Protein AF-A0A966VAN6-F1 (afdb_monomer)

Solvent-accessible surface area (backbone atoms only — not comparable to full-atom values): 49851 Å² total; per-residue (Å²): 111,71,68,58,54,52,52,50,49,54,51,48,58,70,74,51,78,87,69,83,81,83,82,79,56,77,62,69,89,85,64,54,68,70,62,51,54,52,36,51,75,70,66,42,52,43,70,74,88,90,82,81,93,76,68,97,87,66,88,38,33,59,50,92,82,80,76,93,77,89,78,85,84,77,87,74,56,73,63,63,55,52,54,53,55,52,50,39,42,53,45,16,62,62,60,78,49,61,43,77,80,52,66,89,62,49,72,67,57,51,50,58,49,40,68,70,52,49,93,63,60,74,67,59,58,48,50,55,51,48,59,57,55,63,74,76,69,89,90,87,84,82,90,69,69,74,67,56,61,67,71,73,62,86,71,92,81,82,90,82,89,84,84,79,81,86,74,81,77,78,58,62,64,62,53,52,52,48,53,61,41,39,80,76,72,49,69,50,46,81,75,55,56,75,68,54,47,54,52,50,55,51,40,38,55,53,49,29,67,71,20,68,91,35,70,68,55,23,51,24,23,48,48,22,58,74,45,41,69,48,33,50,70,39,45,79,67,96,43,72,65,47,51,50,17,31,44,50,37,50,51,50,41,47,68,68,31,52,72,45,64,77,62,54,70,90,80,65,94,82,70,85,89,77,92,76,91,72,91,70,77,88,76,53,47,68,58,54,52,50,51,44,55,74,71,32,57,56,68,56,37,42,53,43,39,63,30,60,68,57,39,35,58,58,39,68,70,52,86,62,99,59,84,78,68,45,57,80,42,67,64,33,69,74,40,38,74,32,82,84,27,65,78,44,51,67,63,52,52,55,39,48,51,46,17,50,55,44,64,77,54,66,84,78,76,51,71,66,57,52,50,52,30,52,77,67,71,44,73,86,58,79,87,65,85,74,60,70,71,57,54,50,56,53,53,51,52,57,54,59,65,70,75,76,78,91,86,84,61,74,65,58,53,58,52,48,51,49,51,51,50,52,50,49,50,31,50,54,48,16,70,76,69,76,50,79,74,66,83,68,51,73,68,55,38,53,76,70,50,45,56,57,55,56,50,51,52,51,52,53,51,38,39,75,44,43,18,57,65,72,69,85,86,59,88,38,69,39,19,75,67,6,34,32,63,29,16,64,80,71,68,40,65,32,62,54,54,37,87,44,79,60,62,88,85,57,56,62,67,50,52,52,50,52,49,50,52,51,50,51,67,48,71,76,67,67,77,71,68,61,64,59,53,43,64,72,64,71,52,53,67,86,64,42,53,60,52,53,52,50,33,60,77,66,70,51,52,73,69,53,41,54,52,49,52,52,53,52,51,51,50,51,57,64,50,68,74,59,81,68,52,68,65,60,54,48,58,60,70,50,72,94,54,103,65,84,50,71,69,42,50,52,50,52,57,67,71,64,58,86,79,58,94,84,65,67,72,88,74,46,75,73,57,58,73,72,69,80,56,90,66,76,74,77,76,71,75,76,74,81,71,53,50,28,38,37,34,80,55,93,58,39,35,36,25,34,35,29,50,95,86,40,81,50,25,38,32,32,28,35,50,76,51,94,49,33,28,25,40,75,48,73,51,50,47,94,87,47,48,68,60,34,51,50,39,44,18,12,54,31,27,74,69,71,17,19,28,29,61,36,43,73,66,72,52,72,72,55,49,52,50,39,44,43,48,65,76,72,35,84,78,43,48,76,42,78,51,58,80,92,71,33,48,75,38,65,91,72,52,42,75,62,67,54,77,58,81,88,66,38,69,63,87,84,42,75,67,36,46,66,35,25,31,32,30,31,76,61,61,64,71,72,34,93,52,45,40,57,55,76,40,72,65,38,58,52,51,52,49,53,51,51,50,50,51,52,51,51,40,55,74,68,62,74,63,76,87,75,90,64,98,58,77,78,77,81,116

Foldseek 3Di:
DVVVVVVVVVVCCVVDPPDDDDDWDWDDPPDDPVVVVVCVVVVQWADDDDDDDDDDPDITTGPVPPDPDDDDDDDDDPVVVVVVLVLLCVLCVLQVHDSVVCPPPDPVNSVVSSVVRPPDDPVVVVVVVVVVVVVPDDDDDDDDPVVVVVPPPPDDDDDDDPDDDDPPQQPPVLVLVVLVCVLVLDALAPSDDPVRLVLLLVLLVVQLVVCPVPPVSNVLSVLLNVCSVVRNVRNRDPDVSSSVSVSVSSCVSCVVCVVQSVVPHPDPPPDDDDDDDDPDPPDQLVNLLVLCVVLHPLVLLCVLLVHFPVLQVLQVVQDDPDDTDGSVQLNDSVNSPDPVCVSVRVVSVVSSVSSVVCSVCPPDDDVVRVVVCVVLVVNPPPPDDDDPVLVVVVVVVVVVLVPDDPDDDLVVSVVVVVVVLQQSVQVVCCVVPVDGDDPDDLVRCQVVVVLLVVLSVVLVVLVVQPQDCDDPPQPFSWSQQASASSVVSLVEDRRDTDPGDDPVVPTNVVSVVSVCVSSVVSNPDHDDPLVCVCVVLPDDPVVSVVLVVVCVVLVHDPVRSSVVSVVVSVVVVVCVPPPPDVVNVVVQPDDPDLDRDPVNVVVVVVNVPDDDPSDDCVPVPPVVVNPPDPDPDPPPPPPPFAFWEWEQDQFKTKIFGADLNDTQWMWMWGDPDQAETETDDIDHDPPCRLVRVQQSQQSSVVSNHFYAYHQADDDPVNLVSLLCCLQPPPQKDKAFADPVSHRPPPVLQDCQPPDDPVSHDPCSDPSRSRRITIHHHNPCCPDPSYDHCPPPCVVVVVVVSVVVVVVVCVVVVVDDPPDDDPPVPVD

Structure (mmCIF, N/CA/C/O backbone):
data_AF-A0A966VAN6-F1
#
_entry.id   AF-A0A966VAN6-F1
#
loop_
_atom_site.group_PDB
_atom_site.id
_atom_site.type_symbol
_atom_site.label_atom_id
_atom_site.label_alt_id
_atom_site.label_comp_id
_atom_site.label_asym_id
_atom_site.label_entity_id
_atom_site.label_seq_id
_atom_site.pdbx_PDB_ins_code
_atom_site.Cartn_x
_atom_site.Cartn_y
_atom_site.Cartn_z
_atom_site.occupancy
_atom_site.B_iso_or_equiv
_atom_site.auth_seq_id
_atom_site.auth_comp_id
_atom_site.auth_asym_id
_atom_site.auth_atom_id
_atom_site.pdbx_PDB_model_num
ATOM 1 N N . PRO A 1 1 ? 47.263 51.534 37.391 1.00 57.12 1 PRO A N 1
ATOM 2 C CA . PRO A 1 1 ? 47.370 50.049 37.384 1.00 57.12 1 PRO A CA 1
ATOM 3 C C . PRO A 1 1 ? 46.118 49.348 37.929 1.00 57.12 1 PRO A C 1
ATOM 5 O O . PRO A 1 1 ? 45.428 48.711 37.149 1.00 57.12 1 PRO A O 1
ATOM 8 N N . ALA A 1 2 ? 45.755 49.547 39.203 1.00 52.97 2 ALA A N 1
ATOM 9 C CA . ALA A 1 2 ? 44.605 48.875 39.827 1.00 52.97 2 ALA A CA 1
ATOM 10 C C . ALA A 1 2 ? 43.246 49.188 39.163 1.00 52.97 2 ALA A C 1
ATOM 12 O O . ALA A 1 2 ? 42.431 48.292 38.980 1.00 52.97 2 ALA A O 1
ATOM 13 N N . ILE A 1 3 ? 43.033 50.433 38.717 1.00 58.81 3 ILE A N 1
ATOM 14 C CA . ILE A 1 3 ? 41.807 50.850 38.007 1.00 58.81 3 ILE A CA 1
ATOM 15 C C . ILE A 1 3 ? 41.702 50.189 36.621 1.00 58.81 3 ILE A C 1
ATOM 17 O O . ILE A 1 3 ? 40.618 49.802 36.199 1.00 58.81 3 ILE A O 1
ATOM 21 N N . LEU A 1 4 ? 42.832 50.003 35.928 1.00 49.09 4 LEU A N 1
ATOM 22 C CA . LEU A 1 4 ? 42.879 49.288 34.647 1.00 49.09 4 LEU A CA 1
ATOM 23 C C . LEU A 1 4 ? 42.611 47.791 34.844 1.00 49.09 4 LEU A C 1
ATOM 25 O O . LEU A 1 4 ? 41.874 47.202 34.060 1.00 49.09 4 LEU A O 1
ATOM 29 N N . THR A 1 5 ? 43.141 47.195 35.913 1.00 62.72 5 THR A N 1
ATOM 30 C CA . THR A 1 5 ? 42.858 45.802 36.285 1.00 62.72 5 THR A CA 1
ATOM 31 C C . THR A 1 5 ? 41.375 45.594 36.608 1.00 62.72 5 THR A C 1
ATOM 33 O O . THR A 1 5 ? 40.785 44.625 36.138 1.00 62.72 5 THR A O 1
ATOM 36 N N . ASP A 1 6 ? 40.748 46.518 37.342 1.00 72.19 6 ASP A N 1
ATOM 37 C CA . ASP A 1 6 ? 39.318 46.453 37.677 1.00 72.19 6 ASP A CA 1
ATOM 38 C C . ASP A 1 6 ? 38.413 46.688 36.451 1.00 72.19 6 ASP A C 1
ATOM 40 O O . ASP A 1 6 ? 37.433 45.969 36.250 1.00 72.19 6 ASP A O 1
ATOM 44 N N . TYR A 1 7 ? 38.780 47.625 35.569 1.00 66.06 7 TYR A N 1
ATOM 45 C CA . TYR A 1 7 ? 38.079 47.860 34.303 1.00 66.06 7 TYR A CA 1
ATOM 46 C C . TYR A 1 7 ? 38.113 46.620 33.398 1.00 66.06 7 TYR A C 1
ATOM 48 O O . TYR A 1 7 ? 37.068 46.175 32.924 1.00 66.06 7 TYR A O 1
ATOM 56 N N . TRP A 1 8 ? 39.286 46.005 33.212 1.00 63.88 8 TRP A N 1
ATOM 57 C CA . TRP A 1 8 ? 39.419 44.804 32.382 1.00 63.88 8 TRP A CA 1
ATOM 58 C C . TRP A 1 8 ? 38.737 43.580 32.989 1.00 63.88 8 TRP A C 1
ATOM 60 O O . TRP A 1 8 ? 38.138 42.804 32.248 1.00 63.88 8 TRP A O 1
ATOM 70 N N . LYS A 1 9 ? 38.742 43.442 34.320 1.00 65.62 9 LYS A N 1
ATOM 71 C CA . LYS A 1 9 ? 37.999 42.389 35.023 1.00 65.62 9 LYS A CA 1
ATOM 72 C C . LYS A 1 9 ? 36.490 42.514 34.789 1.00 65.62 9 LYS A C 1
ATOM 74 O O . LYS A 1 9 ? 35.857 41.536 34.404 1.00 65.62 9 LYS A O 1
ATOM 79 N N . LYS A 1 10 ? 35.930 43.724 34.899 1.00 65.50 10 LYS A N 1
ATOM 80 C CA . LYS A 1 10 ? 34.500 43.992 34.642 1.00 65.50 10 LYS A CA 1
ATOM 81 C C . LYS A 1 10 ? 34.110 43.810 33.174 1.00 65.50 10 LYS A C 1
ATOM 83 O O . LYS A 1 10 ? 33.002 43.361 32.886 1.00 65.50 10 LYS A O 1
ATOM 88 N N . VAL A 1 11 ? 35.010 44.136 32.244 1.00 61.50 11 VAL A N 1
ATOM 89 C CA . VAL A 1 11 ? 34.827 43.872 30.807 1.00 61.50 11 VAL A CA 1
ATOM 90 C C . VAL A 1 11 ? 34.832 42.363 30.533 1.00 61.50 11 VAL A C 1
ATOM 92 O O . VAL A 1 11 ? 33.944 41.879 29.836 1.00 61.50 11 VAL A O 1
ATOM 95 N N . TYR A 1 12 ? 35.748 41.601 31.136 1.00 53.88 12 TYR A N 1
ATOM 96 C CA . TYR A 1 12 ? 35.794 40.140 31.003 1.00 53.88 12 TYR A CA 1
ATOM 97 C C . TYR A 1 12 ? 34.574 39.445 31.625 1.00 53.88 12 TYR A C 1
ATOM 99 O O . TYR A 1 12 ? 33.984 38.574 30.989 1.00 53.88 12 TYR A O 1
ATOM 107 N N . GLU A 1 13 ? 34.136 39.866 32.813 1.00 59.06 13 GLU A N 1
ATOM 108 C CA . GLU A 1 13 ? 32.941 39.325 33.479 1.00 59.06 13 GLU A CA 1
ATOM 109 C C . GLU A 1 13 ? 31.650 39.627 32.692 1.00 59.06 13 GLU A C 1
ATOM 111 O O . GLU A 1 13 ? 30.743 38.797 32.651 1.00 59.06 13 GLU A O 1
ATOM 116 N N . ARG A 1 14 ? 31.569 40.766 31.986 1.00 48.72 14 ARG A N 1
ATOM 117 C CA . ARG A 1 14 ? 30.432 41.077 31.096 1.00 48.72 14 ARG A CA 1
ATOM 118 C C . ARG A 1 14 ? 30.448 40.315 29.772 1.00 48.72 14 ARG A C 1
ATOM 120 O O . ARG A 1 14 ? 29.374 40.048 29.244 1.00 48.72 14 ARG A O 1
ATOM 127 N N . ILE A 1 15 ? 31.622 39.995 29.226 1.00 49.28 15 ILE A N 1
ATOM 128 C CA . ILE A 1 15 ? 31.745 39.319 27.922 1.00 49.28 15 ILE A CA 1
ATOM 129 C C . ILE A 1 15 ? 31.622 37.791 28.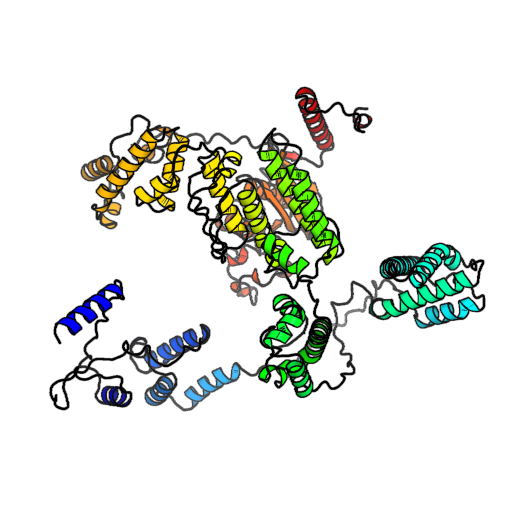060 1.00 49.28 15 ILE A C 1
ATOM 131 O O . ILE A 1 15 ? 31.141 37.139 27.136 1.00 49.28 15 ILE A O 1
ATOM 135 N N . PHE A 1 16 ? 32.007 37.213 29.204 1.00 43.91 16 PHE A N 1
ATOM 136 C CA . PHE A 1 16 ? 32.177 35.761 29.358 1.00 43.91 16 PHE A CA 1
ATOM 137 C C . PHE A 1 16 ? 31.339 35.114 30.472 1.00 43.91 16 PHE A C 1
ATOM 139 O O . PHE A 1 16 ? 31.708 34.069 31.009 1.00 43.91 16 PHE A O 1
ATOM 146 N N . THR A 1 17 ? 30.171 35.668 30.799 1.00 37.19 17 THR A N 1
ATOM 147 C CA . THR A 1 17 ? 29.199 34.961 31.650 1.00 37.19 17 THR A CA 1
ATOM 148 C C . THR A 1 17 ? 28.634 33.744 30.905 1.00 37.19 17 THR A C 1
ATOM 150 O O . THR A 1 17 ? 27.758 33.868 30.054 1.00 37.19 17 THR A O 1
ATOM 153 N N . GLY A 1 18 ? 29.166 32.554 31.217 1.00 39.81 18 GLY A N 1
ATOM 154 C CA . GLY A 1 18 ? 28.662 31.262 30.727 1.00 39.81 18 GLY A CA 1
ATOM 155 C C . GLY A 1 18 ? 29.697 30.264 30.190 1.00 39.81 18 GLY A C 1
ATOM 156 O O . GLY A 1 18 ? 29.282 29.242 29.649 1.00 39.81 18 GLY A O 1
ATOM 157 N N . ILE A 1 19 ? 31.009 30.514 30.307 1.00 37.97 19 ILE A N 1
ATOM 158 C CA . ILE A 1 19 ? 32.050 29.574 29.845 1.00 37.97 19 ILE A CA 1
ATOM 159 C C . ILE A 1 19 ? 32.857 29.052 31.046 1.00 37.97 19 ILE A C 1
ATOM 161 O O . ILE A 1 19 ? 33.483 29.835 31.755 1.00 37.97 19 ILE A O 1
ATOM 165 N N . GLU A 1 20 ? 32.830 27.735 31.280 1.00 36.38 20 GLU A N 1
ATOM 166 C CA . GLU A 1 20 ? 33.670 27.053 32.278 1.00 36.38 20 GLU A CA 1
ATOM 167 C C . GLU A 1 20 ? 35.163 27.174 31.921 1.00 36.38 20 GLU A C 1
ATOM 169 O O . GLU A 1 20 ? 35.557 27.003 30.767 1.00 36.38 20 GLU A O 1
ATOM 174 N N . VAL A 1 21 ? 36.003 27.454 32.923 1.00 36.97 21 VAL A N 1
ATOM 175 C CA . VAL A 1 21 ? 37.468 27.428 32.789 1.00 36.97 21 VAL A CA 1
ATOM 176 C C . VAL A 1 21 ? 37.920 25.964 32.650 1.00 36.97 21 VAL A C 1
ATOM 178 O O . VAL A 1 21 ? 37.528 25.150 33.490 1.00 36.97 21 VAL A O 1
ATOM 181 N N . PRO A 1 22 ? 38.744 25.593 31.650 1.00 41.19 22 PRO A N 1
ATOM 182 C CA . PRO A 1 22 ? 39.162 24.208 31.483 1.00 41.19 22 PRO A CA 1
ATOM 183 C C . PRO A 1 22 ? 40.124 23.766 32.592 1.00 41.19 22 PRO A C 1
ATOM 185 O O . PRO A 1 22 ? 41.070 24.470 32.947 1.00 41.19 22 PRO A O 1
ATOM 188 N N . THR A 1 23 ? 39.883 22.578 33.148 1.00 41.38 23 THR A N 1
ATOM 189 C CA . THR A 1 23 ? 40.733 21.949 34.167 1.00 41.38 23 THR A CA 1
ATOM 190 C C . THR A 1 23 ? 41.862 21.172 33.488 1.00 41.38 23 THR A C 1
ATOM 192 O O . THR A 1 23 ? 41.646 20.103 32.921 1.00 41.38 23 THR A O 1
ATOM 195 N N . ALA A 1 24 ? 43.093 21.690 33.541 1.00 50.47 24 ALA A N 1
ATOM 196 C CA . ALA A 1 24 ? 44.265 20.965 33.051 1.00 50.47 24 ALA A CA 1
ATOM 197 C C . ALA A 1 24 ? 44.552 19.731 33.930 1.00 50.47 24 ALA A C 1
ATOM 199 O O . ALA A 1 24 ? 44.563 19.823 35.158 1.00 50.47 24 ALA A O 1
ATOM 200 N N . LYS A 1 25 ? 44.804 18.570 33.308 1.00 47.97 25 LYS A N 1
ATOM 201 C CA . LYS A 1 25 ? 45.141 17.323 34.017 1.00 47.97 25 LYS A CA 1
ATOM 202 C C . LYS A 1 25 ? 46.662 17.160 34.174 1.00 47.97 25 LYS A C 1
ATOM 204 O O . LYS A 1 25 ? 47.387 17.429 33.212 1.00 47.97 25 LYS A O 1
ATOM 209 N N . PRO A 1 26 ? 47.155 16.693 35.337 1.00 57.97 26 PRO A N 1
ATOM 210 C CA . PRO A 1 26 ? 48.567 16.362 35.517 1.00 57.97 26 PRO A CA 1
ATOM 211 C C . PRO A 1 26 ? 48.964 15.141 34.673 1.00 57.97 26 PRO A C 1
ATOM 213 O O . PRO A 1 26 ? 48.160 14.229 34.461 1.00 57.97 26 PRO A O 1
ATOM 216 N N . VAL A 1 27 ? 50.209 15.123 34.188 1.00 55.22 27 VAL A N 1
ATOM 217 C CA . VAL A 1 27 ? 50.774 13.999 33.422 1.00 55.22 27 VAL A CA 1
ATOM 218 C C . VAL A 1 27 ? 50.907 12.758 34.314 1.00 55.22 27 VAL A C 1
ATOM 220 O O . VAL A 1 27 ? 51.353 12.846 35.457 1.00 55.22 27 VAL A O 1
ATOM 223 N N . ASN A 1 28 ? 50.513 11.592 33.791 1.00 61.59 28 ASN A N 1
ATOM 224 C CA . ASN A 1 28 ? 50.617 10.313 34.496 1.00 61.59 28 ASN A CA 1
ATOM 225 C C . ASN A 1 28 ? 52.104 9.944 34.709 1.00 61.59 28 ASN A C 1
ATOM 227 O O . ASN A 1 28 ? 52.836 9.866 33.721 1.00 61.59 28 ASN A O 1
ATOM 231 N N . PRO A 1 29 ? 52.554 9.674 35.951 1.00 58.12 29 PRO A N 1
ATOM 232 C CA . PRO A 1 29 ? 53.959 9.373 36.245 1.00 58.12 29 PRO A CA 1
ATOM 233 C C . PRO A 1 29 ? 54.477 8.071 35.609 1.00 58.12 29 PRO A C 1
ATOM 235 O O . PRO A 1 29 ? 55.685 7.863 35.577 1.00 58.12 29 PRO A O 1
ATOM 238 N N . ASN A 1 30 ? 53.595 7.213 35.087 1.00 61.19 30 ASN A N 1
ATOM 239 C CA . ASN A 1 30 ? 53.959 5.922 34.494 1.00 61.19 30 ASN A CA 1
ATOM 240 C C . ASN A 1 30 ? 54.194 5.969 32.971 1.00 61.19 30 ASN A C 1
ATOM 242 O O . ASN A 1 30 ? 54.336 4.917 32.350 1.00 61.19 30 ASN A O 1
ATOM 246 N N . ILE A 1 31 ? 54.190 7.151 32.345 1.00 62.91 31 ILE A N 1
ATOM 247 C CA . ILE A 1 31 ? 54.534 7.289 30.921 1.00 62.91 31 ILE A CA 1
ATOM 248 C C . ILE A 1 31 ? 56.047 7.118 30.765 1.00 62.91 31 ILE A C 1
ATOM 250 O O . ILE A 1 31 ? 56.827 7.761 31.470 1.00 62.91 31 ILE A O 1
ATOM 254 N N . ASP A 1 32 ? 56.466 6.244 29.850 1.00 76.00 32 ASP A N 1
ATOM 255 C CA . ASP A 1 32 ? 57.882 5.989 29.616 1.00 76.00 32 ASP A CA 1
ATOM 256 C C . ASP A 1 32 ? 58.592 7.218 29.024 1.00 76.00 32 ASP A C 1
ATOM 258 O O . ASP A 1 32 ? 57.994 8.086 28.378 1.00 76.00 32 ASP A O 1
ATOM 262 N N . ARG A 1 33 ? 59.908 7.282 29.238 1.00 64.62 33 ARG A N 1
ATOM 263 C CA . ARG A 1 33 ? 60.722 8.446 28.884 1.00 64.62 33 ARG A CA 1
ATOM 264 C C . ARG A 1 33 ? 60.692 8.766 27.386 1.00 64.62 33 ARG A C 1
ATOM 266 O O . ARG A 1 33 ? 60.644 9.939 27.035 1.00 64.62 33 ARG A O 1
ATOM 273 N N . GLY A 1 34 ? 60.659 7.752 26.520 1.00 70.31 34 GLY A N 1
ATOM 274 C CA . GLY A 1 34 ? 60.652 7.954 25.071 1.00 70.31 34 GLY A CA 1
ATOM 275 C C . GLY A 1 34 ? 59.366 8.623 24.589 1.00 70.31 34 GLY A C 1
ATOM 276 O O . GLY A 1 34 ? 59.408 9.493 23.721 1.00 70.31 34 GLY A O 1
ATOM 277 N N . THR A 1 35 ? 58.231 8.281 25.198 1.00 61.72 35 THR A N 1
ATOM 278 C CA . THR A 1 35 ? 56.943 8.924 24.907 1.00 61.72 35 THR A CA 1
ATOM 279 C C . THR A 1 35 ? 56.908 10.378 25.391 1.00 61.72 35 THR A C 1
ATOM 281 O O . THR A 1 35 ? 56.366 11.240 24.699 1.00 61.72 35 THR A O 1
ATOM 284 N N . LEU A 1 36 ? 57.519 10.685 26.541 1.00 59.94 36 LEU A N 1
ATOM 285 C CA . LEU A 1 36 ? 57.631 12.066 27.032 1.00 59.94 36 LEU A CA 1
ATOM 286 C C . LEU A 1 36 ? 58.504 12.940 26.122 1.00 59.94 36 LEU A C 1
ATOM 288 O O . LEU A 1 36 ? 58.114 14.068 25.830 1.00 59.94 36 LEU A O 1
ATOM 292 N N . ASP A 1 37 ? 59.625 12.412 25.626 1.00 65.25 37 ASP A N 1
ATOM 293 C CA . ASP A 1 37 ? 60.535 13.155 24.746 1.00 65.25 37 ASP A CA 1
ATOM 294 C C . ASP A 1 37 ? 59.871 13.498 23.392 1.00 65.25 37 ASP A C 1
ATOM 296 O O . ASP A 1 37 ? 60.084 14.585 22.848 1.00 65.25 37 ASP A O 1
ATOM 300 N N . ILE A 1 38 ? 59.011 12.611 22.868 1.00 61.78 38 ILE A N 1
ATOM 301 C CA . ILE A 1 38 ? 58.214 12.865 21.652 1.00 61.78 38 ILE A CA 1
ATOM 302 C C . ILE A 1 38 ? 57.191 13.980 21.902 1.00 61.78 38 ILE A C 1
ATOM 304 O O . ILE A 1 38 ? 57.103 14.925 21.120 1.00 61.78 38 ILE A O 1
ATOM 308 N N . LEU A 1 39 ? 56.452 13.912 23.013 1.00 61.72 39 LEU A N 1
ATOM 309 C CA . LEU A 1 39 ? 55.454 14.928 23.367 1.00 61.72 39 LEU A CA 1
ATOM 310 C C . LEU A 1 39 ? 56.089 16.304 23.643 1.00 61.72 39 LEU A C 1
ATOM 312 O O . LEU A 1 39 ? 55.464 17.334 23.377 1.00 61.72 39 LEU A O 1
ATOM 316 N N . GLU A 1 40 ? 57.322 16.330 24.156 1.00 67.81 40 GLU A N 1
ATOM 317 C CA . GLU A 1 40 ? 58.106 17.552 24.359 1.00 67.81 40 GLU A CA 1
ATOM 318 C C . GLU A 1 40 ? 58.604 18.130 23.020 1.00 67.81 40 GLU A C 1
ATOM 320 O O . GLU A 1 40 ? 58.442 19.328 22.784 1.00 67.81 40 GLU A O 1
ATOM 325 N N . GLN A 1 41 ? 59.107 17.297 22.095 1.00 63.50 41 GLN A N 1
ATOM 326 C CA . GLN A 1 41 ? 59.467 17.730 20.731 1.00 63.50 41 GLN A CA 1
ATOM 327 C C . GLN A 1 41 ? 58.273 18.274 19.937 1.00 63.50 41 GLN A C 1
ATOM 329 O O . GLN A 1 41 ? 58.427 19.212 19.155 1.00 63.50 41 GLN A O 1
ATOM 334 N N . GLU A 1 42 ? 57.083 17.717 20.149 1.00 61.22 42 GLU A N 1
ATOM 335 C CA . GLU A 1 42 ? 55.844 18.152 19.497 1.00 61.22 42 GLU A CA 1
ATOM 336 C C . GLU A 1 42 ? 55.198 19.378 20.174 1.00 61.22 42 GLU A C 1
ATOM 338 O O . GLU A 1 42 ? 54.135 19.830 19.745 1.00 61.22 42 GLU A O 1
ATOM 343 N N . GLY A 1 43 ? 55.811 19.929 21.231 1.00 55.69 43 GLY A N 1
ATOM 344 C CA . GLY A 1 43 ? 55.311 21.108 21.948 1.00 55.69 43 GLY A CA 1
ATOM 345 C C . GLY A 1 43 ? 53.999 20.873 22.707 1.00 55.69 43 GLY A C 1
ATOM 346 O O . GLY A 1 43 ? 53.284 21.826 23.008 1.00 55.69 43 GLY A O 1
ATOM 347 N N . SER A 1 44 ? 53.668 19.612 22.998 1.00 62.31 44 SER A N 1
ATOM 348 C CA . SER A 1 44 ? 52.400 19.198 23.620 1.00 62.31 44 SER A CA 1
ATOM 349 C C . SER A 1 44 ? 52.455 19.139 25.156 1.00 62.31 44 SER A C 1
ATOM 351 O O . SER A 1 44 ? 51.424 18.956 25.814 1.00 62.31 44 SER A O 1
ATOM 353 N N . LEU A 1 45 ? 53.647 19.322 25.732 1.00 57.97 45 LEU A N 1
ATOM 354 C CA . LEU A 1 45 ? 53.913 19.455 27.166 1.00 57.97 45 LEU A CA 1
ATOM 355 C C . LEU A 1 45 ? 54.140 20.927 27.531 1.00 57.97 45 LEU A C 1
ATOM 357 O O . LEU A 1 45 ? 54.976 21.603 26.935 1.00 57.97 45 LEU A O 1
ATOM 361 N N . VAL A 1 46 ? 53.422 21.422 28.541 1.00 53.34 46 VAL A N 1
ATOM 362 C CA . VAL A 1 46 ? 53.607 22.771 29.096 1.00 53.34 46 VAL A CA 1
ATOM 363 C C . VAL A 1 46 ? 54.170 22.657 30.506 1.00 53.34 46 VAL A C 1
ATOM 365 O O . VAL A 1 46 ? 53.555 22.052 31.387 1.00 53.34 46 VAL A O 1
ATOM 368 N N . TYR A 1 47 ? 55.324 23.279 30.734 1.00 60.28 47 TYR A N 1
ATOM 369 C CA . TYR A 1 47 ? 55.924 23.420 32.057 1.00 60.28 47 TYR A CA 1
ATOM 370 C C . TYR A 1 47 ? 55.650 24.831 32.579 1.00 60.28 47 TYR A C 1
ATOM 372 O O . TYR A 1 47 ? 56.034 25.790 31.924 1.00 60.28 47 TYR A O 1
ATOM 380 N N . GLY A 1 48 ? 54.980 24.935 33.734 1.00 50.84 48 GLY A N 1
ATOM 381 C CA . GLY A 1 48 ? 54.864 26.129 34.589 1.00 50.84 48 GLY A CA 1
ATOM 382 C C . GLY A 1 48 ? 54.580 27.488 33.921 1.00 50.84 48 GLY A C 1
ATOM 383 O O . GLY A 1 48 ? 55.439 28.092 33.289 1.00 50.84 48 GLY A O 1
ATOM 384 N N . THR A 1 49 ? 53.398 28.052 34.182 1.00 49.25 49 THR A N 1
ATOM 385 C CA . THR A 1 49 ? 53.046 29.445 33.857 1.00 49.25 49 THR A CA 1
ATOM 386 C C . THR A 1 49 ? 54.031 30.418 34.518 1.00 49.25 49 THR A C 1
ATOM 388 O O . THR A 1 49 ? 54.162 30.416 35.740 1.00 49.25 49 THR A O 1
ATOM 391 N N . GLY A 1 50 ? 54.742 31.212 33.713 1.00 37.41 50 GLY A N 1
ATOM 392 C CA . GLY A 1 50 ? 55.946 31.947 34.109 1.00 37.41 50 GLY A CA 1
ATOM 393 C C . GLY A 1 50 ? 55.868 32.732 35.425 1.00 37.41 50 GLY A C 1
ATOM 394 O O . GLY A 1 50 ? 55.022 33.605 35.580 1.00 37.41 50 GLY A O 1
ATOM 395 N N . ILE A 1 51 ? 56.787 32.411 36.340 1.00 29.06 51 ILE A N 1
ATOM 396 C CA . ILE A 1 51 ? 57.826 33.263 36.959 1.00 29.06 51 ILE A CA 1
ATOM 397 C C . ILE A 1 51 ? 58.686 32.303 37.815 1.00 29.06 51 ILE A C 1
ATOM 399 O O . ILE A 1 51 ? 58.190 31.718 38.773 1.00 29.06 51 ILE A O 1
ATOM 403 N N . GLY A 1 52 ? 59.964 32.124 37.452 1.00 34.34 52 GLY A N 1
ATOM 404 C CA . GLY A 1 52 ? 60.943 31.278 38.163 1.00 34.34 52 GLY A CA 1
ATOM 405 C C . GLY A 1 52 ? 61.392 30.033 37.381 1.00 34.34 52 GLY A C 1
ATOM 406 O O . GLY A 1 52 ? 60.574 29.275 36.869 1.00 34.34 52 GLY A O 1
ATOM 407 N N . SER A 1 53 ? 62.706 29.827 37.263 1.00 40.66 53 SER A N 1
ATOM 408 C CA . SER A 1 53 ? 63.334 28.710 36.544 1.00 40.66 53 SER A CA 1
ATOM 409 C C . SER A 1 53 ? 63.146 27.382 37.284 1.00 40.66 53 SER A C 1
ATOM 411 O O . SER A 1 53 ? 63.785 27.147 38.309 1.00 40.66 53 SER A O 1
ATOM 413 N N . ILE A 1 54 ? 62.289 26.508 36.756 1.00 42.47 54 ILE A N 1
ATOM 414 C CA . ILE A 1 54 ? 62.098 25.146 37.267 1.00 42.47 54 ILE A CA 1
ATOM 415 C C . ILE A 1 54 ? 63.150 24.221 36.618 1.00 42.47 54 ILE A C 1
ATOM 417 O O . ILE A 1 54 ? 63.315 24.265 35.397 1.00 42.47 54 ILE A O 1
ATOM 421 N N . PRO A 1 55 ? 63.883 23.393 37.387 1.00 46.59 55 PRO A N 1
ATOM 422 C CA . PRO A 1 55 ? 64.898 22.500 36.837 1.00 46.59 55 PRO A CA 1
ATOM 423 C C . PRO A 1 55 ? 64.294 21.350 36.016 1.00 46.59 55 PRO A C 1
ATOM 425 O O . PRO A 1 55 ? 63.167 20.903 36.238 1.00 46.59 55 PRO A O 1
ATOM 428 N N . ARG A 1 56 ? 65.093 20.852 35.065 1.00 37.66 56 ARG A N 1
ATOM 429 C CA . ARG A 1 56 ? 64.782 19.718 34.181 1.00 37.66 56 ARG A CA 1
ATOM 430 C C . ARG A 1 56 ? 64.339 18.505 35.023 1.00 37.66 56 ARG A C 1
ATOM 432 O O . ARG A 1 56 ? 65.149 17.966 35.769 1.00 37.66 56 ARG A O 1
ATOM 439 N N . GLY A 1 57 ? 63.070 18.088 34.907 1.00 50.72 57 GLY A N 1
ATOM 440 C CA . GLY A 1 57 ? 62.502 16.935 35.635 1.00 50.72 57 GLY A CA 1
ATOM 441 C C . GLY A 1 57 ? 61.228 17.185 36.464 1.00 50.72 57 GLY A C 1
ATOM 442 O O . GLY A 1 57 ? 60.730 16.247 37.077 1.00 50.72 57 GLY A O 1
ATOM 443 N N . ALA A 1 58 ? 60.681 18.403 36.491 1.00 49.91 58 ALA A N 1
ATOM 444 C CA . ALA A 1 58 ? 59.443 18.726 37.216 1.00 49.91 58 ALA A CA 1
ATOM 445 C C . ALA A 1 58 ? 58.147 18.416 36.415 1.00 49.91 58 ALA A C 1
ATOM 447 O O . ALA A 1 58 ? 58.200 18.357 35.184 1.00 49.91 58 ALA A O 1
ATOM 448 N N . PRO A 1 59 ? 56.978 18.224 37.074 1.00 46.44 59 PRO A N 1
ATOM 449 C CA . PRO A 1 59 ? 55.743 17.778 36.416 1.00 46.44 59 PRO A CA 1
ATOM 450 C C . PRO A 1 59 ? 55.193 18.806 35.410 1.00 46.44 59 PRO A C 1
ATOM 452 O O . PRO A 1 59 ? 54.974 19.968 35.752 1.00 46.44 59 PRO A O 1
ATOM 455 N N . GLY A 1 60 ? 54.956 18.363 34.170 1.00 54.44 60 GLY A N 1
ATOM 456 C CA . GLY A 1 60 ? 54.306 19.138 33.104 1.00 54.44 60 GLY A CA 1
ATOM 457 C C . GLY A 1 60 ? 52.803 18.847 32.986 1.00 54.44 60 GLY A C 1
ATOM 458 O O . GLY A 1 60 ? 52.307 17.858 33.528 1.00 54.44 60 GLY A O 1
ATOM 459 N N . TYR A 1 61 ? 52.077 19.706 32.268 1.00 57.25 61 TYR A N 1
ATOM 460 C CA . TYR A 1 61 ? 50.650 19.558 31.939 1.00 57.25 61 TYR A CA 1
ATOM 461 C C . TYR A 1 61 ? 50.469 19.342 30.426 1.00 57.25 61 TYR A C 1
ATOM 463 O O . TYR A 1 61 ? 51.248 19.870 29.632 1.00 57.25 61 TYR A O 1
ATOM 471 N N . ILE A 1 62 ? 49.443 18.588 30.010 1.00 49.56 62 ILE A N 1
ATOM 472 C CA . ILE A 1 62 ? 49.143 18.334 28.585 1.00 49.56 62 ILE A CA 1
ATOM 473 C C . ILE A 1 62 ? 48.270 19.470 28.036 1.00 49.56 62 ILE A C 1
ATOM 475 O O . ILE A 1 62 ? 47.201 19.752 28.577 1.00 49.56 62 ILE A O 1
ATOM 479 N N . SER A 1 63 ? 48.707 20.125 26.956 1.00 44.47 63 SER A N 1
ATOM 480 C CA . SER A 1 63 ? 48.124 21.392 26.478 1.00 44.47 63 SER A CA 1
ATOM 481 C C . SER A 1 63 ? 46.928 21.258 25.525 1.00 44.47 63 SER A C 1
ATOM 483 O O . SER A 1 63 ? 46.613 22.217 24.812 1.00 44.47 63 SER A O 1
ATOM 485 N N . SER A 1 64 ? 46.257 20.103 25.465 1.00 44.22 64 SER A N 1
ATOM 486 C CA . SER A 1 64 ? 45.305 19.759 24.391 1.00 44.22 64 SER A CA 1
ATOM 487 C C . SER A 1 64 ? 44.061 20.660 24.276 1.00 44.22 64 SER A C 1
ATOM 489 O O . SER A 1 64 ? 43.221 20.420 23.413 1.00 44.22 64 SER A O 1
ATOM 491 N N . GLU A 1 65 ? 43.939 21.710 25.091 1.00 42.06 65 GLU A N 1
ATOM 492 C CA . GLU A 1 65 ? 42.808 22.643 25.084 1.00 42.06 65 GLU A CA 1
ATOM 493 C C . GLU A 1 65 ? 43.175 24.124 24.832 1.00 42.06 65 GLU A C 1
ATOM 495 O O . GLU A 1 65 ? 42.276 24.960 24.795 1.00 42.06 65 GLU A O 1
ATOM 500 N N . ILE A 1 66 ? 44.445 24.487 24.566 1.00 38.56 66 ILE A N 1
ATOM 501 C CA . ILE A 1 66 ? 44.865 25.907 24.394 1.00 38.56 66 ILE A CA 1
ATOM 502 C C . ILE A 1 66 ? 45.234 26.280 22.941 1.00 38.56 66 ILE A C 1
ATOM 504 O O . ILE A 1 66 ? 46.135 27.074 22.694 1.00 38.56 66 ILE A O 1
ATOM 508 N N . LEU A 1 67 ? 44.517 25.769 21.935 1.00 30.03 67 LEU A N 1
ATOM 509 C CA . LEU A 1 67 ? 44.656 26.277 20.557 1.00 30.03 67 LEU A CA 1
ATOM 510 C C . LEU A 1 67 ? 43.310 26.410 19.826 1.00 30.03 67 LEU A C 1
ATOM 512 O O . LEU A 1 67 ? 42.919 25.518 19.072 1.00 30.03 67 LEU A O 1
ATOM 516 N N . PRO A 1 68 ? 42.633 27.570 19.933 1.00 36.16 68 PRO A N 1
ATOM 517 C CA . PRO A 1 68 ? 41.682 27.994 18.921 1.00 36.16 68 PRO A CA 1
ATOM 518 C C . PRO A 1 68 ? 42.126 29.305 18.258 1.00 36.16 68 PRO A C 1
ATOM 520 O O . PRO A 1 68 ? 41.311 30.196 18.080 1.00 36.16 68 PRO A O 1
ATOM 523 N N . PHE A 1 69 ? 43.389 29.446 17.844 1.00 35.94 69 PHE A N 1
ATOM 524 C CA . PHE A 1 69 ? 43.761 30.487 16.879 1.00 35.94 69 PHE A CA 1
ATOM 525 C C . PHE A 1 69 ? 44.765 29.942 15.862 1.00 35.94 69 PHE A C 1
ATOM 527 O O . PHE A 1 69 ? 45.886 29.590 16.203 1.00 35.94 69 PHE A O 1
ATOM 534 N N . ARG A 1 70 ? 44.323 29.934 14.595 1.00 34.38 70 ARG A N 1
ATOM 535 C CA . ARG A 1 70 ? 44.990 29.442 13.373 1.00 34.38 70 ARG A CA 1
ATOM 536 C C . ARG A 1 70 ? 44.963 27.921 13.180 1.00 34.38 70 ARG A C 1
ATOM 538 O O . ARG A 1 70 ? 45.930 27.239 13.451 1.00 34.38 70 ARG A O 1
ATOM 545 N N . TYR A 1 71 ? 43.848 27.411 12.658 1.00 28.44 71 TYR A N 1
ATOM 546 C CA . TYR A 1 71 ? 43.769 26.661 11.389 1.00 28.44 71 TYR A CA 1
ATOM 547 C C . TYR A 1 71 ? 42.307 26.245 11.163 1.00 28.44 71 TYR A C 1
ATOM 549 O O . TYR A 1 71 ? 41.656 25.649 12.020 1.00 28.44 71 TYR A O 1
ATOM 557 N N . ALA A 1 72 ? 41.753 26.615 10.009 1.00 29.97 72 ALA A N 1
ATOM 558 C CA . ALA A 1 72 ? 40.377 26.312 9.642 1.00 29.97 72 ALA A CA 1
ATOM 559 C C . ALA A 1 72 ? 40.178 24.793 9.476 1.00 29.97 72 ALA A C 1
ATOM 561 O O . ALA A 1 72 ? 40.854 24.155 8.670 1.00 29.97 72 ALA A O 1
ATOM 562 N N . LYS A 1 73 ? 39.215 24.217 10.212 1.00 31.03 73 LYS A N 1
ATOM 563 C CA . LYS A 1 73 ? 38.778 22.816 10.083 1.00 31.03 73 LYS A CA 1
ATOM 564 C C . LYS A 1 73 ? 38.362 22.500 8.639 1.00 31.03 73 LYS A C 1
ATOM 566 O O . LYS A 1 73 ? 37.268 22.866 8.207 1.00 31.03 73 LYS A O 1
ATOM 571 N N . GLN A 1 74 ? 39.177 21.727 7.924 1.00 36.78 74 GLN A N 1
ATOM 572 C CA . GLN A 1 74 ? 38.701 20.918 6.803 1.00 36.78 74 GLN A CA 1
ATOM 573 C C . GLN A 1 74 ? 37.797 19.800 7.346 1.00 36.78 74 GLN A C 1
ATOM 575 O O . GLN A 1 74 ? 38.203 18.996 8.184 1.00 36.78 74 GLN A O 1
ATOM 580 N N . LYS A 1 75 ? 36.551 19.739 6.863 1.00 33.31 75 LYS A N 1
ATOM 581 C CA . LYS A 1 75 ? 35.630 18.620 7.110 1.00 33.31 75 LYS A CA 1
ATOM 582 C C . LYS A 1 75 ? 36.210 17.336 6.505 1.00 33.31 75 LYS A C 1
ATOM 584 O O . LYS A 1 75 ? 36.098 17.127 5.300 1.00 33.31 75 LYS A O 1
ATOM 589 N N . GLN A 1 76 ? 36.767 16.457 7.332 1.00 39.62 76 GLN A N 1
ATOM 590 C CA . GLN A 1 76 ? 36.952 15.058 6.952 1.00 39.62 76 GLN A CA 1
ATOM 591 C C . GLN A 1 76 ? 35.614 14.315 7.081 1.00 39.62 76 GLN A C 1
ATOM 593 O O . GLN A 1 76 ? 34.806 14.589 7.971 1.00 39.62 76 GLN A O 1
ATOM 598 N N . SER A 1 77 ? 35.338 13.428 6.127 1.00 39.22 77 SER A N 1
ATOM 599 C CA . SER A 1 77 ? 34.088 12.675 6.027 1.00 39.22 77 SER A CA 1
ATOM 600 C C . SER A 1 77 ? 33.945 11.670 7.180 1.00 39.22 77 SER A C 1
ATOM 602 O O . SER A 1 77 ? 34.933 11.107 7.643 1.00 39.22 77 SER A O 1
ATOM 604 N N . LYS A 1 78 ? 32.704 11.411 7.627 1.00 39.88 78 LYS A N 1
ATOM 605 C CA . LYS A 1 78 ? 32.379 10.439 8.696 1.00 39.88 78 LYS A CA 1
ATOM 606 C C . LYS A 1 78 ? 33.035 9.065 8.487 1.00 39.88 78 LYS A C 1
ATOM 608 O O . LYS A 1 78 ? 33.379 8.418 9.464 1.00 39.88 78 LYS A O 1
ATOM 613 N N . GLN A 1 79 ? 33.237 8.661 7.233 1.00 40.81 79 GLN A N 1
ATOM 614 C CA . GLN A 1 79 ? 33.813 7.368 6.868 1.00 40.81 79 GLN A CA 1
ATOM 615 C C . GLN A 1 79 ? 35.297 7.254 7.247 1.00 40.81 79 GLN A C 1
ATOM 617 O O . GLN A 1 79 ? 35.671 6.307 7.926 1.00 40.81 79 GLN A O 1
ATOM 622 N N . ARG A 1 80 ? 36.107 8.293 6.980 1.00 46.47 80 ARG A N 1
ATOM 623 C CA . ARG A 1 80 ? 37.519 8.331 7.413 1.00 46.47 80 ARG A CA 1
ATOM 624 C C . ARG A 1 80 ? 37.678 8.271 8.935 1.00 46.47 80 ARG A C 1
ATOM 626 O O . ARG A 1 80 ? 38.671 7.754 9.431 1.00 46.47 80 ARG A O 1
ATOM 633 N N . PHE A 1 81 ? 36.696 8.785 9.678 1.00 50.25 81 PHE A N 1
ATOM 634 C CA . PHE A 1 81 ? 36.704 8.745 11.141 1.00 50.25 81 PHE A CA 1
ATOM 635 C C . PHE A 1 81 ? 36.419 7.336 11.686 1.00 50.25 81 PHE A C 1
ATOM 637 O O . PHE A 1 81 ? 36.988 6.936 12.701 1.00 50.25 81 PHE A O 1
ATOM 644 N N . THR A 1 82 ? 35.560 6.572 11.003 1.00 55.94 82 THR A N 1
ATOM 645 C CA . THR A 1 82 ? 35.273 5.169 11.333 1.00 55.94 82 THR A CA 1
ATOM 646 C C . THR A 1 82 ? 36.466 4.270 11.014 1.00 55.94 82 THR A C 1
ATOM 648 O O . THR A 1 82 ? 36.849 3.456 11.855 1.00 55.94 82 THR A O 1
ATOM 651 N N . ASP A 1 83 ? 37.108 4.479 9.864 1.00 67.62 83 ASP A N 1
ATOM 652 C CA . ASP A 1 83 ? 38.266 3.688 9.430 1.00 67.62 83 ASP A CA 1
ATOM 653 C C . ASP A 1 83 ? 39.478 3.908 10.347 1.00 67.62 83 ASP A C 1
ATOM 655 O O . ASP A 1 83 ? 40.120 2.949 10.774 1.00 67.62 83 ASP A O 1
ATOM 659 N N . LEU A 1 84 ? 39.732 5.156 10.759 1.00 70.94 84 LEU A N 1
ATOM 660 C CA . LEU A 1 84 ? 40.812 5.481 11.695 1.00 70.94 84 LEU A CA 1
ATOM 661 C C . LEU A 1 84 ? 40.573 4.884 13.091 1.00 70.94 84 LEU A C 1
ATOM 663 O O . LEU A 1 84 ? 41.504 4.397 13.730 1.00 70.94 84 LEU A O 1
ATOM 667 N N . ARG A 1 85 ? 39.321 4.883 13.565 1.00 75.69 85 ARG A N 1
ATOM 668 C CA . ARG A 1 85 ? 38.958 4.290 14.861 1.00 75.69 85 ARG A CA 1
ATOM 669 C C . ARG A 1 85 ? 39.113 2.766 14.847 1.00 75.69 85 ARG A C 1
ATOM 671 O O . ARG A 1 85 ? 39.539 2.196 15.847 1.00 75.69 85 ARG A O 1
ATOM 678 N N . ASN A 1 86 ? 38.805 2.113 13.728 1.00 75.25 86 ASN A N 1
ATOM 679 C CA . ASN A 1 86 ? 39.026 0.676 13.563 1.00 75.25 86 ASN A CA 1
ATOM 680 C C . ASN A 1 86 ? 40.520 0.344 13.466 1.00 75.25 86 ASN A C 1
ATOM 682 O O . ASN A 1 86 ? 40.972 -0.588 14.127 1.00 75.25 86 ASN A O 1
ATOM 686 N N . PHE A 1 87 ? 41.300 1.148 12.739 1.00 81.69 87 PHE A N 1
ATOM 687 C CA . PHE A 1 87 ? 42.751 0.979 12.660 1.00 81.69 87 PHE A CA 1
ATOM 688 C C . PHE A 1 87 ? 43.420 1.113 14.037 1.00 81.69 87 PHE A C 1
ATOM 690 O O . PHE A 1 87 ? 44.211 0.256 14.417 1.00 81.69 87 PHE A O 1
ATOM 697 N N . ARG A 1 88 ? 43.017 2.101 14.850 1.00 84.81 88 ARG A N 1
ATOM 698 C CA . ARG A 1 88 ? 43.488 2.243 16.243 1.00 84.81 88 ARG A CA 1
ATOM 699 C C . ARG A 1 88 ? 43.221 1.008 17.091 1.00 84.81 88 ARG A C 1
ATOM 701 O O . ARG A 1 88 ? 44.100 0.595 17.834 1.00 84.81 88 ARG A O 1
ATOM 708 N N . LYS A 1 89 ? 42.040 0.396 16.967 1.00 79.38 89 LYS A N 1
ATOM 709 C CA . LYS A 1 89 ? 41.710 -0.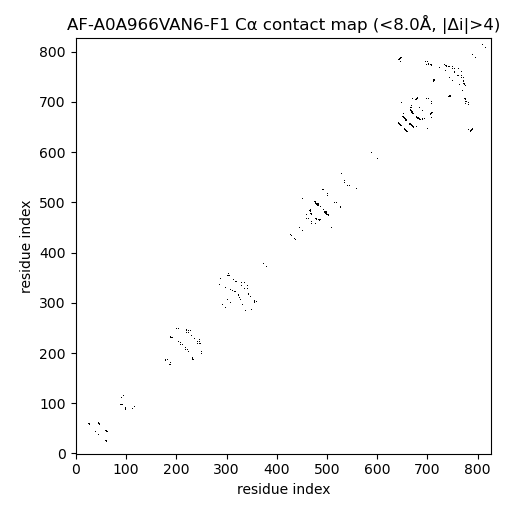835 17.703 1.00 79.38 89 LYS A CA 1
ATOM 710 C C . LYS A 1 89 ? 42.608 -2.003 17.305 1.00 79.38 89 LYS A C 1
ATOM 712 O O . LYS A 1 89 ? 43.041 -2.746 18.178 1.00 79.38 89 LYS A O 1
ATOM 717 N N . ILE A 1 90 ? 42.904 -2.144 16.014 1.00 74.38 90 ILE A N 1
ATOM 718 C CA . ILE A 1 90 ? 43.782 -3.203 15.499 1.00 74.38 90 ILE A CA 1
ATOM 719 C C . ILE A 1 90 ? 45.207 -3.012 16.028 1.00 74.38 90 ILE A C 1
ATOM 721 O O . ILE A 1 90 ? 45.784 -3.943 16.581 1.00 74.38 90 ILE A O 1
ATOM 725 N N . VAL A 1 91 ? 45.741 -1.792 15.928 1.00 80.38 91 VAL A N 1
ATOM 726 C CA . VAL A 1 91 ? 47.093 -1.461 16.404 1.00 80.38 91 VAL A CA 1
ATOM 727 C C . VAL A 1 91 ? 47.206 -1.606 17.926 1.00 80.38 91 VAL A C 1
ATOM 729 O O . VAL A 1 91 ? 48.185 -2.160 18.414 1.00 80.38 91 VAL A O 1
ATOM 732 N N . ALA A 1 92 ? 46.186 -1.185 18.676 1.00 81.62 92 ALA A N 1
ATOM 733 C CA . ALA A 1 92 ? 46.136 -1.333 20.128 1.00 81.62 92 ALA A CA 1
ATOM 734 C C . ALA A 1 92 ? 46.122 -2.808 20.562 1.00 81.62 92 ALA A C 1
ATOM 736 O O . ALA A 1 92 ? 46.899 -3.210 21.424 1.00 81.62 92 ALA A O 1
ATOM 737 N N . THR A 1 93 ? 45.316 -3.630 19.882 1.00 78.06 93 THR A N 1
ATOM 738 C CA . THR A 1 93 ? 45.249 -5.081 20.121 1.00 78.06 93 THR A CA 1
ATOM 739 C C . THR A 1 93 ? 46.593 -5.753 19.832 1.00 78.06 93 THR A C 1
ATOM 741 O O . THR A 1 93 ? 47.035 -6.598 20.603 1.00 78.06 93 THR A O 1
ATOM 744 N N . ALA A 1 94 ? 47.269 -5.353 18.752 1.00 68.88 94 ALA A N 1
ATOM 745 C CA . ALA A 1 94 ? 48.580 -5.883 18.384 1.00 68.88 94 ALA A CA 1
ATOM 746 C C . ALA A 1 94 ? 49.706 -5.458 19.344 1.00 68.88 94 ALA A C 1
ATOM 748 O O . ALA A 1 94 ? 50.626 -6.232 19.589 1.00 68.88 94 ALA A O 1
ATOM 749 N N . GLY A 1 95 ? 49.632 -4.240 19.887 1.00 76.12 95 GLY A N 1
ATOM 750 C CA . GLY A 1 95 ? 50.602 -3.700 20.843 1.00 76.12 95 GLY A CA 1
ATOM 751 C C . GLY A 1 95 ? 50.322 -4.045 22.309 1.00 76.12 95 GLY A C 1
ATOM 752 O O . GLY A 1 95 ? 51.113 -3.665 23.168 1.00 76.12 95 GLY A O 1
ATOM 753 N N . GLY A 1 96 ? 49.213 -4.733 22.612 1.00 82.50 96 GLY A N 1
ATOM 754 C CA . GLY A 1 96 ? 48.812 -5.066 23.984 1.00 82.50 96 GLY A CA 1
ATOM 755 C C . GLY A 1 96 ? 48.405 -3.854 24.834 1.00 82.50 96 GLY A C 1
ATOM 756 O O . GLY A 1 96 ? 48.593 -3.875 26.048 1.00 82.50 96 GLY A O 1
ATOM 757 N N . ILE A 1 97 ? 47.876 -2.798 24.211 1.00 82.69 97 ILE A N 1
ATOM 758 C CA . ILE A 1 97 ? 47.450 -1.554 24.873 1.00 82.69 97 ILE A CA 1
ATOM 759 C C . ILE A 1 97 ? 45.972 -1.256 24.593 1.00 82.69 97 ILE A C 1
ATOM 761 O O . ILE A 1 97 ? 45.373 -1.812 23.674 1.00 82.69 97 ILE A O 1
ATOM 765 N N . GLU A 1 98 ? 45.365 -0.362 25.371 1.00 76.56 98 GLU A N 1
ATOM 766 C CA . GLU A 1 98 ? 43.965 0.031 25.179 1.00 76.56 98 GLU A CA 1
ATOM 767 C C . GLU A 1 98 ? 43.823 1.039 24.031 1.00 76.56 98 GLU A C 1
ATOM 769 O O . GLU A 1 98 ? 44.580 2.004 23.920 1.00 76.56 98 GLU A O 1
ATOM 774 N N . ALA A 1 99 ? 42.804 0.877 23.181 1.00 73.44 99 ALA A N 1
ATOM 775 C CA . ALA A 1 99 ? 42.645 1.704 21.978 1.00 73.44 99 ALA A CA 1
ATOM 776 C C . ALA A 1 99 ? 42.455 3.203 22.271 1.00 73.44 99 ALA A C 1
ATOM 778 O O . ALA A 1 99 ? 42.826 4.042 21.449 1.00 73.44 99 ALA A O 1
ATOM 779 N N . SER A 1 100 ? 41.915 3.552 23.442 1.00 81.19 100 SER A N 1
ATOM 780 C CA . SER A 1 100 ? 41.782 4.943 23.896 1.00 81.19 100 SER A CA 1
ATOM 781 C C . SER A 1 100 ? 43.122 5.600 24.227 1.00 81.19 100 SER A C 1
ATOM 783 O O . SER A 1 100 ? 43.213 6.823 24.218 1.00 81.19 100 SER A O 1
ATOM 785 N N . GLN A 1 101 ? 44.174 4.819 24.492 1.00 80.75 101 GLN A N 1
ATOM 786 C CA . GLN A 1 101 ? 45.528 5.344 24.702 1.00 80.75 101 GLN A CA 1
ATOM 787 C C . GLN A 1 101 ? 46.172 5.819 23.391 1.00 80.75 101 GLN A C 1
ATOM 789 O O . GLN A 1 101 ? 47.183 6.510 23.417 1.00 80.75 101 GLN A O 1
ATOM 794 N N . LEU A 1 102 ? 45.563 5.484 22.248 1.00 80.44 102 LEU A N 1
ATOM 795 C CA . LEU A 1 102 ? 45.982 5.902 20.912 1.00 80.44 102 LEU A CA 1
ATOM 796 C C . LEU A 1 102 ? 45.112 7.038 20.338 1.00 80.44 102 LEU A C 1
ATOM 798 O O . LEU A 1 102 ? 45.235 7.392 19.159 1.00 80.44 102 LEU A O 1
ATOM 802 N N . ASP A 1 103 ? 44.214 7.622 21.138 1.00 79.00 103 ASP A N 1
ATOM 803 C CA . ASP A 1 103 ? 43.398 8.752 20.701 1.00 79.00 103 ASP A CA 1
ATOM 804 C C . ASP A 1 103 ? 44.224 10.041 20.612 1.00 79.00 103 ASP A C 1
ATOM 806 O O . ASP A 1 103 ? 44.902 10.446 21.547 1.00 79.00 103 ASP A O 1
ATOM 810 N N . GLY A 1 104 ? 44.167 10.688 19.445 1.00 75.69 104 GLY A N 1
ATOM 811 C CA . GLY A 1 104 ? 44.990 11.861 19.121 1.00 75.69 104 GLY A CA 1
ATOM 812 C C . GLY A 1 104 ? 46.273 11.526 18.356 1.00 75.69 104 GLY A C 1
ATOM 813 O O . GLY A 1 104 ? 46.814 12.404 17.692 1.00 75.69 104 GLY A O 1
ATOM 814 N N . VAL A 1 105 ? 46.688 10.253 18.330 1.00 75.19 105 VAL A N 1
ATOM 815 C CA . VAL A 1 105 ? 47.854 9.800 17.557 1.00 75.19 105 VAL A CA 1
ATOM 816 C C . VAL A 1 105 ? 47.544 9.864 16.056 1.00 75.19 105 VAL A C 1
ATOM 818 O O . VAL A 1 105 ? 46.466 9.437 15.604 1.00 75.19 105 VAL A O 1
ATOM 821 N N . SER A 1 106 ? 48.476 10.439 15.289 1.00 77.31 106 SER A N 1
ATOM 822 C CA . SER A 1 106 ? 48.367 10.587 13.836 1.00 77.31 106 SER A CA 1
ATOM 823 C C . SER A 1 106 ? 48.402 9.222 13.139 1.00 77.31 106 SER A C 1
ATOM 825 O O . SER A 1 106 ? 48.968 8.256 13.649 1.00 77.31 106 SER A O 1
ATOM 827 N N . LEU A 1 107 ? 47.788 9.119 11.956 1.00 67.81 107 LEU A N 1
ATOM 828 C CA . LEU A 1 107 ? 47.764 7.862 11.198 1.00 67.81 107 LEU A CA 1
ATOM 829 C C . LEU A 1 107 ? 49.181 7.362 10.872 1.00 67.81 107 LEU A C 1
ATOM 831 O O . LEU A 1 107 ? 49.438 6.167 10.955 1.00 67.81 107 LEU A O 1
ATOM 835 N N . GLU A 1 108 ? 50.099 8.276 10.561 1.00 74.50 108 GLU A N 1
ATOM 836 C CA . GLU A 1 108 ? 51.488 7.943 10.240 1.00 74.50 108 GLU A CA 1
ATOM 837 C C . GLU A 1 108 ? 52.248 7.401 11.463 1.00 74.50 108 GLU A C 1
ATOM 839 O O . GLU A 1 108 ? 53.012 6.442 11.352 1.00 74.50 108 GLU A O 1
ATOM 844 N N . ALA A 1 109 ? 51.989 7.949 12.655 1.00 73.69 109 ALA A N 1
ATOM 845 C CA . ALA A 1 109 ? 52.551 7.431 13.900 1.00 73.69 109 ALA A CA 1
ATOM 846 C C . ALA A 1 109 ? 51.959 6.061 14.275 1.00 73.69 109 ALA A C 1
ATOM 848 O O . ALA A 1 109 ? 52.693 5.186 14.729 1.00 73.69 109 ALA A O 1
ATOM 849 N N . LEU A 1 110 ? 50.665 5.830 14.016 1.00 76.69 110 LEU A N 1
ATOM 850 C CA . LEU A 1 110 ? 50.038 4.513 14.198 1.00 76.69 110 LEU A CA 1
ATOM 851 C C . LEU A 1 110 ? 50.615 3.459 13.249 1.00 76.69 110 LEU A C 1
ATOM 853 O O . LEU A 1 110 ? 50.801 2.318 13.660 1.00 76.69 110 LEU A O 1
ATOM 857 N N . GLN A 1 111 ? 50.926 3.836 12.007 1.00 74.38 111 GLN A N 1
ATOM 858 C CA . GLN A 1 111 ? 51.586 2.957 11.037 1.00 74.38 111 GLN A CA 1
ATOM 859 C C . GLN A 1 111 ? 53.007 2.605 11.488 1.00 74.38 111 GLN A C 1
ATOM 861 O O . GLN A 1 111 ? 53.323 1.425 11.606 1.00 74.38 111 GLN A O 1
ATOM 866 N N . LYS A 1 112 ? 53.817 3.601 11.871 1.00 75.31 112 LYS A N 1
ATOM 867 C CA . LYS A 1 112 ? 55.176 3.375 12.400 1.00 75.31 112 LYS A CA 1
ATOM 868 C C . LYS A 1 112 ? 55.186 2.569 13.703 1.00 75.31 112 LYS A C 1
ATOM 870 O O . LYS A 1 112 ? 56.100 1.782 13.935 1.00 75.31 112 LYS A O 1
ATOM 875 N N . TYR A 1 113 ? 54.184 2.752 14.565 1.00 73.06 113 TYR A N 1
ATOM 876 C CA . TYR A 1 113 ? 54.031 1.955 15.782 1.00 73.06 113 TYR A CA 1
ATOM 877 C C . TYR A 1 113 ? 53.670 0.503 15.450 1.00 73.06 113 TYR A C 1
ATOM 879 O O . TYR A 1 113 ? 54.302 -0.407 15.985 1.00 73.06 113 TYR A O 1
ATOM 887 N N . ALA A 1 114 ? 52.725 0.281 14.530 1.00 68.62 114 ALA A N 1
ATOM 888 C CA . ALA A 1 114 ? 52.346 -1.049 14.054 1.00 68.62 114 ALA A CA 1
ATOM 889 C C . ALA A 1 114 ? 53.532 -1.788 13.411 1.00 68.62 114 ALA A C 1
ATOM 891 O O . ALA A 1 114 ? 53.759 -2.951 13.725 1.00 68.62 114 ALA A O 1
ATOM 892 N N . GLU A 1 115 ? 54.341 -1.098 12.603 1.00 70.19 115 GLU A N 1
ATOM 893 C CA . GLU A 1 115 ? 55.573 -1.630 11.995 1.00 70.19 115 GLU A CA 1
ATOM 894 C C . GLU A 1 115 ? 56.619 -2.074 13.032 1.00 70.19 115 GLU A C 1
ATOM 896 O O . GLU A 1 115 ? 57.405 -2.980 12.767 1.00 70.19 115 GLU A O 1
ATOM 901 N N . ARG A 1 116 ? 56.637 -1.458 14.223 1.00 69.56 116 ARG A N 1
ATOM 902 C CA . ARG A 1 116 ? 57.576 -1.796 15.307 1.00 69.56 116 ARG A CA 1
ATOM 903 C C . ARG A 1 116 ? 57.052 -2.862 16.272 1.00 69.56 116 ARG A C 1
ATOM 905 O O . ARG A 1 116 ? 57.854 -3.609 16.827 1.00 69.56 116 ARG A O 1
ATOM 912 N N . THR A 1 117 ? 55.740 -2.906 16.516 1.00 58.53 117 THR A N 1
ATOM 913 C CA . THR A 1 117 ? 55.117 -3.810 17.508 1.00 58.53 117 THR A CA 1
ATOM 914 C C . THR A 1 117 ? 54.673 -5.142 16.916 1.00 58.53 117 THR A C 1
ATOM 916 O O . THR A 1 117 ? 54.774 -6.168 17.589 1.00 58.53 117 THR A O 1
ATOM 919 N N . LEU A 1 118 ? 54.253 -5.171 15.650 1.00 54.38 118 LEU A N 1
ATOM 920 C CA . LEU A 1 118 ? 53.953 -6.415 14.951 1.00 54.38 118 LEU A CA 1
ATOM 921 C C . LEU A 1 118 ? 55.263 -7.067 14.496 1.00 54.38 118 LEU A C 1
ATOM 923 O O . LEU A 1 118 ? 55.756 -6.811 13.401 1.00 54.38 118 LEU A O 1
ATOM 927 N N . ARG A 1 119 ? 55.824 -7.965 15.315 1.00 53.31 119 ARG A N 1
ATOM 928 C CA . ARG A 1 119 ? 56.830 -8.945 14.859 1.00 53.31 119 ARG A CA 1
ATOM 929 C C . ARG A 1 119 ? 56.179 -9.989 13.936 1.00 53.31 119 ARG A C 1
ATOM 931 O O . ARG A 1 119 ? 56.173 -11.176 14.247 1.00 53.31 119 ARG A O 1
ATOM 938 N N . SER A 1 120 ? 55.582 -9.559 12.830 1.00 45.16 120 SER A N 1
ATOM 939 C CA . SER A 1 120 ? 54.943 -10.435 11.843 1.00 45.16 120 SER A CA 1
ATOM 940 C C . SER A 1 120 ? 55.687 -10.367 10.518 1.00 45.16 120 SER A C 1
ATOM 942 O O . SER A 1 120 ? 56.131 -9.296 10.106 1.00 45.16 120 SER A O 1
ATOM 944 N N . THR A 1 121 ? 55.832 -11.520 9.870 1.00 53.47 121 THR A N 1
ATOM 945 C CA . THR A 1 121 ? 56.624 -11.699 8.653 1.00 53.47 121 THR A CA 1
ATOM 946 C C . THR A 1 121 ? 56.139 -10.806 7.498 1.00 53.47 121 THR A C 1
ATOM 948 O O . THR A 1 121 ? 54.967 -10.402 7.479 1.00 53.47 121 THR A O 1
ATOM 951 N N . PRO A 1 122 ? 57.009 -10.502 6.511 1.00 50.62 122 PRO A N 1
ATOM 952 C CA . PRO A 1 122 ? 56.669 -9.694 5.336 1.00 50.62 122 PRO A CA 1
ATOM 953 C C . PRO A 1 122 ? 55.372 -10.115 4.620 1.00 50.62 122 PRO A C 1
ATOM 955 O O . PRO A 1 122 ? 54.682 -9.260 4.062 1.00 50.62 122 PRO A O 1
ATOM 958 N N . GLU A 1 123 ? 54.969 -11.393 4.701 1.00 49.34 123 GLU A N 1
ATOM 959 C CA . GLU A 1 123 ? 53.709 -11.876 4.121 1.00 49.34 123 GLU A CA 1
ATOM 960 C C . GLU A 1 123 ? 52.452 -11.262 4.764 1.00 49.34 123 GLU A C 1
ATOM 962 O O . GLU A 1 123 ? 51.451 -11.057 4.079 1.00 49.34 123 GLU A O 1
ATOM 967 N N . SER A 1 124 ? 52.487 -10.915 6.055 1.00 48.12 124 SER A N 1
ATOM 968 C CA . SER A 1 124 ? 51.323 -10.363 6.775 1.00 48.12 124 SER A CA 1
ATOM 969 C C . SER A 1 124 ? 51.062 -8.902 6.393 1.00 48.12 124 SER A C 1
ATOM 971 O O . SER A 1 124 ? 49.917 -8.481 6.219 1.00 48.12 124 SER A O 1
ATOM 973 N N . LEU A 1 125 ? 52.141 -8.143 6.178 1.00 48.47 125 LEU A N 1
ATOM 974 C CA . LEU A 1 125 ? 52.098 -6.778 5.653 1.00 48.47 125 LEU A CA 1
ATOM 975 C C . LEU A 1 125 ? 51.699 -6.760 4.169 1.00 48.47 125 LEU A C 1
ATOM 977 O O . LEU A 1 125 ? 50.862 -5.940 3.785 1.00 48.47 125 LEU A O 1
ATOM 981 N N . MET A 1 126 ? 52.195 -7.709 3.360 1.00 51.66 126 MET A N 1
ATOM 982 C CA . MET A 1 126 ? 51.742 -7.884 1.973 1.00 51.66 126 MET A CA 1
ATOM 983 C C . MET A 1 126 ? 50.265 -8.280 1.886 1.00 51.66 126 MET A C 1
ATOM 985 O O . MET A 1 126 ? 49.580 -7.797 0.991 1.00 51.66 126 MET A O 1
ATOM 989 N N . ALA A 1 127 ? 49.734 -9.090 2.808 1.00 52.91 127 ALA A N 1
ATOM 990 C CA . ALA A 1 127 ? 48.318 -9.465 2.816 1.00 52.91 127 ALA A CA 1
ATOM 991 C C . ALA A 1 127 ? 47.399 -8.266 3.111 1.00 52.91 127 ALA A C 1
ATOM 993 O O . ALA A 1 127 ? 46.381 -8.093 2.442 1.00 52.91 127 ALA A O 1
ATOM 994 N N . ILE A 1 128 ? 47.787 -7.391 4.046 1.00 47.56 128 ILE A N 1
ATOM 995 C CA . ILE A 1 128 ? 47.041 -6.163 4.370 1.00 47.56 128 ILE A CA 1
ATOM 996 C C . ILE A 1 128 ? 47.135 -5.147 3.218 1.00 47.56 128 ILE A C 1
ATOM 998 O O . ILE A 1 128 ? 46.127 -4.539 2.849 1.00 47.56 128 ILE A O 1
ATOM 1002 N N . GLN A 1 129 ? 48.306 -5.011 2.584 1.00 47.62 129 GLN A N 1
ATOM 1003 C CA . GLN A 1 129 ? 48.486 -4.173 1.391 1.00 47.62 129 GLN A CA 1
ATOM 1004 C C . GLN A 1 129 ? 47.722 -4.718 0.171 1.00 47.62 129 GLN A C 1
ATOM 1006 O O . GLN A 1 129 ? 47.090 -3.942 -0.544 1.00 47.62 129 GLN A O 1
ATOM 1011 N N . GLN A 1 130 ? 47.687 -6.040 -0.037 1.00 50.16 130 GLN A N 1
ATOM 1012 C CA . GLN A 1 130 ? 46.893 -6.688 -1.090 1.00 50.16 130 GLN A CA 1
ATOM 1013 C C . GLN A 1 130 ? 45.387 -6.576 -0.839 1.00 50.16 130 GLN A C 1
ATOM 1015 O O . GLN A 1 130 ? 44.619 -6.439 -1.789 1.00 50.16 130 GLN A O 1
ATOM 1020 N N . GLN A 1 131 ? 44.942 -6.603 0.417 1.00 44.12 131 GLN A N 1
ATOM 1021 C CA . GLN A 1 131 ? 43.533 -6.415 0.764 1.00 44.12 131 GLN A CA 1
ATOM 1022 C C . GLN A 1 131 ? 43.081 -4.961 0.537 1.00 44.12 131 GLN A C 1
ATOM 1024 O O . GLN A 1 131 ? 41.935 -4.732 0.154 1.00 44.12 131 GLN A O 1
ATOM 1029 N N . TYR A 1 132 ? 43.996 -3.994 0.676 1.00 39.28 132 TYR A N 1
ATOM 1030 C CA . TYR A 1 132 ? 43.773 -2.597 0.291 1.00 39.28 132 TYR A CA 1
ATOM 1031 C C . TYR A 1 132 ? 43.788 -2.406 -1.238 1.00 39.28 132 TYR A C 1
ATOM 1033 O O . TYR A 1 132 ? 42.891 -1.756 -1.777 1.00 39.28 132 TYR A O 1
ATOM 1041 N N . ALA A 1 133 ? 44.731 -3.034 -1.953 1.00 41.28 133 ALA A N 1
ATOM 1042 C CA . ALA A 1 133 ? 44.840 -2.968 -3.417 1.00 41.28 133 ALA A CA 1
ATOM 1043 C C . ALA A 1 133 ? 43.669 -3.657 -4.151 1.00 41.28 133 ALA A C 1
ATOM 1045 O O . ALA A 1 133 ? 43.212 -3.176 -5.185 1.00 41.28 133 ALA A O 1
ATOM 1046 N N . LYS A 1 134 ? 43.098 -4.728 -3.579 1.00 40.50 134 LYS A N 1
ATOM 1047 C CA . LYS A 1 134 ? 41.914 -5.427 -4.122 1.00 40.50 134 LYS A CA 1
ATOM 1048 C C . LYS A 1 134 ? 40.612 -4.619 -4.056 1.00 40.50 134 LYS A C 1
ATOM 1050 O O . LYS A 1 134 ? 39.617 -5.044 -4.632 1.00 40.50 134 LYS A O 1
ATOM 1055 N N . SER A 1 135 ? 40.595 -3.466 -3.383 1.00 37.97 135 SER A N 1
ATOM 1056 C CA . SER A 1 135 ? 39.414 -2.593 -3.317 1.00 37.97 135 SER A CA 1
ATOM 1057 C C . SER A 1 135 ? 39.355 -1.524 -4.421 1.00 37.97 135 SER A C 1
ATOM 1059 O O . SER A 1 135 ? 38.349 -0.822 -4.517 1.00 37.97 135 SER A O 1
ATOM 1061 N N . SER A 1 136 ? 40.385 -1.411 -5.276 1.00 33.50 136 SER A N 1
ATOM 1062 C CA . SER A 1 136 ? 40.484 -0.359 -6.305 1.00 33.50 136 SER A CA 1
ATOM 1063 C C . SER A 1 136 ? 40.621 -0.827 -7.762 1.00 33.50 136 SER A C 1
ATOM 1065 O O . SER A 1 136 ? 40.676 0.026 -8.639 1.00 33.50 136 SER A O 1
ATOM 1067 N N . GLU A 1 137 ? 40.612 -2.127 -8.065 1.00 32.78 137 GLU A N 1
ATOM 1068 C CA . GLU A 1 137 ? 40.666 -2.628 -9.451 1.00 32.78 137 GLU A CA 1
ATOM 1069 C C . GLU A 1 137 ? 39.777 -3.863 -9.633 1.00 32.78 137 GLU A C 1
ATOM 1071 O O . GLU A 1 137 ? 40.129 -4.968 -9.230 1.00 32.78 137 GLU A O 1
ATOM 1076 N N . PHE A 1 138 ? 38.605 -3.678 -10.250 1.00 28.22 138 PHE A N 1
ATOM 1077 C CA . PHE A 1 138 ? 37.795 -4.788 -10.761 1.00 28.22 138 PHE A CA 1
ATOM 1078 C C . PHE A 1 138 ? 36.938 -4.350 -11.960 1.00 28.22 138 PHE A C 1
ATOM 1080 O O . PHE A 1 138 ? 35.728 -4.215 -11.840 1.00 28.22 138 PHE A O 1
ATOM 1087 N N . LEU A 1 139 ? 37.566 -4.105 -13.118 1.00 29.91 139 LEU A N 1
ATOM 1088 C CA . LEU A 1 139 ? 36.938 -4.219 -14.446 1.00 29.91 139 LEU A CA 1
ATOM 1089 C C . LEU A 1 139 ? 38.018 -4.474 -15.512 1.00 29.91 139 LEU A C 1
ATOM 1091 O O . LEU A 1 139 ? 38.771 -3.559 -15.844 1.00 29.91 139 LEU A O 1
ATOM 1095 N N . LYS A 1 140 ? 38.041 -5.721 -16.004 1.00 31.64 140 LYS A N 1
ATOM 1096 C CA . LYS A 1 140 ? 38.651 -6.341 -17.209 1.00 31.64 140 LYS A CA 1
ATOM 1097 C C . LYS A 1 140 ? 38.908 -7.795 -16.766 1.00 31.64 140 LYS A C 1
ATOM 1099 O O . LYS A 1 140 ? 39.658 -7.992 -15.825 1.00 31.64 140 LYS A O 1
ATOM 1104 N N . GLU A 1 141 ? 38.226 -8.839 -17.228 1.00 29.88 141 GLU A N 1
ATOM 1105 C CA . GLU A 1 141 ? 37.880 -9.225 -18.597 1.00 29.88 141 GLU A CA 1
ATOM 1106 C C . GLU A 1 141 ? 36.660 -10.183 -18.618 1.00 29.88 141 GLU A C 1
ATOM 1108 O O . GLU A 1 141 ? 36.427 -10.933 -17.673 1.00 29.88 141 GLU A O 1
ATOM 1113 N N . GLU A 1 142 ? 35.927 -10.201 -19.733 1.00 31.42 142 GLU A N 1
ATOM 1114 C CA . GLU A 1 142 ? 35.253 -11.388 -20.300 1.00 31.42 142 GLU A CA 1
ATOM 1115 C C . GLU A 1 142 ? 35.956 -11.685 -21.649 1.00 31.42 142 GLU A C 1
ATOM 1117 O O . GLU A 1 142 ? 36.471 -10.717 -22.220 1.00 31.42 142 GLU A O 1
ATOM 1122 N N . PRO A 1 143 ? 35.992 -12.924 -22.213 1.00 42.81 143 PRO A N 1
ATOM 1123 C CA . PRO A 1 143 ? 34.906 -13.918 -22.213 1.00 42.81 143 PRO A CA 1
ATOM 1124 C C . PRO A 1 143 ? 35.365 -15.400 -22.114 1.00 42.81 143 PRO A C 1
ATOM 1126 O O . PRO A 1 143 ? 35.991 -15.937 -23.029 1.00 42.81 143 PRO A O 1
ATOM 1129 N N . LEU A 1 144 ? 34.962 -16.127 -21.064 1.00 31.45 144 LEU A N 1
ATOM 1130 C CA . LEU A 1 144 ? 35.133 -17.598 -21.011 1.00 31.45 144 LEU A CA 1
ATOM 1131 C C . LEU A 1 144 ? 33.858 -18.374 -20.629 1.00 31.45 144 LEU A C 1
ATOM 1133 O O . LEU A 1 144 ? 33.815 -19.594 -20.767 1.00 31.45 144 LEU A O 1
ATOM 1137 N N . ALA A 1 145 ? 32.786 -17.693 -20.213 1.00 32.09 145 ALA A N 1
ATOM 1138 C CA . ALA A 1 145 ? 31.572 -18.348 -19.719 1.00 32.09 145 ALA A CA 1
ATOM 1139 C C . ALA A 1 145 ? 30.619 -18.834 -20.834 1.00 32.09 145 ALA A C 1
ATOM 1141 O O . ALA A 1 145 ? 29.889 -19.802 -20.641 1.00 32.09 145 ALA A O 1
ATOM 1142 N N . ALA A 1 146 ? 30.657 -18.225 -22.025 1.00 33.12 146 ALA A N 1
ATOM 1143 C CA . ALA A 1 146 ? 29.746 -18.572 -23.123 1.00 33.12 146 ALA A CA 1
ATOM 1144 C C . ALA A 1 146 ? 30.135 -19.859 -23.881 1.00 33.12 146 ALA A C 1
ATOM 1146 O O . ALA A 1 146 ? 29.272 -20.514 -24.458 1.00 33.12 146 ALA A O 1
ATOM 1147 N N . LYS A 1 147 ? 31.414 -20.261 -23.851 1.00 36.97 147 LYS A N 1
ATOM 1148 C CA . LYS A 1 147 ? 31.893 -21.486 -24.524 1.00 36.97 147 LYS A CA 1
ATOM 1149 C C . LYS A 1 147 ? 31.678 -22.757 -23.696 1.00 36.97 147 LYS A C 1
ATOM 1151 O O . LYS A 1 147 ? 31.489 -23.822 -24.268 1.00 36.97 147 LYS A O 1
ATOM 1156 N N . LEU A 1 148 ? 31.656 -22.639 -22.367 1.00 35.44 148 LEU A N 1
ATOM 1157 C CA . LEU A 1 148 ? 31.458 -23.773 -21.456 1.00 35.44 148 LEU A CA 1
ATOM 1158 C C . LEU A 1 148 ? 29.985 -24.203 -21.355 1.00 35.44 148 LEU A C 1
ATOM 1160 O O . LEU A 1 148 ? 29.705 -25.388 -21.223 1.00 35.44 148 LEU A O 1
ATOM 1164 N N . LEU A 1 149 ? 29.037 -23.274 -21.519 1.00 36.94 149 LEU A N 1
ATOM 1165 C CA . LEU A 1 149 ? 27.602 -23.589 -21.478 1.00 36.94 149 LEU A CA 1
ATOM 1166 C C . LEU A 1 149 ? 27.069 -24.270 -22.750 1.00 36.94 149 LEU A C 1
ATOM 1168 O O . LEU A 1 149 ? 26.085 -25.001 -22.676 1.00 36.94 149 LEU A O 1
ATOM 1172 N N . GLN A 1 150 ? 27.723 -24.081 -23.899 1.00 39.66 150 GLN A N 1
ATOM 1173 C CA . GLN A 1 150 ? 27.370 -24.774 -25.147 1.00 39.66 150 GLN A CA 1
ATOM 1174 C C . GLN A 1 150 ? 27.892 -26.217 -25.204 1.00 39.66 150 GLN A C 1
ATOM 1176 O O . GLN A 1 150 ? 27.340 -27.032 -25.937 1.00 39.66 150 GLN A O 1
ATOM 1181 N N . GLN A 1 151 ? 28.939 -26.536 -24.438 1.00 40.09 151 GLN A N 1
ATOM 1182 C CA . GLN A 1 151 ? 29.613 -27.834 -24.497 1.00 40.09 151 GLN A CA 1
ATOM 1183 C C . GLN A 1 151 ? 29.067 -28.850 -23.476 1.00 40.09 151 GLN A C 1
ATOM 1185 O O . GLN A 1 151 ? 29.206 -30.048 -23.704 1.00 40.09 151 GLN A O 1
ATOM 1190 N N . GLU A 1 152 ? 28.417 -28.404 -22.391 1.00 39.59 152 GLU A N 1
ATOM 1191 C CA . GLU A 1 152 ? 27.920 -29.303 -21.332 1.00 39.59 152 GLU A CA 1
ATOM 1192 C C . GLU A 1 152 ? 26.444 -29.717 -21.431 1.00 39.59 152 GLU A C 1
ATOM 1194 O O . GLU A 1 152 ? 26.086 -30.744 -20.859 1.00 39.59 152 GLU A O 1
ATOM 1199 N N . LEU A 1 153 ? 25.572 -28.972 -22.122 1.00 45.22 153 LEU A N 1
ATOM 1200 C CA . LEU A 1 153 ? 24.122 -29.200 -21.991 1.00 45.22 153 LEU A CA 1
ATOM 1201 C C . LEU A 1 153 ? 23.412 -29.848 -23.179 1.00 45.22 153 LEU A C 1
ATOM 1203 O O . LEU A 1 153 ? 22.253 -30.189 -23.007 1.00 45.22 153 LEU A O 1
ATOM 1207 N N . GLY A 1 154 ? 24.063 -30.073 -24.326 1.00 39.09 154 GLY A N 1
ATOM 1208 C CA . GLY A 1 154 ? 23.605 -31.015 -25.369 1.00 39.09 154 GLY A CA 1
ATOM 1209 C C . GLY A 1 154 ? 22.105 -31.029 -25.725 1.00 39.09 154 GLY A C 1
ATOM 1210 O O . GLY A 1 154 ? 21.573 -32.096 -26.017 1.00 39.09 154 GLY A O 1
ATOM 1211 N N . ILE A 1 155 ? 21.413 -29.888 -25.676 1.00 36.69 155 ILE A N 1
ATOM 1212 C CA . ILE A 1 155 ? 19.969 -29.785 -25.916 1.00 36.69 155 ILE A CA 1
ATOM 1213 C C . ILE A 1 155 ? 19.737 -28.810 -27.072 1.00 36.69 155 ILE A C 1
ATOM 1215 O O . ILE A 1 155 ? 19.949 -27.606 -26.931 1.00 36.69 155 ILE A O 1
ATOM 1219 N N . ASP A 1 156 ? 19.270 -29.342 -28.201 1.00 41.31 156 ASP A N 1
ATOM 1220 C CA . ASP A 1 156 ? 18.633 -28.563 -29.264 1.00 41.31 156 ASP A CA 1
ATOM 1221 C C . ASP A 1 156 ? 17.212 -28.196 -28.821 1.00 41.31 156 ASP A C 1
ATOM 1223 O O . ASP A 1 156 ? 16.422 -29.072 -28.457 1.00 41.31 156 ASP A O 1
ATOM 1227 N N . LEU A 1 157 ? 16.862 -26.908 -28.868 1.00 30.39 157 LEU A N 1
ATOM 1228 C CA . LEU A 1 157 ? 15.480 -26.456 -28.688 1.00 30.39 157 LEU A CA 1
ATOM 1229 C C . LEU A 1 157 ? 15.050 -25.482 -29.792 1.00 30.39 157 LEU A C 1
ATOM 1231 O O . LEU A 1 157 ? 15.873 -24.729 -30.315 1.00 30.39 157 LEU A O 1
ATOM 1235 N N . PRO A 1 158 ? 13.755 -25.501 -30.160 1.00 34.94 158 PRO A N 1
ATOM 1236 C CA . PRO A 1 158 ? 13.254 -25.040 -31.445 1.00 34.94 158 PRO A CA 1
ATOM 1237 C C . PRO A 1 158 ? 12.964 -23.540 -31.445 1.00 34.94 158 PRO A C 1
ATOM 1239 O O . PRO A 1 158 ? 12.453 -22.974 -30.478 1.00 34.94 158 PRO A O 1
ATOM 1242 N N . THR A 1 159 ? 13.222 -22.911 -32.587 1.00 33.41 159 THR A N 1
ATOM 1243 C CA . THR A 1 159 ? 12.804 -21.544 -32.906 1.00 33.41 159 THR A CA 1
ATOM 1244 C C . THR A 1 159 ? 11.303 -21.496 -33.210 1.00 33.41 159 THR A C 1
ATOM 1246 O O . THR A 1 159 ? 10.898 -21.800 -34.332 1.00 33.41 159 THR A O 1
ATOM 1249 N N . ASP A 1 160 ? 10.475 -21.088 -32.242 1.00 30.30 160 ASP A N 1
ATOM 1250 C CA . ASP A 1 160 ? 9.077 -20.707 -32.496 1.00 30.30 160 ASP A CA 1
ATOM 1251 C C . ASP A 1 160 ? 8.977 -19.183 -32.690 1.00 30.30 160 ASP A C 1
ATOM 1253 O O . ASP A 1 160 ? 9.328 -18.380 -31.822 1.00 30.30 160 ASP A O 1
ATOM 1257 N N . SER A 1 161 ? 8.542 -18.806 -33.890 1.00 36.97 161 SER A N 1
ATOM 1258 C CA . SER A 1 161 ? 8.509 -17.465 -34.475 1.00 36.97 161 SER A CA 1
ATOM 1259 C C . SER A 1 161 ? 7.065 -16.983 -34.611 1.00 36.97 161 SER A C 1
ATOM 1261 O O . SER A 1 161 ? 6.584 -16.662 -35.694 1.00 36.97 161 SER A O 1
ATOM 1263 N N . SER A 1 162 ? 6.335 -16.927 -33.498 1.00 36.00 162 SER A N 1
ATOM 1264 C CA . SER A 1 162 ? 4.914 -16.571 -33.517 1.00 36.00 162 SER A CA 1
ATOM 1265 C C . SER A 1 162 ? 4.544 -15.534 -32.454 1.00 36.00 162 SER A C 1
ATOM 1267 O O . SER A 1 162 ? 3.792 -15.820 -31.526 1.00 36.00 162 SER A O 1
ATOM 1269 N N . ARG A 1 163 ? 5.062 -14.296 -32.598 1.00 34.00 163 ARG A N 1
ATOM 1270 C CA . ARG A 1 163 ? 4.446 -13.037 -32.092 1.00 34.00 163 ARG A CA 1
ATOM 1271 C C . ARG A 1 163 ? 5.235 -11.761 -32.451 1.00 34.00 163 ARG A C 1
ATOM 1273 O O . ARG A 1 163 ? 5.428 -10.893 -31.605 1.00 34.00 163 ARG A O 1
ATOM 1280 N N . GLU A 1 164 ? 5.623 -11.575 -33.710 1.00 31.75 164 GLU A N 1
ATOM 1281 C CA . GLU A 1 164 ? 5.890 -10.222 -34.225 1.00 31.75 164 GLU A CA 1
ATOM 1282 C C . GLU A 1 164 ? 4.634 -9.716 -34.938 1.00 31.75 164 GLU A C 1
ATOM 1284 O O . GLU A 1 164 ? 4.184 -10.282 -35.928 1.00 31.75 164 GLU A O 1
ATOM 1289 N N . ARG A 1 165 ? 4.007 -8.668 -34.392 1.00 34.97 165 ARG A N 1
ATOM 1290 C CA . ARG A 1 165 ? 3.031 -7.882 -35.152 1.00 34.97 165 ARG A CA 1
ATOM 1291 C C . ARG A 1 165 ? 3.826 -7.022 -36.129 1.00 34.97 165 ARG A C 1
ATOM 1293 O O . ARG A 1 165 ? 4.563 -6.146 -35.679 1.00 34.97 165 ARG A O 1
ATOM 1300 N N . ASP A 1 166 ? 3.660 -7.283 -37.422 1.00 35.03 166 ASP A N 1
ATOM 1301 C CA . ASP A 1 166 ? 4.227 -6.514 -38.530 1.00 35.03 166 ASP A CA 1
ATOM 1302 C C . ASP A 1 166 ? 3.885 -5.020 -38.409 1.00 35.03 166 ASP A C 1
ATOM 1304 O O . ASP A 1 166 ? 2.824 -4.560 -38.834 1.00 35.03 166 ASP A O 1
ATOM 1308 N N . TYR A 1 167 ? 4.801 -4.226 -37.858 1.00 37.97 167 TYR A N 1
ATOM 1309 C CA . TYR A 1 167 ? 4.799 -2.782 -38.068 1.00 37.97 167 TYR A CA 1
ATOM 1310 C C . TYR A 1 167 ? 5.580 -2.506 -39.351 1.00 37.97 167 TYR A C 1
ATOM 1312 O O . TYR A 1 167 ? 6.813 -2.490 -39.347 1.00 37.9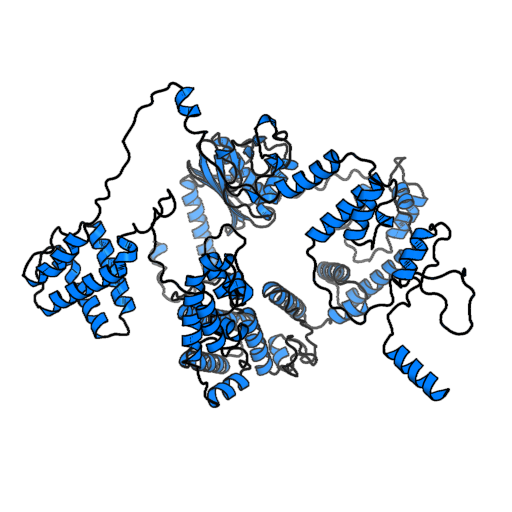7 167 TYR A O 1
ATOM 1320 N N . LYS A 1 168 ? 4.867 -2.286 -40.463 1.00 46.38 168 LYS A N 1
ATOM 1321 C CA . LYS A 1 168 ? 5.478 -1.787 -41.702 1.00 46.38 168 LYS A CA 1
ATOM 1322 C C . LYS A 1 168 ? 6.202 -0.474 -41.395 1.00 46.38 168 LYS A C 1
ATOM 1324 O O . LYS A 1 168 ? 5.572 0.537 -41.090 1.00 46.38 168 LYS A O 1
ATOM 1329 N N . LYS A 1 169 ? 7.536 -0.489 -41.459 1.00 54.78 169 LYS A N 1
ATOM 1330 C CA . LYS A 1 169 ? 8.346 0.730 -41.379 1.00 54.78 169 LYS A CA 1
ATOM 1331 C C . LYS A 1 169 ? 7.951 1.646 -42.536 1.00 54.78 169 LYS A C 1
ATOM 1333 O O . LYS A 1 169 ? 7.962 1.226 -43.690 1.00 54.78 169 LYS A O 1
ATOM 1338 N N . ILE A 1 170 ? 7.608 2.889 -42.214 1.00 58.81 170 ILE A N 1
ATOM 1339 C CA . ILE A 1 170 ? 7.366 3.936 -43.208 1.00 58.81 170 ILE A CA 1
ATOM 1340 C C . ILE A 1 170 ? 8.688 4.205 -43.915 1.00 58.81 170 ILE A C 1
ATOM 1342 O O . ILE A 1 170 ? 9.656 4.620 -43.274 1.00 58.81 170 ILE A O 1
ATOM 1346 N N . ASP A 1 171 ? 8.725 4.008 -45.229 1.00 77.06 171 ASP A N 1
ATOM 1347 C CA . ASP A 1 171 ? 9.820 4.531 -46.030 1.00 77.06 171 ASP A CA 1
ATOM 1348 C C . ASP A 1 171 ? 9.665 6.054 -46.145 1.00 77.06 171 ASP A C 1
ATOM 1350 O O . ASP A 1 171 ? 8.887 6.589 -46.942 1.00 77.06 171 ASP A O 1
ATOM 1354 N N . VAL A 1 172 ? 10.402 6.759 -45.288 1.00 70.25 172 VAL A N 1
ATOM 1355 C CA . VAL A 1 172 ? 10.427 8.224 -45.219 1.00 70.25 172 VAL A CA 1
ATOM 1356 C C . VAL A 1 172 ? 10.804 8.828 -46.570 1.00 70.25 172 VAL A C 1
ATOM 1358 O O . VAL A 1 172 ? 10.293 9.893 -46.922 1.00 70.25 172 VAL A O 1
ATOM 1361 N N . GLN A 1 173 ? 11.648 8.147 -47.349 1.00 74.50 173 GLN A N 1
ATOM 1362 C CA . GLN A 1 173 ? 12.069 8.629 -48.655 1.00 74.50 173 GLN A CA 1
ATOM 1363 C C . GLN A 1 173 ? 10.907 8.568 -49.653 1.00 74.50 173 GLN A C 1
ATOM 1365 O O . GLN A 1 173 ? 10.616 9.572 -50.302 1.00 74.50 173 GLN A O 1
ATOM 1370 N N . THR A 1 174 ? 10.149 7.466 -49.666 1.00 77.81 174 THR A N 1
ATOM 1371 C CA . THR A 1 174 ? 8.907 7.347 -50.450 1.00 77.81 174 THR A CA 1
ATOM 1372 C C . THR A 1 174 ? 7.898 8.445 -50.101 1.00 77.81 174 THR A C 1
ATOM 1374 O O . THR A 1 174 ? 7.323 9.062 -51.000 1.00 77.81 174 THR A O 1
ATOM 1377 N N . VAL A 1 175 ? 7.701 8.756 -48.814 1.00 77.62 175 VAL A N 1
ATOM 1378 C CA . VAL A 1 175 ? 6.784 9.837 -48.403 1.00 77.62 175 VAL A CA 1
ATOM 1379 C C . VAL A 1 175 ? 7.293 11.202 -48.875 1.00 77.62 175 VAL A C 1
ATOM 1381 O O . VAL A 1 175 ? 6.519 11.977 -49.434 1.00 77.62 175 VAL A O 1
ATOM 1384 N N . LEU A 1 176 ? 8.586 11.503 -48.711 1.00 78.25 176 LEU A N 1
ATOM 1385 C CA . LEU A 1 176 ? 9.176 12.772 -49.154 1.00 78.25 176 LEU A CA 1
ATOM 1386 C C . LEU A 1 176 ? 9.131 12.941 -50.676 1.00 78.25 176 LEU A C 1
ATOM 1388 O O . LEU A 1 176 ? 8.853 14.039 -51.162 1.00 78.25 176 LEU A O 1
ATOM 1392 N N . ASP A 1 177 ? 9.361 11.874 -51.433 1.00 82.12 177 ASP A N 1
ATOM 1393 C CA . ASP A 1 177 ? 9.318 11.922 -52.892 1.00 82.12 177 ASP A CA 1
ATOM 1394 C C . ASP A 1 177 ? 7.883 12.053 -53.406 1.00 82.12 177 ASP A C 1
ATOM 1396 O O . ASP A 1 177 ? 7.639 12.821 -54.339 1.00 82.12 177 ASP A O 1
ATOM 1400 N N . ARG A 1 178 ? 6.901 11.459 -52.715 1.00 81.19 178 ARG A N 1
ATOM 1401 C CA . ARG A 1 178 ? 5.476 11.734 -52.957 1.00 81.19 178 ARG A CA 1
ATOM 1402 C C . ARG A 1 178 ? 5.108 13.178 -52.612 1.00 81.19 178 ARG A C 1
ATOM 1404 O O . ARG A 1 178 ? 4.433 13.818 -53.416 1.00 81.19 178 ARG A O 1
ATOM 1411 N N . VAL A 1 179 ? 5.600 13.739 -51.497 1.00 83.81 179 VAL A N 1
ATOM 1412 C CA . VAL A 1 179 ? 5.410 15.168 -51.151 1.00 83.81 179 VAL A CA 1
ATOM 1413 C C . VAL A 1 179 ? 5.943 16.066 -52.268 1.00 83.81 179 VAL A C 1
ATOM 1415 O O . VAL A 1 179 ? 5.258 17.013 -52.653 1.00 83.81 179 VAL A O 1
ATOM 1418 N N . LYS A 1 180 ? 7.122 15.770 -52.829 1.00 82.56 180 LYS A N 1
ATOM 1419 C CA . LYS A 1 180 ? 7.687 16.528 -53.960 1.00 82.56 180 LYS A CA 1
ATOM 1420 C C . LYS A 1 180 ? 6.851 16.363 -55.234 1.00 82.56 180 LYS A C 1
ATOM 1422 O O . LYS A 1 180 ? 6.528 17.363 -55.875 1.00 82.56 180 LYS A O 1
ATOM 1427 N N . ALA A 1 181 ? 6.455 15.131 -55.563 1.00 81.12 181 ALA A N 1
ATOM 1428 C CA . ALA A 1 181 ? 5.675 14.802 -56.758 1.00 81.12 181 ALA A CA 1
ATOM 1429 C C . ALA A 1 181 ? 4.233 15.344 -56.725 1.00 81.12 181 ALA A C 1
ATOM 1431 O O . ALA A 1 181 ? 3.630 15.540 -57.780 1.00 81.12 181 ALA A O 1
ATOM 1432 N N . PHE A 1 182 ? 3.686 15.653 -55.543 1.00 81.62 182 PHE A N 1
ATOM 1433 C CA . PHE A 1 182 ? 2.336 16.211 -55.382 1.00 81.62 182 PHE A CA 1
ATOM 1434 C C . PHE A 1 182 ? 2.129 17.526 -56.152 1.00 81.62 182 PHE A C 1
ATOM 1436 O O . PHE A 1 182 ? 1.055 17.763 -56.700 1.00 81.62 182 PHE A O 1
ATOM 1443 N N . LYS A 1 183 ? 3.179 18.351 -56.296 1.00 78.69 183 LYS A N 1
ATOM 1444 C CA . LYS A 1 183 ? 3.123 19.577 -57.116 1.00 78.69 183 LYS A CA 1
ATOM 1445 C C . LYS A 1 183 ? 2.917 19.282 -58.609 1.00 78.69 183 LYS A C 1
ATOM 1447 O O . LYS A 1 183 ? 2.361 20.111 -59.317 1.00 78.69 183 LYS A O 1
ATOM 1452 N N . GLY A 1 184 ? 3.333 18.103 -59.073 1.00 80.75 184 GLY A N 1
ATOM 1453 C CA . GLY A 1 184 ? 3.178 17.640 -60.454 1.00 80.75 184 GLY A CA 1
ATOM 1454 C C . GLY A 1 184 ? 1.836 16.965 -60.756 1.00 80.75 184 GLY A C 1
ATOM 1455 O O . GLY A 1 184 ? 1.714 16.338 -61.801 1.00 80.75 184 GLY A O 1
ATOM 1456 N N . GLY A 1 185 ? 0.847 17.040 -59.854 1.00 78.06 185 GLY A N 1
ATOM 1457 C CA . GLY A 1 185 ? -0.485 16.452 -60.060 1.00 78.06 185 GLY A CA 1
ATOM 1458 C C . GLY A 1 185 ? -0.619 14.984 -59.643 1.00 78.06 185 GLY A C 1
ATOM 1459 O O . GLY A 1 185 ? -1.642 14.365 -59.917 1.00 78.06 185 GLY A O 1
ATOM 1460 N N . SER A 1 186 ? 0.385 14.417 -58.966 1.00 81.50 186 SER A N 1
ATOM 1461 C CA . SER A 1 186 ? 0.290 13.060 -58.411 1.00 81.50 186 SER A CA 1
ATOM 1462 C C . SER A 1 186 ? -0.685 13.004 -57.232 1.00 81.50 186 SER A C 1
ATOM 1464 O O . SER A 1 186 ? -0.677 13.895 -56.388 1.00 81.50 186 SER A O 1
ATOM 1466 N N . SER A 1 187 ? -1.484 11.938 -57.138 1.00 84.75 187 SER A N 1
ATOM 1467 C CA . SER A 1 187 ? -2.361 11.692 -55.985 1.00 84.75 187 SER A CA 1
ATOM 1468 C C . SER A 1 187 ? -1.563 11.288 -54.736 1.00 84.75 187 SER A C 1
ATOM 1470 O O . SER A 1 187 ? -0.537 10.611 -54.841 1.00 84.75 187 SER A O 1
ATOM 1472 N N . PHE A 1 188 ? -2.053 11.692 -53.558 1.00 86.38 188 PHE A N 1
ATOM 1473 C CA . PHE A 1 188 ? -1.551 11.251 -52.248 1.00 86.38 188 PHE A CA 1
ATOM 1474 C C . PHE A 1 188 ? -2.331 10.060 -51.667 1.00 86.38 188 PHE A C 1
ATOM 1476 O O . PHE A 1 188 ? -1.997 9.579 -50.583 1.00 86.38 188 PHE A O 1
ATOM 1483 N N . ALA A 1 189 ? -3.349 9.571 -52.384 1.00 90.75 189 ALA A N 1
ATOM 1484 C CA . ALA A 1 189 ? -4.160 8.445 -51.944 1.00 90.75 189 ALA A CA 1
ATOM 1485 C C . ALA A 1 189 ? -3.318 7.177 -51.765 1.00 90.75 189 ALA A C 1
ATOM 1487 O O . ALA A 1 189 ? -2.503 6.828 -52.621 1.00 90.75 189 ALA A O 1
ATOM 1488 N N . GLY A 1 190 ? -3.518 6.494 -50.637 1.00 87.38 190 GLY A N 1
ATOM 1489 C CA . GLY A 1 190 ? -2.833 5.240 -50.314 1.00 87.38 190 GLY A CA 1
ATOM 1490 C C . GLY A 1 190 ? -1.345 5.378 -49.975 1.00 87.38 190 GLY A C 1
ATOM 1491 O O . GLY A 1 190 ? -0.682 4.364 -49.777 1.00 87.38 190 GLY A O 1
ATOM 1492 N N . VAL A 1 191 ? -0.805 6.603 -49.891 1.00 87.56 191 VAL A N 1
ATOM 1493 C CA . VAL A 1 191 ? 0.588 6.831 -49.459 1.00 87.56 191 VAL A CA 1
ATOM 1494 C C . VAL A 1 191 ? 0.751 6.568 -47.960 1.00 87.56 191 VAL A C 1
ATOM 1496 O O . VAL A 1 191 ? 1.812 6.118 -47.537 1.00 87.56 191 VAL A O 1
ATOM 1499 N N . LEU A 1 192 ? -0.291 6.844 -47.170 1.00 88.56 192 LEU A N 1
ATOM 1500 C CA . LEU A 1 192 ? -0.322 6.655 -45.722 1.00 88.56 192 LEU A CA 1
ATOM 1501 C C . LEU A 1 192 ? -1.505 5.759 -45.338 1.00 88.56 192 LEU A C 1
ATOM 1503 O O . LEU A 1 192 ? -2.622 5.988 -45.808 1.00 88.56 192 LEU A O 1
ATOM 1507 N N . ASP A 1 193 ? -1.276 4.781 -44.462 1.00 89.69 193 ASP A N 1
ATOM 1508 C CA . ASP A 1 193 ? -2.366 4.026 -43.824 1.00 89.69 193 ASP A CA 1
ATOM 1509 C C . ASP A 1 193 ? -3.116 4.876 -42.774 1.00 89.69 193 ASP A C 1
ATOM 1511 O O . ASP A 1 193 ? -2.692 5.983 -42.434 1.00 89.69 193 ASP A O 1
ATOM 1515 N N . ASP A 1 194 ? -4.240 4.380 -42.254 1.00 85.81 194 ASP A N 1
ATOM 1516 C CA . ASP A 1 194 ? -5.109 5.136 -41.337 1.00 85.81 194 ASP A CA 1
ATOM 1517 C C . ASP A 1 194 ? -4.408 5.558 -40.025 1.00 85.81 194 ASP A C 1
ATOM 1519 O O . ASP A 1 194 ? -4.670 6.645 -39.487 1.00 85.81 194 ASP A O 1
ATOM 1523 N N . ASP A 1 195 ? -3.476 4.742 -39.513 1.00 80.06 195 ASP A N 1
ATOM 1524 C CA . ASP A 1 195 ? -2.683 5.081 -38.320 1.00 80.06 195 ASP A CA 1
ATOM 1525 C C . ASP A 1 195 ? -1.692 6.206 -38.644 1.00 80.06 195 ASP A C 1
ATOM 1527 O O . ASP A 1 195 ? -1.570 7.197 -37.913 1.00 80.06 195 ASP A O 1
ATOM 1531 N N . GLN A 1 196 ? -1.029 6.110 -39.793 1.00 85.06 196 GLN A N 1
ATOM 1532 C CA . GLN A 1 196 ? -0.100 7.123 -40.280 1.00 85.06 196 GLN A CA 1
ATOM 1533 C C . GLN A 1 196 ? -0.807 8.452 -40.560 1.00 85.06 196 GLN A C 1
ATOM 1535 O O . GLN A 1 196 ? -0.310 9.510 -40.161 1.00 85.06 196 GLN A O 1
ATOM 1540 N N . GLN A 1 197 ? -1.992 8.414 -41.170 1.00 90.38 197 GLN A N 1
ATOM 1541 C CA . GLN A 1 197 ? -2.830 9.593 -41.388 1.00 90.38 197 GLN A CA 1
ATOM 1542 C C . GLN A 1 197 ? -3.188 10.272 -40.060 1.00 90.38 197 GLN A C 1
ATOM 1544 O O . GLN A 1 197 ? -3.038 11.491 -39.917 1.00 90.38 197 GLN A O 1
ATOM 1549 N N . SER A 1 198 ? -3.564 9.483 -39.051 1.00 84.94 198 SER A N 1
ATOM 1550 C CA . SER A 1 198 ? -3.877 9.980 -37.707 1.00 84.94 198 SER A CA 1
ATOM 1551 C C . SER A 1 198 ? -2.680 10.681 -37.052 1.00 84.94 198 SER A C 1
ATOM 1553 O O . SER A 1 198 ? -2.819 11.781 -36.502 1.00 84.94 198 SER A O 1
ATOM 1555 N N . ARG A 1 199 ? -1.475 10.110 -37.171 1.00 82.62 199 ARG A N 1
ATOM 1556 C CA . ARG A 1 199 ? -0.231 10.702 -36.641 1.00 82.62 199 ARG A CA 1
ATOM 1557 C C . ARG A 1 199 ? 0.146 12.001 -37.344 1.00 82.62 199 ARG A C 1
ATOM 1559 O O . ARG A 1 199 ? 0.514 12.972 -36.677 1.00 82.62 199 ARG A O 1
ATOM 1566 N N . VAL A 1 200 ? 0.018 12.057 -38.669 1.00 86.31 200 VAL A N 1
ATOM 1567 C CA . VAL A 1 200 ? 0.282 13.285 -39.430 1.00 86.31 200 VAL A CA 1
ATOM 1568 C C . VAL A 1 200 ? -0.713 14.382 -39.042 1.00 86.31 200 VAL A C 1
ATOM 1570 O O . VAL A 1 200 ? -0.303 15.518 -38.797 1.00 86.31 200 VAL A O 1
ATOM 1573 N N . LYS A 1 201 ? -1.998 14.051 -38.857 1.00 92.19 201 LYS A N 1
ATOM 1574 C CA . LYS A 1 201 ? -3.031 15.001 -38.405 1.00 92.19 201 LYS A CA 1
ATOM 1575 C C . LYS A 1 201 ? -2.726 15.574 -37.013 1.00 92.19 201 LYS A C 1
ATOM 1577 O O . LYS A 1 201 ? -2.916 16.770 -36.785 1.00 92.19 201 LYS A O 1
ATOM 1582 N N . ILE A 1 202 ? -2.193 14.760 -36.095 1.00 88.25 202 ILE A N 1
ATOM 1583 C CA . ILE A 1 202 ? -1.695 15.220 -34.783 1.00 88.25 202 ILE A CA 1
ATOM 1584 C C . ILE A 1 202 ? -0.494 16.164 -34.954 1.00 88.25 202 ILE A C 1
ATOM 1586 O O . ILE A 1 202 ? -0.460 17.239 -34.346 1.00 88.25 202 ILE A O 1
ATOM 1590 N N . GLY A 1 203 ? 0.463 15.809 -35.816 1.00 87.56 203 GLY A N 1
ATOM 1591 C CA . GLY A 1 203 ? 1.626 16.643 -36.128 1.00 87.56 203 GLY A CA 1
ATOM 1592 C C . GLY A 1 203 ? 1.251 18.015 -36.700 1.00 87.56 203 GLY A C 1
ATOM 1593 O O . GLY A 1 203 ? 1.829 19.026 -36.299 1.00 87.56 203 GLY A O 1
ATOM 1594 N N . LEU A 1 204 ? 0.244 18.072 -37.575 1.00 92.19 204 LEU A N 1
ATOM 1595 C CA . LEU A 1 204 ? -0.279 19.318 -38.146 1.00 92.19 204 LEU A CA 1
ATOM 1596 C C . LEU A 1 204 ? -0.975 20.197 -37.093 1.00 92.19 204 LEU A C 1
ATOM 1598 O O . LEU A 1 204 ? -0.762 21.409 -37.075 1.00 92.19 204 LEU A O 1
ATOM 1602 N N . LYS A 1 205 ? -1.741 19.606 -36.162 1.00 92.81 205 LYS A N 1
ATOM 1603 C CA . LYS A 1 205 ? -2.346 20.341 -35.032 1.00 92.81 205 LYS A CA 1
ATOM 1604 C C . LYS A 1 205 ? -1.285 20.960 -34.114 1.00 92.81 205 LYS A C 1
ATOM 1606 O O . LYS A 1 205 ? -1.420 22.115 -33.711 1.00 92.81 205 LYS A O 1
ATOM 1611 N N . LYS A 1 206 ? -0.204 20.224 -33.829 1.00 90.19 206 LYS A N 1
ATOM 1612 C CA . LYS A 1 206 ? 0.940 20.723 -33.045 1.00 90.19 206 LYS A CA 1
ATOM 1613 C C . LYS A 1 206 ? 1.666 21.855 -33.775 1.00 90.19 206 LYS A C 1
ATOM 1615 O O . LYS A 1 206 ? 1.985 22.872 -33.159 1.00 90.19 206 LYS A O 1
ATOM 1620 N N . LEU A 1 207 ? 1.878 21.713 -35.086 1.00 91.75 207 LEU A N 1
ATOM 1621 C CA . LEU A 1 207 ? 2.481 22.763 -35.907 1.00 91.75 207 LEU A CA 1
ATOM 1622 C C . LEU A 1 207 ? 1.645 24.047 -35.856 1.00 91.75 207 LEU A C 1
ATOM 1624 O O . LEU A 1 207 ? 2.206 25.106 -35.591 1.00 91.75 207 LEU A O 1
ATOM 1628 N N . LEU A 1 208 ? 0.318 23.937 -35.994 1.00 94.81 208 LEU A N 1
ATOM 1629 C CA . LEU A 1 208 ? -0.609 25.067 -35.903 1.00 94.81 208 LEU A CA 1
ATOM 1630 C C . LEU A 1 208 ? -0.504 25.801 -34.556 1.00 94.81 208 LEU A C 1
ATOM 1632 O O . LEU A 1 208 ? -0.402 27.027 -34.542 1.00 94.81 208 LEU A O 1
ATOM 1636 N N . SER A 1 209 ? -0.462 25.071 -33.432 1.00 90.19 209 SER A N 1
ATOM 1637 C CA . SER A 1 209 ? -0.288 25.691 -32.106 1.00 90.19 209 SER A CA 1
ATOM 1638 C C . SER A 1 209 ? 1.060 26.397 -31.947 1.00 90.19 209 SER A C 1
ATOM 1640 O O . SER A 1 209 ? 1.145 27.428 -31.292 1.00 90.19 209 SER A O 1
ATOM 1642 N N . GLN A 1 210 ? 2.114 25.876 -32.577 1.00 88.25 210 GLN A N 1
ATOM 1643 C CA . GLN A 1 210 ? 3.463 26.440 -32.484 1.00 88.25 210 GLN A CA 1
ATOM 1644 C C . GLN A 1 210 ? 3.665 27.652 -33.398 1.00 88.25 210 GLN A C 1
ATOM 1646 O O . GLN A 1 210 ? 4.547 28.467 -33.148 1.00 88.25 210 GLN A O 1
ATOM 1651 N N . SER A 1 211 ? 2.874 27.769 -34.464 1.00 92.81 211 SER A N 1
ATOM 1652 C CA . SER A 1 211 ? 2.963 28.863 -35.429 1.00 92.81 211 SER A CA 1
ATOM 1653 C C . SER A 1 211 ? 2.077 30.066 -35.098 1.00 92.81 211 SER A C 1
ATOM 1655 O O . SER A 1 211 ? 1.962 30.952 -35.931 1.00 92.81 211 SER A O 1
ATOM 1657 N N . GLN A 1 212 ? 1.448 30.137 -33.917 1.00 88.00 212 GLN A N 1
ATOM 1658 C CA . GLN A 1 212 ? 0.496 31.215 -33.587 1.00 88.00 212 GLN A CA 1
ATOM 1659 C C . GLN A 1 212 ? 1.090 32.631 -33.680 1.00 88.00 212 GLN A C 1
ATOM 1661 O O . GLN A 1 212 ? 0.365 33.564 -34.010 1.00 88.00 212 GLN A O 1
ATOM 1666 N N . ASN A 1 213 ? 2.402 32.774 -33.478 1.00 85.81 213 ASN A N 1
ATOM 1667 C CA . ASN A 1 213 ? 3.105 34.059 -33.556 1.00 85.81 213 ASN A CA 1
ATOM 1668 C C . ASN A 1 213 ? 3.623 34.401 -34.968 1.00 85.81 213 ASN A C 1
ATOM 1670 O O . ASN A 1 213 ? 4.203 35.465 -35.161 1.00 85.81 213 ASN A O 1
ATOM 1674 N N . ASP A 1 214 ? 3.435 33.515 -35.952 1.00 94.94 214 ASP A N 1
ATOM 1675 C CA . ASP A 1 214 ? 3.773 33.740 -37.360 1.00 94.94 214 ASP A CA 1
ATOM 1676 C C . ASP A 1 214 ? 2.525 33.504 -38.217 1.00 94.94 214 ASP A C 1
ATOM 1678 O O . ASP A 1 214 ? 2.152 32.369 -38.533 1.00 94.94 214 ASP A O 1
ATOM 1682 N N . THR A 1 215 ? 1.882 34.603 -38.613 1.00 93.00 215 THR A N 1
ATOM 1683 C CA . THR A 1 215 ? 0.646 34.603 -39.403 1.00 93.00 215 THR A CA 1
ATOM 1684 C C . THR A 1 215 ? 0.768 33.763 -40.674 1.00 93.00 215 THR A C 1
ATOM 1686 O O . THR A 1 215 ? -0.171 33.051 -41.032 1.00 93.00 215 THR A O 1
ATOM 1689 N N . GLN A 1 216 ? 1.925 33.780 -41.345 1.00 94.44 216 GLN A N 1
ATOM 1690 C CA . GLN A 1 216 ? 2.115 33.032 -42.585 1.00 94.44 216 GLN A CA 1
ATOM 1691 C C . GLN A 1 216 ? 2.193 31.522 -42.323 1.00 94.44 216 GLN A C 1
ATOM 1693 O O . GLN A 1 216 ? 1.565 30.735 -43.036 1.00 94.44 216 GLN A O 1
ATOM 1698 N N . SER A 1 217 ? 2.933 31.114 -41.293 1.00 93.69 217 SER A N 1
ATOM 1699 C CA . SER A 1 217 ? 3.049 29.710 -40.885 1.00 93.69 217 SER A CA 1
ATOM 1700 C C . SER A 1 217 ? 1.738 29.156 -40.318 1.00 93.69 217 SER A C 1
ATOM 1702 O O . SER A 1 217 ? 1.346 28.038 -40.658 1.00 93.69 217 SER A O 1
ATOM 1704 N N . SER A 1 218 ? 1.020 29.957 -39.525 1.00 94.50 218 SER A N 1
ATOM 1705 C CA . SER A 1 218 ? -0.293 29.610 -38.968 1.00 94.50 218 SER A CA 1
ATOM 1706 C C . SER A 1 218 ? -1.321 29.365 -40.068 1.00 94.50 218 SER A C 1
ATOM 1708 O O . SER A 1 218 ? -1.990 28.329 -40.081 1.00 94.50 218 SER A O 1
ATOM 1710 N N . ASN A 1 219 ? -1.376 30.258 -41.061 1.00 95.44 219 ASN A N 1
ATOM 1711 C CA . ASN A 1 219 ? -2.279 30.109 -42.198 1.00 95.44 219 ASN A CA 1
ATOM 1712 C C . ASN A 1 219 ? -1.953 28.853 -43.015 1.00 95.44 219 ASN A C 1
ATOM 1714 O O . ASN A 1 219 ? -2.857 28.080 -43.323 1.00 95.44 219 ASN A O 1
ATOM 1718 N N . LYS A 1 220 ? -0.671 28.572 -43.288 1.00 96.25 220 LYS A N 1
ATOM 1719 C CA . LYS A 1 220 ? -0.273 27.354 -44.016 1.00 96.25 220 LYS A CA 1
ATOM 1720 C C . LYS A 1 220 ? -0.610 26.070 -43.248 1.00 96.25 220 LYS A C 1
ATOM 1722 O O . LYS A 1 220 ? -1.119 25.129 -43.852 1.00 96.25 220 LYS A O 1
ATOM 1727 N N . ALA A 1 221 ? -0.381 26.026 -41.933 1.00 94.81 221 ALA A N 1
ATOM 1728 C CA . ALA A 1 221 ? -0.732 24.872 -41.101 1.00 94.81 221 ALA A CA 1
ATOM 1729 C C . ALA A 1 221 ? -2.253 24.648 -41.039 1.00 94.81 221 ALA A C 1
ATOM 1731 O O . ALA A 1 221 ? -2.721 23.512 -41.150 1.00 94.81 221 ALA A O 1
ATOM 1732 N N . LYS A 1 222 ? -3.033 25.731 -40.922 1.00 97.06 222 LYS A N 1
ATOM 1733 C CA . LYS A 1 222 ? -4.500 25.689 -40.922 1.00 97.06 222 LYS A CA 1
ATOM 1734 C C . LYS A 1 222 ? -5.048 25.188 -42.260 1.00 97.06 222 LYS A C 1
ATOM 1736 O O . LYS A 1 222 ? -5.854 24.261 -42.266 1.00 97.06 222 LYS A O 1
ATOM 1741 N N . THR A 1 223 ? -4.568 25.735 -43.378 1.00 96.12 223 THR A N 1
ATOM 1742 C CA . THR A 1 223 ? -4.966 25.311 -44.729 1.00 96.12 223 THR A CA 1
ATOM 1743 C C . THR A 1 223 ? -4.594 23.852 -45.000 1.00 96.12 223 THR A C 1
ATOM 1745 O O . THR A 1 223 ? -5.403 23.114 -45.562 1.00 96.12 223 THR A O 1
ATOM 1748 N N . ALA A 1 224 ? -3.415 23.400 -44.561 1.00 96.00 224 ALA A N 1
ATOM 1749 C CA . ALA A 1 224 ? -3.007 22.002 -44.690 1.00 96.00 224 ALA A CA 1
ATOM 1750 C C . ALA A 1 224 ? -3.921 21.050 -43.900 1.00 96.00 224 ALA A C 1
ATOM 1752 O O . ALA A 1 224 ? -4.288 19.997 -44.412 1.00 96.00 224 ALA A O 1
ATOM 1753 N N . LEU A 1 225 ? -4.321 21.427 -42.679 1.00 96.25 225 LEU A N 1
ATOM 1754 C CA . LEU A 1 225 ? -5.218 20.622 -41.846 1.00 96.25 225 LEU A CA 1
ATOM 1755 C C . LEU A 1 225 ? -6.646 20.565 -42.412 1.00 96.25 225 LEU A C 1
ATOM 1757 O O . LEU A 1 225 ? -7.267 19.508 -42.369 1.00 96.25 225 LEU A O 1
ATOM 1761 N N . GLN A 1 226 ? -7.151 21.676 -42.959 1.00 96.81 226 GLN A N 1
ATOM 1762 C CA . GLN A 1 226 ? -8.488 21.759 -43.566 1.00 96.81 226 GLN A CA 1
ATOM 1763 C C . GLN A 1 226 ? -8.629 20.887 -44.819 1.00 96.81 226 GLN A C 1
ATOM 1765 O O . GLN A 1 226 ? -9.695 20.332 -45.051 1.00 96.81 226 GLN A O 1
ATOM 1770 N N . ASN A 1 227 ? -7.559 20.749 -45.605 1.00 96.12 227 ASN A N 1
ATOM 1771 C CA . ASN A 1 227 ? -7.571 19.964 -46.842 1.00 96.12 227 ASN A CA 1
ATOM 1772 C C . ASN A 1 227 ? -7.042 18.529 -46.654 1.00 96.12 227 ASN A C 1
ATOM 1774 O O . ASN A 1 227 ? -6.975 17.782 -47.626 1.00 96.12 227 ASN A O 1
ATOM 1778 N N . PHE A 1 228 ? -6.649 18.135 -45.436 1.00 96.06 228 PHE A N 1
ATOM 1779 C CA . PHE A 1 228 ? -5.934 16.880 -45.184 1.00 96.06 228 PHE A CA 1
ATOM 1780 C C . PHE A 1 228 ? -6.713 15.643 -45.651 1.00 96.06 228 PHE A C 1
ATOM 1782 O O . PHE A 1 228 ? -6.181 14.846 -46.419 1.00 96.06 228 PHE A O 1
ATOM 1789 N N . ASP A 1 229 ? -7.973 15.509 -45.229 1.00 95.06 229 ASP A N 1
ATOM 1790 C CA . ASP A 1 229 ? -8.784 14.320 -45.520 1.00 95.06 229 ASP A CA 1
ATOM 1791 C C . ASP A 1 229 ? -9.084 14.213 -47.030 1.00 95.06 229 ASP A C 1
ATOM 1793 O O . ASP A 1 229 ? -8.970 13.136 -47.612 1.00 95.06 229 ASP A O 1
ATOM 1797 N N . SER A 1 230 ? -9.344 15.343 -47.699 1.00 93.75 230 SER A N 1
ATOM 1798 C CA . SER A 1 230 ? -9.522 15.399 -49.157 1.00 93.75 230 SER A CA 1
ATOM 1799 C C . SER A 1 230 ? -8.254 14.976 -49.908 1.00 93.75 230 SER A C 1
ATOM 1801 O O . SER A 1 230 ? -8.327 14.196 -50.855 1.00 93.75 230 SER A O 1
ATOM 1803 N N . ILE A 1 231 ? -7.078 15.429 -49.461 1.00 94.31 231 ILE A N 1
ATOM 1804 C CA . ILE A 1 231 ? -5.790 15.068 -50.074 1.00 94.31 231 ILE A CA 1
ATOM 1805 C C . ILE A 1 231 ? -5.483 13.574 -49.881 1.00 94.31 231 ILE A C 1
ATOM 1807 O O . ILE A 1 231 ? -5.014 12.927 -50.820 1.00 94.31 231 ILE A O 1
ATOM 1811 N N . MET A 1 232 ? -5.785 13.008 -48.705 1.00 94.19 232 MET A N 1
ATOM 1812 C CA . MET A 1 232 ? -5.639 11.566 -48.442 1.00 94.19 232 MET A CA 1
ATOM 1813 C C . MET A 1 232 ? -6.633 10.718 -49.246 1.00 94.19 232 MET A C 1
ATOM 1815 O O . MET A 1 232 ? -6.302 9.601 -49.635 1.00 94.19 232 MET A O 1
ATOM 1819 N N . ALA A 1 233 ? -7.802 11.266 -49.585 1.00 92.69 233 ALA A N 1
ATOM 1820 C CA . ALA A 1 233 ? -8.755 10.656 -50.514 1.00 92.69 233 ALA A CA 1
ATOM 1821 C C . ALA A 1 233 ? -8.353 10.803 -51.999 1.00 92.69 233 ALA A C 1
ATOM 1823 O O . ALA A 1 233 ? -9.067 10.336 -52.884 1.00 92.69 233 ALA A O 1
ATOM 1824 N N . GLY A 1 234 ? -7.219 11.450 -52.296 1.00 92.19 234 GLY A N 1
ATOM 1825 C CA . GLY A 1 234 ? -6.735 11.672 -53.661 1.00 92.19 234 GLY A CA 1
ATOM 1826 C C . GLY A 1 234 ? -7.393 12.842 -54.388 1.00 92.19 234 GLY A C 1
ATOM 1827 O O . GLY A 1 234 ? -7.178 13.013 -55.588 1.00 92.19 234 GLY A O 1
ATOM 1828 N N . ILE A 1 235 ? -8.166 13.666 -53.679 1.00 92.81 235 ILE A N 1
ATOM 1829 C CA . ILE A 1 235 ? -8.781 14.872 -54.228 1.00 92.81 235 ILE A CA 1
ATOM 1830 C C . ILE A 1 235 ? -7.718 15.968 -54.276 1.00 92.81 235 ILE A C 1
ATOM 1832 O O . ILE A 1 235 ? -7.141 16.363 -53.257 1.00 92.81 235 ILE A O 1
ATOM 1836 N N . ARG A 1 236 ? -7.449 16.473 -55.482 1.00 86.81 236 ARG A N 1
ATOM 1837 C CA . ARG A 1 236 ? -6.515 17.582 -55.676 1.00 86.81 236 ARG A CA 1
ATOM 1838 C C . ARG A 1 236 ? -7.135 18.875 -55.122 1.00 86.81 236 ARG A C 1
ATOM 1840 O O . ARG A 1 236 ? -8.271 19.181 -55.474 1.00 86.81 236 ARG A O 1
ATOM 1847 N N . PRO A 1 237 ? -6.410 19.658 -54.303 1.00 89.75 237 PRO A N 1
ATOM 1848 C CA . PRO A 1 237 ? -6.893 20.959 -53.855 1.00 89.75 237 PRO A CA 1
ATOM 1849 C C . PRO A 1 237 ? -7.153 21.911 -55.029 1.00 89.75 237 PRO A C 1
ATOM 1851 O O . PRO A 1 237 ? -6.388 21.926 -55.991 1.00 89.75 237 PRO A O 1
ATOM 1854 N N . GLU A 1 238 ? -8.192 22.739 -54.913 1.00 86.12 238 GLU A N 1
ATOM 1855 C CA . GLU A 1 238 ? -8.657 23.651 -55.974 1.00 86.12 238 GLU A CA 1
ATOM 1856 C C . GLU A 1 238 ? -7.634 24.727 -56.367 1.00 86.12 238 GLU A C 1
ATOM 1858 O O . GLU A 1 238 ? -7.694 25.269 -57.468 1.00 86.12 238 GLU A O 1
ATOM 1863 N N . THR A 1 239 ? -6.687 25.048 -55.479 1.00 92.00 239 THR A N 1
ATOM 1864 C CA . THR A 1 239 ? -5.708 26.116 -55.698 1.00 92.00 239 THR A CA 1
ATOM 1865 C C . THR A 1 239 ? -4.277 25.660 -55.404 1.00 92.00 239 THR A C 1
ATOM 1867 O O . THR A 1 239 ? -4.012 24.893 -54.472 1.00 92.00 239 THR A O 1
ATOM 1870 N N . ASP A 1 240 ? -3.314 26.204 -56.153 1.00 88.81 240 ASP A N 1
ATOM 1871 C CA . ASP A 1 240 ? -1.880 25.941 -55.947 1.00 88.81 240 ASP A CA 1
ATOM 1872 C C . ASP A 1 240 ? -1.381 26.416 -54.570 1.00 88.81 240 ASP A C 1
ATOM 1874 O O . ASP A 1 240 ? -0.389 25.901 -54.035 1.00 88.81 240 ASP A O 1
ATOM 1878 N N . SER A 1 241 ? -2.085 27.367 -53.949 1.00 88.31 241 SER A N 1
ATOM 1879 C CA . SER A 1 241 ? -1.782 27.835 -52.596 1.00 88.31 241 SER A CA 1
ATOM 1880 C C . SER A 1 241 ? -2.075 26.757 -51.545 1.00 88.31 241 SER A C 1
ATOM 1882 O O . SER A 1 241 ? -1.279 26.589 -50.618 1.00 88.31 241 SER A O 1
ATOM 1884 N N . HIS A 1 242 ? -3.134 25.956 -51.718 1.00 93.44 242 HIS A N 1
ATOM 1885 C CA . HIS A 1 242 ? -3.456 24.832 -50.833 1.00 93.44 242 HIS A CA 1
ATOM 1886 C C . HIS A 1 242 ? -2.423 23.705 -50.959 1.00 93.44 242 HIS A C 1
ATOM 1888 O O . HIS A 1 242 ? -1.987 23.150 -49.949 1.00 93.44 242 HIS A O 1
ATOM 1894 N N . ILE A 1 243 ? -1.963 23.425 -52.183 1.00 91.00 243 ILE A N 1
ATOM 1895 C CA . ILE A 1 243 ? -0.885 22.459 -52.454 1.00 91.00 243 ILE A CA 1
ATOM 1896 C C . ILE A 1 243 ? 0.410 22.912 -51.769 1.00 91.00 243 ILE A C 1
ATOM 1898 O O . ILE A 1 243 ? 1.047 22.142 -51.048 1.00 91.00 243 ILE A O 1
ATOM 1902 N N . THR A 1 244 ? 0.765 24.188 -51.924 1.00 93.00 244 THR A N 1
ATOM 1903 C CA . THR A 1 244 ? 1.974 24.767 -51.321 1.00 93.00 244 THR A CA 1
ATOM 1904 C C . THR A 1 244 ? 1.899 24.780 -49.791 1.00 93.00 244 THR A C 1
ATOM 1906 O O . THR A 1 244 ? 2.894 24.501 -49.118 1.00 93.00 244 THR A O 1
ATOM 1909 N N . ALA A 1 245 ? 0.724 25.067 -49.221 1.00 93.75 245 ALA A N 1
ATOM 1910 C CA . ALA A 1 245 ? 0.487 25.021 -47.781 1.00 93.75 245 ALA A CA 1
ATOM 1911 C C . ALA A 1 245 ? 0.637 23.597 -47.224 1.00 93.75 245 ALA A C 1
ATOM 1913 O O . ALA A 1 245 ? 1.331 23.406 -46.224 1.00 93.75 245 ALA A O 1
ATOM 1914 N N . PHE A 1 246 ? 0.066 22.599 -47.906 1.00 94.44 246 PHE A N 1
ATOM 1915 C CA . PHE A 1 246 ? 0.187 21.191 -47.531 1.00 94.44 246 PHE A CA 1
ATOM 1916 C C . PHE A 1 246 ? 1.637 20.696 -47.603 1.00 94.44 246 PHE A C 1
ATOM 1918 O O . PHE A 1 246 ? 2.140 20.127 -46.637 1.00 94.44 246 PHE A O 1
ATOM 1925 N N . GLN A 1 247 ? 2.357 20.987 -48.692 1.00 92.94 247 GLN A N 1
ATOM 1926 C CA . GLN A 1 247 ? 3.773 20.626 -48.830 1.00 92.94 247 GLN A CA 1
ATOM 1927 C C . GLN A 1 247 ? 4.647 21.285 -47.764 1.00 92.94 247 GLN A C 1
ATOM 1929 O O . GLN A 1 247 ? 5.520 20.638 -47.186 1.00 92.94 247 GLN A O 1
ATOM 1934 N N . TRP A 1 248 ? 4.425 22.573 -47.491 1.00 94.81 248 TRP A N 1
ATOM 1935 C CA . TRP A 1 248 ? 5.139 23.272 -46.430 1.00 94.81 248 TRP A CA 1
ATOM 1936 C C . TRP A 1 248 ? 4.869 22.616 -45.075 1.00 94.81 248 TRP A C 1
ATOM 1938 O O . TRP A 1 248 ? 5.821 22.308 -44.361 1.00 94.81 248 TRP A O 1
ATOM 1948 N N . ALA A 1 249 ? 3.604 22.342 -44.748 1.00 93.31 249 ALA A N 1
ATOM 1949 C CA . ALA A 1 249 ? 3.226 21.788 -43.456 1.00 93.31 249 ALA A CA 1
ATOM 1950 C C . ALA A 1 249 ? 3.755 20.359 -43.272 1.00 93.31 249 ALA A C 1
ATOM 1952 O O . ALA A 1 249 ? 4.345 20.073 -42.236 1.00 93.31 249 ALA A O 1
ATOM 1953 N N . MET A 1 250 ? 3.671 19.508 -44.301 1.00 90.06 250 MET A N 1
ATOM 1954 C CA . MET A 1 250 ? 4.281 18.174 -44.304 1.00 90.06 250 MET A CA 1
ATOM 1955 C C . MET A 1 250 ? 5.794 18.261 -44.113 1.00 90.06 250 MET A C 1
ATOM 1957 O O . MET A 1 250 ? 6.341 17.615 -43.225 1.00 90.06 250 MET A O 1
ATOM 1961 N N . ASN A 1 251 ? 6.479 19.133 -44.857 1.00 88.31 251 ASN A N 1
ATOM 1962 C CA . ASN A 1 251 ? 7.915 19.338 -44.681 1.00 88.31 251 ASN A CA 1
ATOM 1963 C C . ASN A 1 251 ? 8.268 19.826 -43.272 1.00 88.31 251 ASN A C 1
ATOM 1965 O O . ASN A 1 251 ? 9.284 19.403 -42.737 1.00 88.31 251 ASN A O 1
ATOM 1969 N N . GLN A 1 252 ? 7.460 20.683 -42.642 1.00 88.44 252 GLN A N 1
ATOM 1970 C CA . GLN A 1 252 ? 7.695 21.111 -41.259 1.00 88.44 252 GLN A CA 1
ATOM 1971 C C . GLN A 1 252 ? 7.414 19.992 -40.252 1.00 88.44 252 GLN A C 1
ATOM 1973 O O . GLN A 1 252 ? 8.215 19.775 -39.343 1.00 88.44 252 GLN A O 1
ATOM 1978 N N . SER A 1 253 ? 6.320 19.251 -40.427 1.00 82.06 253 SER A N 1
ATOM 1979 C CA . SER A 1 253 ? 5.946 18.126 -39.571 1.00 82.06 253 SER A CA 1
ATOM 1980 C C . SER A 1 253 ? 6.951 16.977 -39.668 1.00 82.06 253 SER A C 1
ATOM 1982 O O . SER A 1 253 ? 7.276 16.393 -38.641 1.00 82.06 253 SER A O 1
ATOM 1984 N N . PHE A 1 254 ? 7.529 16.710 -40.844 1.00 79.62 254 PHE A N 1
ATOM 1985 C CA . PHE A 1 254 ? 8.578 15.700 -41.021 1.00 79.62 254 PHE A CA 1
ATOM 1986 C C . PHE A 1 254 ? 9.977 16.208 -40.671 1.00 79.62 254 PHE A C 1
ATOM 1988 O O . PHE A 1 254 ? 10.736 15.460 -40.068 1.00 79.62 254 PHE A O 1
ATOM 1995 N N . LYS A 1 255 ? 10.328 17.477 -40.934 1.00 70.50 255 LYS A N 1
ATOM 1996 C CA . LYS A 1 255 ? 11.603 18.054 -40.454 1.00 70.50 255 LYS A CA 1
ATOM 1997 C C . LYS A 1 255 ? 11.677 18.070 -38.930 1.00 70.50 255 LYS A C 1
ATOM 1999 O O . LYS A 1 255 ? 12.730 17.789 -38.372 1.00 70.50 255 LYS A O 1
ATOM 2004 N N . ARG A 1 256 ? 10.562 18.371 -38.257 1.00 56.44 256 ARG A N 1
ATOM 2005 C CA . ARG A 1 256 ? 10.465 18.317 -36.789 1.00 56.44 256 ARG A CA 1
ATOM 2006 C C . ARG A 1 256 ? 10.248 16.889 -36.278 1.00 56.44 256 ARG A C 1
ATOM 2008 O O . ARG A 1 256 ? 10.721 16.556 -35.199 1.00 56.44 256 ARG A O 1
ATOM 2015 N N . GLY A 1 257 ? 9.574 16.048 -37.062 1.00 52.69 257 GLY A N 1
ATOM 2016 C CA . GLY A 1 257 ? 9.275 14.652 -36.747 1.00 52.69 257 GLY A CA 1
ATOM 2017 C C . GLY A 1 257 ? 10.409 13.666 -37.026 1.00 52.69 257 GLY A C 1
ATOM 2018 O O . GLY A 1 257 ? 10.374 12.580 -36.474 1.00 52.69 257 GLY A O 1
ATOM 2019 N N . LEU A 1 258 ? 11.443 14.003 -37.802 1.00 41.72 258 LEU A N 1
ATOM 2020 C CA . LEU A 1 258 ? 12.562 13.100 -38.126 1.00 41.72 258 LEU A CA 1
ATOM 2021 C C . LEU A 1 258 ? 13.348 12.622 -36.891 1.00 41.72 258 LEU A C 1
ATOM 2023 O O . LEU A 1 258 ? 13.946 11.554 -36.930 1.00 41.72 258 LEU A O 1
ATOM 2027 N N . VAL A 1 259 ? 13.273 13.337 -35.765 1.00 41.88 259 VAL A N 1
ATOM 2028 C CA . VAL A 1 259 ? 13.846 12.887 -34.482 1.00 41.88 259 VAL A CA 1
ATOM 2029 C C . VAL A 1 259 ? 12.924 11.901 -33.741 1.00 41.88 259 VAL A C 1
ATOM 2031 O O . VAL A 1 259 ? 13.410 11.059 -32.986 1.00 41.88 259 VAL A O 1
ATOM 2034 N N . GLU A 1 260 ? 11.610 11.955 -33.976 1.00 45.47 260 GLU A N 1
ATOM 2035 C CA . GLU A 1 260 ? 10.590 11.142 -33.288 1.00 45.47 260 GLU A CA 1
ATOM 2036 C C . GLU A 1 260 ? 10.083 9.952 -34.134 1.00 45.47 260 GLU A C 1
ATOM 2038 O O . GLU A 1 260 ? 9.712 8.919 -33.578 1.00 45.47 260 GLU A O 1
ATOM 2043 N N . LEU A 1 261 ? 10.123 10.053 -35.468 1.00 38.91 261 LEU A N 1
ATOM 2044 C CA . LEU A 1 261 ? 9.671 9.032 -36.421 1.00 38.91 261 LEU A CA 1
ATOM 2045 C C . LEU A 1 261 ? 10.790 8.036 -36.773 1.00 38.91 261 LEU A C 1
ATOM 2047 O O . LEU A 1 261 ? 10.534 6.838 -36.824 1.00 38.91 261 LEU A O 1
ATOM 2051 N N . ALA A 1 262 ? 12.038 8.502 -36.940 1.00 40.03 262 ALA A N 1
ATOM 2052 C CA . ALA A 1 262 ? 13.190 7.624 -37.198 1.00 40.03 262 ALA A CA 1
ATOM 2053 C C . ALA A 1 262 ? 13.617 6.810 -35.960 1.00 40.03 262 ALA A C 1
ATOM 2055 O O . ALA A 1 262 ? 14.321 5.814 -36.084 1.00 40.03 262 ALA A O 1
ATOM 2056 N N . ASN A 1 263 ? 13.161 7.211 -34.768 1.00 40.03 263 ASN A N 1
ATOM 2057 C CA . ASN A 1 263 ? 13.510 6.584 -33.492 1.00 40.03 263 ASN A CA 1
ATOM 2058 C C . ASN A 1 263 ? 12.381 5.755 -32.863 1.00 40.03 263 ASN A C 1
ATOM 2060 O O . ASN A 1 263 ? 12.490 5.439 -31.680 1.00 40.03 263 ASN A O 1
ATOM 2064 N N . GLY A 1 264 ? 11.308 5.432 -33.596 1.00 36.50 264 GLY A N 1
ATOM 2065 C CA . GLY A 1 264 ? 10.217 4.606 -33.066 1.00 36.50 264 GLY A CA 1
ATOM 2066 C C . GLY A 1 264 ? 9.639 5.173 -31.763 1.00 36.50 264 GLY A C 1
ATOM 2067 O O . GLY A 1 264 ? 9.937 4.697 -30.666 1.00 36.50 264 GLY A O 1
ATOM 2068 N N . GLY A 1 265 ? 8.835 6.230 -31.871 1.00 36.06 265 GLY A N 1
ATOM 2069 C CA . GLY A 1 265 ? 8.211 6.883 -30.722 1.00 36.06 265 GLY A CA 1
ATOM 2070 C C . GLY A 1 265 ? 7.483 5.918 -29.775 1.00 36.06 265 GLY A C 1
ATOM 2071 O O . GLY A 1 265 ? 6.577 5.198 -30.184 1.00 36.06 265 GLY A O 1
ATOM 2072 N N . LEU A 1 266 ? 7.891 5.992 -28.499 1.00 31.61 266 LEU A N 1
ATOM 2073 C CA . LEU A 1 266 ? 7.255 5.462 -27.287 1.00 31.61 266 LEU A CA 1
ATOM 2074 C C . LEU A 1 266 ? 6.870 3.977 -27.323 1.00 31.61 266 LEU A C 1
ATOM 2076 O O . LEU A 1 266 ? 5.693 3.653 -27.346 1.00 31.61 266 LEU A O 1
ATOM 2080 N N . ILE A 1 267 ? 7.873 3.093 -27.249 1.00 33.34 267 ILE A N 1
ATOM 2081 C CA . ILE A 1 267 ? 7.872 1.863 -26.413 1.00 33.34 267 ILE A CA 1
ATOM 2082 C C . ILE A 1 267 ? 9.242 1.139 -26.468 1.00 33.34 267 ILE A C 1
ATOM 2084 O O . ILE A 1 267 ? 9.556 0.367 -25.570 1.00 33.34 267 ILE A O 1
ATOM 2088 N N . GLN A 1 268 ? 10.136 1.452 -27.419 1.00 30.94 268 GLN A N 1
ATOM 2089 C CA . GLN A 1 268 ? 11.393 0.698 -27.624 1.00 30.94 268 GLN A CA 1
ATOM 2090 C C . GLN A 1 268 ? 12.694 1.270 -27.016 1.00 30.94 268 GLN A C 1
ATOM 2092 O O . GLN A 1 268 ? 13.756 0.699 -27.234 1.00 30.94 268 GLN A O 1
ATOM 2097 N N . LYS A 1 269 ? 12.678 2.328 -26.192 1.00 34.94 269 LYS A N 1
ATOM 2098 C CA . LYS A 1 269 ? 13.912 2.834 -25.532 1.00 34.94 269 LYS A CA 1
ATOM 2099 C C . LYS A 1 269 ? 14.232 2.190 -24.175 1.00 34.94 269 LYS A C 1
ATOM 2101 O O . LYS A 1 269 ? 14.725 2.873 -23.281 1.00 34.94 269 LYS A O 1
ATOM 2106 N N . PHE A 1 270 ? 13.993 0.885 -24.022 1.00 35.00 270 PHE A N 1
ATOM 2107 C CA . PHE A 1 270 ? 14.428 0.154 -22.822 1.00 35.00 270 PHE A CA 1
ATOM 2108 C C . PHE A 1 270 ? 15.027 -1.243 -23.025 1.00 35.00 270 PHE A C 1
ATOM 2110 O O . PHE A 1 270 ? 15.357 -1.867 -22.023 1.00 35.00 270 PHE A O 1
ATOM 2117 N N . MET A 1 271 ? 15.263 -1.739 -24.244 1.00 33.66 271 MET A N 1
ATOM 2118 C CA . MET A 1 271 ? 15.916 -3.048 -24.407 1.00 33.66 271 MET A CA 1
ATOM 2119 C C . MET A 1 271 ? 16.913 -3.067 -25.574 1.00 33.66 271 MET A C 1
ATOM 2121 O O . MET A 1 271 ? 16.598 -2.610 -26.665 1.00 33.66 271 MET A O 1
ATOM 2125 N N . ALA A 1 272 ? 18.071 -3.669 -25.286 1.00 31.38 272 ALA A N 1
ATOM 2126 C CA . ALA A 1 272 ? 19.203 -4.039 -26.142 1.00 31.38 272 ALA A CA 1
ATOM 2127 C C . ALA A 1 272 ? 20.155 -2.921 -26.617 1.00 31.38 272 ALA A C 1
ATOM 2129 O O . ALA A 1 272 ? 19.790 -1.966 -27.297 1.00 31.38 272 ALA A O 1
ATOM 2130 N N . GLY A 1 273 ? 21.420 -3.085 -26.216 1.00 42.88 273 GLY A N 1
ATOM 2131 C CA . GLY A 1 273 ? 22.547 -2.242 -26.581 1.00 42.88 273 GLY A CA 1
ATOM 2132 C C . GLY A 1 273 ? 23.017 -2.453 -28.018 1.00 42.88 273 GLY A C 1
ATOM 2133 O O . GLY A 1 273 ? 22.984 -3.554 -28.556 1.00 42.88 273 GLY A O 1
ATOM 2134 N N . GLY A 1 274 ? 23.503 -1.364 -28.599 1.00 28.78 274 GLY A N 1
ATOM 2135 C CA . GLY A 1 274 ? 24.254 -1.315 -29.844 1.00 28.78 274 GLY A CA 1
ATOM 2136 C C . GLY A 1 274 ? 24.804 0.098 -29.982 1.00 28.78 274 GLY A C 1
ATOM 2137 O O . GLY A 1 274 ? 24.035 1.058 -29.994 1.00 28.78 274 GLY A O 1
ATOM 2138 N N . ALA A 1 275 ? 26.128 0.234 -29.960 1.00 38.31 275 ALA A N 1
ATOM 2139 C CA . ALA A 1 275 ? 26.818 1.514 -30.021 1.00 38.31 275 ALA A CA 1
ATOM 2140 C C . ALA A 1 275 ? 26.563 2.211 -31.367 1.00 38.31 275 ALA A C 1
ATOM 2142 O O . ALA A 1 275 ? 26.705 1.596 -32.420 1.00 38.31 275 ALA A O 1
ATOM 2143 N N . ALA A 1 276 ? 26.228 3.501 -31.321 1.00 29.31 276 ALA A N 1
ATOM 2144 C CA . ALA A 1 276 ? 26.281 4.390 -32.474 1.00 29.31 276 ALA A CA 1
ATOM 2145 C C . ALA A 1 276 ? 27.243 5.535 -32.140 1.00 29.31 276 ALA A C 1
ATOM 2147 O O . ALA A 1 276 ? 27.018 6.290 -31.191 1.00 29.31 276 ALA A O 1
ATOM 2148 N N . GLU A 1 277 ? 28.333 5.622 -32.898 1.00 34.75 277 GLU A N 1
ATOM 2149 C CA . GLU A 1 277 ? 29.307 6.709 -32.844 1.00 34.75 277 GLU A CA 1
ATOM 2150 C C . GLU A 1 277 ? 28.630 8.032 -33.217 1.00 34.75 277 GLU A C 1
ATOM 2152 O O . GLU A 1 277 ? 28.160 8.232 -34.337 1.00 34.75 277 GLU A O 1
ATOM 2157 N N . SER A 1 278 ? 28.565 8.957 -32.260 1.00 35.00 278 SER A N 1
ATOM 2158 C CA . SER A 1 278 ? 28.218 10.347 -32.531 1.00 35.00 278 SER A CA 1
ATOM 2159 C C . SER A 1 278 ? 29.464 11.091 -32.995 1.00 35.00 278 SER A C 1
ATOM 2161 O O . SER A 1 278 ? 30.478 11.069 -32.297 1.00 35.00 278 SER A O 1
ATOM 2163 N N . VAL A 1 279 ? 29.362 11.813 -34.111 1.00 36.19 279 VAL A N 1
ATOM 2164 C CA . VAL A 1 279 ? 30.338 12.822 -34.539 1.00 36.19 279 VAL A CA 1
ATOM 2165 C C . VAL A 1 279 ? 30.465 13.876 -33.429 1.00 36.19 279 VAL A C 1
ATOM 2167 O O . VAL A 1 279 ? 29.651 14.792 -33.323 1.00 36.19 279 VAL A O 1
ATOM 2170 N N . GLN A 1 280 ? 31.454 13.711 -32.548 1.00 42.25 280 GLN A N 1
ATOM 2171 C CA . GLN A 1 280 ? 31.827 14.702 -31.545 1.00 42.25 280 GLN A CA 1
ATOM 2172 C C . GLN A 1 280 ? 32.615 15.805 -32.248 1.00 42.25 280 GLN A C 1
ATOM 2174 O O . GLN A 1 280 ? 33.739 15.594 -32.697 1.00 42.25 280 GLN A O 1
ATOM 2179 N N . ALA A 1 281 ? 32.048 17.009 -32.322 1.00 46.19 281 ALA A N 1
ATOM 2180 C CA . ALA A 1 281 ? 32.888 18.189 -32.457 1.00 46.19 281 ALA A CA 1
ATOM 2181 C C . ALA A 1 281 ? 33.843 18.200 -31.248 1.00 46.19 281 ALA A C 1
ATOM 2183 O O . ALA A 1 281 ? 33.385 18.123 -30.108 1.00 46.19 281 ALA A O 1
ATOM 2184 N N . ASN A 1 282 ? 35.156 18.238 -31.489 1.00 74.69 282 ASN A N 1
ATOM 2185 C CA . ASN A 1 282 ? 36.179 18.266 -30.441 1.00 74.69 282 ASN A CA 1
ATOM 2186 C C . ASN A 1 282 ? 36.076 19.572 -29.634 1.00 74.69 282 ASN A C 1
ATOM 2188 O O . ASN A 1 282 ? 36.738 20.564 -29.935 1.00 74.69 282 ASN A O 1
ATOM 2192 N N . ILE A 1 283 ? 35.223 19.590 -28.611 1.00 85.12 283 ILE A N 1
ATOM 2193 C CA . ILE A 1 283 ? 35.115 20.702 -27.667 1.00 85.12 283 ILE A CA 1
ATOM 2194 C C . ILE A 1 283 ? 36.241 20.544 -26.639 1.00 85.12 283 ILE A C 1
ATOM 2196 O O . ILE A 1 283 ? 36.183 19.670 -25.776 1.00 85.12 283 ILE A O 1
ATOM 2200 N N . SER A 1 284 ? 37.272 21.387 -26.731 1.00 93.50 284 SER A N 1
ATOM 2201 C CA . SER A 1 284 ? 38.369 21.409 -25.753 1.00 93.50 284 SER A CA 1
ATOM 2202 C C . SER A 1 284 ? 37.873 21.934 -24.391 1.00 93.50 284 SER A C 1
ATOM 2204 O O . SER A 1 284 ? 37.231 22.994 -24.339 1.00 93.50 284 SER A O 1
ATOM 2206 N N . PRO A 1 285 ? 38.181 21.249 -23.272 1.00 94.25 285 PRO A N 1
ATOM 2207 C CA . PRO A 1 285 ? 37.847 21.731 -21.932 1.00 94.25 285 PRO A CA 1
ATOM 2208 C C . PRO A 1 285 ? 38.432 23.108 -21.588 1.00 94.25 285 PRO A C 1
ATOM 2210 O O . PRO A 1 285 ? 37.811 23.888 -20.861 1.00 94.25 285 PRO A O 1
ATOM 2213 N N . GLU A 1 286 ? 39.602 23.436 -22.137 1.00 93.69 286 GLU A N 1
ATOM 2214 C CA . GLU A 1 286 ? 40.250 24.741 -22.002 1.00 93.69 286 GLU A CA 1
ATOM 2215 C C . GLU A 1 286 ? 39.416 25.844 -22.665 1.00 93.69 286 GLU A C 1
ATOM 2217 O O . GLU A 1 286 ? 39.229 26.912 -22.077 1.00 93.69 286 GLU A O 1
ATOM 2222 N N . SER A 1 287 ? 38.850 25.565 -23.846 1.00 94.75 287 SER A N 1
ATOM 2223 C CA . SER A 1 287 ? 37.942 26.484 -24.546 1.00 94.75 287 SER A CA 1
ATOM 2224 C C . SER A 1 287 ? 36.664 26.745 -23.741 1.00 94.75 287 SER A C 1
ATOM 2226 O O . SER A 1 287 ? 36.261 27.899 -23.574 1.00 94.75 287 SER A O 1
ATOM 2228 N N . LEU A 1 288 ? 36.056 25.704 -23.161 1.00 94.69 288 LEU A N 1
ATOM 2229 C CA . LEU A 1 288 ? 34.873 25.861 -22.303 1.00 94.69 288 LEU A CA 1
ATOM 2230 C C . LEU A 1 288 ? 35.167 26.697 -21.057 1.00 94.69 288 LEU A C 1
ATOM 2232 O O . LEU A 1 288 ? 34.369 27.556 -20.678 1.00 94.69 288 LEU A O 1
ATOM 2236 N N . TYR A 1 289 ? 36.321 26.481 -20.424 1.00 96.12 289 TYR A N 1
ATOM 2237 C CA . TYR A 1 289 ? 36.702 27.271 -19.259 1.00 96.12 289 TYR A CA 1
ATOM 2238 C C . TYR A 1 289 ? 36.965 28.740 -19.619 1.00 96.12 289 TYR A C 1
ATOM 2240 O O . TYR A 1 289 ? 36.547 29.634 -18.882 1.00 96.12 289 TYR A O 1
ATOM 2248 N N . ALA A 1 290 ? 37.579 29.011 -20.774 1.00 95.00 290 ALA A N 1
ATOM 2249 C CA . ALA A 1 290 ? 37.740 30.373 -21.280 1.00 95.00 290 ALA A CA 1
ATOM 2250 C C . ALA A 1 290 ? 36.382 31.054 -21.546 1.00 95.00 290 ALA A C 1
ATOM 2252 O O . ALA A 1 290 ? 36.198 32.212 -21.171 1.00 95.00 290 ALA A O 1
ATOM 2253 N N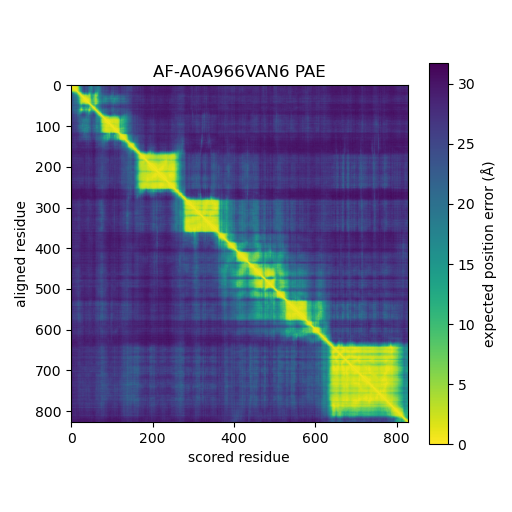 . GLN A 1 291 ? 35.405 30.330 -22.108 1.00 95.81 291 GLN A N 1
ATOM 2254 C CA . GLN A 1 291 ? 34.038 30.832 -22.305 1.00 95.81 291 GLN A CA 1
ATOM 2255 C C . GLN A 1 291 ? 33.332 31.147 -20.975 1.00 95.81 291 GLN A C 1
ATOM 2257 O O . GLN A 1 291 ? 32.667 32.178 -20.869 1.00 95.81 291 GLN A O 1
ATOM 2262 N N . ILE A 1 292 ? 33.515 30.315 -19.940 1.00 95.62 292 ILE A N 1
ATOM 2263 C CA . ILE A 1 292 ? 33.009 30.596 -18.584 1.00 95.62 292 ILE A CA 1
ATOM 2264 C C . ILE A 1 292 ? 33.581 31.919 -18.073 1.00 95.62 292 ILE A C 1
ATOM 2266 O O . ILE A 1 292 ? 32.817 32.789 -17.661 1.00 95.62 292 ILE A O 1
ATOM 2270 N N . LEU A 1 293 ? 34.901 32.106 -18.155 1.00 95.12 293 LEU A N 1
ATOM 2271 C CA . LEU A 1 293 ? 35.555 33.330 -17.681 1.00 95.12 293 LEU A CA 1
ATOM 2272 C C . LEU A 1 293 ? 35.135 34.578 -18.474 1.00 95.12 293 LEU A C 1
ATOM 2274 O O . LEU A 1 293 ? 34.989 35.649 -17.887 1.00 95.12 293 LEU A O 1
ATOM 2278 N N . ALA A 1 294 ? 34.883 34.449 -19.781 1.00 94.94 294 ALA A N 1
ATOM 2279 C CA . ALA A 1 294 ? 34.366 35.542 -20.608 1.00 94.94 294 ALA A CA 1
ATOM 2280 C C . ALA A 1 294 ? 32.923 35.945 -20.228 1.00 94.94 294 ALA A C 1
ATOM 2282 O O . ALA A 1 294 ? 32.521 37.110 -20.354 1.00 94.94 294 ALA A O 1
ATOM 2283 N N . LEU A 1 295 ? 32.122 34.995 -19.735 1.00 92.06 295 LEU A N 1
ATOM 2284 C CA . LEU A 1 295 ? 30.766 35.254 -19.254 1.00 92.06 295 LEU A CA 1
ATOM 2285 C C . LEU A 1 295 ? 30.738 35.837 -17.835 1.00 92.06 295 LEU A C 1
ATOM 2287 O O . LEU A 1 295 ? 29.861 36.655 -17.557 1.00 92.06 295 LEU A O 1
ATOM 2291 N N . GLY A 1 296 ? 31.712 35.534 -16.982 1.00 93.06 296 GLY A N 1
ATOM 2292 C CA . GLY A 1 296 ? 31.849 36.133 -15.654 1.00 93.06 296 GLY A CA 1
ATOM 2293 C C . GLY A 1 296 ? 32.565 35.205 -14.680 1.00 93.06 296 GLY A C 1
ATOM 2294 O O . GLY A 1 296 ? 33.189 34.220 -15.078 1.00 93.06 296 GLY A O 1
ATOM 2295 N N . ASN A 1 297 ? 32.467 35.488 -13.379 1.00 94.62 297 ASN A N 1
ATOM 2296 C CA . ASN A 1 297 ? 32.954 34.517 -12.405 1.00 94.62 297 ASN A CA 1
ATOM 2297 C C . ASN A 1 297 ? 32.062 33.244 -12.454 1.00 94.62 297 ASN A C 1
ATOM 2299 O O . ASN A 1 297 ? 30.872 33.335 -12.769 1.00 94.62 297 ASN A O 1
ATOM 2303 N N . PRO A 1 298 ? 32.582 32.045 -12.129 1.00 91.88 298 PRO A N 1
ATOM 2304 C CA . PRO A 1 298 ? 31.815 30.797 -12.219 1.00 91.88 298 PRO A CA 1
ATOM 2305 C C . PRO A 1 298 ? 30.491 30.756 -11.434 1.00 91.88 298 PRO A C 1
ATOM 2307 O O . PRO A 1 298 ? 29.597 29.993 -11.796 1.00 91.88 298 PRO A O 1
ATOM 2310 N N . GLN A 1 299 ? 30.342 31.538 -10.355 1.00 86.19 299 GLN A N 1
ATOM 2311 C CA . GLN A 1 299 ? 29.073 31.621 -9.620 1.00 86.19 299 GLN A CA 1
ATOM 2312 C C . GLN A 1 299 ? 28.044 32.476 -10.364 1.00 86.19 299 GLN A C 1
ATOM 2314 O O . GLN A 1 299 ? 26.876 32.093 -10.408 1.00 86.19 299 GLN A O 1
ATOM 2319 N N . ASP A 1 300 ? 28.471 33.566 -11.001 1.00 88.12 300 ASP A N 1
ATOM 2320 C CA . ASP A 1 300 ? 27.596 34.420 -11.809 1.00 88.12 300 ASP A CA 1
ATOM 2321 C C . ASP A 1 300 ? 27.081 33.653 -13.027 1.00 88.12 300 ASP A C 1
ATOM 2323 O O . ASP A 1 300 ? 25.881 33.639 -13.293 1.00 88.12 300 ASP A O 1
ATOM 2327 N N . VAL A 1 301 ? 27.970 32.930 -13.720 1.00 90.94 301 VAL A N 1
ATOM 2328 C CA . VAL A 1 301 ? 27.606 32.089 -14.874 1.00 90.94 301 VAL A CA 1
ATOM 2329 C C . VAL A 1 301 ? 26.611 31.005 -14.466 1.00 90.94 301 VAL A C 1
ATOM 2331 O O . VAL A 1 301 ? 25.640 30.751 -15.172 1.00 90.94 301 VAL A O 1
ATOM 2334 N N . ARG A 1 302 ? 26.791 30.411 -13.282 1.00 90.19 302 ARG A N 1
ATOM 2335 C CA . ARG A 1 302 ? 25.849 29.442 -12.710 1.00 90.19 302 ARG A CA 1
ATOM 2336 C C . ARG A 1 302 ? 24.482 30.063 -12.395 1.00 90.19 302 ARG A C 1
ATOM 2338 O O . ARG A 1 302 ? 23.465 29.392 -12.558 1.00 90.19 302 ARG A O 1
ATOM 2345 N N . GLY A 1 303 ? 24.446 31.320 -11.951 1.00 85.88 303 GLY A N 1
ATOM 2346 C CA . GLY A 1 303 ? 23.206 32.085 -11.788 1.00 85.88 303 GLY A CA 1
ATOM 2347 C C . GLY A 1 303 ? 22.519 32.345 -13.129 1.00 85.88 303 GLY A C 1
ATOM 2348 O O . GLY A 1 303 ? 21.337 32.045 -13.287 1.00 85.88 303 GLY A O 1
ATOM 2349 N N . LEU A 1 304 ? 23.288 32.803 -14.119 1.00 89.06 304 LEU A N 1
ATOM 2350 C CA . LEU A 1 304 ? 22.821 33.052 -15.484 1.00 89.06 304 LEU A CA 1
ATOM 2351 C C . LEU A 1 304 ? 22.349 31.773 -16.196 1.00 89.06 304 LEU A C 1
ATOM 2353 O O . LEU A 1 304 ? 21.475 31.856 -17.048 1.00 89.06 304 LEU A O 1
ATOM 2357 N N . ALA A 1 305 ? 22.859 30.594 -15.837 1.00 89.62 305 ALA A N 1
ATOM 2358 C CA . ALA A 1 305 ? 22.462 29.305 -16.414 1.00 89.62 305 ALA A CA 1
ATOM 2359 C C . ALA A 1 305 ? 21.183 28.684 -15.796 1.00 89.62 305 ALA A C 1
ATOM 2361 O O . ALA A 1 305 ? 20.881 27.524 -16.067 1.00 89.62 305 ALA A O 1
ATOM 2362 N N . GLY A 1 306 ? 20.434 29.416 -14.959 1.00 83.25 306 GLY A N 1
ATOM 2363 C CA . GLY A 1 306 ? 19.161 28.951 -14.377 1.00 83.25 306 GLY A CA 1
ATOM 2364 C C . GLY A 1 306 ? 19.250 28.414 -12.941 1.00 83.25 306 GLY A C 1
ATOM 2365 O O . GLY A 1 306 ? 18.264 27.905 -12.408 1.00 83.25 306 GLY A O 1
ATOM 2366 N N . GLY A 1 307 ? 20.408 28.547 -12.283 1.00 82.94 307 GLY A N 1
ATOM 2367 C CA . GLY A 1 307 ? 20.585 28.211 -10.868 1.00 82.94 307 GLY A CA 1
ATOM 2368 C C . GLY A 1 307 ? 20.779 26.716 -10.564 1.00 82.94 307 GLY A C 1
ATOM 2369 O O . GLY A 1 307 ? 20.705 25.844 -11.423 1.00 82.94 307 GLY A O 1
ATOM 2370 N N . SER A 1 308 ? 21.072 26.412 -9.292 1.00 80.94 308 SER A N 1
ATOM 2371 C CA . SER A 1 308 ? 21.576 25.095 -8.852 1.00 80.94 308 SER A CA 1
ATOM 2372 C C . SER A 1 308 ? 20.675 23.913 -9.223 1.00 80.94 308 SER A C 1
ATOM 2374 O O . SER A 1 308 ? 21.168 22.930 -9.759 1.00 80.94 308 SER A O 1
ATOM 2376 N N . ALA A 1 309 ? 19.370 24.016 -8.948 1.00 78.19 309 ALA A N 1
ATOM 2377 C CA . ALA A 1 309 ? 18.433 22.901 -9.088 1.00 78.19 309 ALA A CA 1
ATOM 2378 C C . ALA A 1 309 ? 18.205 22.503 -10.555 1.00 78.19 309 ALA A C 1
ATOM 2380 O O . ALA A 1 309 ? 18.232 21.318 -10.879 1.00 78.19 309 ALA A O 1
ATOM 2381 N N . PHE A 1 310 ? 18.052 23.491 -11.443 1.00 84.94 310 PHE A N 1
ATOM 2382 C CA . PHE A 1 310 ? 17.919 23.267 -12.884 1.00 84.94 310 PHE A CA 1
ATOM 2383 C C . PHE A 1 310 ? 19.168 22.589 -13.461 1.00 84.94 310 PHE A C 1
ATOM 2385 O O . PHE A 1 310 ? 19.073 21.614 -14.208 1.00 84.94 310 PHE A O 1
ATOM 2392 N N . ILE A 1 311 ? 20.347 23.066 -13.058 1.00 90.31 311 ILE A N 1
ATOM 2393 C CA . ILE A 1 311 ? 21.629 22.513 -13.499 1.00 90.31 311 ILE A CA 1
ATOM 2394 C C . ILE A 1 311 ? 21.815 21.088 -12.961 1.00 90.31 311 ILE A C 1
ATOM 2396 O O . ILE A 1 311 ? 22.174 20.197 -13.723 1.00 90.31 311 ILE A O 1
ATOM 2400 N N . ASP A 1 312 ? 21.527 20.838 -11.680 1.00 89.50 312 ASP A N 1
ATOM 2401 C CA . ASP A 1 312 ? 21.645 19.502 -11.077 1.00 89.50 312 ASP A CA 1
ATOM 2402 C C . ASP A 1 312 ? 20.721 18.483 -11.770 1.00 89.50 312 ASP A C 1
ATOM 2404 O O . ASP A 1 312 ? 21.137 17.355 -12.030 1.00 89.50 312 ASP A O 1
ATOM 2408 N N . GLN A 1 313 ? 19.501 18.883 -12.145 1.00 84.69 313 GLN A N 1
ATOM 2409 C CA . GLN A 1 313 ? 18.576 18.033 -12.901 1.00 84.69 313 GLN A CA 1
ATOM 2410 C C . GLN A 1 313 ? 19.113 17.693 -14.298 1.00 84.69 313 GLN A C 1
ATOM 2412 O O . GLN A 1 313 ? 19.024 16.544 -14.728 1.00 84.69 313 GLN A O 1
ATOM 2417 N N . ARG A 1 314 ? 19.701 18.668 -15.002 1.00 85.69 314 ARG A N 1
ATOM 2418 C CA . ARG A 1 314 ? 20.334 18.438 -16.311 1.00 85.69 314 ARG A CA 1
ATOM 2419 C C . ARG A 1 314 ? 21.517 17.477 -16.195 1.00 85.69 314 ARG A C 1
ATOM 2421 O O . ARG A 1 314 ? 21.628 16.555 -16.998 1.00 85.69 314 ARG A O 1
ATOM 2428 N N . LEU A 1 315 ? 22.345 17.623 -15.162 1.00 91.12 315 LEU A N 1
ATOM 2429 C CA . LEU A 1 315 ? 23.514 16.766 -14.944 1.00 91.12 315 LEU A CA 1
ATOM 2430 C C . LEU A 1 315 ? 23.161 15.314 -14.608 1.00 91.12 315 LEU A C 1
ATOM 2432 O O . LEU A 1 315 ? 23.893 14.415 -15.008 1.00 91.12 315 LEU A O 1
ATOM 2436 N N . GLN A 1 316 ? 22.025 15.060 -13.951 1.00 88.81 316 GLN A N 1
ATOM 2437 C CA . GLN A 1 316 ? 21.547 13.696 -13.676 1.00 88.81 316 GLN A CA 1
ATOM 2438 C C . GLN A 1 316 ? 21.196 12.897 -14.940 1.00 88.81 316 GLN A C 1
ATOM 2440 O O . GLN A 1 316 ? 21.089 11.674 -14.876 1.00 88.81 316 GLN A O 1
ATOM 2445 N N . THR A 1 317 ? 21.020 13.561 -16.087 1.00 87.69 317 THR A N 1
ATOM 2446 C CA . THR A 1 317 ? 20.724 12.888 -17.363 1.00 87.69 317 THR A CA 1
ATOM 2447 C C . THR A 1 317 ? 21.969 12.341 -18.065 1.00 87.69 317 THR A C 1
ATOM 2449 O O . THR A 1 317 ? 21.851 11.497 -18.955 1.00 87.69 317 THR A O 1
ATOM 2452 N N . VAL A 1 318 ? 23.164 12.774 -17.649 1.00 91.69 318 VAL A N 1
ATOM 2453 C CA . VAL A 1 318 ? 24.438 12.306 -18.201 1.00 91.69 318 VAL A CA 1
ATOM 2454 C C . VAL A 1 318 ? 24.794 10.963 -17.565 1.00 91.69 318 VAL A C 1
ATOM 2456 O O . VAL A 1 318 ? 25.015 10.869 -16.359 1.00 91.69 318 VAL A O 1
ATOM 2459 N N . LYS A 1 319 ? 24.853 9.899 -18.373 1.00 87.06 319 LYS A N 1
ATOM 2460 C CA . LYS A 1 319 ? 25.237 8.563 -17.898 1.00 87.06 319 LYS A CA 1
ATOM 2461 C C . LYS A 1 319 ? 26.745 8.513 -17.646 1.00 87.06 319 LYS A C 1
ATOM 2463 O O . LYS A 1 319 ? 27.523 8.562 -18.594 1.00 87.06 319 LYS A O 1
ATOM 2468 N N . THR A 1 320 ? 27.151 8.370 -16.386 1.00 87.31 320 THR A N 1
ATOM 2469 C CA . THR A 1 320 ? 28.552 8.143 -15.996 1.00 87.31 320 THR A CA 1
ATOM 2470 C C . THR A 1 320 ? 28.680 6.903 -15.121 1.00 87.31 320 THR A C 1
ATOM 2472 O O . THR A 1 320 ? 27.769 6.600 -14.355 1.00 87.31 320 THR A O 1
ATOM 2475 N N . SER A 1 321 ? 29.808 6.192 -15.216 1.00 75.12 321 SER A N 1
ATOM 2476 C CA . SER A 1 321 ? 30.161 5.101 -14.290 1.00 75.12 321 SER A CA 1
ATOM 2477 C C . SER A 1 321 ? 30.485 5.617 -12.883 1.00 75.12 321 SER A C 1
ATOM 2479 O O . SER A 1 321 ? 30.303 4.902 -11.902 1.00 75.12 321 SER A O 1
ATOM 2481 N N . ASP A 1 322 ? 30.923 6.874 -12.787 1.00 85.25 322 ASP A N 1
ATOM 2482 C CA . ASP A 1 322 ? 31.258 7.541 -11.533 1.00 85.25 322 ASP A CA 1
ATOM 2483 C C . ASP A 1 322 ? 30.062 8.268 -10.912 1.00 85.25 322 ASP A C 1
ATOM 2485 O O . ASP A 1 322 ? 29.023 8.489 -11.541 1.00 85.25 322 ASP A O 1
ATOM 2489 N N . LYS A 1 323 ? 30.252 8.734 -9.671 1.00 87.94 323 LYS A N 1
ATOM 2490 C CA . LYS A 1 323 ? 29.315 9.629 -8.984 1.00 87.94 323 LYS A CA 1
ATOM 2491 C C . LYS A 1 323 ? 28.923 10.812 -9.897 1.00 87.94 323 LYS A C 1
ATOM 2493 O O . LYS A 1 323 ? 29.824 11.436 -10.468 1.00 87.94 323 LYS A O 1
ATOM 2498 N N . PRO A 1 324 ? 27.636 11.203 -9.961 1.00 89.81 324 PRO A N 1
ATOM 2499 C CA . PRO A 1 324 ? 27.196 12.352 -10.751 1.00 89.81 324 PRO A CA 1
ATOM 2500 C C . PRO A 1 324 ? 27.906 13.646 -10.342 1.00 89.81 324 PRO A C 1
ATOM 2502 O O . PRO A 1 324 ? 28.155 13.878 -9.152 1.00 89.81 324 PRO A O 1
ATOM 2505 N N . ALA A 1 325 ? 28.244 14.486 -11.319 1.00 94.06 325 ALA A N 1
ATOM 2506 C CA . ALA A 1 325 ? 28.750 15.829 -11.060 1.00 94.06 325 ALA A CA 1
ATOM 2507 C C . ALA A 1 325 ? 27.624 16.752 -10.564 1.00 94.06 325 ALA A C 1
ATOM 2509 O O . ALA A 1 325 ? 26.475 16.644 -10.988 1.00 94.06 325 ALA A O 1
ATOM 2510 N N . THR A 1 326 ? 27.953 17.674 -9.663 1.00 94.50 326 THR A N 1
ATOM 2511 C CA . THR A 1 326 ? 27.024 18.699 -9.164 1.00 94.50 326 THR A CA 1
ATOM 2512 C C . THR A 1 326 ? 27.202 20.024 -9.900 1.00 94.50 326 THR A C 1
ATOM 2514 O O . THR A 1 326 ? 28.281 20.349 -10.400 1.00 94.50 326 THR A O 1
ATOM 2517 N N . SER A 1 327 ? 26.180 20.874 -9.859 1.00 92.06 327 SER A N 1
ATOM 2518 C CA . SER A 1 327 ? 26.184 22.241 -10.389 1.00 92.06 327 SER A CA 1
ATOM 2519 C C . SER A 1 327 ? 27.297 23.124 -9.814 1.00 92.06 327 SER A C 1
ATOM 2521 O O . SER A 1 327 ? 27.650 24.132 -10.415 1.00 92.06 327 SER A O 1
ATOM 2523 N N . LYS A 1 328 ? 27.868 22.775 -8.651 1.00 90.81 328 LYS A N 1
ATOM 2524 C CA . LYS A 1 328 ? 29.039 23.459 -8.072 1.00 90.81 328 LYS A CA 1
ATOM 2525 C C . LYS A 1 328 ? 30.369 22.946 -8.618 1.00 90.81 328 LYS A C 1
ATOM 2527 O O . LYS A 1 328 ? 31.365 23.655 -8.510 1.00 90.81 328 LYS A O 1
ATOM 2532 N N . GLU A 1 329 ? 30.414 21.710 -9.101 1.00 94.62 329 GLU A N 1
ATOM 2533 C CA . GLU A 1 329 ? 31.629 21.065 -9.602 1.00 94.62 329 GLU A CA 1
ATOM 2534 C C . GLU A 1 329 ? 31.875 21.408 -11.070 1.00 94.62 329 GLU A C 1
ATOM 2536 O O . GLU A 1 329 ? 33.003 21.755 -11.404 1.00 94.62 329 GLU A O 1
ATOM 2541 N N . ILE A 1 330 ? 30.836 21.407 -11.913 1.00 95.50 330 ILE A N 1
ATOM 2542 C CA . ILE A 1 330 ? 30.994 21.504 -13.376 1.00 95.50 330 ILE A CA 1
ATOM 2543 C C . ILE A 1 330 ? 31.594 22.822 -13.891 1.00 95.50 330 ILE A C 1
ATOM 2545 O O . ILE A 1 330 ? 32.197 22.835 -14.956 1.00 95.50 330 ILE A O 1
ATOM 2549 N N . PHE A 1 331 ? 31.487 23.917 -13.131 1.00 94.12 331 PHE A N 1
ATOM 2550 C CA . PHE A 1 331 ? 32.078 25.214 -13.495 1.00 94.12 331 PHE A CA 1
ATOM 2551 C C . PHE A 1 331 ? 33.480 25.431 -12.897 1.00 94.12 331 PHE A C 1
ATOM 2553 O O . PHE A 1 331 ? 34.059 26.508 -13.039 1.00 94.12 331 PHE A O 1
ATOM 2560 N N . LYS A 1 332 ? 34.041 24.442 -12.185 1.00 94.62 332 LYS A N 1
ATOM 2561 C CA . LYS A 1 332 ? 35.400 24.534 -11.632 1.00 94.62 332 LYS A CA 1
ATOM 2562 C C . LYS A 1 332 ? 36.431 24.122 -12.677 1.00 94.62 332 LYS A C 1
ATOM 2564 O O . LYS A 1 332 ? 36.302 23.062 -13.285 1.00 94.62 332 LYS A O 1
ATOM 2569 N N . LYS A 1 333 ? 37.527 24.884 -12.763 1.00 95.75 333 LYS A N 1
ATOM 2570 C CA . LYS A 1 333 ? 38.684 24.583 -13.625 1.00 95.75 333 LYS A CA 1
ATOM 2571 C C . LYS A 1 333 ? 39.155 23.131 -13.492 1.00 95.75 333 LYS A C 1
ATOM 2573 O O . LYS A 1 333 ? 39.249 22.423 -14.483 1.00 95.75 333 LYS A O 1
ATOM 2578 N N . ASN A 1 334 ? 39.377 22.671 -12.258 1.00 95.12 334 ASN A N 1
ATOM 2579 C CA . ASN A 1 334 ? 39.903 21.326 -12.001 1.00 95.12 334 ASN A CA 1
ATOM 2580 C C . ASN A 1 334 ? 38.947 20.212 -12.439 1.00 95.12 334 ASN A C 1
ATOM 2582 O O . ASN A 1 334 ? 39.406 19.122 -12.748 1.00 95.12 334 ASN A O 1
ATOM 2586 N N . PHE A 1 335 ? 37.633 20.463 -12.447 1.00 96.06 335 PHE A N 1
ATOM 2587 C CA . PHE A 1 335 ? 36.680 19.486 -12.963 1.00 96.06 335 PHE A CA 1
ATOM 2588 C C . PHE A 1 335 ? 36.743 19.450 -14.487 1.00 96.06 335 PHE A C 1
ATOM 2590 O O . PHE A 1 335 ? 36.927 18.375 -15.040 1.00 96.06 335 PHE A O 1
ATOM 2597 N N . LEU A 1 336 ? 36.656 20.608 -15.151 1.00 94.25 336 LEU A N 1
ATOM 2598 C CA . LEU A 1 336 ? 36.683 20.701 -16.615 1.00 94.25 336 LEU A CA 1
ATOM 2599 C C . LEU A 1 336 ? 37.939 20.057 -17.205 1.00 94.25 336 LEU A C 1
ATOM 2601 O O . LEU A 1 336 ? 37.827 19.286 -18.147 1.00 94.25 336 LEU A O 1
ATOM 2605 N N . LEU A 1 337 ? 39.100 20.281 -16.590 1.00 93.62 337 LEU A N 1
ATOM 2606 C CA . LEU A 1 337 ? 40.373 19.698 -17.028 1.00 93.62 337 LEU A CA 1
ATOM 2607 C C . LEU A 1 337 ? 40.571 18.222 -16.627 1.00 93.62 337 LEU A C 1
ATOM 2609 O O . LEU A 1 337 ? 41.605 17.647 -16.943 1.00 93.62 337 LEU A O 1
ATOM 2613 N N . SER A 1 338 ? 39.629 17.607 -15.905 1.00 94.50 338 SER A N 1
ATOM 2614 C CA . SER A 1 338 ? 39.715 16.190 -15.522 1.00 94.50 338 SER A CA 1
ATOM 2615 C C . SER A 1 338 ? 39.032 15.285 -16.544 1.00 94.50 338 SER A C 1
ATOM 2617 O O . SER A 1 338 ? 38.036 15.679 -17.146 1.00 94.50 338 SER A O 1
ATOM 2619 N N . ASP A 1 339 ? 39.466 14.027 -16.662 1.00 93.12 339 ASP A N 1
ATOM 2620 C CA . ASP A 1 339 ? 38.804 13.046 -17.540 1.00 93.12 339 ASP A CA 1
ATOM 2621 C C . ASP A 1 339 ? 37.329 12.807 -17.176 1.00 93.12 339 ASP A C 1
ATOM 2623 O O . ASP A 1 339 ? 36.510 12.484 -18.039 1.00 93.12 339 ASP A O 1
ATOM 2627 N N . ARG A 1 340 ? 36.958 13.069 -15.915 1.00 94.25 340 ARG A N 1
ATOM 2628 C CA . ARG A 1 340 ? 35.578 12.988 -15.422 1.00 94.25 340 ARG A CA 1
ATOM 2629 C C . ARG A 1 340 ? 34.641 14.001 -16.093 1.00 94.25 340 ARG A C 1
ATOM 2631 O O . ARG A 1 340 ? 33.430 13.800 -16.045 1.00 94.25 340 ARG A O 1
ATOM 2638 N N . SER A 1 341 ? 35.146 15.072 -16.716 1.00 94.81 341 SER A N 1
ATOM 2639 C CA . SER A 1 341 ? 34.304 16.061 -17.408 1.00 94.81 341 SER A CA 1
ATOM 2640 C C . SER A 1 341 ? 33.845 15.617 -18.792 1.00 94.81 341 SER A C 1
ATOM 2642 O O . SER A 1 341 ? 32.832 16.135 -19.258 1.00 94.81 341 SER A O 1
ATOM 2644 N N . ARG A 1 342 ? 34.535 14.664 -19.439 1.00 94.12 342 ARG A N 1
ATOM 2645 C CA . ARG A 1 342 ? 34.279 14.283 -20.842 1.00 94.12 342 ARG A CA 1
ATOM 2646 C C . ARG A 1 342 ? 32.811 13.948 -21.130 1.00 94.12 342 ARG A C 1
ATOM 2648 O O . ARG A 1 342 ? 32.288 14.470 -22.113 1.00 94.12 342 ARG A O 1
ATOM 2655 N N . PRO A 1 343 ? 32.096 13.185 -20.277 1.00 95.06 343 PRO A N 1
ATOM 2656 C CA . PRO A 1 343 ? 30.677 12.902 -20.499 1.00 95.06 343 PRO A CA 1
ATOM 2657 C C . PRO A 1 343 ? 29.772 14.143 -20.413 1.00 95.06 343 PRO A C 1
ATOM 2659 O O . PRO A 1 343 ? 28.654 14.119 -20.914 1.00 95.06 343 PRO A O 1
ATOM 2662 N N . TYR A 1 344 ? 30.236 15.220 -19.774 1.00 95.50 344 TYR A N 1
ATOM 2663 C CA . TYR A 1 344 ? 29.454 16.417 -19.460 1.00 95.50 344 TYR A CA 1
ATOM 2664 C C . TYR A 1 344 ? 29.704 17.592 -20.417 1.00 95.50 344 TYR A C 1
ATOM 2666 O O . TYR A 1 344 ? 28.998 18.594 -20.319 1.00 95.50 344 TYR A O 1
ATOM 2674 N N . LEU A 1 345 ? 30.685 17.515 -21.327 1.00 94.62 345 LEU A N 1
ATOM 2675 C CA . LEU A 1 345 ? 31.116 18.667 -22.139 1.00 94.62 345 LEU A CA 1
ATOM 2676 C C . LEU A 1 345 ? 29.987 19.249 -23.007 1.00 94.62 345 LEU A C 1
ATOM 2678 O O . LEU A 1 345 ? 29.856 20.470 -23.091 1.00 94.62 345 LEU A O 1
ATOM 2682 N N . SER A 1 346 ? 29.128 18.402 -23.584 1.00 92.31 346 SER A N 1
ATOM 2683 C CA . SER A 1 346 ? 27.966 18.845 -24.370 1.00 92.31 346 SER A CA 1
ATOM 2684 C C . SER A 1 346 ? 26.935 19.579 -23.508 1.00 92.31 346 SER A C 1
ATOM 2686 O O . SER A 1 346 ? 26.515 20.683 -23.844 1.00 92.31 346 SER A O 1
ATOM 2688 N N . THR A 1 347 ? 26.590 19.019 -22.347 1.00 94.50 347 THR A N 1
ATOM 2689 C CA . THR A 1 347 ? 25.669 19.647 -21.389 1.00 94.50 347 THR A CA 1
ATOM 2690 C C . THR A 1 347 ? 26.221 20.969 -20.855 1.00 94.50 347 THR A C 1
ATOM 2692 O O . THR A 1 347 ? 25.471 21.922 -20.661 1.00 94.50 347 THR A O 1
ATOM 2695 N N . ILE A 1 348 ? 27.534 21.061 -20.632 1.00 95.56 348 ILE A N 1
ATOM 2696 C CA . ILE A 1 348 ? 28.182 22.300 -20.187 1.00 95.56 348 ILE A CA 1
ATOM 2697 C C . ILE A 1 348 ? 28.096 23.370 -21.282 1.00 95.56 348 ILE A C 1
ATOM 2699 O O . ILE A 1 348 ? 27.751 24.507 -20.970 1.00 95.56 348 ILE A O 1
ATOM 2703 N N . GLN A 1 349 ? 28.322 23.019 -22.552 1.00 96.38 349 GLN A N 1
ATOM 2704 C CA . GLN A 1 349 ? 28.175 23.952 -23.675 1.00 96.38 349 GLN A CA 1
ATOM 2705 C C . GLN A 1 349 ? 26.743 24.511 -23.780 1.00 96.38 349 GLN A C 1
ATOM 2707 O O . GLN A 1 349 ? 26.579 25.722 -23.938 1.00 96.38 349 GLN A O 1
ATOM 2712 N N . GLU A 1 350 ? 25.714 23.670 -23.615 1.00 93.88 350 GLU A N 1
ATOM 2713 C CA . GLU A 1 350 ? 24.307 24.112 -23.591 1.00 93.88 350 GLU A CA 1
ATOM 2714 C C . GLU A 1 350 ? 24.038 25.124 -22.463 1.00 93.88 350 GLU A C 1
ATOM 2716 O O . GLU A 1 350 ? 23.401 26.159 -22.671 1.00 93.88 350 GLU A O 1
ATOM 2721 N N . LEU A 1 351 ? 24.552 24.861 -21.256 1.00 94.81 351 LEU A N 1
ATOM 2722 C CA . LEU A 1 351 ? 24.388 25.763 -20.111 1.00 94.81 351 LEU A CA 1
ATOM 2723 C C . LEU A 1 351 ? 25.082 27.117 -20.330 1.00 94.81 351 LEU A C 1
ATOM 2725 O O . LEU A 1 351 ? 24.575 28.145 -19.872 1.00 94.81 351 LEU A O 1
ATOM 2729 N N . LEU A 1 352 ? 26.213 27.142 -21.044 1.00 95.88 352 LEU A N 1
ATOM 2730 C CA . LEU A 1 352 ? 26.906 28.386 -21.397 1.00 95.88 352 LEU A CA 1
ATOM 2731 C C . LEU A 1 352 ? 26.148 29.203 -22.438 1.00 95.88 352 LEU A C 1
ATOM 2733 O O . LEU A 1 352 ? 26.138 30.430 -22.348 1.00 95.88 352 LEU A O 1
ATOM 2737 N N . GLU A 1 353 ? 25.473 28.555 -23.385 1.00 94.44 353 GLU A N 1
ATOM 2738 C CA . GLU A 1 353 ? 24.618 29.251 -24.346 1.00 94.44 353 GLU A CA 1
ATOM 2739 C C . GLU A 1 353 ? 23.442 29.946 -23.642 1.00 94.44 353 GLU A C 1
ATOM 2741 O O . GLU A 1 353 ? 23.181 31.128 -23.885 1.00 94.44 353 GLU A O 1
ATOM 2746 N N . ILE A 1 354 ? 22.803 29.259 -22.689 1.00 88.81 354 ILE A N 1
ATOM 2747 C CA . ILE A 1 354 ? 21.752 29.837 -21.836 1.00 88.81 354 ILE A CA 1
ATOM 2748 C C . ILE A 1 354 ? 22.296 31.045 -21.061 1.00 88.81 354 ILE A C 1
ATOM 2750 O O . ILE A 1 354 ? 21.699 32.124 -21.093 1.00 88.81 354 ILE A O 1
ATOM 2754 N N . ALA A 1 355 ? 23.453 30.895 -20.409 1.00 93.12 355 ALA A N 1
ATOM 2755 C CA . ALA A 1 355 ? 24.065 31.978 -19.646 1.00 93.12 355 ALA A CA 1
ATOM 2756 C C . ALA A 1 355 ? 24.429 33.191 -20.523 1.00 93.12 355 ALA A C 1
ATOM 2758 O O . ALA A 1 355 ? 24.204 34.335 -20.126 1.00 93.12 355 ALA A O 1
ATOM 2759 N N . ASN A 1 356 ? 24.944 32.959 -21.733 1.00 92.50 356 ASN A N 1
ATOM 2760 C CA . ASN A 1 356 ? 25.280 34.007 -22.698 1.00 92.50 356 ASN A CA 1
ATOM 2761 C C . ASN A 1 356 ? 24.040 34.767 -23.183 1.00 92.50 356 ASN A C 1
ATOM 2763 O O . ASN A 1 356 ? 24.053 35.996 -23.254 1.00 92.50 356 ASN A O 1
ATOM 2767 N N . ASN A 1 357 ? 22.953 34.051 -23.477 1.00 86.25 357 ASN A N 1
ATOM 2768 C CA . ASN A 1 357 ? 21.691 34.658 -23.895 1.00 86.25 357 ASN A CA 1
ATOM 2769 C C . ASN A 1 357 ? 21.103 35.544 -22.790 1.00 86.25 357 ASN A C 1
ATOM 2771 O O . ASN A 1 357 ? 20.677 36.667 -23.067 1.00 86.25 357 ASN A O 1
ATOM 2775 N N . ASN A 1 358 ? 21.183 35.091 -21.538 1.00 83.69 358 ASN A N 1
ATOM 2776 C CA . ASN A 1 358 ? 20.754 35.872 -20.380 1.00 83.69 358 ASN A CA 1
ATOM 2777 C C . ASN A 1 358 ? 21.662 37.088 -20.125 1.00 83.69 358 ASN A C 1
ATOM 2779 O O . ASN A 1 358 ? 21.168 38.154 -19.765 1.00 83.69 358 ASN A O 1
ATOM 2783 N N . LYS A 1 359 ? 22.974 36.977 -20.381 1.00 87.81 359 LYS A N 1
ATOM 2784 C CA . LYS A 1 359 ? 23.923 38.100 -20.268 1.00 87.81 359 LYS A CA 1
ATOM 2785 C C . LYS A 1 359 ? 23.726 39.168 -21.350 1.00 87.81 359 LYS A C 1
ATOM 2787 O O . LYS A 1 359 ? 23.862 40.350 -21.058 1.00 87.81 359 LYS A O 1
ATOM 2792 N N . LYS A 1 360 ? 23.424 38.772 -22.594 1.00 82.12 360 LYS A N 1
ATOM 2793 C CA . LYS A 1 360 ? 23.227 39.687 -23.740 1.00 82.12 360 LYS A CA 1
ATOM 2794 C C . LYS A 1 360 ? 21.895 40.433 -23.707 1.00 82.12 360 LYS A C 1
ATOM 2796 O O . LYS A 1 360 ? 21.756 41.451 -24.378 1.00 82.12 360 LYS A O 1
ATOM 2801 N N . ARG A 1 361 ? 20.919 39.929 -22.953 1.00 70.00 361 ARG A N 1
ATOM 2802 C CA . ARG A 1 361 ? 19.602 40.549 -22.771 1.00 70.00 361 ARG A CA 1
ATOM 2803 C C . ARG A 1 361 ? 19.341 40.797 -21.283 1.00 70.00 361 ARG A C 1
ATOM 2805 O O . ARG A 1 361 ? 18.425 40.185 -20.733 1.00 70.00 361 ARG A O 1
ATOM 2812 N N . PRO A 1 362 ? 20.128 41.660 -20.609 1.00 53.03 362 PRO A N 1
ATOM 2813 C CA . PRO A 1 362 ? 19.803 42.024 -19.241 1.00 53.03 362 PRO A CA 1
ATOM 2814 C C . PRO A 1 362 ? 18.444 42.730 -19.283 1.00 53.03 362 PRO A C 1
ATOM 2816 O O . PRO A 1 362 ? 18.306 43.768 -19.925 1.00 53.03 362 PRO A O 1
ATOM 2819 N N . ARG A 1 363 ? 17.408 42.153 -18.668 1.00 49.50 363 ARG A N 1
ATOM 2820 C CA . ARG A 1 363 ? 16.108 42.825 -18.547 1.00 49.50 363 ARG A CA 1
ATOM 2821 C C . ARG A 1 363 ? 16.321 44.064 -17.675 1.00 49.50 363 ARG A C 1
ATOM 2823 O O . ARG A 1 363 ? 16.571 43.937 -16.478 1.00 49.50 363 ARG A O 1
ATOM 2830 N N . ILE A 1 364 ? 16.291 45.249 -18.282 1.00 45.38 364 ILE A N 1
ATOM 2831 C CA . ILE A 1 364 ? 16.420 46.519 -17.566 1.00 45.38 364 ILE A CA 1
ATOM 2832 C C . ILE A 1 364 ? 15.022 46.901 -17.082 1.00 45.38 364 ILE A C 1
ATOM 2834 O O . ILE A 1 364 ? 14.175 47.268 -17.887 1.00 45.38 364 ILE A O 1
ATOM 2838 N N . PHE A 1 365 ? 14.783 46.786 -15.777 1.00 50.72 365 PHE A N 1
ATOM 2839 C CA . PHE A 1 365 ? 13.570 47.311 -15.149 1.00 50.72 365 PHE A CA 1
ATOM 2840 C C . PHE A 1 365 ? 13.657 48.840 -15.073 1.00 50.72 365 PHE A C 1
ATOM 2842 O O . PHE A 1 365 ? 14.683 49.381 -14.638 1.00 50.72 365 PHE A O 1
ATOM 2849 N N . THR A 1 366 ? 12.591 49.525 -15.472 1.00 58.62 366 THR A N 1
ATOM 2850 C CA . THR A 1 366 ? 12.426 50.973 -15.321 1.00 58.62 366 THR A CA 1
ATOM 2851 C C . THR A 1 366 ? 12.395 51.362 -13.840 1.00 58.62 366 THR A C 1
ATOM 2853 O O . THR A 1 366 ? 12.091 50.554 -12.956 1.00 58.62 366 THR A O 1
ATOM 2856 N N . ASP A 1 367 ? 12.707 52.618 -13.528 1.00 49.69 367 ASP A N 1
ATOM 2857 C CA . ASP A 1 367 ? 12.716 53.078 -12.134 1.00 49.69 367 ASP A CA 1
ATOM 2858 C C . ASP A 1 367 ? 11.304 53.143 -11.530 1.00 49.69 367 ASP A C 1
ATOM 2860 O O . ASP A 1 367 ? 11.143 52.972 -10.321 1.00 49.69 367 ASP A O 1
ATOM 2864 N N . ALA A 1 368 ? 10.271 53.262 -12.372 1.00 47.22 368 ALA A N 1
ATOM 2865 C CA . ALA A 1 368 ? 8.875 53.118 -11.970 1.00 47.22 368 ALA A CA 1
ATOM 2866 C C . ALA A 1 368 ? 8.551 51.679 -11.524 1.00 47.22 368 ALA A C 1
ATOM 2868 O O . ALA A 1 368 ? 7.935 51.484 -10.476 1.00 47.22 368 ALA A O 1
ATOM 2869 N N . GLU A 1 369 ? 9.033 50.662 -12.247 1.00 46.09 369 GLU A N 1
ATOM 2870 C CA . GLU A 1 369 ? 8.863 49.250 -11.876 1.00 46.09 369 GLU A CA 1
ATOM 2871 C C . GLU A 1 369 ? 9.623 48.901 -10.590 1.00 46.09 369 GLU A C 1
ATOM 2873 O O . GLU A 1 369 ? 9.095 48.197 -9.726 1.00 46.09 369 GLU A O 1
ATOM 2878 N N . LYS A 1 370 ? 10.832 49.444 -10.398 1.00 48.12 370 LYS A N 1
ATOM 2879 C CA . LYS A 1 370 ? 11.585 49.278 -9.142 1.00 48.12 370 LYS A CA 1
ATOM 2880 C C . LYS A 1 370 ? 10.896 49.972 -7.968 1.00 48.12 370 LYS A C 1
ATOM 2882 O O . LYS A 1 370 ? 10.837 49.403 -6.877 1.00 48.12 370 LYS A O 1
ATOM 2887 N N . ALA A 1 371 ? 10.351 51.171 -8.173 1.00 49.91 371 ALA A N 1
ATOM 2888 C CA . ALA A 1 371 ? 9.614 51.903 -7.146 1.00 49.91 371 ALA A CA 1
ATOM 2889 C C . ALA A 1 371 ? 8.303 51.193 -6.770 1.00 49.91 371 ALA A C 1
ATOM 2891 O O . ALA A 1 371 ? 7.982 51.086 -5.585 1.00 49.91 371 ALA A O 1
ATOM 2892 N N . ASN A 1 372 ? 7.586 50.636 -7.748 1.00 45.69 372 ASN A N 1
ATOM 2893 C CA . ASN A 1 372 ? 6.369 49.862 -7.512 1.00 45.69 372 ASN A CA 1
ATOM 2894 C C . ASN A 1 372 ? 6.674 48.533 -6.811 1.00 45.69 372 ASN A C 1
ATOM 2896 O O . ASN A 1 372 ? 6.045 48.234 -5.799 1.00 45.69 372 ASN A O 1
ATOM 2900 N N . ALA A 1 373 ? 7.704 47.797 -7.241 1.00 45.09 373 ALA A N 1
ATOM 2901 C CA . ALA A 1 373 ? 8.167 46.586 -6.560 1.00 45.09 373 ALA A CA 1
ATOM 2902 C C . ALA A 1 373 ? 8.647 46.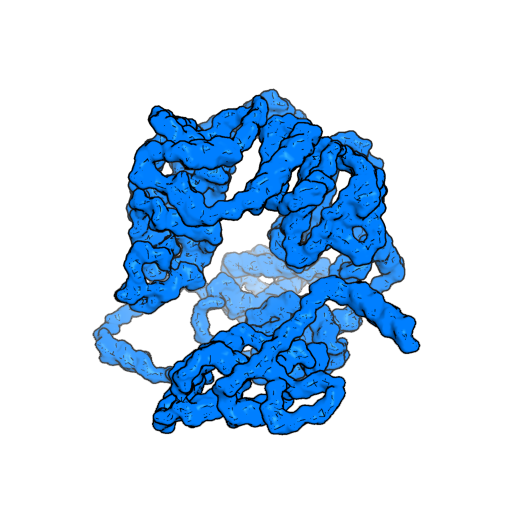862 -5.124 1.00 45.09 373 ALA A C 1
ATOM 2904 O O . ALA A 1 373 ? 8.441 46.035 -4.241 1.00 45.09 373 ALA A O 1
ATOM 2905 N N . THR A 1 374 ? 9.229 48.035 -4.864 1.00 44.00 374 THR A N 1
ATOM 2906 C CA . THR A 1 374 ? 9.607 48.474 -3.509 1.00 44.00 374 THR A CA 1
ATOM 2907 C C . THR A 1 374 ? 8.379 48.804 -2.658 1.00 44.00 374 THR A C 1
ATOM 2909 O O . THR A 1 374 ? 8.307 48.375 -1.508 1.00 44.00 374 THR A O 1
ATOM 2912 N N . LYS A 1 375 ? 7.368 49.481 -3.224 1.00 42.34 375 LYS A N 1
ATOM 2913 C CA . LYS A 1 375 ? 6.088 49.775 -2.546 1.00 42.34 375 LYS A CA 1
ATOM 2914 C C . LYS A 1 375 ? 5.303 48.522 -2.159 1.00 42.34 375 LYS A C 1
ATOM 2916 O O . LYS A 1 375 ? 4.580 48.554 -1.169 1.00 42.34 375 LYS A O 1
ATOM 2921 N N . VAL A 1 376 ? 5.457 47.434 -2.911 1.00 40.91 376 VAL A N 1
ATOM 2922 C CA . VAL A 1 376 ? 4.856 46.128 -2.605 1.00 40.91 376 VAL A CA 1
ATOM 2923 C C . VAL A 1 376 ? 5.890 45.091 -2.164 1.00 40.91 376 VAL A C 1
ATOM 2925 O O . VAL A 1 376 ? 5.667 43.909 -2.364 1.00 40.91 376 VAL A O 1
ATOM 2928 N N . GLY A 1 377 ? 7.038 45.489 -1.600 1.00 39.88 377 GLY A N 1
ATOM 2929 C CA . GLY A 1 377 ? 7.997 44.572 -0.955 1.00 39.88 377 GLY A CA 1
ATOM 2930 C C . GLY A 1 377 ? 8.564 43.423 -1.814 1.00 39.88 377 GLY A C 1
ATOM 2931 O O . GLY A 1 377 ? 9.160 42.495 -1.274 1.00 39.88 377 GLY A O 1
ATOM 2932 N N . LEU A 1 378 ? 8.427 43.476 -3.143 1.00 42.47 378 LEU A N 1
ATOM 2933 C CA . LEU A 1 378 ? 8.812 42.431 -4.104 1.00 42.47 378 LEU A CA 1
ATOM 2934 C C . LEU A 1 378 ? 10.266 42.545 -4.597 1.00 42.47 378 LEU A C 1
ATOM 2936 O O . LEU A 1 378 ? 10.657 41.871 -5.550 1.00 42.47 378 LEU A O 1
ATOM 2940 N N . VAL A 1 379 ? 11.096 43.355 -3.933 1.00 42.28 379 VAL A N 1
ATOM 2941 C CA . VAL A 1 379 ? 12.484 43.669 -4.335 1.00 42.28 379 VAL A CA 1
ATOM 2942 C C . VAL A 1 379 ? 13.381 42.414 -4.438 1.00 42.28 379 VAL A C 1
ATOM 2944 O O . VAL A 1 379 ? 14.419 42.435 -5.088 1.00 42.28 379 VAL A O 1
ATOM 2947 N N . GLY A 1 380 ? 12.975 41.277 -3.858 1.00 43.34 380 GLY A N 1
ATOM 2948 C CA . GLY A 1 380 ? 13.678 39.990 -3.964 1.00 43.34 380 GLY A CA 1
ATOM 2949 C C . GLY A 1 380 ? 13.296 39.092 -5.156 1.00 43.34 380 GLY A C 1
ATOM 2950 O O . GLY A 1 380 ? 13.901 38.033 -5.312 1.00 43.34 380 GLY A O 1
ATOM 2951 N N . MET A 1 381 ? 12.306 39.461 -5.982 1.00 42.69 381 MET A N 1
ATOM 2952 C CA . MET A 1 381 ? 11.741 38.596 -7.040 1.00 42.69 381 MET A CA 1
ATOM 2953 C C . MET A 1 381 ? 12.201 38.926 -8.473 1.00 42.69 381 MET A C 1
ATOM 2955 O O . MET A 1 381 ? 11.697 38.344 -9.435 1.00 42.69 381 MET A O 1
ATOM 2959 N N . PHE A 1 382 ? 13.200 39.795 -8.637 1.00 46.12 382 PHE A N 1
ATOM 2960 C CA . PHE A 1 382 ? 13.602 40.322 -9.947 1.00 46.12 382 PHE A CA 1
ATOM 2961 C C . PHE A 1 382 ? 14.108 39.335 -11.030 1.00 46.12 382 PHE A C 1
ATOM 2963 O O . PHE A 1 382 ? 14.095 39.749 -12.189 1.00 46.12 382 PHE A O 1
ATOM 2970 N N . PRO A 1 383 ? 14.502 38.060 -10.795 1.00 39.41 383 PRO A N 1
ATOM 2971 C CA . PRO A 1 383 ? 14.947 37.219 -11.912 1.00 39.41 383 PRO A CA 1
ATOM 2972 C C . PRO A 1 383 ? 13.836 36.429 -12.638 1.00 39.41 383 PRO A C 1
ATOM 2974 O O . PRO A 1 383 ? 14.152 35.725 -13.592 1.00 39.41 383 PRO A O 1
ATOM 2977 N N . PHE A 1 384 ? 12.550 36.515 -12.260 1.00 45.06 384 PHE A N 1
ATOM 2978 C CA . PHE A 1 384 ? 11.532 35.541 -12.717 1.00 45.06 384 PHE A CA 1
ATOM 2979 C C . PHE A 1 384 ? 10.563 35.983 -13.825 1.00 45.06 384 PHE A C 1
ATOM 2981 O O . PHE A 1 384 ? 9.458 35.458 -13.897 1.00 45.06 384 PHE A O 1
ATOM 2988 N N . GLY A 1 385 ? 10.963 36.884 -14.728 1.00 43.06 385 GLY A N 1
ATOM 2989 C CA . GLY A 1 385 ? 10.357 36.927 -16.072 1.00 43.06 385 GLY A CA 1
ATOM 2990 C C . GLY A 1 385 ? 8.827 37.085 -16.154 1.00 43.06 385 GLY A C 1
ATOM 2991 O O . GLY A 1 385 ? 8.240 36.596 -17.110 1.00 43.06 385 GLY A O 1
ATOM 2992 N N . VAL A 1 386 ? 8.172 37.720 -15.177 1.00 46.28 386 VAL A N 1
ATOM 2993 C CA . VAL A 1 386 ? 6.705 37.870 -15.178 1.00 46.28 386 VAL A CA 1
ATOM 2994 C C . VAL A 1 386 ? 6.291 39.033 -16.096 1.00 46.28 386 VAL A C 1
ATOM 2996 O O . VAL A 1 386 ? 7.013 40.035 -16.179 1.00 46.28 386 VAL A O 1
ATOM 2999 N N . ASP A 1 387 ? 5.174 38.855 -16.806 1.00 44.84 387 ASP A N 1
ATOM 3000 C CA . ASP A 1 387 ? 4.528 39.821 -17.709 1.00 44.84 387 ASP A CA 1
ATOM 3001 C C . ASP A 1 387 ? 3.965 41.030 -16.928 1.00 44.84 387 ASP A C 1
ATOM 3003 O O . ASP A 1 387 ? 3.401 40.870 -15.843 1.00 44.84 387 ASP A O 1
ATOM 3007 N N . GLU A 1 388 ? 4.137 42.230 -17.482 1.00 38.53 388 GLU A N 1
ATOM 3008 C CA . GLU A 1 388 ? 3.699 43.528 -16.949 1.00 38.53 388 GLU A CA 1
ATOM 3009 C C . GLU A 1 388 ? 2.173 43.587 -16.754 1.00 38.53 388 GLU A C 1
ATOM 3011 O O . GLU A 1 388 ? 1.692 44.025 -15.706 1.00 38.53 388 GLU A O 1
ATOM 3016 N N . LEU A 1 389 ? 1.412 42.996 -17.684 1.00 44.00 389 LEU A N 1
ATOM 3017 C CA . LEU A 1 389 ? -0.052 42.949 -17.642 1.00 44.00 389 LEU A CA 1
ATOM 3018 C C . LEU A 1 389 ? -0.571 42.139 -16.441 1.00 44.00 389 LEU A C 1
ATOM 3020 O O . LEU A 1 389 ? -1.637 42.416 -15.892 1.00 44.00 389 LEU A O 1
ATOM 3024 N N . LEU A 1 390 ? 0.186 41.128 -16.003 1.00 48.22 390 LEU A N 1
ATOM 3025 C CA . LEU A 1 390 ? -0.201 40.274 -14.880 1.00 48.22 390 LEU A CA 1
ATOM 3026 C C . LEU A 1 390 ? 0.003 40.978 -13.530 1.00 48.22 390 LEU A C 1
ATOM 3028 O O . LEU A 1 390 ? -0.756 40.723 -12.591 1.00 48.22 390 LEU A O 1
ATOM 3032 N N . TYR A 1 391 ? 0.994 41.870 -13.428 1.00 49.09 391 TYR A N 1
ATOM 3033 C CA . TYR A 1 391 ? 1.239 42.662 -12.221 1.00 49.09 391 TYR A CA 1
ATOM 3034 C C . TYR A 1 391 ? 0.142 43.704 -11.984 1.00 49.09 391 TYR A C 1
ATOM 3036 O O . TYR A 1 391 ? -0.353 43.807 -10.859 1.00 49.09 391 TYR A O 1
ATOM 3044 N N . GLU A 1 392 ? -0.288 44.412 -13.031 1.00 45.28 392 GLU A N 1
ATOM 3045 C CA . GLU A 1 392 ? -1.405 45.365 -12.948 1.00 45.28 392 GLU A CA 1
ATOM 3046 C C . GLU A 1 392 ? -2.725 44.658 -12.630 1.00 45.28 392 GLU A C 1
ATOM 3048 O O . GLU A 1 392 ? -3.416 45.029 -11.683 1.00 45.28 392 GLU A O 1
ATOM 3053 N N . GLN A 1 393 ? -3.022 43.541 -13.305 1.00 49.44 393 GLN A N 1
ATOM 3054 C CA . GLN A 1 393 ? -4.235 42.759 -13.036 1.00 49.44 393 GLN A CA 1
ATOM 3055 C C . GLN A 1 393 ? -4.304 42.213 -11.601 1.00 49.44 393 GLN A C 1
ATOM 3057 O O . GLN A 1 393 ? -5.397 42.048 -11.052 1.00 49.44 393 GLN A O 1
ATOM 3062 N N . LEU A 1 394 ? -3.161 41.903 -10.982 1.00 49.12 394 LEU A N 1
ATOM 3063 C CA . LEU A 1 394 ? -3.105 41.487 -9.579 1.00 49.12 394 LEU A CA 1
ATOM 3064 C C . LEU A 1 394 ? -3.328 42.667 -8.629 1.00 49.12 394 LEU A C 1
ATOM 3066 O O . LEU A 1 394 ? -4.083 42.523 -7.666 1.00 49.12 394 LEU A O 1
ATOM 3070 N N . GLY A 1 395 ? -2.727 43.825 -8.912 1.00 46.06 395 GLY A N 1
ATOM 3071 C CA . GLY A 1 395 ? -2.951 45.057 -8.153 1.00 46.06 395 GLY A CA 1
ATOM 3072 C C . GLY A 1 395 ? -4.417 45.496 -8.179 1.00 46.06 395 GLY A C 1
ATOM 3073 O O . GLY A 1 395 ? -5.019 45.706 -7.124 1.00 46.06 395 GLY A O 1
ATOM 3074 N N . ASP A 1 396 ? -5.019 45.523 -9.366 1.00 46.56 396 ASP A N 1
ATOM 3075 C CA . ASP A 1 396 ? -6.388 45.997 -9.578 1.00 46.56 396 ASP A CA 1
ATOM 3076 C C . ASP A 1 396 ? -7.434 45.067 -8.968 1.00 46.56 396 ASP A C 1
ATOM 3078 O O . ASP A 1 396 ? -8.412 45.529 -8.376 1.00 46.56 396 ASP A O 1
ATOM 3082 N N . ARG A 1 397 ? -7.223 43.744 -9.023 1.00 47.38 397 ARG A N 1
ATOM 3083 C CA . ARG A 1 397 ? -8.135 42.787 -8.371 1.00 47.38 397 ARG A CA 1
ATOM 3084 C C . ARG A 1 397 ? -8.086 42.891 -6.851 1.00 47.38 397 ARG A C 1
ATOM 3086 O O . ARG A 1 397 ? -9.129 42.777 -6.215 1.00 47.38 397 ARG A O 1
ATOM 3093 N N . ILE A 1 398 ? -6.916 43.159 -6.269 1.00 48.94 398 ILE A N 1
ATOM 3094 C CA . ILE A 1 398 ? -6.767 43.364 -4.819 1.00 48.94 398 ILE A CA 1
ATOM 3095 C C . ILE A 1 398 ? -7.483 44.648 -4.373 1.00 48.94 398 ILE A C 1
ATOM 3097 O O . ILE A 1 398 ? -8.144 44.649 -3.336 1.00 48.94 398 ILE A O 1
ATOM 3101 N N . VAL A 1 399 ? -7.400 45.721 -5.164 1.00 44.50 399 VAL A N 1
ATOM 3102 C CA . VAL A 1 399 ? -8.091 46.992 -4.884 1.00 44.50 399 VAL A CA 1
ATOM 3103 C C . VAL A 1 399 ? -9.607 46.867 -5.093 1.00 44.50 399 VAL A C 1
ATOM 3105 O O . VAL A 1 399 ? -10.381 47.374 -4.282 1.00 44.50 399 VAL A O 1
ATOM 3108 N N . ALA A 1 400 ? -10.055 46.130 -6.113 1.00 46.31 400 ALA A N 1
ATOM 3109 C CA . ALA A 1 400 ? -11.477 45.893 -6.380 1.00 46.31 400 ALA A CA 1
ATOM 3110 C C . ALA A 1 400 ? -12.170 45.070 -5.275 1.00 46.31 400 ALA A C 1
ATOM 3112 O O . ALA A 1 400 ? -13.321 45.345 -4.934 1.00 46.31 400 ALA A O 1
ATOM 3113 N N . ILE A 1 401 ? -11.461 44.112 -4.663 1.00 46.38 401 ILE A N 1
ATOM 3114 C CA . ILE A 1 401 ? -11.930 43.351 -3.488 1.00 46.38 401 ILE A CA 1
ATOM 3115 C C . ILE A 1 401 ? -12.124 44.271 -2.263 1.00 46.38 401 ILE A C 1
ATOM 3117 O O . ILE A 1 401 ? -12.953 43.995 -1.399 1.00 46.38 401 ILE A O 1
ATOM 3121 N N . GLN A 1 402 ? -11.418 45.404 -2.208 1.00 46.75 402 GLN A N 1
ATOM 3122 C CA . GLN A 1 402 ? -11.388 46.317 -1.064 1.00 46.75 402 GLN A CA 1
ATOM 3123 C C . GLN A 1 402 ? -12.606 47.259 -0.972 1.00 46.75 402 GLN A C 1
ATOM 3125 O O . GLN A 1 402 ? -12.836 47.845 0.082 1.00 46.75 402 GLN A O 1
ATOM 3130 N N . MET A 1 403 ? -13.401 47.404 -2.039 1.00 39.94 403 MET A N 1
ATOM 3131 C CA . MET A 1 403 ? -14.393 48.489 -2.141 1.00 39.94 403 MET A CA 1
ATOM 3132 C C . MET A 1 403 ? -15.862 48.070 -1.979 1.00 39.94 403 MET A C 1
ATOM 3134 O O . MET A 1 403 ? -16.720 48.951 -1.982 1.00 39.94 403 MET A O 1
ATOM 3138 N N . LYS A 1 404 ? -16.204 46.774 -1.847 1.00 42.75 404 LYS A N 1
ATOM 3139 C CA . LYS A 1 404 ? -17.629 46.370 -1.911 1.00 42.75 404 LYS A CA 1
ATOM 3140 C C . LYS A 1 404 ? -18.221 45.424 -0.862 1.00 42.75 404 LYS A C 1
ATOM 3142 O O . LYS A 1 404 ? -19.430 45.232 -0.927 1.00 42.75 404 LYS A O 1
ATOM 3147 N N . SER A 1 405 ? -17.502 44.901 0.135 1.00 40.50 405 SER A N 1
ATOM 3148 C CA . SER A 1 405 ? -18.189 44.123 1.192 1.00 40.50 405 SER A CA 1
ATOM 3149 C C . SER A 1 405 ? -17.359 43.865 2.452 1.00 40.50 405 SER A C 1
ATOM 3151 O O . SER A 1 405 ? -16.545 42.946 2.501 1.00 40.50 405 SER A O 1
ATOM 3153 N N . LEU A 1 406 ? -17.649 44.610 3.514 1.00 46.28 406 LEU A N 1
ATOM 3154 C CA . LEU A 1 406 ? -17.412 44.219 4.907 1.00 46.28 406 LEU A CA 1
ATOM 3155 C C . LEU A 1 406 ? -18.754 44.513 5.602 1.00 46.28 406 LEU A C 1
ATOM 3157 O O . LEU A 1 406 ? -19.022 45.669 5.897 1.00 46.28 406 LEU A O 1
ATOM 3161 N N . THR A 1 407 ? -19.717 43.587 5.710 1.00 49.91 407 THR A N 1
ATOM 3162 C CA . THR A 1 407 ? -19.681 42.269 6.378 1.00 49.91 407 THR A CA 1
ATOM 3163 C C . THR A 1 407 ? -20.773 41.287 5.877 1.00 49.91 407 THR A C 1
ATOM 3165 O O . THR A 1 407 ? -21.917 41.685 5.704 1.00 49.91 407 THR A O 1
ATOM 3168 N N . GLN A 1 408 ? -20.452 39.986 5.747 1.00 46.12 408 GLN A N 1
ATOM 3169 C CA . GLN A 1 408 ? -21.213 38.818 6.260 1.00 46.12 408 GLN A CA 1
ATOM 3170 C C . GLN A 1 408 ? -20.318 37.560 6.124 1.00 46.12 408 GLN A C 1
ATOM 3172 O O . GLN A 1 408 ? -19.861 37.222 5.040 1.00 46.12 408 GLN A O 1
ATOM 3177 N N . ASP A 1 409 ? -20.013 36.952 7.275 1.00 47.66 409 ASP A N 1
ATOM 3178 C CA . ASP A 1 409 ? -19.025 35.898 7.583 1.00 47.66 409 ASP A CA 1
ATOM 3179 C C . ASP A 1 409 ? -17.548 36.129 7.173 1.00 47.66 409 ASP A C 1
ATOM 3181 O O . ASP A 1 409 ? -17.145 36.051 6.012 1.00 47.66 409 ASP A O 1
ATOM 3185 N N . LYS A 1 410 ? -16.702 36.331 8.192 1.00 55.94 410 LYS A N 1
ATOM 3186 C CA . LYS A 1 410 ? -15.254 36.576 8.092 1.00 55.94 410 LYS A CA 1
ATOM 3187 C C . LYS A 1 410 ? -14.475 35.350 7.588 1.00 55.94 410 LYS A C 1
ATOM 3189 O O . LYS A 1 410 ? -13.403 35.515 7.006 1.00 55.94 410 LYS A O 1
ATOM 3194 N N . ALA A 1 411 ? -15.013 34.138 7.748 1.00 47.16 411 ALA A N 1
ATOM 3195 C CA . ALA A 1 411 ? -14.405 32.918 7.211 1.00 47.16 411 ALA A CA 1
ATOM 3196 C C . ALA A 1 411 ? -14.510 32.845 5.678 1.00 47.16 411 ALA A C 1
ATOM 3198 O O . ALA A 1 411 ? -13.577 32.392 5.013 1.00 47.16 411 ALA A O 1
ATOM 3199 N N . SER A 1 412 ? -15.609 33.353 5.112 1.00 52.34 412 SER A N 1
ATOM 3200 C CA . SER A 1 412 ? -15.837 33.360 3.664 1.00 52.34 412 SER A CA 1
ATOM 3201 C C . SER A 1 412 ? -14.849 34.268 2.925 1.00 52.34 412 SER A C 1
ATOM 3203 O O . SER A 1 412 ? -14.388 33.911 1.846 1.00 52.34 412 SER A O 1
ATOM 3205 N N . VAL A 1 413 ? -14.441 35.385 3.540 1.00 54.94 413 VAL A N 1
ATOM 3206 C CA . VAL A 1 413 ? -13.459 36.325 2.976 1.00 54.94 413 VAL A CA 1
ATOM 3207 C C . VAL A 1 413 ? -12.062 35.713 2.946 1.00 54.94 413 VAL A C 1
ATOM 3209 O O . VAL A 1 413 ? -11.399 35.765 1.916 1.00 54.94 413 VAL A O 1
ATOM 3212 N N . VAL A 1 414 ? -11.621 35.083 4.040 1.00 52.84 414 VAL A N 1
ATOM 3213 C CA . VAL A 1 414 ? -10.320 34.389 4.087 1.00 52.84 414 VAL A CA 1
ATOM 3214 C C . VAL A 1 414 ? -10.287 33.231 3.085 1.00 52.84 414 VAL A C 1
ATOM 3216 O O . VAL A 1 414 ? -9.291 33.034 2.389 1.00 52.84 414 VAL A O 1
ATOM 3219 N N . GLU A 1 415 ? -11.388 32.491 2.963 1.00 54.47 415 GLU A N 1
ATOM 3220 C CA . GLU A 1 415 ? -11.521 31.397 2.002 1.00 54.47 415 GLU A CA 1
ATOM 3221 C C . GLU A 1 415 ? -11.575 31.904 0.550 1.00 54.47 415 GLU A C 1
ATOM 3223 O O . GLU A 1 415 ? -10.979 31.294 -0.337 1.00 54.47 415 GLU A O 1
ATOM 3228 N N . GLN A 1 416 ? -12.217 33.047 0.298 1.00 62.78 416 GLN A N 1
ATOM 3229 C CA . GLN A 1 416 ? -12.237 33.691 -1.014 1.00 62.78 416 GLN A CA 1
ATOM 3230 C C . GLN A 1 416 ? -10.853 34.236 -1.390 1.00 62.78 416 GLN A C 1
ATOM 3232 O O . GLN A 1 416 ? -10.374 33.968 -2.488 1.00 62.78 416 GLN A O 1
ATOM 3237 N N . MET A 1 417 ? -10.151 34.883 -0.456 1.00 59.09 417 MET A N 1
ATOM 3238 C CA . MET A 1 417 ? -8.761 35.309 -0.643 1.00 59.09 417 MET A CA 1
ATOM 3239 C C . MET A 1 417 ? -7.847 34.121 -0.950 1.00 59.09 417 MET A C 1
ATOM 3241 O O . MET A 1 417 ? -7.009 34.208 -1.846 1.00 59.09 417 MET A O 1
ATOM 3245 N N . ARG A 1 418 ? -8.032 32.985 -0.265 1.00 58.88 418 ARG A N 1
ATOM 3246 C CA . ARG A 1 418 ? -7.299 31.749 -0.566 1.00 58.88 418 ARG A CA 1
ATOM 3247 C C . ARG A 1 418 ? -7.565 31.273 -1.993 1.00 58.88 418 ARG A C 1
ATOM 3249 O O . ARG A 1 418 ? -6.615 30.995 -2.718 1.00 58.88 418 ARG A O 1
ATOM 3256 N N . LYS A 1 419 ? -8.835 31.220 -2.407 1.00 61.59 419 LYS A N 1
ATOM 3257 C CA . LYS A 1 419 ? -9.228 30.837 -3.774 1.00 61.59 419 LYS A CA 1
ATOM 3258 C C . LYS A 1 419 ? -8.633 31.770 -4.824 1.00 61.59 419 LYS A C 1
ATOM 3260 O O . LYS A 1 419 ? -8.183 31.297 -5.863 1.00 61.59 419 LYS A O 1
ATOM 3265 N N . ASP A 1 420 ? -8.589 33.069 -4.551 1.00 61.06 420 ASP A N 1
ATOM 3266 C CA . ASP A 1 420 ? -8.037 34.056 -5.478 1.00 61.06 420 ASP A CA 1
ATOM 3267 C C . ASP A 1 420 ? -6.508 33.956 -5.584 1.00 61.06 420 ASP A C 1
ATOM 3269 O O . ASP A 1 420 ? -5.968 34.066 -6.690 1.00 61.06 420 ASP A O 1
ATOM 3273 N N . ILE A 1 421 ? -5.821 33.656 -4.473 1.00 62.59 421 ILE A N 1
ATOM 3274 C CA . ILE A 1 421 ? -4.385 33.331 -4.441 1.00 62.59 421 ILE A CA 1
ATOM 3275 C C . ILE A 1 421 ? -4.109 32.052 -5.235 1.00 62.59 421 ILE A C 1
ATOM 3277 O O . ILE A 1 421 ? -3.266 32.062 -6.131 1.00 62.59 421 ILE A O 1
ATOM 3281 N N . ASP A 1 422 ? -4.841 30.970 -4.969 1.00 61.78 422 ASP A N 1
ATOM 3282 C CA . ASP A 1 422 ? -4.676 29.701 -5.683 1.00 61.78 422 ASP A CA 1
ATOM 3283 C C . ASP A 1 422 ? -4.973 29.862 -7.187 1.00 61.78 422 ASP A C 1
ATOM 3285 O O . ASP A 1 422 ? -4.239 29.340 -8.026 1.00 61.78 422 ASP A O 1
ATOM 3289 N N . ALA A 1 423 ? -5.981 30.659 -7.558 1.00 65.44 423 ALA A N 1
ATOM 3290 C CA . ALA A 1 423 ? -6.297 30.960 -8.952 1.00 65.44 423 ALA A CA 1
ATOM 3291 C C . ALA A 1 423 ? -5.220 31.824 -9.630 1.00 65.44 423 ALA A C 1
ATOM 3293 O O . ALA A 1 423 ? -4.899 31.604 -10.800 1.00 65.44 423 ALA A O 1
ATOM 3294 N N . ALA A 1 424 ? -4.654 32.808 -8.925 1.00 58.91 424 ALA A N 1
ATOM 3295 C CA . ALA A 1 424 ? -3.530 33.600 -9.418 1.00 58.91 424 ALA A CA 1
ATOM 3296 C C . ALA A 1 424 ? -2.288 32.729 -9.637 1.00 58.91 424 ALA A C 1
ATOM 3298 O O . ALA A 1 424 ? -1.695 32.764 -10.713 1.00 58.91 424 ALA A O 1
ATOM 3299 N N . LEU A 1 425 ? -1.955 31.880 -8.665 1.00 60.66 425 LEU A N 1
ATOM 3300 C CA . LEU A 1 425 ? -0.845 30.934 -8.750 1.00 60.66 425 LEU A CA 1
ATOM 3301 C C . LEU A 1 425 ? -1.054 29.899 -9.860 1.00 60.66 425 LEU A C 1
ATOM 3303 O O . LEU A 1 425 ? -0.113 29.588 -10.593 1.00 60.66 425 LEU A O 1
ATOM 3307 N N . GLY A 1 426 ? -2.282 29.409 -10.039 1.00 63.72 426 GLY A N 1
ATOM 3308 C CA . GLY A 1 426 ? -2.657 28.520 -11.135 1.00 63.72 426 GLY A CA 1
ATOM 3309 C C . GLY A 1 426 ? -2.464 29.173 -12.505 1.00 63.72 426 GLY A C 1
ATOM 3310 O O . GLY A 1 426 ? -1.923 28.538 -13.408 1.00 63.72 426 GLY A O 1
ATOM 3311 N N . ARG A 1 427 ? -2.818 30.459 -12.655 1.00 61.25 427 ARG A N 1
ATOM 3312 C CA . ARG A 1 427 ? -2.573 31.231 -13.889 1.00 61.25 427 ARG A CA 1
ATOM 3313 C C . ARG A 1 427 ? -1.084 31.455 -14.151 1.00 61.25 427 ARG A C 1
ATOM 3315 O O . ARG A 1 427 ? -0.639 31.231 -15.272 1.00 61.25 427 ARG A O 1
ATOM 3322 N N . THR A 1 428 ? -0.304 31.824 -13.135 1.00 55.12 428 THR A N 1
ATOM 3323 C CA . THR A 1 428 ? 1.154 31.999 -13.264 1.00 55.12 428 THR A CA 1
ATOM 3324 C C . THR A 1 428 ? 1.841 30.685 -13.635 1.00 55.12 428 THR A C 1
ATOM 3326 O O . THR A 1 428 ? 2.691 30.651 -14.518 1.00 55.12 428 THR A O 1
ATOM 3329 N N . THR A 1 429 ? 1.424 29.574 -13.028 1.00 55.72 429 THR A N 1
ATOM 3330 C CA . THR A 1 429 ? 1.933 28.232 -13.349 1.00 55.72 429 THR A CA 1
ATOM 3331 C C . THR A 1 429 ? 1.548 27.817 -14.769 1.00 55.72 429 THR A C 1
ATOM 3333 O O . THR A 1 429 ? 2.380 27.288 -15.500 1.00 55.72 429 THR A O 1
ATOM 3336 N N . ALA A 1 430 ? 0.318 28.105 -15.197 1.00 59.75 430 ALA A N 1
ATOM 3337 C CA . ALA A 1 430 ? -0.130 27.851 -16.563 1.00 59.75 430 ALA A CA 1
ATOM 3338 C C . ALA A 1 430 ? 0.651 28.670 -17.599 1.00 59.75 430 ALA A C 1
ATOM 3340 O O . ALA A 1 430 ? 0.968 28.152 -18.664 1.00 59.75 430 ALA A O 1
ATOM 3341 N N . SER A 1 431 ? 0.995 29.917 -17.269 1.00 55.41 431 SER A N 1
ATOM 3342 C CA . SER A 1 431 ? 1.840 30.777 -18.103 1.00 55.41 431 SER A CA 1
ATOM 3343 C C . SER A 1 431 ? 3.272 30.236 -18.211 1.00 55.41 431 SER A C 1
ATOM 3345 O O . SER A 1 431 ? 3.830 30.165 -19.302 1.00 55.41 431 SER A O 1
ATOM 3347 N N . LEU A 1 432 ? 3.844 29.760 -17.100 1.00 50.94 432 LEU A N 1
ATOM 3348 C CA . LEU A 1 432 ? 5.216 29.244 -17.063 1.00 50.94 432 LEU A CA 1
ATOM 3349 C C . LEU A 1 432 ? 5.371 27.833 -17.655 1.00 50.94 432 LEU A C 1
ATOM 3351 O O . LEU A 1 432 ? 6.429 27.514 -18.193 1.00 50.94 432 LEU A O 1
ATOM 3355 N N . TYR A 1 433 ? 4.344 26.984 -17.555 1.00 59.41 433 TYR A N 1
ATOM 3356 C CA . TYR A 1 433 ? 4.436 25.555 -17.893 1.00 59.41 433 TYR A CA 1
ATOM 3357 C C . TYR A 1 433 ? 3.426 25.086 -18.954 1.00 59.41 433 TYR A C 1
ATOM 3359 O O . TYR A 1 433 ? 3.409 23.909 -19.305 1.00 59.41 433 TYR A O 1
ATOM 3367 N N . GLY A 1 434 ? 2.598 25.982 -19.496 1.00 54.06 434 GLY A N 1
ATOM 3368 C CA . GLY A 1 434 ? 1.717 25.714 -20.639 1.00 54.06 434 GLY A CA 1
ATOM 3369 C C . GLY A 1 434 ? 0.460 24.886 -20.347 1.00 54.06 434 GLY A C 1
ATOM 3370 O O . GLY A 1 434 ? -0.269 24.551 -21.277 1.00 54.06 434 GLY A O 1
ATOM 3371 N N . THR A 1 435 ? 0.167 24.554 -19.086 1.00 50.66 435 THR A N 1
ATOM 3372 C CA . THR A 1 435 ? -1.032 23.787 -18.699 1.00 50.66 435 THR A CA 1
ATOM 3373 C C . THR A 1 435 ? -1.849 24.521 -17.641 1.00 50.66 435 THR A C 1
ATOM 3375 O O . THR A 1 435 ? -1.370 24.743 -16.529 1.00 50.66 435 THR A O 1
ATOM 3378 N N . GLN A 1 436 ? -3.098 24.874 -17.962 1.00 45.84 436 GLN A N 1
ATOM 3379 C CA . GLN A 1 436 ? -4.049 25.418 -16.987 1.00 45.84 436 GLN A CA 1
ATOM 3380 C C . GLN A 1 436 ? -4.533 24.341 -16.006 1.00 45.84 436 GLN A C 1
ATOM 3382 O O . GLN A 1 436 ? -4.929 23.253 -16.414 1.00 45.84 436 GLN A O 1
ATOM 3387 N N . GLY A 1 437 ? -4.569 24.686 -14.714 1.00 51.91 437 GLY A N 1
ATOM 3388 C CA . GLY A 1 437 ? -5.480 24.055 -13.753 1.00 51.91 437 GLY A CA 1
ATOM 3389 C C . GLY A 1 437 ? -4.975 22.848 -12.960 1.00 51.91 437 GLY A C 1
ATOM 3390 O O . GLY A 1 437 ? -5.797 22.189 -12.331 1.00 51.91 437 GLY A O 1
ATOM 3391 N N . GLN A 1 438 ? -3.674 22.542 -12.928 1.00 52.41 438 GLN A N 1
ATOM 3392 C CA . GLN A 1 438 ? -3.187 21.534 -11.979 1.00 52.41 438 GLN A CA 1
ATOM 3393 C C . GLN A 1 438 ? -2.933 22.145 -10.601 1.00 52.41 438 GLN A C 1
ATOM 3395 O O . GLN A 1 438 ? -2.111 23.049 -10.447 1.00 52.41 438 GLN A O 1
ATOM 3400 N N . ASP A 1 439 ? -3.613 21.599 -9.593 1.00 58.25 439 ASP A N 1
ATOM 3401 C CA . ASP A 1 439 ? -3.260 21.791 -8.193 1.00 58.25 439 ASP A CA 1
ATOM 3402 C C . ASP A 1 439 ? -1.825 21.295 -7.985 1.00 58.25 439 ASP A C 1
ATOM 3404 O O . ASP A 1 439 ? -1.541 20.094 -8.010 1.00 58.25 439 ASP A O 1
ATOM 3408 N N . LEU A 1 440 ? -0.888 22.231 -7.835 1.00 59.72 440 LEU A N 1
ATOM 3409 C CA . LEU A 1 440 ? 0.509 21.887 -7.610 1.00 59.72 440 LEU A CA 1
ATOM 3410 C C . LEU A 1 440 ? 0.634 21.073 -6.318 1.00 59.72 440 LEU A C 1
ATOM 3412 O O . LEU A 1 440 ? 0.129 21.471 -5.264 1.00 59.72 440 LEU A O 1
ATOM 3416 N N . SER A 1 441 ? 1.359 19.955 -6.385 1.00 67.19 441 SER A N 1
ATOM 3417 C CA . SER A 1 441 ? 1.680 19.177 -5.187 1.00 67.19 441 SER A CA 1
ATOM 3418 C C . SER A 1 441 ? 2.403 20.058 -4.157 1.00 67.19 441 SER A C 1
ATOM 3420 O O . SER A 1 441 ? 3.125 20.990 -4.524 1.00 67.19 441 SER A O 1
ATOM 3422 N N . ALA A 1 442 ? 2.246 19.766 -2.863 1.00 57.78 442 ALA A N 1
ATOM 3423 C CA . ALA A 1 442 ? 2.879 20.551 -1.799 1.00 57.78 442 ALA A CA 1
ATOM 3424 C C . ALA A 1 442 ? 4.407 20.668 -1.976 1.00 57.78 442 ALA A C 1
ATOM 3426 O O . ALA A 1 442 ? 4.959 21.746 -1.773 1.00 57.78 442 ALA A O 1
ATOM 3427 N N . SER A 1 443 ? 5.070 19.602 -2.445 1.00 59.59 443 SER A N 1
ATOM 3428 C CA . SER A 1 443 ? 6.509 19.612 -2.735 1.00 59.59 443 SER A CA 1
ATOM 3429 C C . SER A 1 443 ? 6.867 20.483 -3.938 1.00 59.59 443 SER A C 1
ATOM 3431 O O . SER A 1 443 ? 7.920 21.113 -3.948 1.00 59.59 443 SER A O 1
ATOM 3433 N N . THR A 1 444 ? 5.999 20.558 -4.952 1.00 58.53 444 THR A N 1
ATOM 3434 C CA . THR A 1 444 ? 6.203 21.449 -6.104 1.00 58.53 444 THR A CA 1
ATOM 3435 C C . THR A 1 444 ? 6.008 22.911 -5.703 1.00 58.53 444 THR A C 1
ATOM 3437 O O . THR A 1 444 ? 6.827 23.751 -6.066 1.00 58.53 444 THR A O 1
ATOM 3440 N N . LYS A 1 445 ? 4.982 23.217 -4.892 1.00 62.28 445 LYS A N 1
ATOM 3441 C CA . LYS A 1 445 ? 4.776 24.566 -4.332 1.00 62.28 445 LYS A CA 1
ATOM 3442 C C . LYS A 1 445 ? 5.980 25.008 -3.481 1.00 62.28 445 LYS A C 1
ATOM 3444 O O . LYS A 1 445 ? 6.398 26.162 -3.557 1.00 62.28 445 LYS A O 1
ATOM 3449 N N . GLU A 1 446 ? 6.569 24.086 -2.720 1.00 58.41 446 GLU A N 1
ATOM 3450 C CA . GLU A 1 446 ? 7.773 24.322 -1.913 1.00 58.41 446 GLU A CA 1
ATOM 3451 C C . GLU A 1 446 ? 9.035 24.526 -2.766 1.00 58.41 446 GLU A C 1
ATOM 3453 O O . GLU A 1 446 ? 9.757 25.499 -2.556 1.00 58.41 446 GLU A O 1
ATOM 3458 N N . GLY A 1 447 ? 9.266 23.678 -3.774 1.00 57.97 447 GLY A N 1
ATOM 3459 C CA . GLY A 1 447 ? 10.405 23.806 -4.691 1.00 57.97 447 GLY A CA 1
ATOM 3460 C C . GLY A 1 447 ? 10.403 25.103 -5.509 1.00 57.97 447 GLY A C 1
ATOM 3461 O O . GLY A 1 447 ? 11.466 25.596 -5.878 1.00 57.97 447 GLY A O 1
ATOM 3462 N N . LEU A 1 448 ? 9.222 25.685 -5.738 1.00 59.38 448 LEU A N 1
ATOM 3463 C CA . LEU A 1 448 ? 9.036 26.975 -6.409 1.00 59.38 448 LEU A CA 1
ATOM 3464 C C . LEU A 1 448 ? 9.090 28.183 -5.454 1.00 59.38 448 LEU A C 1
ATOM 3466 O O . LEU A 1 448 ? 8.938 29.318 -5.896 1.00 59.38 448 LEU A O 1
ATOM 3470 N N . GLY A 1 449 ? 9.283 27.970 -4.147 1.00 56.47 449 GLY A N 1
ATOM 3471 C CA . GLY A 1 449 ? 9.353 29.052 -3.160 1.00 56.47 449 GLY A CA 1
ATOM 3472 C C . GLY A 1 449 ? 8.018 29.760 -2.886 1.00 56.47 449 GLY A C 1
ATOM 3473 O O . GLY A 1 449 ? 8.017 30.836 -2.286 1.00 56.47 449 GLY A O 1
ATOM 3474 N N . LEU A 1 450 ? 6.879 29.168 -3.271 1.00 62.25 450 LEU A N 1
ATOM 3475 C CA . LEU A 1 450 ? 5.554 29.806 -3.183 1.00 62.25 450 LEU A CA 1
ATOM 3476 C C . LEU A 1 450 ? 5.110 30.098 -1.742 1.00 62.25 450 LEU A C 1
ATOM 3478 O O . LEU A 1 450 ? 4.340 31.025 -1.511 1.00 62.25 450 LEU A O 1
ATOM 3482 N N . GLY A 1 451 ? 5.657 29.381 -0.757 1.00 62.16 451 GLY A N 1
ATOM 3483 C CA . GLY A 1 451 ? 5.411 29.656 0.662 1.00 62.16 451 GLY A CA 1
ATOM 3484 C C . GLY A 1 451 ? 5.881 31.039 1.133 1.00 62.16 451 GLY A C 1
ATOM 3485 O O . GLY A 1 451 ? 5.315 31.598 2.074 1.00 62.16 451 GLY A O 1
ATOM 3486 N N . ASN A 1 452 ? 6.886 31.617 0.469 1.00 61.72 452 ASN A N 1
ATOM 3487 C CA . ASN A 1 452 ? 7.328 32.983 0.754 1.00 61.72 452 ASN A CA 1
ATOM 3488 C C . ASN A 1 452 ? 6.324 34.007 0.218 1.00 61.72 452 ASN A C 1
ATOM 3490 O O . ASN A 1 452 ? 6.050 34.995 0.890 1.00 61.72 452 ASN A O 1
ATOM 3494 N N . LEU A 1 453 ? 5.741 33.729 -0.951 1.00 58.47 453 LEU A N 1
ATOM 3495 C CA . LEU A 1 453 ? 4.758 34.591 -1.601 1.00 58.47 453 LEU A CA 1
ATOM 3496 C C . LEU A 1 453 ? 3.434 34.603 -0.826 1.00 58.47 453 LEU A C 1
ATOM 3498 O O . LEU A 1 453 ? 2.907 35.671 -0.542 1.00 58.47 453 LEU A O 1
ATOM 3502 N N . GLU A 1 454 ? 2.957 33.436 -0.378 1.00 62.25 454 GLU A N 1
ATOM 3503 C CA . GLU A 1 454 ? 1.776 33.332 0.495 1.00 62.25 454 GLU A CA 1
ATOM 3504 C C . GLU A 1 454 ? 1.963 34.106 1.813 1.00 62.25 454 GLU A C 1
ATOM 3506 O O . GLU A 1 454 ? 1.077 34.847 2.232 1.00 62.25 454 GLU A O 1
ATOM 3511 N N . GLY A 1 455 ? 3.127 33.972 2.460 1.00 67.19 455 GLY A N 1
ATOM 3512 C CA . GLY A 1 455 ? 3.416 34.706 3.695 1.00 67.19 455 GLY A CA 1
ATOM 3513 C C . GLY A 1 455 ? 3.492 36.215 3.497 1.00 67.19 455 GLY A C 1
ATOM 3514 O O . GLY A 1 455 ? 2.917 36.957 4.285 1.00 67.19 455 GLY A O 1
ATOM 3515 N N . TYR A 1 456 ? 4.137 36.650 2.414 1.00 63.47 456 TYR A N 1
ATOM 3516 C CA . TYR A 1 456 ? 4.213 38.059 2.043 1.00 63.47 456 TYR A CA 1
ATOM 3517 C C . TYR A 1 456 ? 2.817 38.663 1.823 1.00 63.47 456 TYR A C 1
ATOM 3519 O O . TYR A 1 456 ? 2.513 39.752 2.306 1.00 63.47 456 TYR A O 1
ATOM 3527 N N . MET A 1 457 ? 1.930 37.931 1.143 1.00 62.50 457 MET A N 1
ATOM 3528 C CA . MET A 1 457 ? 0.556 38.380 0.918 1.00 62.50 457 MET A CA 1
ATOM 3529 C C . MET A 1 457 ? -0.233 38.512 2.224 1.00 62.50 457 MET A C 1
ATOM 3531 O O . MET A 1 457 ? -0.959 39.489 2.391 1.00 62.50 457 MET A O 1
ATOM 3535 N N . ILE A 1 458 ? -0.070 37.577 3.166 1.00 69.19 458 ILE A N 1
ATOM 3536 C CA . ILE A 1 458 ? -0.708 37.657 4.489 1.00 69.19 458 ILE A CA 1
ATOM 3537 C C . ILE A 1 458 ? -0.206 38.883 5.264 1.00 69.19 458 ILE A C 1
ATOM 3539 O O . ILE A 1 458 ? -1.018 39.632 5.804 1.00 69.19 458 ILE A O 1
ATOM 3543 N N . GLU A 1 459 ? 1.106 39.127 5.281 1.00 70.12 459 GLU A N 1
ATOM 3544 C CA . GLU A 1 459 ? 1.707 40.299 5.934 1.00 70.12 459 GLU A CA 1
ATOM 3545 C C . GLU A 1 459 ? 1.189 41.612 5.324 1.00 70.12 459 GLU A C 1
ATOM 3547 O O . GLU A 1 459 ? 0.820 42.529 6.058 1.00 70.12 459 GLU A O 1
ATOM 3552 N N . ALA A 1 460 ? 1.078 41.685 3.993 1.00 65.06 460 ALA A N 1
ATOM 3553 C CA . ALA A 1 460 ? 0.541 42.848 3.290 1.00 65.06 460 ALA A CA 1
ATOM 3554 C C . ALA A 1 460 ? -0.947 43.091 3.596 1.00 65.06 460 ALA A C 1
ATOM 3556 O O . ALA A 1 460 ? -1.366 44.239 3.755 1.00 65.06 460 ALA A O 1
ATOM 3557 N N . ILE A 1 461 ? -1.747 42.025 3.708 1.00 67.50 461 ILE A N 1
ATOM 3558 C CA . ILE A 1 461 ? -3.165 42.109 4.090 1.00 67.50 461 ILE A CA 1
ATOM 3559 C C . ILE A 1 461 ? -3.298 42.627 5.525 1.00 67.50 461 ILE A C 1
ATOM 3561 O O . ILE A 1 461 ? -4.065 43.558 5.770 1.00 67.50 461 ILE A O 1
ATOM 3565 N N . LEU A 1 462 ? -2.531 42.068 6.463 1.00 73.88 462 LEU A N 1
ATOM 3566 C CA . LEU A 1 462 ? -2.545 42.484 7.867 1.00 73.88 462 LEU A CA 1
ATOM 3567 C C . LEU A 1 462 ? -2.060 43.928 8.030 1.00 73.88 462 LEU A C 1
ATOM 3569 O O . LEU A 1 462 ? -2.696 44.707 8.737 1.00 73.88 462 LEU A O 1
ATOM 3573 N N . ALA A 1 463 ? -0.998 44.319 7.322 1.00 71.81 463 ALA A N 1
ATOM 3574 C CA . ALA A 1 463 ? -0.496 45.689 7.331 1.00 71.81 463 ALA A CA 1
ATOM 3575 C C . ALA A 1 463 ? -1.533 46.687 6.794 1.00 71.81 463 ALA A C 1
ATOM 3577 O O . ALA A 1 463 ? -1.780 47.723 7.409 1.00 71.81 463 ALA A O 1
ATOM 3578 N N . LYS A 1 464 ? -2.217 46.354 5.690 1.00 66.50 464 LYS A N 1
ATOM 3579 C CA . LYS A 1 464 ? -3.310 47.179 5.144 1.00 66.50 464 LYS A CA 1
ATOM 3580 C C . LYS A 1 464 ? -4.541 47.239 6.046 1.00 66.50 464 LYS A C 1
ATOM 3582 O O . LYS A 1 464 ? -5.254 48.236 6.020 1.00 66.50 464 LYS A O 1
ATOM 3587 N N . ALA A 1 465 ? -4.780 46.207 6.850 1.00 69.88 465 ALA A N 1
ATOM 3588 C CA . ALA A 1 465 ? -5.809 46.214 7.887 1.00 69.88 465 ALA A CA 1
ATOM 3589 C C . ALA A 1 465 ? -5.385 46.994 9.153 1.00 69.88 465 ALA A C 1
ATOM 3591 O O . ALA A 1 465 ? -6.164 47.104 10.100 1.00 69.88 465 ALA A O 1
ATOM 3592 N N . GLY A 1 466 ? -4.173 47.559 9.156 1.00 78.00 466 GLY A N 1
ATOM 3593 C CA . GLY A 1 466 ? -3.614 48.421 10.196 1.00 78.00 466 GLY A CA 1
ATOM 3594 C C . GLY A 1 466 ? -2.866 47.685 11.306 1.00 78.00 466 GLY A C 1
ATOM 3595 O O . GLY A 1 466 ? -2.732 48.213 12.410 1.00 78.00 466 GLY A O 1
ATOM 3596 N N . ALA A 1 467 ? -2.349 46.489 11.014 1.00 81.81 467 ALA A N 1
ATOM 3597 C CA . ALA A 1 467 ? -1.255 45.918 11.790 1.00 81.81 467 ALA A CA 1
ATOM 3598 C C . ALA A 1 467 ? 0.041 46.674 11.482 1.00 81.81 467 ALA A C 1
ATOM 3600 O O . ALA A 1 467 ? 0.318 47.004 10.331 1.00 81.81 467 ALA A O 1
ATOM 3601 N N . ASN A 1 468 ? 0.857 46.938 12.498 1.00 81.19 468 ASN A N 1
ATOM 3602 C CA . ASN A 1 468 ? 2.167 47.549 12.305 1.00 81.19 468 ASN A CA 1
ATOM 3603 C C . ASN A 1 468 ? 3.242 46.450 12.354 1.00 81.19 468 ASN A C 1
ATOM 3605 O O . ASN A 1 468 ? 3.603 46.038 13.456 1.00 81.19 468 ASN A O 1
ATOM 3609 N N . PRO A 1 469 ? 3.746 45.950 11.209 1.00 66.12 469 PRO A N 1
ATOM 3610 C CA . PRO A 1 469 ? 4.719 44.854 11.184 1.00 66.12 469 PRO A CA 1
ATOM 3611 C C . PRO A 1 469 ? 6.102 45.235 11.738 1.00 66.12 469 PRO A C 1
ATOM 3613 O O . PRO A 1 469 ? 6.995 44.397 11.756 1.00 66.12 469 PRO A O 1
ATOM 3616 N N . GLY A 1 470 ? 6.314 46.483 12.174 1.00 68.62 470 GLY A N 1
ATOM 3617 C CA . GLY A 1 470 ? 7.634 46.957 12.572 1.00 68.62 470 GLY A CA 1
ATOM 3618 C C . GLY A 1 470 ? 8.581 47.094 11.374 1.00 68.62 470 GLY A C 1
ATOM 3619 O O . GLY A 1 470 ? 8.157 47.335 10.242 1.00 68.62 470 GLY A O 1
ATOM 3620 N N . ARG A 1 471 ? 9.891 47.002 11.628 1.00 57.28 471 ARG A N 1
ATOM 3621 C CA . ARG A 1 471 ? 10.940 47.097 10.601 1.00 57.28 471 ARG A CA 1
ATOM 3622 C C . ARG A 1 471 ? 11.025 45.785 9.804 1.00 57.28 471 ARG A C 1
ATOM 3624 O O . ARG A 1 471 ? 11.149 44.715 10.385 1.00 57.28 471 ARG A O 1
ATOM 3631 N N . LEU A 1 472 ? 10.967 45.893 8.472 1.00 50.72 472 LEU A N 1
ATOM 3632 C CA . LEU A 1 472 ? 10.872 44.791 7.491 1.00 50.72 472 LEU A CA 1
ATOM 3633 C C . LEU A 1 472 ? 12.108 43.861 7.425 1.00 50.72 472 LEU A C 1
ATOM 3635 O O . LEU A 1 472 ? 12.134 42.910 6.643 1.00 50.72 472 LEU A O 1
ATOM 3639 N N . ASP A 1 473 ? 13.150 44.151 8.198 1.00 51.16 473 ASP A N 1
ATOM 3640 C CA . ASP A 1 473 ? 14.446 43.473 8.206 1.00 51.16 473 ASP A CA 1
ATOM 3641 C C . ASP A 1 473 ? 14.356 42.064 8.840 1.00 51.16 473 ASP A C 1
ATOM 3643 O O . ASP A 1 473 ? 15.117 41.166 8.462 1.00 51.16 473 ASP A O 1
ATOM 3647 N N . ASP A 1 474 ? 13.394 41.848 9.747 1.00 45.72 474 ASP A N 1
ATOM 3648 C CA . ASP A 1 474 ? 13.208 40.600 10.494 1.00 45.72 474 ASP A CA 1
ATOM 3649 C C . ASP A 1 474 ? 12.030 39.785 9.934 1.00 45.72 474 ASP A C 1
ATOM 3651 O O . ASP A 1 474 ? 10.858 40.067 10.154 1.00 45.72 474 ASP A O 1
ATOM 3655 N N . ARG A 1 475 ? 12.353 38.727 9.179 1.00 54.81 475 ARG A N 1
ATOM 3656 C CA . ARG A 1 475 ? 11.425 37.888 8.386 1.00 54.81 475 ARG A CA 1
ATOM 3657 C C . ARG A 1 475 ? 10.536 36.924 9.200 1.00 54.81 475 ARG A C 1
ATOM 3659 O O . ARG A 1 475 ? 10.297 35.784 8.781 1.00 54.81 475 ARG A O 1
ATOM 3666 N N . SER A 1 476 ? 10.036 37.357 10.350 1.00 54.28 476 SER A N 1
ATOM 3667 C CA . SER A 1 476 ? 8.991 36.671 11.122 1.00 54.28 476 SER A CA 1
ATOM 3668 C C . SER A 1 476 ? 7.701 37.480 11.070 1.00 54.28 476 SER A C 1
ATOM 3670 O O . SER A 1 476 ? 7.740 38.703 11.064 1.00 54.28 476 SER A O 1
ATOM 3672 N N . VAL A 1 477 ? 6.553 36.795 11.055 1.00 62.50 477 VAL A N 1
ATOM 3673 C CA . VAL A 1 477 ? 5.255 37.450 11.264 1.00 62.50 477 VAL A CA 1
ATOM 3674 C C . VAL A 1 477 ? 5.162 37.766 12.750 1.00 62.50 477 VAL A C 1
ATOM 3676 O O . VAL A 1 477 ? 4.582 37.008 13.524 1.00 62.50 477 VAL A O 1
ATOM 3679 N N . ASP A 1 478 ? 5.869 38.818 13.149 1.00 67.00 478 ASP A N 1
ATOM 3680 C CA . ASP A 1 478 ? 6.001 39.251 14.529 1.00 67.00 478 ASP A CA 1
ATOM 3681 C C . ASP A 1 478 ? 5.501 40.685 14.664 1.00 67.00 478 ASP A C 1
ATOM 3683 O O . ASP A 1 478 ? 6.188 41.652 14.345 1.00 67.00 478 ASP A O 1
ATOM 3687 N N . TYR A 1 479 ? 4.259 40.813 15.116 1.00 79.06 479 TYR A N 1
ATOM 3688 C CA . TYR A 1 479 ? 3.672 42.085 15.488 1.00 79.06 479 TYR A CA 1
ATOM 3689 C C . TYR A 1 479 ? 3.868 42.249 16.995 1.00 79.06 479 TYR A C 1
ATOM 3691 O O . TYR A 1 479 ? 2.965 41.978 17.786 1.00 79.06 479 TYR A O 1
ATOM 3699 N N . ALA A 1 480 ? 5.073 42.660 17.399 1.00 71.31 480 ALA A N 1
ATOM 3700 C CA . ALA A 1 480 ? 5.461 42.785 18.809 1.00 71.31 480 ALA A CA 1
ATOM 3701 C C . ALA A 1 480 ? 4.572 43.764 19.604 1.00 71.31 480 ALA A C 1
ATOM 3703 O O . ALA A 1 480 ? 4.408 43.611 20.811 1.00 71.31 480 ALA A O 1
ATOM 3704 N N . SER A 1 481 ? 3.964 44.738 18.920 1.00 78.50 481 SER A N 1
ATOM 3705 C CA . SER A 1 481 ? 2.994 45.687 19.492 1.00 78.50 481 SER A CA 1
ATOM 3706 C C . SER A 1 481 ? 1.531 45.269 19.283 1.00 78.50 481 SER A C 1
ATOM 3708 O O . SER A 1 481 ? 0.623 46.045 19.565 1.00 78.50 481 SER A O 1
ATOM 3710 N N . GLY A 1 482 ? 1.304 44.067 18.755 1.00 80.56 482 GLY A N 1
ATOM 3711 C CA . GLY A 1 482 ? 0.003 43.539 18.372 1.00 80.56 482 GLY A CA 1
ATOM 3712 C C . GLY A 1 482 ? -0.483 43.950 16.985 1.00 80.56 482 GLY A C 1
ATOM 3713 O O . GLY A 1 482 ? 0.151 44.719 16.261 1.00 80.56 482 GLY A O 1
ATOM 3714 N N . LEU A 1 483 ? -1.614 43.368 16.577 1.00 82.38 483 LEU A N 1
ATOM 3715 C CA . LEU A 1 483 ? -2.174 43.527 15.229 1.00 82.38 483 LEU A CA 1
ATOM 3716 C C . LEU A 1 483 ? -2.840 44.892 14.987 1.00 82.38 483 LEU A C 1
ATOM 3718 O O . LEU A 1 483 ? -3.390 45.102 13.907 1.00 82.38 483 LEU A O 1
ATOM 3722 N N . GLY A 1 484 ? -2.831 45.817 15.950 1.00 88.56 484 GLY A N 1
ATOM 3723 C CA . GLY A 1 484 ? -3.463 47.127 15.798 1.00 88.56 484 GLY A CA 1
ATOM 3724 C C . GLY A 1 484 ? -4.928 46.998 15.371 1.00 88.56 484 GLY A C 1
ATOM 3725 O O . GLY A 1 484 ? -5.647 46.110 15.831 1.00 88.56 484 GLY A O 1
ATOM 3726 N N . SER A 1 485 ? -5.387 47.833 14.435 1.00 79.62 485 SER A N 1
ATOM 3727 C CA . SER A 1 485 ? -6.774 47.751 13.950 1.00 79.62 485 SER A CA 1
ATOM 3728 C C . SER A 1 485 ? -7.084 46.447 13.204 1.00 79.62 485 SER A C 1
ATOM 3730 O O . SER A 1 485 ? -8.253 46.054 13.141 1.00 79.62 485 SER A O 1
ATOM 3732 N N . ALA A 1 486 ? -6.070 45.719 12.717 1.00 79.19 486 ALA A N 1
ATOM 3733 C CA . ALA A 1 486 ? -6.264 44.431 12.050 1.00 79.19 486 ALA A CA 1
ATOM 3734 C C . ALA A 1 486 ? -6.735 43.344 13.025 1.00 79.19 486 ALA A C 1
ATOM 3736 O O . ALA A 1 486 ? -7.335 42.357 12.601 1.00 79.19 486 ALA A O 1
ATOM 3737 N N . ALA A 1 487 ? -6.550 43.537 14.334 1.00 76.44 487 ALA A N 1
ATOM 3738 C CA . ALA A 1 487 ? -7.073 42.641 15.362 1.00 76.44 487 ALA A CA 1
ATOM 3739 C C . ALA A 1 487 ? -8.605 42.505 15.318 1.00 76.44 487 ALA A C 1
ATOM 3741 O O . ALA A 1 487 ? -9.150 41.444 15.631 1.00 76.44 487 ALA A O 1
ATOM 3742 N N . SER A 1 488 ? -9.310 43.534 14.831 1.00 73.69 488 SER A N 1
ATOM 3743 C CA . SER A 1 488 ? -10.767 43.505 14.633 1.00 73.69 488 SER A CA 1
ATOM 3744 C C . SER A 1 488 ? -11.221 42.462 13.598 1.00 73.69 488 SER A C 1
ATOM 3746 O O . SER A 1 488 ? -12.332 41.921 13.703 1.00 73.69 488 SER A O 1
ATOM 3748 N N . LEU A 1 489 ? -10.352 42.092 12.644 1.00 67.25 489 LEU A N 1
ATOM 3749 C CA . LEU A 1 489 ? -10.601 40.992 11.706 1.00 67.25 489 LEU A CA 1
ATOM 3750 C C . LEU A 1 489 ? -10.740 39.656 12.440 1.00 67.25 489 LEU A C 1
ATOM 3752 O O . LEU A 1 489 ? -11.511 38.804 12.011 1.00 67.25 489 LEU A O 1
ATOM 3756 N N . PHE A 1 490 ? -10.067 39.505 13.580 1.00 68.44 490 PHE A N 1
ATOM 3757 C CA . PHE A 1 490 ? -10.040 38.268 14.361 1.00 68.44 490 PHE A CA 1
ATOM 3758 C C . PHE A 1 490 ? -10.846 38.353 15.663 1.00 68.44 490 PHE A C 1
ATOM 3760 O O . PHE A 1 490 ? -11.047 37.333 16.312 1.00 68.44 490 PHE A O 1
ATOM 3767 N N . GLY A 1 491 ? -11.341 39.540 16.032 1.00 67.75 491 GLY A N 1
ATOM 3768 C CA . GLY A 1 491 ? -12.068 39.748 17.288 1.00 67.75 491 GLY A CA 1
ATOM 3769 C C . GLY A 1 491 ? -11.169 39.646 18.522 1.00 67.75 491 GLY A C 1
ATOM 3770 O O . GLY A 1 491 ? -11.617 39.170 19.561 1.00 67.75 491 GLY A O 1
ATOM 3771 N N . ILE A 1 492 ? -9.905 40.052 18.395 1.00 67.69 492 ILE A N 1
ATOM 3772 C CA . ILE A 1 492 ? -8.909 39.993 19.471 1.00 67.69 492 ILE A CA 1
ATOM 3773 C C . ILE A 1 492 ? -8.473 41.405 19.874 1.00 67.69 492 ILE A C 1
ATOM 3775 O O . ILE A 1 492 ? -8.715 42.362 19.136 1.00 67.69 492 ILE A O 1
ATOM 3779 N N . ASP A 1 493 ? -7.858 41.544 21.049 1.00 74.88 493 ASP A N 1
ATOM 3780 C CA . ASP A 1 493 ? -7.349 42.838 21.511 1.00 74.88 493 ASP A CA 1
ATOM 3781 C C . ASP A 1 493 ? -6.224 43.338 20.570 1.00 74.88 493 ASP A C 1
ATOM 3783 O O . ASP A 1 493 ? -5.314 42.564 20.242 1.00 74.88 493 ASP A O 1
ATOM 3787 N N . PRO A 1 494 ? -6.285 44.607 20.110 1.00 78.94 494 PRO A N 1
ATOM 3788 C CA . PRO A 1 494 ? -5.324 45.204 19.179 1.00 78.94 494 PRO A CA 1
ATOM 3789 C C . PRO A 1 494 ? -3.865 45.157 19.635 1.00 78.94 494 PRO A C 1
ATOM 3791 O O . PRO A 1 494 ? -2.974 45.194 18.786 1.00 78.94 494 PRO A O 1
ATOM 3794 N N . ASN A 1 495 ? -3.614 45.038 20.937 1.00 81.94 495 ASN A N 1
ATOM 3795 C CA . ASN A 1 495 ? -2.278 45.127 21.517 1.00 81.94 495 ASN A CA 1
ATOM 3796 C C . ASN A 1 495 ? -1.661 43.764 21.859 1.00 81.94 495 ASN A C 1
ATOM 3798 O O . ASN A 1 495 ? -0.570 43.737 22.422 1.00 81.94 495 ASN A O 1
ATOM 3802 N N . ILE A 1 496 ? -2.322 42.636 21.557 1.00 72.69 496 ILE A N 1
ATOM 3803 C CA . ILE A 1 496 ? -1.774 41.298 21.847 1.00 72.69 496 ILE A CA 1
ATOM 3804 C C . ILE A 1 496 ? -0.566 41.035 20.941 1.00 72.69 496 ILE A C 1
ATOM 3806 O O . ILE A 1 496 ? -0.766 40.877 19.733 1.00 72.69 496 ILE A O 1
ATOM 3810 N N . PRO A 1 497 ? 0.662 40.921 21.485 1.00 74.06 497 PRO A N 1
ATOM 3811 C CA . PRO A 1 497 ? 1.844 40.632 20.684 1.00 74.06 497 PRO A CA 1
ATOM 3812 C C . PRO A 1 497 ? 1.716 39.282 19.977 1.00 74.06 497 PRO A C 1
ATOM 3814 O O . PRO A 1 497 ? 1.259 38.297 20.568 1.00 74.06 497 PRO A O 1
ATOM 3817 N N . THR A 1 498 ? 2.138 39.202 18.718 1.00 69.69 498 THR A N 1
ATOM 3818 C CA . THR A 1 498 ? 2.028 37.965 17.934 1.00 69.69 498 THR A CA 1
ATOM 3819 C C . THR A 1 498 ? 3.405 37.336 17.706 1.00 69.69 498 THR A C 1
ATOM 3821 O O . THR A 1 498 ? 4.038 37.587 16.692 1.00 69.69 498 THR A O 1
ATOM 3824 N N . GLU A 1 499 ? 3.897 36.476 18.598 1.00 58.88 499 GLU A N 1
ATOM 3825 C CA . GLU A 1 499 ? 5.213 35.850 18.377 1.00 58.88 499 GLU A CA 1
ATOM 3826 C C . GLU A 1 499 ? 5.095 34.605 17.464 1.00 58.88 499 GLU A C 1
ATOM 3828 O O . GLU A 1 499 ? 5.085 33.465 17.935 1.00 58.88 499 GLU A O 1
ATOM 3833 N N . VAL A 1 500 ? 5.011 34.787 16.136 1.00 54.69 500 VAL A N 1
ATOM 3834 C CA . VAL A 1 500 ? 5.162 33.679 15.169 1.00 54.69 500 VAL A CA 1
ATOM 3835 C C . VAL A 1 500 ? 6.592 33.675 14.634 1.00 54.69 500 VAL A C 1
ATOM 3837 O O . VAL A 1 500 ? 6.888 34.122 13.523 1.00 54.69 500 VAL A O 1
ATOM 3840 N N . LYS A 1 501 ? 7.515 33.109 15.421 1.00 50.59 501 LYS A N 1
ATOM 3841 C CA . LYS A 1 501 ? 8.873 32.829 14.939 1.00 50.59 501 LYS A CA 1
ATOM 3842 C C . LYS A 1 501 ? 8.816 31.840 13.774 1.00 50.59 501 LYS A C 1
ATOM 3844 O O . LYS A 1 501 ? 8.535 30.649 13.939 1.00 50.59 501 LYS A O 1
ATOM 3849 N N . ARG A 1 502 ? 9.119 32.332 12.572 1.00 46.59 502 ARG A N 1
ATOM 3850 C CA . ARG A 1 502 ? 9.453 31.494 11.420 1.00 46.59 502 ARG A CA 1
ATOM 3851 C C . ARG A 1 502 ? 10.823 30.870 11.661 1.00 46.59 502 ARG A C 1
ATOM 3853 O O . ARG A 1 502 ? 11.842 31.545 11.584 1.00 46.59 502 ARG A O 1
ATOM 3860 N N . ASP A 1 503 ? 10.867 29.561 11.885 1.00 43.47 503 ASP A N 1
ATOM 3861 C CA . ASP A 1 503 ? 12.093 28.811 11.625 1.00 43.47 503 ASP A CA 1
ATOM 3862 C C . ASP A 1 503 ? 12.179 28.583 10.113 1.00 43.47 503 ASP A C 1
ATOM 3864 O O . ASP A 1 503 ? 11.542 27.681 9.565 1.00 43.47 503 ASP A O 1
ATOM 3868 N N . VAL A 1 504 ? 12.943 29.432 9.422 1.00 39.81 504 VAL A N 1
ATOM 3869 C CA . VAL A 1 504 ? 13.136 29.392 7.958 1.00 39.81 504 VAL A CA 1
ATOM 3870 C C . VAL A 1 504 ? 13.735 28.048 7.494 1.00 39.81 504 VAL A C 1
ATOM 3872 O O . VAL A 1 504 ? 13.743 27.742 6.306 1.00 39.81 504 VAL A O 1
ATOM 3875 N N . LYS A 1 505 ? 14.192 27.192 8.421 1.00 43.09 505 LYS A N 1
ATOM 3876 C CA . LYS A 1 505 ? 14.682 25.836 8.133 1.00 43.09 505 LYS A CA 1
ATOM 3877 C C . LYS A 1 505 ? 13.576 24.776 8.027 1.00 43.09 505 LYS A C 1
ATOM 3879 O O . LYS A 1 505 ? 13.867 23.666 7.594 1.00 43.09 505 LYS A O 1
ATOM 3884 N N . GLY A 1 506 ? 12.341 25.077 8.443 1.00 46.47 506 GLY A N 1
ATOM 3885 C CA . GLY A 1 506 ? 11.287 24.077 8.668 1.00 46.47 506 GLY A CA 1
ATOM 3886 C C . GLY A 1 506 ? 10.287 23.825 7.532 1.00 46.47 506 GLY A C 1
ATOM 3887 O O . GLY A 1 506 ? 9.432 22.957 7.696 1.00 46.47 506 GLY A O 1
ATOM 3888 N N . GLY A 1 507 ? 10.357 24.560 6.418 1.00 47.88 507 GLY A N 1
ATOM 3889 C CA . GLY A 1 507 ? 9.445 24.391 5.276 1.00 47.88 507 GLY A CA 1
ATOM 3890 C C . GLY A 1 507 ? 8.001 24.884 5.505 1.00 47.88 507 GLY A C 1
ATOM 3891 O O . GLY A 1 507 ? 7.581 25.220 6.618 1.00 47.88 507 GLY A O 1
ATOM 3892 N N . LEU A 1 508 ? 7.223 24.936 4.417 1.00 48.50 508 LEU A N 1
ATOM 3893 C CA . LEU A 1 508 ? 5.854 25.489 4.340 1.00 48.50 508 LEU A CA 1
ATOM 3894 C C . LEU A 1 508 ? 4.866 24.822 5.315 1.00 48.50 508 LEU A C 1
ATOM 3896 O O . LEU A 1 508 ? 4.014 25.491 5.901 1.00 48.50 508 LEU A O 1
ATOM 3900 N N . SER A 1 509 ? 4.988 23.509 5.515 1.00 50.00 509 SER A N 1
ATOM 3901 C CA . SER A 1 509 ? 4.094 22.736 6.386 1.00 50.00 509 SER A CA 1
ATOM 3902 C C . SER A 1 509 ? 4.195 23.161 7.850 1.00 50.00 509 SER A C 1
ATOM 3904 O O . SER A 1 509 ? 3.167 23.336 8.500 1.00 50.00 509 SER A O 1
ATOM 3906 N N . LYS A 1 510 ? 5.412 23.418 8.346 1.00 54.41 510 LYS A N 1
ATOM 3907 C CA . LYS A 1 510 ? 5.649 23.844 9.734 1.00 54.41 510 LYS A CA 1
ATOM 3908 C C . LYS A 1 510 ? 5.162 25.272 9.975 1.00 54.41 510 LYS A C 1
ATOM 3910 O O . LYS A 1 510 ? 4.589 25.561 11.019 1.00 54.41 510 LYS A O 1
ATOM 3915 N N . ALA A 1 511 ? 5.319 26.156 8.987 1.00 52.00 511 ALA A N 1
ATOM 3916 C CA . ALA A 1 511 ? 4.764 27.507 9.047 1.00 52.00 511 ALA A CA 1
ATOM 3917 C C . ALA A 1 511 ? 3.227 27.483 9.085 1.00 52.00 511 ALA A C 1
ATOM 3919 O O . ALA A 1 511 ? 2.628 28.146 9.928 1.00 52.00 511 ALA A O 1
ATOM 3920 N N . ARG A 1 512 ? 2.585 26.671 8.233 1.00 51.09 512 ARG A N 1
ATOM 3921 C CA . ARG A 1 512 ? 1.123 26.488 8.229 1.00 51.09 512 ARG A CA 1
ATOM 3922 C C . ARG A 1 512 ? 0.610 25.889 9.533 1.00 51.09 512 ARG A C 1
ATOM 3924 O O . ARG A 1 512 ? -0.435 26.310 10.012 1.00 51.09 512 ARG A O 1
ATOM 3931 N N . GLU A 1 513 ? 1.325 24.928 10.105 1.00 54.88 513 GLU A N 1
ATOM 3932 C CA . GLU A 1 513 ? 0.985 24.336 11.399 1.00 54.88 513 GLU A CA 1
ATOM 3933 C C . GLU A 1 513 ? 1.120 25.355 12.535 1.00 54.88 513 GLU A C 1
ATOM 3935 O O . GLU A 1 513 ? 0.192 25.505 13.321 1.00 54.88 513 GLU A O 1
ATOM 3940 N N . ASN A 1 514 ? 2.199 26.142 12.566 1.00 55.97 514 ASN A N 1
ATOM 3941 C CA . ASN A 1 514 ? 2.377 27.211 13.552 1.00 55.97 514 ASN A CA 1
ATOM 3942 C C . ASN A 1 514 ? 1.291 28.287 13.437 1.00 55.97 514 ASN A C 1
ATOM 3944 O O . ASN A 1 514 ? 0.737 28.696 14.452 1.00 55.97 514 ASN A O 1
ATOM 3948 N N . PHE A 1 515 ? 0.936 28.692 12.216 1.00 54.19 515 PHE A N 1
ATOM 3949 C CA . PHE A 1 515 ? -0.150 29.642 11.972 1.00 54.19 515 PHE A CA 1
ATOM 3950 C C . PHE A 1 515 ? -1.516 29.088 12.364 1.00 54.19 515 PHE A C 1
ATOM 3952 O O . PHE A 1 515 ? -2.289 29.777 13.021 1.00 54.19 515 PHE A O 1
ATOM 3959 N N . LYS A 1 516 ? -1.810 27.833 12.010 1.00 53.06 516 LYS A N 1
ATOM 3960 C CA . LYS A 1 516 ? -3.039 27.159 12.444 1.00 53.06 516 LYS A CA 1
ATOM 3961 C C . LYS A 1 516 ? -3.098 27.045 13.957 1.00 53.06 516 LYS A C 1
ATOM 3963 O O . LYS A 1 516 ? -4.141 27.326 14.523 1.00 53.06 516 LYS A O 1
ATOM 3968 N N . ASN A 1 517 ? -1.996 26.688 14.608 1.00 56.03 517 ASN A N 1
ATOM 3969 C CA . ASN A 1 517 ? -1.923 26.588 16.061 1.00 56.03 517 ASN A CA 1
ATOM 3970 C C . ASN A 1 517 ? -2.093 27.958 16.722 1.00 56.03 517 ASN A C 1
ATOM 3972 O O . ASN A 1 517 ? -2.781 28.058 17.730 1.00 56.03 517 ASN A O 1
ATOM 3976 N N . TYR A 1 518 ? -1.517 29.012 16.146 1.00 62.12 518 TYR A N 1
ATOM 3977 C CA . TYR A 1 518 ? -1.664 30.383 16.625 1.00 62.12 518 TYR A CA 1
ATOM 3978 C C . TYR A 1 518 ? -3.111 30.885 16.486 1.00 62.12 518 TYR A C 1
ATOM 3980 O O . TYR A 1 518 ? -3.717 31.305 17.467 1.00 62.12 518 TYR A O 1
ATOM 3988 N N . PHE A 1 519 ? -3.717 30.750 15.303 1.00 54.25 519 PHE A N 1
ATOM 3989 C CA . PHE A 1 519 ? -5.099 31.180 15.070 1.00 54.25 519 PHE A CA 1
ATOM 3990 C C . PHE A 1 519 ? -6.139 30.288 15.746 1.00 54.25 519 PHE A C 1
ATOM 3992 O O . PHE A 1 519 ? -7.160 30.800 16.188 1.00 54.25 519 PHE A O 1
ATOM 3999 N N . ALA A 1 520 ? -5.882 28.987 15.900 1.00 51.56 520 ALA A N 1
ATOM 4000 C CA . ALA A 1 520 ? -6.704 28.119 16.736 1.00 51.56 520 ALA A CA 1
ATOM 4001 C C . ALA A 1 520 ? -6.681 28.625 18.183 1.00 51.56 520 ALA A C 1
ATOM 4003 O O . ALA A 1 520 ? -7.735 28.882 18.747 1.00 51.56 520 ALA A O 1
ATOM 4004 N N . LYS A 1 521 ? -5.498 28.890 18.755 1.00 57.19 521 LYS A N 1
ATOM 4005 C CA . LYS A 1 521 ? -5.369 29.463 20.108 1.00 57.19 521 LYS A CA 1
ATOM 4006 C C . LYS A 1 521 ? -6.091 30.814 20.270 1.00 57.19 521 LYS A C 1
ATOM 4008 O O . LYS A 1 521 ? -6.555 31.102 21.367 1.00 57.19 521 LYS A O 1
ATOM 4013 N N . LEU A 1 522 ? -6.229 31.606 19.201 1.00 52.81 522 LEU A N 1
ATOM 4014 C CA . LEU A 1 522 ? -6.956 32.886 19.195 1.00 52.81 522 LEU A CA 1
ATOM 4015 C C . LEU A 1 522 ? -8.478 32.752 18.989 1.00 52.81 522 LEU A C 1
ATOM 4017 O O . LEU A 1 522 ? -9.244 33.473 19.624 1.00 52.81 522 LEU A O 1
ATOM 4021 N N . ALA A 1 523 ? -8.931 31.833 18.130 1.00 46.06 523 ALA A N 1
ATOM 4022 C CA . ALA A 1 523 ? -10.343 31.659 17.771 1.00 46.06 523 ALA A CA 1
ATOM 4023 C C . ALA A 1 523 ? -11.202 31.047 18.898 1.00 46.06 523 ALA A C 1
ATOM 4025 O O . ALA A 1 523 ? -12.426 31.122 18.841 1.00 46.06 523 ALA A O 1
ATOM 4026 N N . PHE A 1 524 ? -10.582 30.476 19.937 1.00 48.44 524 PHE A N 1
ATOM 4027 C CA . PHE A 1 524 ? -11.268 29.802 21.048 1.00 48.44 524 PHE A CA 1
ATOM 4028 C C . PHE A 1 524 ? -11.482 30.678 22.300 1.00 48.44 524 PHE A C 1
ATOM 4030 O O . PHE A 1 524 ? -11.548 30.157 23.409 1.00 48.44 524 PHE A O 1
ATOM 4037 N N . GLY A 1 525 ? -11.656 31.999 22.134 1.00 47.50 525 GLY A N 1
ATOM 4038 C CA . GLY A 1 525 ? -12.314 32.824 23.162 1.00 47.50 525 GLY A CA 1
ATOM 4039 C C . GLY A 1 525 ? -11.494 33.926 23.837 1.00 47.50 525 GLY A C 1
ATOM 4040 O O . GLY A 1 525 ? -11.797 34.264 24.977 1.00 47.50 525 GLY A O 1
ATOM 4041 N N . GLY A 1 526 ? -10.498 34.510 23.162 1.00 48.31 526 GLY A N 1
ATOM 4042 C CA . GLY A 1 526 ? -10.119 35.934 23.286 1.00 48.31 526 GLY A CA 1
ATOM 4043 C C . GLY A 1 526 ? -9.784 36.557 24.657 1.00 48.31 526 GLY A C 1
ATOM 4044 O O . GLY A 1 526 ? -9.551 37.760 24.699 1.00 48.31 526 GLY A O 1
ATOM 4045 N N . LYS A 1 527 ? -9.747 35.821 25.775 1.00 42.97 527 LYS A N 1
ATOM 4046 C CA . LYS A 1 527 ? -9.538 36.398 27.122 1.00 42.97 527 LYS A CA 1
ATOM 4047 C C . LYS A 1 527 ? -8.399 35.787 27.929 1.00 42.97 527 LYS A C 1
ATOM 4049 O O . LYS A 1 527 ? -8.140 36.238 29.041 1.00 42.97 527 LYS A O 1
ATOM 4054 N N . VAL A 1 528 ? -7.708 34.782 27.400 1.00 51.97 528 VAL A N 1
ATOM 4055 C CA . VAL A 1 528 ? -6.643 34.103 28.138 1.00 51.97 528 VAL A CA 1
ATOM 4056 C C . VAL A 1 528 ? -5.348 34.169 27.357 1.00 51.97 528 VAL A C 1
ATOM 4058 O O . VAL A 1 528 ? -5.209 33.566 26.296 1.00 51.97 528 VAL A O 1
ATOM 4061 N N . ASP A 1 529 ? -4.378 34.868 27.932 1.00 65.06 529 ASP A N 1
ATOM 4062 C CA . ASP A 1 529 ? -2.988 34.818 27.509 1.00 65.06 529 ASP A CA 1
ATOM 4063 C C . ASP A 1 529 ? -2.381 33.463 27.926 1.00 65.06 529 ASP A C 1
ATOM 4065 O O . ASP A 1 529 ? -1.678 33.314 28.927 1.00 65.06 529 ASP A O 1
ATOM 4069 N N . TYR A 1 530 ? -2.730 32.420 27.167 1.00 68.69 530 TYR A N 1
ATOM 4070 C CA . TYR A 1 530 ? -2.220 31.058 27.351 1.00 68.69 530 TYR A CA 1
ATOM 4071 C C . TYR A 1 530 ? -0.691 31.013 27.310 1.00 68.69 530 TYR A C 1
ATOM 4073 O O . TYR A 1 530 ? -0.083 30.156 27.948 1.00 68.69 530 TYR A O 1
ATOM 4081 N N . TYR A 1 531 ? -0.078 31.941 26.578 1.00 64.75 531 TYR A N 1
ATOM 4082 C CA . TYR A 1 531 ? 1.364 32.024 26.434 1.00 64.75 531 TYR A CA 1
ATOM 4083 C C . TYR A 1 531 ? 2.030 32.559 27.705 1.00 64.75 531 TYR A C 1
ATOM 4085 O O . TYR A 1 531 ? 3.023 31.982 28.159 1.00 64.75 531 TYR A O 1
ATOM 4093 N N . SER A 1 532 ? 1.470 33.591 28.348 1.00 74.25 532 SER A N 1
ATOM 4094 C CA . SER A 1 532 ? 1.988 34.029 29.650 1.00 74.25 532 SER A CA 1
ATOM 4095 C C . SER A 1 532 ? 1.764 32.999 30.748 1.00 74.25 532 SER A C 1
ATOM 4097 O O . SER A 1 532 ? 2.637 32.855 31.604 1.00 74.25 532 SER A O 1
ATOM 4099 N N . LEU A 1 533 ? 0.680 32.217 30.713 1.00 84.00 533 LEU A N 1
ATOM 4100 C CA . LEU A 1 533 ? 0.485 31.103 31.651 1.00 84.00 533 LEU A CA 1
ATOM 4101 C C . LEU A 1 533 ? 1.492 29.970 31.439 1.00 84.00 533 LEU A C 1
ATOM 4103 O O . LEU A 1 533 ? 2.068 29.485 32.410 1.00 84.00 533 LEU A O 1
ATOM 4107 N N . GLU A 1 534 ? 1.767 29.588 30.192 1.00 88.75 534 GLU A N 1
ATOM 4108 C CA . GLU A 1 534 ? 2.798 28.594 29.876 1.00 88.75 534 GLU A CA 1
ATOM 4109 C C . GLU A 1 534 ? 4.168 29.062 30.378 1.00 88.75 534 GLU A C 1
ATOM 4111 O O . GLU A 1 534 ? 4.833 28.361 31.145 1.00 88.75 534 GLU A O 1
ATOM 4116 N N . LYS A 1 535 ? 4.555 30.296 30.041 1.00 82.12 535 LYS A N 1
ATOM 4117 C CA . LYS A 1 535 ? 5.858 30.857 30.414 1.00 82.12 535 LYS A CA 1
ATOM 4118 C C . LYS A 1 535 ? 6.001 31.071 31.924 1.00 82.12 535 LYS A C 1
ATOM 4120 O O . LYS A 1 535 ? 7.050 30.754 32.480 1.00 82.12 535 LYS A O 1
ATOM 4125 N N . SER A 1 536 ? 4.962 31.569 32.597 1.00 84.44 536 SER A N 1
ATOM 4126 C CA . SER A 1 536 ? 4.974 31.794 34.053 1.00 84.44 536 SER A CA 1
ATOM 4127 C C . SER A 1 536 ? 4.896 30.500 34.865 1.00 84.44 536 SER A C 1
ATOM 4129 O O . SER A 1 536 ? 5.386 30.462 35.993 1.00 84.44 536 SER A O 1
ATOM 4131 N N . SER A 1 537 ? 4.355 29.418 34.292 1.00 91.56 537 SER A N 1
ATOM 4132 C CA . SER A 1 537 ? 4.314 28.105 34.947 1.00 91.56 537 SER A CA 1
ATOM 4133 C C . SER A 1 537 ? 5.693 27.453 35.100 1.00 91.56 537 SER A C 1
ATOM 4135 O O . SER A 1 537 ? 5.883 26.602 35.971 1.00 91.56 537 SER A O 1
ATOM 4137 N N . GLY A 1 538 ? 6.653 27.814 34.238 1.00 91.56 538 GLY A N 1
ATOM 4138 C CA . GLY A 1 538 ? 7.954 27.147 34.140 1.00 91.56 538 GLY A CA 1
ATOM 4139 C C . GLY A 1 538 ? 7.886 25.701 33.623 1.00 91.56 538 GLY A C 1
ATOM 4140 O O . GLY A 1 538 ? 8.888 24.985 33.680 1.00 91.56 538 GLY A O 1
ATOM 4141 N N . LEU A 1 539 ? 6.724 25.247 33.139 1.00 90.94 539 LEU A N 1
ATOM 4142 C CA . LEU A 1 539 ? 6.554 23.933 32.521 1.00 90.94 539 LEU A CA 1
ATOM 4143 C C . LEU A 1 539 ? 7.053 23.952 31.073 1.00 90.94 539 LEU A C 1
ATOM 4145 O O . LEU A 1 539 ? 6.952 24.957 30.372 1.00 90.94 539 LEU A O 1
ATOM 4149 N N . LYS A 1 540 ? 7.562 22.813 30.593 1.00 90.12 540 LYS A N 1
ATOM 4150 C CA . LYS A 1 540 ? 7.824 22.650 29.155 1.00 90.12 540 LYS A CA 1
ATOM 4151 C C . LYS A 1 540 ? 6.490 22.578 28.408 1.00 90.12 540 LYS A C 1
ATOM 4153 O O . LYS A 1 540 ? 5.530 22.015 28.929 1.00 90.12 540 LYS A O 1
ATOM 4158 N N . THR A 1 541 ? 6.452 23.007 27.148 1.00 80.75 541 THR A N 1
ATOM 4159 C CA . THR A 1 541 ? 5.251 22.927 26.290 1.00 80.75 541 THR A CA 1
ATOM 4160 C C . THR A 1 541 ? 4.614 21.537 26.261 1.00 80.75 541 THR A C 1
ATOM 4162 O O . THR A 1 541 ? 3.395 21.397 26.314 1.00 80.75 541 THR A O 1
ATOM 4165 N N . SER A 1 542 ? 5.435 20.481 26.243 1.00 81.69 542 SER A N 1
ATOM 4166 C CA . SER A 1 542 ? 4.968 19.089 26.278 1.00 81.69 542 SER A CA 1
ATOM 4167 C C . SER A 1 542 ? 4.250 18.703 27.576 1.00 81.69 542 SER A C 1
ATOM 4169 O O . SER A 1 542 ? 3.474 17.756 27.576 1.00 81.69 542 SER A O 1
ATOM 4171 N N . GLU A 1 543 ? 4.524 19.404 28.676 1.00 87.81 543 GLU A N 1
ATOM 4172 C CA . GLU A 1 543 ? 3.906 19.198 29.991 1.00 87.81 543 GLU A CA 1
ATOM 4173 C C . GLU A 1 543 ? 2.709 20.133 30.204 1.00 87.81 543 GLU A C 1
ATOM 4175 O O . GLU A 1 543 ? 1.751 19.751 30.865 1.00 87.81 543 GLU A O 1
ATOM 4180 N N . PHE A 1 544 ? 2.745 21.336 29.622 1.00 91.75 544 PHE A N 1
ATOM 4181 C CA . PHE A 1 544 ? 1.675 22.327 29.725 1.00 91.75 544 PHE A CA 1
ATOM 4182 C C . PHE A 1 544 ? 0.455 21.969 28.861 1.00 91.75 544 PHE A C 1
ATOM 4184 O O . PHE A 1 544 ? -0.680 22.041 29.333 1.00 91.75 544 PHE A O 1
ATOM 4191 N N . ASN A 1 545 ? 0.668 21.516 27.619 1.00 85.19 545 ASN A N 1
ATOM 4192 C CA . ASN A 1 545 ? -0.420 21.215 26.678 1.00 85.19 545 ASN A CA 1
ATOM 4193 C C . ASN A 1 545 ? -1.435 20.173 27.199 1.00 85.19 545 ASN A C 1
ATOM 4195 O O . ASN A 1 545 ? -2.635 20.408 27.050 1.00 85.19 545 ASN A O 1
ATOM 4199 N N . PRO A 1 546 ? -1.027 19.056 27.839 1.00 87.25 546 PRO A N 1
ATOM 4200 C CA . PRO A 1 546 ? -1.979 18.122 28.441 1.00 87.25 546 PRO A CA 1
ATOM 4201 C C . PRO A 1 546 ? -2.841 18.740 29.552 1.00 87.25 546 PRO A C 1
ATOM 4203 O O . PRO A 1 546 ? -3.995 18.351 29.699 1.00 87.25 546 PRO A O 1
ATOM 4206 N N . LEU A 1 547 ? -2.315 19.707 30.316 1.00 89.25 547 LEU A N 1
ATOM 4207 C CA . LEU A 1 547 ? -3.067 20.387 31.380 1.00 89.25 547 LEU A CA 1
ATOM 4208 C C . LEU A 1 547 ? -4.128 21.322 30.798 1.00 89.25 547 LEU A C 1
ATOM 4210 O O . LEU A 1 547 ? -5.237 21.386 31.320 1.00 89.25 547 LEU A O 1
ATOM 4214 N N . VAL A 1 548 ? -3.807 22.000 29.692 1.00 83.44 548 VAL A N 1
ATOM 4215 C CA . VAL A 1 548 ? -4.778 22.805 28.934 1.00 83.44 548 VAL A CA 1
ATOM 4216 C C . VAL A 1 548 ? -5.897 21.918 28.392 1.00 83.44 548 VAL A C 1
ATOM 4218 O O . VAL A 1 548 ? -7.070 22.258 28.513 1.00 83.44 548 VAL A O 1
ATOM 4221 N N . GLU A 1 549 ? -5.551 20.754 27.841 1.00 78.50 549 GLU A N 1
ATOM 4222 C CA . GLU A 1 549 ? -6.533 19.799 27.322 1.00 78.50 549 GLU A CA 1
ATOM 4223 C C . GLU A 1 549 ? -7.415 19.209 28.434 1.00 78.50 549 GLU A C 1
ATOM 4225 O O . GLU A 1 549 ? -8.624 19.042 28.251 1.00 78.50 549 GLU A O 1
ATOM 4230 N N . TYR A 1 550 ? -6.837 18.942 29.609 1.00 84.12 550 TYR A N 1
ATOM 4231 C CA . TYR A 1 550 ? -7.582 18.518 30.793 1.00 84.12 550 TYR A CA 1
ATOM 4232 C C . TYR A 1 550 ? -8.565 19.599 31.254 1.00 84.12 550 TYR A C 1
ATOM 4234 O O . TYR A 1 550 ? -9.746 19.311 31.431 1.00 84.12 550 TYR A O 1
ATOM 4242 N N . ALA A 1 551 ? -8.108 20.846 31.385 1.00 82.06 551 ALA A N 1
ATOM 4243 C CA . ALA A 1 551 ? -8.955 21.979 31.748 1.00 82.06 551 ALA A CA 1
ATOM 4244 C C . ALA A 1 551 ? -10.093 22.199 30.742 1.00 82.06 551 ALA A C 1
ATOM 4246 O O . ALA A 1 551 ? -11.229 22.430 31.145 1.00 82.06 551 ALA A O 1
ATOM 4247 N N . ARG A 1 552 ? -9.810 22.035 29.442 1.00 75.00 552 ARG A N 1
ATOM 4248 C CA . ARG A 1 552 ? -10.809 22.084 28.364 1.00 75.00 552 ARG A CA 1
ATOM 4249 C C . ARG A 1 552 ? -11.853 20.981 28.491 1.00 75.00 552 ARG A C 1
ATOM 4251 O O . ARG A 1 552 ? -13.032 21.234 28.312 1.00 75.00 552 ARG A O 1
ATOM 4258 N N . THR A 1 553 ? -11.420 19.757 28.780 1.00 76.12 553 THR A N 1
ATOM 4259 C CA . THR A 1 553 ? -12.317 18.594 28.879 1.00 76.12 553 THR A CA 1
ATOM 4260 C C . THR A 1 553 ? -13.244 18.674 30.096 1.00 76.12 553 THR A C 1
ATOM 4262 O O . THR A 1 553 ? -14.274 18.008 30.114 1.00 76.12 553 THR A O 1
ATOM 4265 N N . ASN A 1 554 ? -12.880 19.471 31.105 1.00 83.38 554 ASN A N 1
ATOM 4266 C CA . ASN A 1 554 ? -13.639 19.639 32.345 1.00 83.38 554 ASN A CA 1
ATOM 4267 C C . ASN A 1 554 ? -14.251 21.046 32.489 1.00 83.38 554 ASN A C 1
ATOM 4269 O O . ASN A 1 554 ? -14.646 21.417 33.592 1.00 83.38 554 ASN A O 1
ATOM 4273 N N . ASP A 1 555 ? -14.304 21.824 31.402 1.00 82.31 555 ASP A N 1
ATOM 4274 C CA . ASP A 1 555 ? -14.910 23.162 31.349 1.00 82.31 555 ASP A CA 1
ATOM 4275 C C . ASP A 1 555 ? -14.407 24.131 32.439 1.00 82.31 555 ASP A C 1
ATOM 4277 O O . ASP A 1 555 ? -15.176 24.873 33.051 1.00 82.31 555 ASP A O 1
ATOM 4281 N N . PHE A 1 556 ? -13.097 24.133 32.706 1.00 84.38 556 PHE A N 1
ATOM 4282 C CA . PHE A 1 556 ? -12.507 25.041 33.693 1.00 84.38 556 PHE A CA 1
ATOM 4283 C C . PHE A 1 556 ? -12.592 26.491 33.206 1.00 84.38 556 PHE A C 1
ATOM 4285 O O . PHE A 1 556 ? -12.150 26.825 32.103 1.00 84.38 556 PHE A O 1
ATOM 4292 N N . SER A 1 557 ? -13.065 27.384 34.072 1.00 85.88 557 SER A N 1
ATOM 4293 C CA . SER A 1 557 ? -12.834 28.817 33.913 1.00 85.88 557 SER A CA 1
ATOM 4294 C C . SER A 1 557 ? -11.341 29.146 34.031 1.00 85.88 557 SER A C 1
ATOM 4296 O O . SER A 1 557 ? -10.524 28.352 34.505 1.00 85.88 557 SER A O 1
ATOM 4298 N N . ILE A 1 558 ? -10.954 30.351 33.611 1.00 80.19 558 ILE A N 1
ATOM 4299 C CA . ILE A 1 558 ? -9.548 30.768 33.647 1.00 80.19 558 ILE A CA 1
ATOM 4300 C C . ILE A 1 558 ? -8.955 30.758 35.061 1.00 80.19 558 ILE A C 1
ATOM 4302 O O . ILE A 1 558 ? -7.817 30.329 35.253 1.00 80.19 558 ILE A O 1
ATOM 4306 N N . ASP A 1 559 ? -9.711 31.202 36.060 1.00 86.69 559 ASP A N 1
ATOM 4307 C CA . ASP A 1 559 ? -9.218 31.273 37.435 1.00 86.69 559 ASP A CA 1
ATOM 4308 C C . ASP A 1 559 ? -9.158 29.882 38.080 1.00 86.69 559 ASP A C 1
ATOM 4310 O O . ASP A 1 559 ? -8.235 29.592 38.850 1.00 86.69 559 ASP A O 1
ATOM 4314 N N . GLU A 1 560 ? -10.047 28.971 37.674 1.00 86.81 560 GLU A N 1
ATOM 4315 C CA . GLU A 1 560 ? -9.963 27.549 38.019 1.00 86.81 560 GLU A CA 1
ATOM 4316 C C . GLU A 1 560 ? -8.736 26.894 37.380 1.00 86.81 560 GLU A C 1
ATOM 4318 O O . GLU A 1 560 ? -7.990 26.195 38.065 1.00 86.81 560 GLU A O 1
ATOM 4323 N N . PHE A 1 561 ? -8.446 27.178 36.105 1.00 91.75 561 PHE A N 1
ATOM 4324 C CA . PHE A 1 561 ? -7.249 26.654 35.450 1.00 91.75 561 PHE A CA 1
ATOM 4325 C C . PHE A 1 561 ? -5.959 27.199 36.064 1.00 91.75 561 PHE A C 1
ATOM 4327 O O . PHE A 1 561 ? -5.025 26.431 36.286 1.00 91.75 561 PHE A O 1
ATOM 4334 N N . LYS A 1 562 ? -5.897 28.491 36.408 1.00 91.25 562 LYS A N 1
ATOM 4335 C CA . LYS A 1 562 ? -4.751 29.069 37.133 1.00 91.25 562 LYS A CA 1
ATOM 4336 C C . LYS A 1 562 ? -4.544 28.398 38.490 1.00 91.25 562 LYS A C 1
ATOM 4338 O O . LYS A 1 562 ? -3.408 28.081 38.845 1.00 91.25 562 LYS A O 1
ATOM 4343 N N . SER A 1 563 ? -5.627 28.158 39.228 1.00 90.88 563 SER A N 1
ATOM 4344 C CA . SER A 1 563 ? -5.586 27.478 40.527 1.00 90.88 563 SER A CA 1
ATOM 4345 C C . SER A 1 563 ? -5.113 26.029 40.385 1.00 90.88 563 SER A C 1
ATOM 4347 O O . SER A 1 563 ? -4.210 25.594 41.099 1.00 90.88 563 SER A O 1
ATOM 4349 N N . TYR A 1 564 ? -5.635 25.310 39.392 1.00 91.19 564 TYR A N 1
ATOM 4350 C CA . TYR A 1 564 ? -5.217 23.950 39.062 1.00 91.19 564 TYR A CA 1
ATOM 4351 C C . TYR A 1 564 ? -3.743 23.875 38.642 1.00 91.19 564 TYR A C 1
ATOM 4353 O O . TYR A 1 564 ? -2.985 23.053 39.156 1.00 91.19 564 TYR A O 1
ATOM 4361 N N . LEU A 1 565 ? -3.307 24.771 37.756 1.00 93.00 565 LEU A N 1
ATOM 4362 C CA . LEU A 1 565 ? -1.926 24.864 37.286 1.00 93.00 565 LEU A CA 1
ATOM 4363 C C . LEU A 1 565 ? -0.960 25.157 38.443 1.00 93.00 565 LEU A C 1
ATOM 4365 O O . LEU A 1 565 ? 0.093 24.524 38.539 1.00 93.00 565 LEU A O 1
ATOM 4369 N N . LYS A 1 566 ? -1.331 26.060 39.360 1.00 94.69 566 LYS A N 1
ATOM 4370 C CA . LYS A 1 566 ? -0.565 26.349 40.582 1.00 94.69 566 LYS A CA 1
ATOM 4371 C C . LYS A 1 566 ? -0.412 25.096 41.452 1.00 94.69 566 LYS A C 1
ATOM 4373 O O . LYS A 1 566 ? 0.712 24.759 41.826 1.00 94.69 566 LYS A O 1
ATOM 4378 N N . ASN A 1 567 ? -1.508 24.377 41.702 1.00 92.00 567 ASN A N 1
ATOM 4379 C CA . ASN A 1 567 ? -1.498 23.139 42.486 1.00 92.00 567 ASN A CA 1
ATOM 4380 C C . ASN A 1 567 ? -0.642 22.052 41.822 1.00 92.00 567 ASN A C 1
ATOM 4382 O O . ASN A 1 567 ? 0.145 21.385 42.494 1.00 92.00 567 ASN A O 1
ATOM 4386 N N . PHE A 1 568 ? -0.728 21.908 40.497 1.00 93.19 568 PHE A N 1
ATOM 4387 C CA . PHE A 1 568 ? 0.084 20.958 39.737 1.00 93.19 568 PHE A CA 1
ATOM 4388 C C . PHE A 1 568 ? 1.588 21.248 39.867 1.00 93.19 568 PHE A C 1
ATOM 4390 O O . PHE A 1 568 ? 2.381 20.339 40.127 1.00 93.19 568 PHE A O 1
ATOM 4397 N N . ILE A 1 569 ? 1.995 22.515 39.738 1.00 92.75 569 ILE A N 1
ATOM 4398 C CA . ILE A 1 569 ? 3.396 22.932 39.908 1.00 92.75 569 ILE A CA 1
ATOM 4399 C C . ILE A 1 569 ? 3.869 22.661 41.339 1.00 92.75 569 ILE A C 1
ATOM 4401 O O . ILE A 1 569 ? 4.984 22.173 41.535 1.00 92.75 569 ILE A O 1
ATOM 4405 N N . GLU A 1 570 ? 3.036 22.938 42.343 1.00 88.50 570 GLU A N 1
ATOM 4406 C CA . GLU A 1 570 ? 3.369 22.681 43.744 1.00 88.50 570 GLU A CA 1
ATOM 4407 C C . GLU A 1 570 ? 3.533 21.182 44.026 1.00 88.50 570 GLU A C 1
ATOM 4409 O O . GLU A 1 570 ? 4.520 20.778 44.643 1.00 88.50 570 GLU A O 1
ATOM 4414 N N . GLN A 1 571 ? 2.641 20.336 43.503 1.00 85.31 571 GLN A N 1
ATOM 4415 C CA . GLN A 1 571 ? 2.783 18.881 43.592 1.00 85.31 571 GLN A CA 1
ATOM 4416 C C . GLN A 1 571 ? 4.060 18.392 42.906 1.00 85.31 571 GLN A C 1
ATOM 4418 O O . GLN A 1 571 ? 4.774 17.555 43.459 1.00 85.31 571 GLN A O 1
ATOM 4423 N N . LYS A 1 572 ? 4.387 18.930 41.725 1.00 88.06 572 LYS A N 1
ATOM 4424 C CA . LYS A 1 572 ? 5.626 18.597 41.012 1.00 88.06 572 LYS A CA 1
ATOM 4425 C C . LYS A 1 572 ? 6.861 18.982 41.829 1.00 88.06 572 LYS A C 1
ATOM 4427 O O . LYS A 1 572 ? 7.794 18.191 41.910 1.00 88.06 572 LYS A O 1
ATOM 4432 N N . ARG A 1 573 ? 6.852 20.148 42.486 1.00 86.62 573 ARG A N 1
ATOM 4433 C CA . ARG A 1 573 ? 7.930 20.587 43.395 1.00 86.62 573 ARG A CA 1
ATOM 4434 C C . ARG A 1 573 ? 8.046 19.688 44.626 1.00 86.62 573 ARG A C 1
ATOM 4436 O O . ARG A 1 573 ? 9.151 19.273 44.952 1.00 86.62 573 ARG A O 1
ATOM 4443 N N . LYS A 1 574 ? 6.925 19.328 45.262 1.00 84.62 574 LYS A N 1
ATOM 4444 C CA . LYS A 1 574 ? 6.901 18.387 46.399 1.00 84.62 574 LYS A CA 1
ATOM 4445 C C . LYS A 1 574 ? 7.444 17.008 46.003 1.00 84.62 574 LYS A C 1
ATOM 4447 O O . LYS A 1 574 ? 8.181 16.400 46.770 1.00 84.62 574 LYS A O 1
ATOM 4452 N N . LYS A 1 575 ? 7.142 16.546 44.783 1.00 81.06 575 LYS A N 1
ATOM 4453 C CA . LYS A 1 575 ? 7.634 15.271 44.234 1.00 81.06 575 LYS A CA 1
ATOM 4454 C C . LYS A 1 575 ? 9.086 15.324 43.747 1.00 81.06 575 LYS A C 1
ATOM 4456 O O . LYS A 1 575 ? 9.736 14.289 43.730 1.00 81.06 575 LYS A O 1
ATOM 4461 N N . ALA A 1 576 ? 9.617 16.494 43.389 1.00 78.25 576 ALA A N 1
ATOM 4462 C CA . ALA A 1 576 ? 10.991 16.635 42.897 1.00 78.25 576 ALA A CA 1
ATOM 4463 C C . ALA A 1 576 ? 12.059 16.288 43.952 1.00 78.25 576 ALA A C 1
ATOM 4465 O O . ALA A 1 576 ? 13.149 15.861 43.584 1.00 78.25 576 ALA A O 1
ATOM 4466 N N . ASN A 1 577 ? 11.733 16.419 45.243 1.00 65.44 577 ASN A N 1
ATOM 4467 C CA . ASN A 1 577 ? 12.619 16.047 46.353 1.00 65.44 577 ASN A CA 1
ATOM 4468 C C . ASN A 1 577 ? 12.444 14.590 46.812 1.00 65.44 577 ASN A C 1
ATOM 4470 O O . ASN A 1 577 ? 13.165 14.134 47.695 1.00 65.44 577 ASN A O 1
ATOM 4474 N N . LEU A 1 578 ? 11.497 13.849 46.227 1.00 69.19 578 LEU A N 1
ATOM 4475 C CA . LEU A 1 578 ? 11.391 12.409 46.425 1.00 69.19 578 LEU A CA 1
ATOM 4476 C C . LEU A 1 578 ? 12.365 11.734 45.454 1.00 69.19 578 LEU A C 1
ATOM 4478 O O . LEU A 1 578 ? 11.974 11.269 44.384 1.00 69.19 578 LEU A O 1
ATOM 4482 N N . THR A 1 579 ? 13.648 11.687 45.816 1.00 51.84 579 THR A N 1
ATOM 4483 C CA . THR A 1 579 ? 14.636 10.792 45.196 1.00 51.84 579 THR A CA 1
ATOM 4484 C C . THR A 1 579 ? 14.284 9.354 45.573 1.00 51.84 579 THR A C 1
ATOM 4486 O O . THR A 1 579 ? 14.915 8.724 46.414 1.00 51.84 579 THR A O 1
ATOM 4489 N N . LEU A 1 580 ? 13.210 8.835 44.983 1.00 58.38 580 LEU A N 1
ATOM 4490 C CA . LEU A 1 580 ? 12.849 7.434 45.113 1.00 58.38 580 LEU A CA 1
ATOM 4491 C C . LEU A 1 580 ? 13.841 6.628 44.287 1.00 58.38 580 LEU A C 1
ATOM 4493 O O . LEU A 1 580 ? 13.893 6.750 43.061 1.00 58.38 580 LEU A O 1
ATOM 4497 N N . ASN A 1 581 ? 14.636 5.812 44.976 1.00 61.69 581 ASN A N 1
ATOM 4498 C CA . ASN A 1 581 ? 15.464 4.810 44.335 1.00 61.69 581 ASN A CA 1
ATOM 4499 C C . ASN A 1 581 ? 14.545 3.932 43.458 1.00 61.69 581 ASN A C 1
ATOM 4501 O O . ASN A 1 581 ? 13.609 3.324 43.988 1.00 61.69 581 ASN A O 1
ATOM 4505 N N . PRO A 1 582 ? 14.769 3.848 42.132 1.00 51.69 582 PRO A N 1
ATOM 4506 C CA . PRO A 1 582 ? 13.919 3.071 41.232 1.00 51.69 582 PRO A CA 1
ATOM 4507 C C . PRO A 1 582 ? 13.764 1.609 41.663 1.00 51.69 582 PRO A C 1
ATOM 4509 O O . PRO A 1 582 ? 12.714 1.020 41.424 1.00 51.69 582 PRO A O 1
ATOM 4512 N N . PHE A 1 583 ? 14.769 1.042 42.342 1.00 53.31 583 PHE A N 1
ATOM 4513 C CA . PHE A 1 583 ? 14.705 -0.307 42.909 1.00 53.31 583 PHE A CA 1
ATOM 4514 C C . PHE A 1 583 ? 13.803 -0.406 44.139 1.00 53.31 583 PHE A C 1
ATOM 4516 O O . PHE A 1 583 ? 13.104 -1.403 44.291 1.00 53.31 583 PHE A O 1
ATOM 4523 N N . GLU A 1 584 ? 13.770 0.610 45.001 1.00 58.44 584 GLU A N 1
ATOM 4524 C CA . GLU A 1 584 ? 12.845 0.641 46.140 1.00 58.44 584 GLU A CA 1
ATOM 4525 C C . GLU A 1 584 ? 11.407 0.828 45.667 1.00 58.44 584 GLU A C 1
ATOM 4527 O O . GLU A 1 584 ? 10.509 0.161 46.173 1.00 58.44 584 GLU A O 1
ATOM 4532 N N . LEU A 1 585 ? 11.196 1.663 44.644 1.00 57.66 585 LEU A N 1
ATOM 4533 C CA . LEU A 1 585 ? 9.892 1.819 44.007 1.00 57.66 585 LEU A CA 1
ATOM 4534 C C . LEU A 1 585 ? 9.445 0.507 43.354 1.00 57.66 585 LEU A C 1
ATOM 4536 O O . LEU A 1 585 ? 8.305 0.102 43.552 1.00 57.66 585 LEU A O 1
ATOM 4540 N N . LEU A 1 586 ? 10.342 -0.172 42.629 1.00 52.81 586 LEU A N 1
ATOM 4541 C CA . LEU A 1 586 ? 10.070 -1.459 41.992 1.00 52.81 586 LEU A CA 1
ATOM 4542 C C . LEU A 1 586 ? 9.760 -2.540 43.038 1.00 52.81 586 LEU A C 1
ATOM 4544 O O . LEU A 1 586 ? 8.751 -3.225 42.916 1.00 52.81 586 LEU A O 1
ATOM 4548 N N . ASN A 1 587 ? 10.541 -2.647 44.114 1.00 59.31 587 ASN A N 1
ATOM 4549 C CA . ASN A 1 587 ? 10.265 -3.586 45.207 1.00 59.31 587 ASN A CA 1
ATOM 4550 C C . ASN A 1 587 ? 8.967 -3.246 45.957 1.00 59.31 587 ASN A C 1
ATOM 4552 O O . ASN A 1 587 ? 8.267 -4.145 46.413 1.00 59.31 587 ASN A O 1
ATOM 4556 N N . ALA A 1 588 ? 8.603 -1.964 46.041 1.00 57.69 588 ALA A N 1
ATOM 4557 C CA . ALA A 1 588 ? 7.349 -1.514 46.635 1.00 57.69 588 ALA A CA 1
ATOM 4558 C C . ALA A 1 588 ? 6.124 -1.694 45.718 1.00 57.69 588 ALA A C 1
ATOM 4560 O O . ALA A 1 588 ? 5.004 -1.617 46.208 1.00 57.69 588 ALA A O 1
ATOM 4561 N N . ILE A 1 589 ? 6.275 -1.960 44.421 1.00 56.19 589 ILE A N 1
ATOM 4562 C CA . ILE A 1 589 ? 5.137 -2.232 43.513 1.00 56.19 589 ILE A CA 1
ATOM 4563 C C . ILE A 1 589 ? 5.120 -3.661 42.970 1.00 56.19 589 ILE A C 1
ATOM 4565 O O . ILE A 1 589 ? 4.126 -4.061 42.368 1.00 56.19 589 ILE A O 1
ATOM 4569 N N . THR A 1 590 ? 6.177 -4.443 43.201 1.00 55.03 590 THR A N 1
ATOM 4570 C CA . THR A 1 590 ? 6.234 -5.861 42.828 1.00 55.03 590 THR A CA 1
ATOM 4571 C C . THR A 1 590 ? 5.808 -6.699 44.037 1.00 55.03 590 THR A C 1
ATOM 4573 O O . THR A 1 590 ? 6.550 -6.765 45.019 1.00 55.03 590 THR A O 1
ATOM 4576 N N . PRO A 1 591 ? 4.625 -7.333 44.032 1.00 51.16 591 PRO A N 1
ATOM 4577 C CA . PRO A 1 591 ? 4.179 -8.112 45.173 1.00 51.16 591 PRO A CA 1
ATOM 4578 C C . PRO A 1 591 ? 4.930 -9.445 45.197 1.00 51.16 591 PRO A C 1
ATOM 4580 O O . PRO A 1 591 ? 4.763 -10.267 44.302 1.00 51.16 591 PRO A O 1
ATOM 4583 N N . GLN A 1 592 ? 5.725 -9.692 46.240 1.00 55.03 592 GLN A N 1
ATOM 4584 C CA . GLN A 1 592 ? 6.078 -11.069 46.621 1.00 55.03 592 GLN A CA 1
ATOM 4585 C C . GLN A 1 592 ? 4.957 -11.731 47.448 1.00 55.03 592 GLN A C 1
ATOM 4587 O O . GLN A 1 592 ? 4.977 -12.938 47.662 1.00 55.03 592 GLN A O 1
ATOM 4592 N N . GLN A 1 593 ? 3.963 -10.951 47.893 1.00 51.19 593 GLN A N 1
ATOM 4593 C CA . GLN A 1 593 ? 2.807 -11.380 48.683 1.00 51.19 593 GLN A CA 1
ATOM 4594 C C . GLN A 1 593 ? 1.529 -10.692 48.152 1.00 51.19 593 GLN A C 1
ATOM 4596 O O . GLN A 1 593 ? 1.606 -9.542 47.720 1.00 51.19 593 GLN A O 1
ATOM 4601 N N . PRO A 1 594 ? 0.353 -11.348 48.198 1.00 56.38 594 PRO A N 1
ATOM 4602 C CA . PRO A 1 594 ? -0.908 -10.839 47.638 1.00 56.38 594 PRO A CA 1
ATOM 4603 C C . PRO A 1 594 ? -1.531 -9.650 48.397 1.00 56.38 594 PRO A C 1
ATOM 4605 O O . PRO A 1 594 ? -2.597 -9.179 48.009 1.00 56.38 594 PRO A O 1
ATOM 4608 N N . VAL A 1 595 ? -0.893 -9.151 49.461 1.00 62.84 595 VAL A N 1
ATOM 4609 C CA . VAL A 1 595 ? -1.401 -8.045 50.285 1.00 62.84 595 VAL A CA 1
ATOM 4610 C C . VAL A 1 595 ? -0.358 -6.932 50.340 1.00 62.84 595 VAL A C 1
ATOM 4612 O O . VAL A 1 595 ? 0.805 -7.179 50.658 1.00 62.84 595 VAL A O 1
ATOM 4615 N N . ALA A 1 596 ? -0.771 -5.703 50.022 1.00 65.94 596 ALA A N 1
ATOM 4616 C CA . ALA A 1 596 ? 0.088 -4.528 50.123 1.00 65.94 596 ALA A CA 1
ATOM 4617 C C . ALA A 1 596 ? 0.445 -4.252 51.595 1.00 65.94 596 ALA A C 1
ATOM 4619 O O . ALA A 1 596 ? -0.434 -4.149 52.447 1.00 65.94 596 ALA A O 1
ATOM 4620 N N . SER A 1 597 ? 1.735 -4.114 51.892 1.00 73.75 597 SER A N 1
ATOM 4621 C CA . SER A 1 597 ? 2.237 -3.698 53.204 1.00 73.75 597 SER A CA 1
ATOM 4622 C C . SER A 1 597 ? 1.783 -2.278 53.555 1.00 73.75 597 SER A C 1
ATOM 4624 O O . SER A 1 597 ? 1.578 -1.440 52.674 1.00 73.75 597 SER A O 1
ATOM 4626 N N . GLU A 1 598 ? 1.705 -1.960 54.849 1.00 70.00 598 GLU A N 1
ATOM 4627 C CA . GLU A 1 598 ? 1.331 -0.619 55.329 1.00 70.00 598 GLU A CA 1
ATOM 4628 C C . GLU A 1 598 ? 2.188 0.498 54.716 1.00 70.00 598 GLU A C 1
ATOM 4630 O O . GLU A 1 598 ? 1.681 1.573 54.410 1.00 70.00 598 GLU A O 1
ATOM 4635 N N . LYS A 1 599 ? 3.472 0.231 54.441 1.00 66.25 599 LYS A N 1
ATOM 4636 C CA . LYS A 1 599 ? 4.365 1.186 53.766 1.00 66.25 599 LYS A CA 1
ATOM 4637 C C . LYS A 1 599 ? 3.962 1.443 52.312 1.00 66.25 599 LYS A C 1
ATOM 4639 O O . LYS A 1 599 ? 4.050 2.577 51.849 1.00 66.25 599 LYS A O 1
ATOM 4644 N N . GLN A 1 600 ? 3.497 0.417 51.598 1.00 62.38 600 GLN A N 1
ATOM 4645 C CA . GLN A 1 600 ? 2.994 0.548 50.226 1.00 62.38 600 GLN A CA 1
ATOM 4646 C C . GLN A 1 600 ? 1.654 1.294 50.205 1.00 62.38 600 GLN A C 1
ATOM 4648 O O . GLN A 1 600 ? 1.440 2.139 49.337 1.00 62.38 600 GLN A O 1
ATOM 4653 N N . ILE A 1 601 ? 0.789 1.045 51.194 1.00 70.06 601 ILE A N 1
ATOM 4654 C CA . ILE A 1 601 ? -0.485 1.757 51.365 1.00 70.06 601 ILE A CA 1
ATOM 4655 C C . ILE A 1 601 ? -0.235 3.239 51.684 1.00 70.06 601 ILE A C 1
ATOM 4657 O O . ILE A 1 601 ? -0.815 4.106 51.032 1.00 70.06 601 ILE A O 1
ATOM 4661 N N . ALA A 1 602 ? 0.675 3.541 52.613 1.00 69.88 602 ALA A N 1
ATOM 4662 C CA . ALA A 1 602 ? 1.038 4.911 52.974 1.00 69.88 602 ALA A CA 1
ATOM 4663 C C . ALA A 1 602 ? 1.682 5.668 51.798 1.00 69.88 602 ALA A C 1
ATOM 4665 O O . ALA A 1 602 ? 1.342 6.823 51.540 1.00 69.88 602 ALA A O 1
ATOM 4666 N N . LEU A 1 603 ? 2.557 5.011 51.027 1.00 66.12 603 LEU A N 1
ATOM 4667 C CA . LEU A 1 603 ? 3.151 5.592 49.821 1.00 66.12 603 LEU A CA 1
ATOM 4668 C C . LEU A 1 603 ? 2.093 5.860 48.739 1.00 66.12 603 LEU A C 1
ATOM 4670 O O . LEU A 1 603 ? 2.097 6.927 48.126 1.00 66.12 603 LEU A O 1
ATOM 4674 N N . ALA A 1 604 ? 1.154 4.933 48.530 1.00 66.88 604 ALA A N 1
ATOM 4675 C CA . ALA A 1 604 ? 0.047 5.114 47.592 1.00 66.88 604 ALA A CA 1
ATOM 4676 C C . ALA A 1 604 ? -0.880 6.268 48.011 1.00 66.88 604 ALA A C 1
ATOM 4678 O O . ALA A 1 604 ? -1.261 7.081 47.168 1.00 66.88 604 ALA A O 1
ATOM 4679 N N . GLN A 1 605 ? -1.190 6.391 49.305 1.00 68.88 605 GLN A N 1
ATOM 4680 C CA . GLN A 1 605 ? -1.973 7.504 49.853 1.00 68.88 605 GLN A CA 1
ATOM 4681 C C . GLN A 1 605 ? -1.248 8.846 49.689 1.00 68.88 605 GLN A C 1
ATOM 4683 O O . GLN A 1 605 ? -1.861 9.820 49.257 1.00 68.88 605 GLN A O 1
ATOM 4688 N N . MET A 1 606 ? 0.067 8.886 49.924 1.00 68.25 606 MET A N 1
ATOM 4689 C CA . MET A 1 606 ? 0.884 10.088 49.726 1.00 68.25 606 MET A CA 1
ATOM 4690 C C . MET A 1 606 ? 0.954 10.515 48.248 1.00 68.25 606 MET A C 1
ATOM 4692 O O . MET A 1 606 ? 0.976 11.707 47.941 1.00 68.25 606 MET A O 1
ATOM 4696 N N . LEU A 1 607 ? 0.969 9.558 47.312 1.00 63.97 607 LEU A N 1
ATOM 4697 C CA . LEU A 1 607 ? 1.021 9.835 45.872 1.00 63.97 607 LEU A CA 1
ATOM 4698 C C . LEU A 1 607 ? -0.330 10.257 45.272 1.00 63.97 607 LEU A C 1
ATOM 4700 O O . LEU A 1 607 ? -0.321 10.943 44.243 1.00 63.97 607 LEU A O 1
ATOM 4704 N N . LYS A 1 608 ? -1.449 9.873 45.907 1.00 63.34 608 LYS A N 1
ATOM 4705 C CA . LYS A 1 608 ? -2.825 10.146 45.457 1.00 63.34 608 LYS A CA 1
ATOM 4706 C C . LYS A 1 608 ? -3.192 11.637 45.512 1.00 63.34 608 LYS A C 1
ATOM 4708 O O . LYS A 1 608 ? -3.961 12.084 44.668 1.00 63.34 608 LYS A O 1
ATOM 4713 N N . GLY A 1 609 ? -2.586 12.408 46.423 1.00 62.00 609 GLY A N 1
ATOM 4714 C CA . GLY A 1 609 ? -2.913 13.826 46.634 1.00 62.00 609 GLY A CA 1
ATOM 4715 C C . GLY A 1 609 ? -4.352 14.046 47.131 1.00 62.00 609 GLY A C 1
ATOM 4716 O O . GLY A 1 609 ? -5.137 13.104 47.225 1.00 62.00 609 GLY A O 1
ATOM 4717 N N . GLU A 1 610 ? -4.704 15.288 47.476 1.00 59.94 610 GLU A N 1
ATOM 4718 C CA . GLU A 1 610 ? -6.094 15.648 47.794 1.00 59.94 610 GLU A CA 1
ATOM 4719 C C . GLU A 1 610 ? -6.955 15.564 46.524 1.00 59.94 610 GLU A C 1
ATOM 4721 O O . GLU A 1 610 ? -6.590 16.097 45.473 1.00 59.94 610 GLU A O 1
ATOM 4726 N N . THR A 1 611 ? -8.085 14.860 46.604 1.00 52.78 611 THR A N 1
ATOM 4727 C CA . THR A 1 611 ? -9.031 14.715 45.492 1.00 52.78 611 THR A CA 1
ATOM 4728 C C . THR A 1 611 ? -9.733 16.040 45.215 1.00 52.78 611 THR A C 1
ATOM 4730 O O . THR A 1 611 ? -10.429 16.564 46.082 1.00 52.78 611 THR A O 1
ATOM 4733 N N . ASP A 1 612 ? -9.571 16.557 43.998 1.00 54.66 612 ASP A N 1
ATOM 4734 C CA . ASP A 1 612 ? -10.319 17.705 43.481 1.00 54.66 612 ASP A CA 1
ATOM 4735 C C . ASP A 1 612 ? -11.826 17.381 43.485 1.00 54.66 612 ASP A C 1
ATOM 4737 O O . ASP A 1 612 ? -12.236 16.326 43.002 1.00 54.66 612 ASP A O 1
ATOM 4741 N N . ALA A 1 613 ? -12.666 18.268 44.026 1.00 57.25 613 ALA A N 1
ATOM 4742 C CA . ALA A 1 613 ? -14.115 18.067 44.114 1.00 57.25 613 ALA A CA 1
ATOM 4743 C C . ALA A 1 613 ? -14.801 17.939 42.736 1.00 57.25 613 ALA A C 1
ATOM 4745 O O . ALA A 1 613 ? -15.926 17.446 42.658 1.00 57.25 613 ALA A O 1
ATOM 4746 N N . LYS A 1 614 ? -14.129 18.346 41.648 1.00 56.09 614 LYS A N 1
ATOM 4747 C CA . LYS A 1 614 ? -14.577 18.151 40.257 1.00 56.09 614 LYS A CA 1
ATOM 4748 C C . LYS A 1 614 ? -13.967 16.916 39.576 1.00 56.09 614 LYS A C 1
ATOM 4750 O O . LYS A 1 614 ? -14.165 16.717 38.379 1.00 56.09 614 LYS A O 1
ATOM 4755 N N . TYR A 1 615 ? -13.222 16.083 40.304 1.00 51.94 615 TYR A N 1
ATOM 4756 C CA . TYR A 1 615 ? -12.610 14.872 39.765 1.00 51.94 615 TYR A CA 1
ATOM 4757 C C . TYR A 1 615 ? -13.675 13.831 39.393 1.00 51.94 615 TYR A C 1
ATOM 4759 O O . TYR A 1 615 ? -14.304 13.228 40.261 1.00 51.94 615 TYR A O 1
ATOM 4767 N N . ASP A 1 616 ? -13.858 13.607 38.090 1.00 47.50 616 ASP A N 1
ATOM 4768 C CA . ASP A 1 616 ? -14.727 12.558 37.555 1.00 47.50 616 ASP A CA 1
ATOM 4769 C C . ASP A 1 616 ? -14.045 11.176 37.698 1.00 47.50 616 ASP A C 1
ATOM 4771 O O . ASP A 1 616 ? -13.040 10.907 37.020 1.00 47.50 616 ASP A O 1
ATOM 4775 N N . PRO A 1 617 ? -14.586 10.258 38.525 1.00 49.66 617 PRO A N 1
ATOM 4776 C CA . PRO A 1 617 ? -14.005 8.937 38.769 1.00 49.66 617 PRO A CA 1
ATOM 4777 C C . PRO A 1 617 ? -13.920 8.039 37.524 1.00 49.66 617 PRO A C 1
ATOM 4779 O O . PRO A 1 617 ? -13.295 6.976 37.571 1.00 49.66 617 PRO A O 1
ATOM 4782 N N . LYS A 1 618 ? -14.517 8.419 36.382 1.00 47.69 618 LYS A N 1
ATOM 4783 C CA . LYS A 1 618 ? -14.426 7.633 35.136 1.00 47.69 618 LYS A CA 1
ATOM 4784 C C . LYS A 1 618 ? -12.996 7.474 34.608 1.00 47.69 618 LYS A C 1
ATOM 4786 O O . LYS A 1 618 ? -12.744 6.585 33.790 1.00 47.69 618 LYS A O 1
ATOM 4791 N N . TYR A 1 619 ? -12.063 8.310 35.064 1.00 46.41 619 TYR A N 1
ATOM 4792 C CA . TYR A 1 619 ? -10.654 8.264 34.670 1.00 46.41 619 TYR A CA 1
ATOM 4793 C C . TYR A 1 619 ? -9.789 7.349 35.553 1.00 46.41 619 TYR A C 1
ATOM 4795 O O . TYR A 1 619 ? -8.622 7.120 35.237 1.00 46.41 619 TYR A O 1
ATOM 4803 N N . ASP A 1 620 ? -10.371 6.720 36.576 1.00 50.84 620 ASP A N 1
ATOM 4804 C CA . ASP A 1 620 ? -9.668 5.904 37.573 1.00 50.84 620 ASP A CA 1
ATOM 4805 C C . ASP A 1 620 ? -9.440 4.437 37.136 1.00 50.84 620 ASP A C 1
ATOM 4807 O O . ASP A 1 620 ? -9.430 3.491 37.932 1.00 50.84 620 ASP A O 1
ATOM 4811 N N . LYS A 1 621 ? -9.245 4.207 35.827 1.00 47.38 621 LYS A N 1
ATOM 4812 C CA . LYS A 1 621 ? -9.072 2.855 35.253 1.00 47.38 621 LYS A CA 1
ATOM 4813 C C . LYS A 1 621 ? -7.833 2.118 35.771 1.00 47.38 621 LYS A C 1
ATOM 4815 O O . LYS A 1 621 ? -7.793 0.898 35.664 1.00 47.38 621 LYS A O 1
ATOM 4820 N N . ALA A 1 622 ? -6.854 2.825 36.332 1.00 39.41 622 ALA A N 1
ATOM 4821 C CA . ALA A 1 622 ? -5.655 2.219 36.907 1.00 39.41 622 ALA A CA 1
ATOM 4822 C C . ALA A 1 622 ? -5.847 1.756 38.366 1.00 39.41 622 ALA A C 1
ATOM 4824 O O . ALA A 1 622 ? -5.227 0.776 38.771 1.00 39.41 622 ALA A O 1
ATOM 4825 N N . ILE A 1 623 ? -6.728 2.398 39.147 1.00 39.56 623 ILE A N 1
ATOM 4826 C CA . ILE A 1 623 ? -6.895 2.110 40.585 1.00 39.56 623 ILE A CA 1
ATOM 4827 C C . ILE A 1 623 ? -7.846 0.928 40.830 1.00 39.56 623 ILE A C 1
ATOM 4829 O O . ILE A 1 623 ? -7.604 0.123 41.731 1.00 39.56 623 ILE A O 1
ATOM 4833 N N . LYS A 1 624 ? -8.860 0.726 39.973 1.00 44.69 624 LYS A N 1
ATOM 4834 C CA . LYS A 1 624 ? -9.752 -0.452 40.061 1.00 44.69 624 LYS A CA 1
ATOM 4835 C C . LYS A 1 624 ? -9.032 -1.801 39.920 1.00 44.69 624 LYS A C 1
ATOM 4837 O O . LYS A 1 624 ? -9.558 -2.798 40.393 1.00 44.69 624 LYS A O 1
ATOM 4842 N N . TYR A 1 625 ? -7.837 -1.836 39.328 1.00 42.38 625 TYR A N 1
ATOM 4843 C CA . TYR A 1 625 ? -7.049 -3.066 39.189 1.00 42.38 625 TYR A CA 1
ATOM 4844 C C . TYR A 1 625 ? -6.221 -3.427 40.433 1.00 42.38 625 TYR A C 1
ATOM 4846 O O . TYR A 1 625 ? -5.792 -4.569 40.552 1.00 42.38 625 TYR A O 1
ATOM 4854 N N . VAL A 1 626 ? -6.007 -2.491 41.365 1.00 43.12 626 VAL A N 1
ATOM 4855 C CA . VAL A 1 626 ? -5.157 -2.710 42.554 1.00 43.12 626 VAL A CA 1
ATOM 4856 C C . VAL A 1 626 ? -5.984 -3.069 43.798 1.00 43.12 626 VAL A C 1
ATOM 4858 O O . VAL A 1 626 ? -5.481 -3.728 44.700 1.00 43.12 626 VAL A O 1
ATOM 4861 N N . ALA A 1 627 ? -7.270 -2.707 43.844 1.00 39.88 627 ALA A N 1
ATOM 4862 C CA . ALA A 1 627 ? -8.120 -2.865 45.031 1.00 39.88 627 ALA A CA 1
ATOM 4863 C C . ALA A 1 627 ? -8.903 -4.197 45.121 1.00 39.88 627 ALA A C 1
ATOM 4865 O O . ALA A 1 627 ? -9.902 -4.265 45.832 1.00 39.88 627 ALA A O 1
ATOM 4866 N N . GLY A 1 628 ? -8.493 -5.252 44.408 1.00 40.12 628 GLY A N 1
ATOM 4867 C CA . GLY A 1 628 ? -8.998 -6.622 44.623 1.00 40.12 628 GLY A CA 1
ATOM 4868 C C . GLY A 1 628 ? -10.483 -6.883 44.317 1.00 40.12 628 GLY A C 1
ATOM 4869 O O . GLY A 1 628 ? -10.961 -7.992 44.537 1.00 40.12 628 GLY A O 1
ATOM 4870 N N . GLY A 1 629 ? -11.224 -5.910 43.787 1.00 36.44 629 GLY A N 1
ATOM 4871 C CA . GLY A 1 629 ? -12.584 -6.125 43.308 1.00 36.44 629 GLY A CA 1
ATOM 4872 C C . GLY A 1 629 ? -12.560 -6.721 41.907 1.00 36.44 629 GLY A C 1
ATOM 4873 O O . GLY A 1 629 ? -12.096 -6.066 40.974 1.00 36.44 629 GLY A O 1
ATOM 4874 N N . VAL A 1 630 ? -13.084 -7.936 41.746 1.00 40.28 630 VAL A N 1
ATOM 4875 C CA . VAL A 1 630 ? -13.419 -8.524 40.441 1.00 40.28 630 VAL A CA 1
ATOM 4876 C C . VAL A 1 630 ? -14.527 -7.671 39.814 1.00 40.28 630 VAL A C 1
ATOM 4878 O O . VAL A 1 630 ? -15.710 -7.973 39.913 1.00 40.28 630 VAL A O 1
ATOM 4881 N N . ALA A 1 631 ? -14.154 -6.537 39.227 1.00 37.19 631 ALA A N 1
ATOM 4882 C CA . ALA A 1 631 ? -15.027 -5.787 38.350 1.00 37.19 631 ALA A CA 1
ATOM 4883 C C . ALA A 1 631 ? -14.973 -6.484 36.993 1.00 37.19 631 ALA A C 1
ATOM 4885 O O . ALA A 1 631 ? -13.916 -6.507 36.354 1.00 37.19 631 ALA A O 1
ATOM 4886 N N . GLU A 1 632 ? -16.099 -7.067 36.578 1.00 40.00 632 GLU A N 1
ATOM 4887 C CA . GLU A 1 632 ? -16.297 -7.535 35.210 1.00 40.00 632 GLU A CA 1
ATOM 4888 C C . GLU A 1 632 ? -15.746 -6.485 34.247 1.00 40.00 632 GLU A C 1
ATOM 4890 O O . GLU A 1 632 ? -16.043 -5.288 34.365 1.00 40.00 632 GLU A O 1
ATOM 4895 N N . ALA A 1 633 ? -14.865 -6.930 33.345 1.00 35.88 633 ALA A N 1
ATOM 4896 C CA . ALA A 1 633 ? -14.245 -6.061 32.363 1.00 35.88 633 ALA A CA 1
ATOM 4897 C C . ALA A 1 633 ? -15.352 -5.222 31.713 1.00 35.88 633 ALA A C 1
ATOM 4899 O O . ALA A 1 633 ? -16.332 -5.810 31.250 1.00 35.88 633 ALA A O 1
ATOM 4900 N N . PRO A 1 634 ? -15.237 -3.878 31.683 1.00 36.75 634 PRO A N 1
ATOM 4901 C CA . PRO A 1 634 ? -16.256 -3.052 31.061 1.00 36.75 634 PRO A CA 1
ATOM 4902 C C . PRO A 1 634 ? -16.422 -3.578 29.645 1.00 36.75 634 PRO A C 1
ATOM 4904 O O . PRO A 1 634 ? -15.454 -3.554 28.873 1.00 36.75 634 PRO A O 1
ATOM 4907 N N . GLN A 1 635 ? -17.605 -4.127 29.349 1.00 36.09 635 GLN A N 1
ATOM 4908 C CA . GLN A 1 635 ? -17.922 -4.615 28.020 1.00 36.09 635 GLN A CA 1
ATOM 4909 C C . GLN A 1 635 ? -17.591 -3.464 27.078 1.00 36.09 635 GLN A C 1
ATOM 4911 O O . GLN A 1 635 ? -18.181 -2.388 27.174 1.00 36.09 635 GLN A O 1
ATOM 4916 N N . LYS A 1 636 ? -16.547 -3.635 26.254 1.00 43.72 636 LYS A N 1
ATOM 4917 C CA . LYS A 1 636 ? -16.218 -2.661 25.216 1.00 43.72 636 LYS A CA 1
ATOM 4918 C C . LYS A 1 636 ? -17.506 -2.500 24.434 1.00 43.72 636 LYS A C 1
ATOM 4920 O O . LYS A 1 636 ? -17.916 -3.465 23.797 1.00 43.72 636 LYS A O 1
ATOM 4925 N N . GLU A 1 637 ? -18.128 -1.324 24.505 1.00 40.81 637 GLU A N 1
ATOM 4926 C CA . GLU A 1 637 ? -19.236 -0.997 23.619 1.00 40.81 637 GLU A CA 1
ATOM 4927 C C . GLU A 1 637 ? -18.788 -1.386 22.216 1.00 40.81 637 GLU A C 1
ATOM 4929 O O . GLU A 1 637 ? -17.778 -0.879 21.704 1.00 40.81 637 GLU A O 1
ATOM 4934 N N . ASN A 1 638 ? -19.462 -2.388 21.651 1.00 50.50 638 ASN A N 1
ATOM 4935 C CA . ASN A 1 638 ? -19.183 -2.850 20.310 1.00 50.50 638 ASN A CA 1
ATOM 4936 C C . ASN A 1 638 ? -19.426 -1.644 19.418 1.00 50.50 638 ASN A C 1
ATOM 4938 O O . ASN A 1 638 ? -20.573 -1.266 19.187 1.00 50.50 638 ASN A O 1
ATOM 4942 N N . LYS A 1 639 ? -18.340 -0.999 18.968 1.00 58.62 639 LYS A N 1
ATOM 4943 C CA . LYS A 1 639 ? -18.429 0.081 17.990 1.00 58.62 639 LYS A CA 1
ATOM 4944 C C . LYS A 1 639 ? -19.290 -0.458 16.863 1.00 58.62 639 LYS A C 1
ATOM 4946 O O . LYS A 1 639 ? -18.886 -1.417 16.211 1.00 58.62 639 LYS A O 1
ATOM 4951 N N . GLN A 1 640 ? -20.472 0.122 16.674 1.00 60.44 640 GLN A N 1
ATOM 4952 C CA . GLN A 1 640 ? -21.309 -0.217 15.538 1.00 60.44 640 GLN A CA 1
ATOM 4953 C C . GLN A 1 640 ? -20.542 0.231 14.300 1.00 60.44 640 GLN A C 1
ATOM 4955 O O . GLN A 1 640 ? -20.464 1.415 13.971 1.00 60.44 640 GLN A O 1
ATOM 4960 N N . PHE A 1 641 ? -19.860 -0.723 13.678 1.00 64.38 641 PHE A N 1
ATOM 4961 C CA . PHE A 1 641 ? -19.242 -0.504 12.391 1.00 64.38 641 PHE A CA 1
ATOM 4962 C C . PHE A 1 641 ? -20.396 -0.296 11.409 1.00 64.38 641 PHE A C 1
ATOM 4964 O O . PHE A 1 641 ? -21.305 -1.121 11.336 1.00 64.38 641 PHE A O 1
ATOM 4971 N N . GLY A 1 642 ? -20.384 0.824 10.685 1.00 81.44 642 GLY A N 1
ATOM 4972 C CA . GLY A 1 642 ? -21.239 0.976 9.510 1.00 81.44 642 GLY A CA 1
ATOM 4973 C C . GLY A 1 642 ? -21.012 -0.157 8.499 1.00 81.44 642 GLY A C 1
ATOM 4974 O O . GLY A 1 642 ? -20.084 -0.959 8.630 1.00 81.44 642 GLY A O 1
ATOM 4975 N N . LYS A 1 643 ? -21.858 -0.226 7.469 1.00 90.69 643 LYS A N 1
ATOM 4976 C CA . LYS A 1 643 ? -21.776 -1.293 6.464 1.00 90.69 643 LYS A CA 1
ATOM 4977 C C . LYS A 1 643 ? -20.473 -1.213 5.664 1.00 90.69 643 LYS A C 1
ATOM 4979 O O . LYS A 1 643 ? -20.001 -0.123 5.320 1.00 90.69 643 LYS A O 1
ATOM 4984 N N . ILE A 1 644 ? -19.913 -2.371 5.326 1.00 94.88 644 ILE A N 1
ATOM 4985 C CA . ILE A 1 644 ? -18.741 -2.485 4.456 1.00 94.88 644 ILE A CA 1
ATOM 4986 C C . ILE A 1 644 ? -19.191 -3.066 3.120 1.00 94.88 644 ILE A C 1
ATOM 4988 O O . ILE A 1 644 ? -19.675 -4.188 3.051 1.00 94.88 644 ILE A O 1
ATOM 4992 N N . GLY A 1 645 ? -19.033 -2.298 2.047 1.00 95.75 645 GLY A N 1
ATOM 4993 C CA . GLY A 1 645 ? -19.227 -2.804 0.694 1.00 95.75 645 GLY A CA 1
ATOM 4994 C C . GLY A 1 645 ? -18.008 -3.612 0.260 1.00 95.75 645 GLY A C 1
ATOM 4995 O O . GLY A 1 645 ? -16.900 -3.077 0.262 1.00 95.75 645 GLY A O 1
ATOM 4996 N N . LEU A 1 646 ? -18.201 -4.871 -0.123 1.00 97.56 646 LEU A N 1
ATOM 4997 C CA . LEU A 1 646 ? -17.166 -5.729 -0.694 1.00 97.56 646 LEU A CA 1
ATOM 4998 C C . LEU A 1 646 ? -17.477 -6.013 -2.165 1.00 97.56 646 LEU A C 1
ATOM 5000 O O . LEU A 1 646 ? -18.479 -6.644 -2.485 1.00 97.56 646 LEU A O 1
ATOM 5004 N N . ARG A 1 647 ? -16.595 -5.578 -3.062 1.00 97.25 647 ARG A N 1
ATOM 5005 C CA . ARG A 1 647 ? -16.569 -5.972 -4.472 1.00 97.25 647 ARG A CA 1
ATOM 5006 C C . ARG A 1 647 ? -15.451 -6.989 -4.657 1.00 97.25 647 ARG A C 1
ATOM 5008 O O . ARG A 1 647 ? -14.297 -6.642 -4.430 1.00 97.25 647 ARG A O 1
ATOM 5015 N N . SER A 1 648 ? -15.775 -8.211 -5.063 1.00 96.69 648 SER A N 1
ATOM 5016 C CA . SER A 1 648 ? -14.778 -9.252 -5.345 1.00 96.69 648 SER A CA 1
ATOM 5017 C C . SER A 1 648 ? -14.911 -9.706 -6.794 1.00 96.69 648 SER A C 1
ATOM 5019 O O . SER A 1 648 ? -15.888 -10.363 -7.145 1.00 96.69 648 SER A O 1
ATOM 5021 N N . GLY A 1 649 ? -13.994 -9.278 -7.655 1.00 95.19 649 GLY A N 1
ATOM 5022 C CA . GLY A 1 649 ? -13.911 -9.705 -9.049 1.00 95.19 649 GLY A CA 1
ATOM 5023 C C . GLY A 1 649 ? -12.655 -10.535 -9.296 1.00 95.19 649 GLY A C 1
ATOM 5024 O O . GLY A 1 649 ? -11.756 -10.599 -8.459 1.00 95.19 649 GLY A O 1
ATOM 5025 N N . GLU A 1 650 ? -12.558 -11.139 -10.480 1.00 95.69 650 GLU A N 1
ATOM 5026 C CA . GLU A 1 650 ? -11.401 -11.969 -10.833 1.00 95.69 650 GLU A CA 1
ATOM 5027 C C . GLU A 1 650 ? -10.081 -11.195 -10.848 1.00 95.69 650 GLU A C 1
ATOM 5029 O O . GLU A 1 650 ? -9.040 -11.765 -10.540 1.00 95.69 650 GLU A O 1
ATOM 5034 N N . SER A 1 651 ? -10.102 -9.913 -11.219 1.00 97.06 651 SER A N 1
ATOM 5035 C CA . SER A 1 651 ? -8.907 -9.075 -11.371 1.00 97.06 651 SER A CA 1
ATOM 5036 C C . SER A 1 651 ? -8.703 -8.074 -10.235 1.00 97.06 651 SER A C 1
ATOM 5038 O O . SER A 1 651 ? -7.604 -7.538 -10.082 1.00 97.06 651 SER A O 1
ATOM 5040 N N . GLU A 1 652 ? -9.731 -7.807 -9.431 1.00 97.88 652 GLU A N 1
ATOM 5041 C CA . GLU A 1 652 ? -9.698 -6.766 -8.409 1.00 97.88 652 GLU A CA 1
ATOM 5042 C C . GLU A 1 652 ? -10.657 -7.079 -7.257 1.00 97.88 652 GLU A C 1
ATOM 5044 O O . GLU A 1 652 ? -11.799 -7.486 -7.464 1.00 97.88 652 GLU A O 1
ATOM 5049 N N . ILE A 1 653 ? -10.197 -6.826 -6.033 1.00 98.50 653 ILE A N 1
ATOM 5050 C CA . ILE A 1 653 ? -10.986 -6.906 -4.806 1.00 98.50 653 ILE A CA 1
ATOM 5051 C C . ILE A 1 653 ? -10.961 -5.529 -4.150 1.00 98.50 653 ILE A C 1
ATOM 5053 O O . ILE A 1 653 ? -9.894 -4.965 -3.919 1.00 98.50 653 ILE A O 1
ATOM 5057 N N . THR A 1 654 ? -12.126 -4.985 -3.817 1.00 98.19 654 THR A N 1
ATOM 5058 C CA . THR A 1 654 ? -12.251 -3.706 -3.115 1.00 98.19 654 THR A CA 1
ATOM 5059 C C . THR A 1 654 ? -13.190 -3.840 -1.926 1.00 98.19 654 THR A C 1
ATOM 5061 O O . THR A 1 654 ? -14.357 -4.178 -2.095 1.00 98.19 654 THR A O 1
ATOM 5064 N N . ALA A 1 655 ? -12.709 -3.493 -0.734 1.00 98.00 655 ALA A N 1
ATOM 5065 C CA . ALA A 1 655 ? -13.544 -3.279 0.445 1.00 98.00 655 ALA A CA 1
ATOM 5066 C C . ALA A 1 655 ? -13.665 -1.777 0.715 1.00 98.00 655 ALA A C 1
ATOM 5068 O O . ALA A 1 655 ? -12.658 -1.068 0.746 1.00 98.00 655 ALA A O 1
ATOM 5069 N N . THR A 1 656 ? -14.883 -1.283 0.926 1.00 96.88 656 THR A N 1
ATOM 5070 C CA . THR A 1 656 ? -15.183 0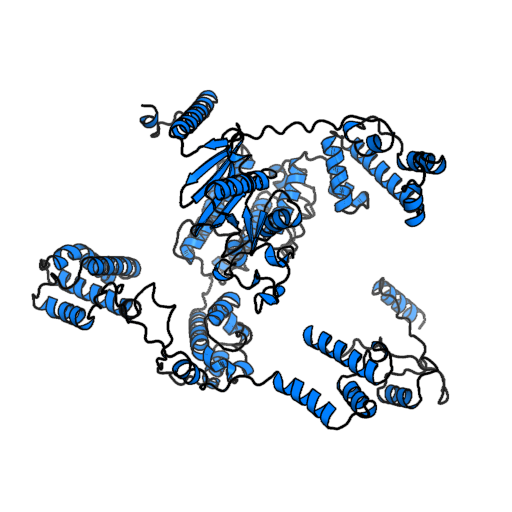.131 1.178 1.00 96.88 656 THR A CA 1
ATOM 5071 C C . THR A 1 656 ? -16.026 0.270 2.435 1.00 96.88 656 THR A C 1
ATOM 5073 O O . THR A 1 656 ? -17.093 -0.323 2.541 1.00 96.88 656 THR A O 1
ATOM 5076 N N . TYR A 1 657 ? -15.561 1.075 3.385 1.00 95.06 657 TYR A N 1
ATOM 5077 C CA . TYR A 1 657 ? -16.289 1.392 4.606 1.00 95.06 657 TYR A CA 1
ATOM 5078 C C . TYR A 1 657 ? -17.147 2.646 4.422 1.00 95.06 657 TYR A C 1
ATOM 5080 O O . TYR A 1 657 ? -16.634 3.699 4.020 1.00 95.06 657 TYR A O 1
ATOM 5088 N N . PHE A 1 658 ? -18.430 2.539 4.772 1.00 89.81 658 PHE A N 1
ATOM 5089 C CA . PHE A 1 658 ? -19.379 3.646 4.761 1.00 89.81 658 PHE A CA 1
ATOM 5090 C C . PHE A 1 658 ? -19.820 3.982 6.190 1.00 89.81 658 PHE A C 1
ATOM 5092 O O . PHE A 1 658 ? -20.353 3.127 6.899 1.00 89.81 658 PHE A O 1
ATOM 5099 N N . LYS A 1 659 ? -19.647 5.239 6.608 1.00 87.44 659 LYS A N 1
ATOM 5100 C CA . LYS A 1 659 ? -20.204 5.774 7.859 1.00 87.44 659 LYS A CA 1
ATOM 5101 C C . LYS A 1 659 ? -21.199 6.864 7.506 1.00 87.44 659 LYS A C 1
ATOM 5103 O O . LYS A 1 659 ? -20.821 7.833 6.856 1.00 87.44 659 LYS A O 1
ATOM 5108 N N . ASN A 1 660 ? -22.450 6.718 7.936 1.00 85.44 660 ASN A N 1
ATOM 5109 C CA . ASN A 1 660 ? -23.512 7.688 7.641 1.00 85.44 660 ASN A CA 1
ATOM 5110 C C . ASN A 1 660 ? -23.536 8.062 6.147 1.00 85.44 660 ASN A C 1
ATOM 5112 O O . ASN A 1 660 ? -23.503 9.236 5.806 1.00 85.44 660 ASN A O 1
ATOM 5116 N N . GLN A 1 661 ? -23.485 7.054 5.267 1.00 78.31 661 GLN A N 1
ATOM 5117 C CA . GLN A 1 661 ? -23.454 7.196 3.799 1.00 78.31 661 GLN A CA 1
ATOM 5118 C C . GLN A 1 661 ? -22.165 7.786 3.200 1.00 78.31 661 GLN A C 1
ATOM 5120 O O . GLN A 1 661 ? -21.935 7.643 2.001 1.00 78.31 661 GLN A O 1
ATOM 5125 N N . ASN A 1 662 ? -21.268 8.349 4.009 1.00 83.19 662 ASN A N 1
ATOM 5126 C CA . ASN A 1 662 ? -19.982 8.846 3.542 1.00 83.19 662 ASN A CA 1
ATOM 5127 C C . ASN A 1 662 ? -18.942 7.729 3.483 1.00 83.19 662 ASN A C 1
ATOM 5129 O O . ASN A 1 662 ? -18.810 6.907 4.395 1.00 83.19 662 ASN A O 1
ATOM 5133 N N . ARG A 1 663 ? -18.167 7.707 2.396 1.00 88.62 663 ARG A N 1
ATOM 5134 C CA . ARG A 1 663 ? -17.016 6.815 2.258 1.00 88.62 663 ARG A CA 1
ATOM 5135 C C . ARG A 1 663 ? -15.908 7.274 3.201 1.00 88.62 663 ARG A C 1
ATOM 5137 O O . ARG A 1 663 ? -15.205 8.240 2.923 1.00 88.62 663 ARG A O 1
ATOM 5144 N N . GLU A 1 664 ? -15.712 6.525 4.275 1.00 93.88 664 GLU A N 1
ATOM 5145 C CA . GLU A 1 664 ? -14.709 6.816 5.305 1.00 93.88 664 GLU A CA 1
ATOM 5146 C C . GLU A 1 664 ? -13.434 5.981 5.149 1.00 93.88 664 GLU A C 1
ATOM 5148 O O . GLU A 1 664 ? -12.405 6.253 5.773 1.00 93.88 664 GLU A O 1
ATOM 5153 N N . GLY A 1 665 ? -13.472 4.946 4.312 1.00 95.75 665 GLY A N 1
ATOM 5154 C CA . GLY A 1 665 ? -12.279 4.182 3.996 1.00 95.75 665 GLY A CA 1
ATOM 5155 C C . GLY A 1 665 ? -12.462 3.195 2.862 1.00 95.75 665 GLY A C 1
ATOM 5156 O O . GLY A 1 665 ? -13.577 2.850 2.486 1.00 95.75 665 GLY A O 1
ATOM 5157 N N . PHE A 1 666 ? -11.348 2.751 2.301 1.00 97.19 666 PHE A N 1
ATOM 5158 C CA . PHE A 1 666 ? -11.287 1.702 1.309 1.00 97.19 666 PHE A CA 1
ATOM 5159 C C . PHE A 1 666 ? -9.910 1.047 1.255 1.00 97.19 666 PHE A C 1
ATOM 5161 O O . PHE A 1 666 ? -8.887 1.664 1.571 1.00 97.19 666 PHE A O 1
ATOM 5168 N N . VAL A 1 667 ? -9.907 -0.195 0.792 1.00 97.88 667 VAL A N 1
ATOM 5169 C CA . VAL A 1 667 ? -8.723 -0.961 0.421 1.00 97.88 667 VAL A CA 1
ATOM 5170 C C . VAL A 1 667 ? -9.031 -1.655 -0.901 1.00 97.88 667 VAL A C 1
ATOM 5172 O O . VAL A 1 667 ? -10.052 -2.329 -1.012 1.00 97.88 667 VAL A O 1
ATOM 5175 N N . THR A 1 668 ? -8.160 -1.476 -1.889 1.00 98.25 668 THR A N 1
ATOM 5176 C CA . THR A 1 668 ? -8.262 -2.095 -3.213 1.00 98.25 668 THR A CA 1
ATOM 5177 C C . THR A 1 668 ? -7.011 -2.917 -3.483 1.00 98.25 668 THR A C 1
ATOM 5179 O O . THR A 1 668 ? -5.888 -2.405 -3.411 1.00 98.25 668 THR A O 1
ATOM 5182 N N . ALA A 1 669 ? -7.213 -4.185 -3.820 1.00 98.44 669 ALA A N 1
ATOM 5183 C CA . ALA A 1 669 ? -6.180 -5.115 -4.228 1.00 98.44 669 ALA A CA 1
ATOM 5184 C C . ALA A 1 669 ? -6.406 -5.562 -5.671 1.00 98.44 669 ALA A C 1
ATOM 5186 O O . ALA A 1 669 ? -7.529 -5.862 -6.065 1.00 98.44 669 ALA A O 1
ATOM 5187 N N . LYS A 1 670 ? -5.331 -5.629 -6.451 1.00 98.00 670 LYS A N 1
ATOM 5188 C CA . LYS A 1 670 ? -5.350 -6.076 -7.845 1.00 98.00 670 LYS A CA 1
ATOM 5189 C C . LYS A 1 670 ? -4.680 -7.430 -7.960 1.00 98.00 670 LYS A C 1
ATOM 5191 O O . LYS A 1 670 ? -3.691 -7.688 -7.274 1.00 98.00 670 LYS A O 1
ATOM 5196 N N . LYS A 1 671 ? -5.200 -8.287 -8.828 1.00 97.88 671 LYS A N 1
ATOM 5197 C CA . LYS A 1 671 ? -4.599 -9.586 -9.102 1.00 97.88 671 LYS A CA 1
ATOM 5198 C C . LYS A 1 671 ? -3.257 -9.375 -9.792 1.00 97.88 671 LYS A C 1
ATOM 5200 O O . LYS A 1 671 ? -3.181 -8.736 -10.839 1.00 97.88 671 LYS A O 1
ATOM 5205 N N . LEU A 1 672 ? -2.201 -9.886 -9.171 1.00 96.31 672 LEU A N 1
ATOM 5206 C CA . LEU A 1 672 ? -0.852 -9.885 -9.723 1.00 96.31 672 LEU A CA 1
ATOM 5207 C C . LEU A 1 672 ? -0.625 -11.151 -10.557 1.00 96.31 672 LEU A C 1
ATOM 5209 O O . LEU A 1 672 ? -0.149 -11.067 -11.685 1.00 96.31 672 LEU A O 1
ATOM 5213 N N . ARG A 1 673 ? -0.996 -12.313 -10.002 1.00 94.75 673 ARG A N 1
ATOM 5214 C CA . ARG A 1 673 ? -0.945 -13.645 -10.633 1.00 94.75 673 ARG A CA 1
ATOM 5215 C C . ARG A 1 673 ? -2.101 -14.510 -10.120 1.00 94.75 673 ARG A C 1
ATOM 5217 O O . ARG A 1 673 ? -2.860 -14.072 -9.257 1.00 94.75 673 ARG A O 1
ATOM 5224 N N . ASN A 1 674 ? -2.233 -15.741 -10.624 1.00 91.25 674 ASN A N 1
ATOM 5225 C CA . ASN A 1 674 ? -3.347 -16.651 -10.313 1.00 91.25 674 ASN A CA 1
ATOM 5226 C C . ASN A 1 674 ? -3.657 -16.790 -8.814 1.00 91.25 674 ASN A C 1
ATOM 5228 O O . ASN A 1 674 ? -4.827 -16.857 -8.457 1.00 91.25 674 ASN A O 1
ATOM 5232 N N . ASN A 1 675 ? -2.637 -16.755 -7.958 1.00 96.31 675 ASN A N 1
ATOM 5233 C CA . ASN A 1 675 ? -2.733 -16.977 -6.517 1.00 96.31 675 ASN A CA 1
ATOM 5234 C C . ASN A 1 675 ? -2.276 -15.776 -5.662 1.00 96.31 675 ASN A C 1
ATOM 5236 O O . ASN A 1 675 ? -2.073 -15.940 -4.459 1.00 96.31 675 ASN A O 1
ATOM 5240 N N . ILE A 1 676 ? -2.083 -14.581 -6.241 1.00 98.19 676 ILE A N 1
ATOM 5241 C CA . ILE A 1 676 ? -1.591 -13.405 -5.501 1.00 98.19 676 ILE A CA 1
ATOM 5242 C C . ILE A 1 676 ? -2.361 -12.149 -5.904 1.00 98.19 676 ILE A C 1
ATOM 5244 O O . ILE A 1 676 ? -2.366 -11.748 -7.069 1.00 98.19 676 ILE A O 1
ATOM 5248 N N . PHE A 1 677 ? -2.924 -11.473 -4.907 1.00 98.56 677 PHE A N 1
ATOM 5249 C CA . PHE A 1 677 ? -3.407 -10.102 -4.986 1.00 98.56 677 PHE A CA 1
ATOM 5250 C C . PHE A 1 677 ? -2.409 -9.159 -4.314 1.00 98.56 677 PHE A C 1
ATOM 5252 O O . PHE A 1 677 ? -1.872 -9.449 -3.248 1.00 98.56 677 PHE A O 1
ATOM 5259 N N . THR A 1 678 ? -2.177 -8.001 -4.919 1.00 98.06 678 THR A N 1
ATOM 5260 C CA . THR A 1 678 ? -1.320 -6.946 -4.374 1.00 98.06 678 THR A CA 1
ATOM 5261 C C . THR A 1 678 ? -2.155 -5.715 -4.049 1.00 98.06 678 THR A C 1
ATOM 5263 O O . THR A 1 678 ? -3.033 -5.325 -4.820 1.00 98.06 678 THR A O 1
ATOM 5266 N N . ILE A 1 679 ? -1.920 -5.111 -2.886 1.00 97.88 679 ILE A N 1
ATOM 5267 C CA . ILE A 1 679 ? -2.598 -3.873 -2.495 1.00 97.88 679 ILE A CA 1
ATOM 5268 C C . ILE A 1 679 ? -2.133 -2.738 -3.399 1.00 97.88 679 ILE A C 1
ATOM 5270 O O . ILE A 1 679 ? -0.959 -2.399 -3.378 1.00 97.88 679 ILE A O 1
ATOM 5274 N N . GLY A 1 680 ? -3.059 -2.136 -4.149 1.00 94.69 680 GLY A N 1
ATOM 5275 C CA . GLY A 1 680 ? -2.760 -0.994 -5.016 1.00 94.69 680 GLY A CA 1
ATOM 5276 C C . GLY A 1 680 ? -3.109 0.349 -4.377 1.00 94.69 680 GLY A C 1
ATOM 5277 O O . GLY A 1 680 ? -2.373 1.320 -4.517 1.00 94.69 680 GLY A O 1
ATOM 5278 N N . LEU A 1 681 ? -4.236 0.431 -3.661 1.00 94.50 681 LEU A N 1
ATOM 5279 C CA . LEU A 1 681 ? -4.694 1.672 -3.031 1.00 94.50 681 LEU A CA 1
ATOM 5280 C C . LEU A 1 681 ? -5.327 1.382 -1.672 1.00 94.50 681 LEU A C 1
ATOM 5282 O O . LEU A 1 681 ? -6.119 0.454 -1.526 1.00 94.50 681 LEU A O 1
ATOM 5286 N N . SER A 1 682 ? -5.021 2.210 -0.674 1.00 95.25 682 SER A N 1
ATOM 5287 C CA . SER A 1 682 ? -5.733 2.180 0.603 1.00 95.25 682 SER A CA 1
ATOM 5288 C C . SER A 1 682 ? -5.799 3.560 1.244 1.00 95.25 682 SER A C 1
ATOM 5290 O O . SER A 1 682 ? -4.850 4.342 1.181 1.00 95.25 682 SER A O 1
ATOM 5292 N N . LYS A 1 683 ? -6.935 3.860 1.868 1.00 94.50 683 LYS A N 1
ATOM 5293 C CA . LYS A 1 683 ? -7.154 5.053 2.692 1.00 94.50 683 LYS A CA 1
ATOM 5294 C C . LYS A 1 683 ? -8.257 4.725 3.676 1.00 94.50 683 LYS A C 1
ATOM 5296 O O . LYS A 1 683 ? -9.292 4.235 3.258 1.00 94.50 683 LYS A O 1
ATOM 5301 N N . ALA A 1 684 ? -8.084 5.007 4.956 1.00 93.38 684 ALA A N 1
ATOM 5302 C CA . ALA A 1 684 ? -9.150 4.807 5.929 1.00 93.38 684 ALA A CA 1
ATOM 5303 C C . ALA A 1 684 ? -9.044 5.830 7.050 1.00 93.38 684 ALA A C 1
ATOM 5305 O O . ALA A 1 684 ? -7.939 6.218 7.438 1.00 93.38 684 ALA A O 1
ATOM 5306 N N . THR A 1 685 ? -10.183 6.233 7.604 1.00 90.19 685 THR A N 1
ATOM 5307 C CA . THR A 1 685 ? -10.197 6.939 8.880 1.00 90.19 685 THR A CA 1
ATOM 5308 C C . THR A 1 685 ? -9.663 6.056 10.004 1.00 90.19 685 THR A C 1
ATOM 5310 O O . THR A 1 685 ? -9.660 4.818 9.943 1.00 90.19 685 THR A O 1
ATOM 5313 N N . LYS A 1 686 ? -9.141 6.714 11.044 1.00 88.25 686 LYS A N 1
ATOM 5314 C CA . LYS A 1 686 ? -8.475 6.055 12.169 1.00 88.25 686 LYS A CA 1
ATOM 5315 C C . LYS A 1 686 ? -9.383 4.979 12.777 1.00 88.25 686 LYS A C 1
ATOM 5317 O O . LYS A 1 686 ? -10.498 5.264 13.202 1.00 88.25 686 LYS A O 1
ATOM 5322 N N . GLY A 1 687 ? -8.867 3.752 12.848 1.00 86.44 687 GLY A N 1
ATOM 5323 C CA . GLY A 1 687 ? -9.550 2.595 13.435 1.00 86.44 687 GLY A CA 1
ATOM 5324 C C . GLY A 1 687 ? -10.164 1.610 12.435 1.00 86.44 687 GLY A C 1
ATOM 5325 O O . GLY A 1 687 ? -10.428 0.482 12.831 1.00 86.44 687 GLY A O 1
ATOM 5326 N N . TYR A 1 688 ? -10.330 1.978 11.160 1.00 88.50 688 TYR A N 1
ATOM 5327 C CA . TYR A 1 688 ? -10.978 1.103 10.164 1.00 88.50 688 TYR A CA 1
ATOM 5328 C C . TYR A 1 688 ? -10.004 0.403 9.213 1.00 88.50 688 TYR A C 1
ATOM 5330 O O . TYR A 1 688 ? -10.360 -0.606 8.612 1.00 88.50 688 TYR A O 1
ATOM 5338 N N . GLY A 1 689 ? -8.766 0.900 9.105 1.00 91.19 689 GLY A N 1
ATOM 5339 C CA . GLY A 1 689 ? -7.737 0.338 8.223 1.00 91.19 689 GLY A CA 1
ATOM 5340 C C . GLY A 1 689 ? -7.545 -1.175 8.398 1.00 91.19 689 GLY A C 1
ATOM 5341 O O . GLY A 1 689 ? -7.798 -1.903 7.443 1.00 91.19 689 GLY A O 1
ATOM 5342 N N . PRO A 1 690 ? -7.180 -1.674 9.597 1.00 93.06 690 PRO A N 1
ATOM 5343 C CA . PRO A 1 690 ? -6.961 -3.107 9.811 1.00 93.06 690 PRO A CA 1
ATOM 5344 C C . PRO A 1 690 ? -8.172 -3.980 9.449 1.00 93.06 690 PRO A C 1
ATOM 5346 O O . PRO A 1 690 ? -8.013 -5.007 8.803 1.00 93.06 690 PRO A O 1
ATOM 5349 N N . LYS A 1 691 ? -9.400 -3.550 9.771 1.00 94.38 691 LYS A N 1
ATOM 5350 C CA . LYS A 1 691 ? -10.609 -4.313 9.416 1.00 94.38 691 LYS A CA 1
ATOM 5351 C C . LYS A 1 691 ? -10.794 -4.421 7.896 1.00 94.38 691 LYS A C 1
ATOM 5353 O O . LYS A 1 691 ? -11.143 -5.483 7.399 1.00 94.38 691 LYS A O 1
ATOM 5358 N N . LEU A 1 692 ? -10.524 -3.348 7.148 1.00 96.94 692 LEU A N 1
ATOM 5359 C CA . LEU A 1 692 ? -10.603 -3.375 5.683 1.00 96.94 692 LEU A CA 1
ATOM 5360 C C . LEU A 1 692 ? -9.515 -4.255 5.051 1.00 96.94 692 LEU A C 1
ATOM 5362 O O . LEU A 1 692 ? -9.796 -4.945 4.075 1.00 96.94 692 LEU A O 1
ATOM 5366 N N . TYR A 1 693 ? -8.299 -4.260 5.605 1.00 97.50 693 TYR A N 1
ATOM 5367 C CA . TYR A 1 693 ? -7.238 -5.172 5.161 1.00 97.50 693 TYR A CA 1
ATOM 5368 C C . TYR A 1 693 ? -7.606 -6.636 5.421 1.00 97.50 693 TYR A C 1
ATOM 5370 O O . TYR A 1 693 ? -7.434 -7.453 4.522 1.00 97.50 693 TYR A O 1
ATOM 5378 N N . ASP A 1 694 ? -8.158 -6.955 6.597 1.00 97.62 694 ASP A N 1
ATOM 5379 C CA . ASP A 1 694 ? -8.642 -8.304 6.911 1.00 97.62 694 ASP A CA 1
ATOM 5380 C C . ASP A 1 694 ? -9.697 -8.772 5.897 1.00 97.62 694 ASP A C 1
ATOM 5382 O O . ASP A 1 694 ? -9.568 -9.857 5.346 1.00 97.62 694 ASP A O 1
ATOM 5386 N N . ILE A 1 695 ? -10.698 -7.939 5.592 1.00 97.94 695 ILE A N 1
ATOM 5387 C CA . ILE A 1 695 ? -11.778 -8.286 4.652 1.00 97.94 695 ILE A CA 1
ATOM 5388 C C . ILE A 1 695 ? -11.237 -8.546 3.243 1.00 97.94 695 ILE A C 1
ATOM 5390 O O . ILE A 1 695 ? -11.625 -9.520 2.603 1.00 97.94 695 ILE A O 1
ATOM 5394 N N . VAL A 1 696 ? -10.322 -7.705 2.750 1.00 98.44 696 VAL A N 1
ATOM 5395 C CA . VAL A 1 696 ? -9.699 -7.918 1.431 1.00 98.44 696 VAL A CA 1
ATOM 5396 C C . VAL A 1 696 ? -8.806 -9.164 1.432 1.00 98.44 696 VAL A C 1
ATOM 5398 O O . VAL A 1 696 ? -8.765 -9.886 0.439 1.00 98.44 696 VAL A O 1
ATOM 5401 N N . MET A 1 697 ? -8.120 -9.447 2.541 1.00 98.56 697 MET A N 1
ATOM 5402 C CA . MET A 1 697 ? -7.276 -10.635 2.700 1.00 98.56 697 MET A CA 1
ATOM 5403 C C . MET A 1 697 ? -8.097 -11.927 2.720 1.00 98.56 697 MET A C 1
ATOM 5405 O O . MET A 1 697 ? -7.723 -12.910 2.081 1.00 98.56 697 MET A O 1
ATOM 5409 N N . GLU A 1 698 ? -9.229 -11.920 3.414 1.00 98.50 698 GLU A N 1
ATOM 5410 C CA . GLU A 1 698 ? -10.179 -13.030 3.447 1.00 98.50 698 GLU A CA 1
ATOM 5411 C C . GLU A 1 698 ? -10.851 -13.244 2.094 1.00 98.50 698 GLU A C 1
ATOM 5413 O O . GLU A 1 698 ? -10.929 -14.375 1.627 1.00 98.50 698 GLU A O 1
ATOM 5418 N N . ALA A 1 699 ? -11.254 -12.166 1.414 1.00 98.25 699 ALA A N 1
ATOM 5419 C CA . ALA A 1 699 ? -11.802 -12.247 0.064 1.00 98.25 699 ALA A CA 1
ATOM 5420 C C . ALA A 1 699 ? -10.781 -12.827 -0.929 1.00 98.25 699 ALA A C 1
ATOM 5422 O O . ALA A 1 699 ? -11.136 -13.684 -1.734 1.00 98.25 699 ALA A O 1
ATOM 5423 N N . ALA A 1 700 ? -9.504 -12.434 -0.839 1.00 98.38 700 ALA A N 1
ATOM 5424 C CA . ALA A 1 700 ? -8.439 -13.053 -1.629 1.00 98.38 700 ALA A CA 1
ATOM 5425 C C . ALA A 1 700 ? -8.287 -14.545 -1.280 1.00 98.38 700 ALA A C 1
ATOM 5427 O O . ALA A 1 700 ? -8.240 -15.384 -2.180 1.00 98.38 700 ALA A O 1
ATOM 5428 N N . THR A 1 701 ? -8.308 -14.885 0.012 1.00 98.31 701 THR A N 1
ATOM 5429 C CA . THR A 1 701 ? -8.202 -16.275 0.493 1.00 98.31 701 THR A CA 1
ATOM 5430 C C . THR A 1 701 ? -9.360 -17.142 -0.002 1.00 98.31 701 THR A C 1
ATOM 5432 O O . THR A 1 701 ? -9.129 -18.268 -0.438 1.00 98.31 701 THR A O 1
ATOM 5435 N N . ALA A 1 702 ? -10.583 -16.608 -0.038 1.00 97.56 702 ALA A N 1
ATOM 5436 C CA . ALA A 1 702 ? -11.762 -17.292 -0.568 1.00 97.56 702 ALA A CA 1
ATOM 5437 C C . ALA A 1 702 ? -11.646 -17.623 -2.069 1.00 97.56 702 ALA A C 1
ATOM 5439 O O . ALA A 1 702 ? -12.264 -18.575 -2.534 1.00 97.56 702 ALA A O 1
ATOM 5440 N N . THR A 1 703 ? -10.817 -16.888 -2.821 1.00 96.75 703 THR A N 1
ATOM 5441 C CA . THR A 1 703 ? -10.496 -17.202 -4.229 1.00 96.75 703 THR A CA 1
ATOM 5442 C C . THR A 1 703 ? -9.311 -18.164 -4.394 1.00 96.75 703 THR A C 1
ATOM 5444 O O . THR A 1 703 ? -8.871 -18.412 -5.514 1.00 96.75 703 THR A O 1
ATOM 5447 N N . GLY A 1 704 ? -8.755 -18.688 -3.295 1.00 97.12 704 GLY A N 1
ATOM 5448 C CA . GLY A 1 704 ? -7.533 -19.500 -3.302 1.00 97.12 704 GLY A CA 1
ATOM 5449 C C . GLY A 1 704 ? -6.243 -18.686 -3.458 1.00 97.12 704 GLY A C 1
ATOM 5450 O O . GLY A 1 704 ? -5.182 -19.254 -3.717 1.00 97.12 704 GLY A O 1
ATOM 5451 N N . ALA A 1 705 ? -6.316 -17.361 -3.310 1.00 98.12 705 ALA A N 1
ATOM 5452 C CA . ALA A 1 705 ? -5.188 -16.452 -3.451 1.00 98.12 705 ALA A CA 1
ATOM 5453 C C . ALA A 1 705 ? -4.714 -15.890 -2.101 1.00 98.12 705 ALA A C 1
ATOM 5455 O O . ALA A 1 705 ? -5.372 -15.995 -1.068 1.00 98.12 705 ALA A O 1
ATOM 5456 N N . MET A 1 706 ? -3.543 -15.263 -2.108 1.00 98.31 706 MET A N 1
ATOM 5457 C CA . MET A 1 706 ? -2.963 -14.571 -0.958 1.00 98.31 706 MET A CA 1
ATOM 5458 C C . MET A 1 706 ? -2.929 -13.069 -1.221 1.00 98.31 706 MET A C 1
ATOM 5460 O O . MET A 1 706 ? -2.812 -12.639 -2.367 1.00 98.31 706 MET A O 1
ATOM 5464 N N . LEU A 1 707 ? -2.975 -12.261 -0.168 1.00 98.56 707 LEU A N 1
ATOM 5465 C CA . LEU A 1 707 ? -2.803 -10.816 -0.258 1.00 98.56 707 LEU A CA 1
ATOM 5466 C C . LEU A 1 707 ? -1.362 -10.425 0.086 1.00 98.56 707 LEU A C 1
ATOM 5468 O O . LEU A 1 707 ? -0.808 -10.904 1.068 1.00 98.56 707 LEU A O 1
ATOM 5472 N N . THR A 1 708 ? -0.748 -9.521 -0.666 1.00 98.38 708 THR A N 1
ATOM 5473 C CA . THR A 1 708 ? 0.577 -8.972 -0.349 1.00 98.38 708 THR A CA 1
ATOM 5474 C C . THR A 1 708 ? 0.620 -7.453 -0.538 1.00 98.38 708 THR A C 1
ATOM 5476 O O . THR A 1 708 ? -0.313 -6.844 -1.072 1.00 98.38 708 THR A O 1
ATOM 5479 N N . SER A 1 709 ? 1.691 -6.810 -0.072 1.00 97.50 709 SER A N 1
ATOM 5480 C CA . SER A 1 709 ? 1.879 -5.365 -0.239 1.00 97.50 709 SER A CA 1
ATOM 5481 C C . SER A 1 709 ? 2.119 -4.990 -1.704 1.00 97.50 709 SER A C 1
ATOM 5483 O O . SER A 1 709 ? 2.454 -5.855 -2.518 1.00 97.50 709 SER A O 1
ATOM 5485 N N . ASP A 1 710 ? 1.967 -3.712 -2.055 1.00 96.38 710 ASP A N 1
ATOM 5486 C CA . ASP A 1 710 ? 2.335 -3.213 -3.386 1.00 96.38 710 ASP A CA 1
ATOM 5487 C C . ASP A 1 710 ? 3.778 -3.623 -3.740 1.00 96.38 710 ASP A C 1
ATOM 5489 O O . ASP A 1 710 ? 4.692 -3.524 -2.915 1.00 96.38 710 ASP A O 1
ATOM 5493 N N . ARG A 1 711 ? 3.989 -4.132 -4.958 1.00 95.62 711 ARG A N 1
ATOM 5494 C CA . ARG A 1 711 ? 5.303 -4.641 -5.384 1.00 95.62 711 ARG A CA 1
ATOM 5495 C C . ARG A 1 711 ? 6.262 -3.541 -5.833 1.00 95.62 711 ARG A C 1
ATOM 5497 O O . ARG A 1 711 ? 7.465 -3.784 -5.853 1.00 95.62 711 ARG A O 1
ATOM 5504 N N . ASN A 1 712 ? 5.780 -2.353 -6.175 1.00 94.00 712 ASN A N 1
ATOM 5505 C CA . ASN A 1 712 ? 6.596 -1.239 -6.655 1.00 94.00 712 ASN A CA 1
ATOM 5506 C C . ASN A 1 712 ? 6.949 -0.267 -5.522 1.00 94.00 712 ASN A C 1
ATOM 5508 O O . ASN A 1 712 ? 8.089 0.194 -5.440 1.00 94.00 712 ASN A O 1
ATOM 5512 N N . GLN A 1 713 ? 5.992 0.045 -4.642 1.00 93.00 713 GLN A N 1
ATOM 5513 C CA . GLN A 1 713 ? 6.186 1.040 -3.591 1.00 93.00 713 GLN A CA 1
ATOM 5514 C C . GLN A 1 713 ? 5.321 0.786 -2.354 1.00 93.00 713 GLN A C 1
ATOM 5516 O O . GLN A 1 713 ? 4.099 0.777 -2.418 1.00 93.00 713 GLN A O 1
ATOM 5521 N N . VAL A 1 714 ? 5.953 0.710 -1.181 1.00 94.12 714 VAL A N 1
ATOM 5522 C CA . VAL A 1 714 ? 5.260 0.589 0.108 1.00 94.12 714 VAL A CA 1
ATOM 5523 C C . VAL A 1 714 ? 5.613 1.796 0.973 1.00 94.12 714 VAL A C 1
ATOM 5525 O O . VAL A 1 714 ? 6.785 2.017 1.279 1.00 94.12 714 VAL A O 1
ATOM 5528 N N . SER A 1 715 ? 4.609 2.585 1.368 1.00 92.12 715 SER A N 1
ATOM 5529 C CA . SER A 1 715 ? 4.808 3.699 2.305 1.00 92.12 715 SER A CA 1
ATOM 5530 C C . SER A 1 715 ? 5.207 3.192 3.693 1.00 92.12 715 SER A C 1
ATOM 5532 O O . SER A 1 715 ? 4.883 2.062 4.062 1.00 92.12 715 SER A O 1
ATOM 5534 N N . ASP A 1 716 ? 5.854 4.027 4.506 1.00 92.19 716 ASP A N 1
ATOM 5535 C CA . ASP A 1 716 ? 6.244 3.635 5.869 1.00 92.19 716 ASP A CA 1
ATOM 5536 C C . ASP A 1 716 ? 5.028 3.253 6.729 1.00 92.19 716 ASP A C 1
ATOM 5538 O O . ASP A 1 716 ? 5.069 2.272 7.473 1.00 92.19 716 ASP A O 1
ATOM 5542 N N . SER A 1 717 ? 3.904 3.961 6.564 1.00 89.50 717 SER A N 1
ATOM 5543 C CA . SER A 1 717 ? 2.643 3.616 7.229 1.00 89.50 717 SER A CA 1
ATOM 5544 C C . SER A 1 717 ? 2.110 2.253 6.785 1.00 89.50 717 SER A C 1
ATOM 5546 O O . SER A 1 717 ? 1.679 1.470 7.627 1.00 89.50 717 SER A O 1
ATOM 5548 N N . ALA A 1 718 ? 2.169 1.930 5.488 1.00 91.81 718 ALA A N 1
ATOM 5549 C CA . ALA A 1 718 ? 1.779 0.610 5.001 1.00 91.81 718 ALA A CA 1
ATOM 5550 C C . ALA A 1 718 ? 2.744 -0.478 5.501 1.00 91.81 718 ALA A C 1
ATOM 5552 O O . ALA A 1 718 ? 2.298 -1.540 5.926 1.00 91.81 718 ALA A O 1
ATOM 5553 N N . ARG A 1 719 ? 4.057 -0.211 5.542 1.00 94.56 719 ARG A N 1
ATOM 5554 C CA . ARG A 1 719 ? 5.061 -1.139 6.092 1.00 94.56 719 ARG A CA 1
ATOM 5555 C C . ARG A 1 719 ? 4.775 -1.473 7.558 1.00 94.56 719 ARG A C 1
ATOM 5557 O O . ARG A 1 719 ? 4.896 -2.631 7.946 1.00 94.56 719 ARG A O 1
ATOM 5564 N N . ALA A 1 720 ? 4.341 -0.493 8.352 1.00 94.12 720 ALA A N 1
ATOM 5565 C CA . ALA A 1 720 ? 3.926 -0.716 9.736 1.00 94.12 720 ALA A CA 1
ATOM 5566 C C . ALA A 1 720 ? 2.692 -1.631 9.842 1.00 94.12 720 ALA A C 1
ATOM 5568 O O . ALA A 1 720 ? 2.643 -2.478 10.732 1.00 94.12 720 ALA A O 1
ATOM 5569 N N . VAL A 1 721 ? 1.732 -1.512 8.915 1.00 94.69 721 VAL A N 1
ATOM 5570 C CA . VAL A 1 721 ? 0.577 -2.422 8.834 1.00 94.69 721 VAL A CA 1
ATOM 5571 C C . VAL A 1 721 ? 1.048 -3.852 8.561 1.00 94.69 721 VAL A C 1
ATOM 5573 O O . VAL A 1 721 ? 0.732 -4.746 9.340 1.00 94.69 721 VAL A O 1
ATOM 5576 N N . TRP A 1 722 ? 1.871 -4.073 7.533 1.00 97.31 722 TRP A N 1
ATOM 5577 C CA . TRP A 1 722 ? 2.402 -5.409 7.219 1.00 97.31 722 TRP A CA 1
ATOM 5578 C C . TRP A 1 722 ? 3.244 -5.994 8.352 1.00 97.31 722 TRP A C 1
ATOM 5580 O O . TRP A 1 722 ? 3.084 -7.160 8.698 1.00 97.31 722 TRP A O 1
ATOM 5590 N N . SER A 1 723 ? 4.072 -5.171 8.999 1.00 97.38 723 SER A N 1
ATOM 5591 C CA . SER A 1 723 ? 4.828 -5.573 10.187 1.00 97.38 723 SER A CA 1
ATOM 5592 C C . SER A 1 723 ? 3.908 -6.000 11.335 1.00 97.38 723 SER A C 1
ATOM 5594 O O . SER A 1 723 ? 4.183 -6.990 12.009 1.00 97.38 723 SER A O 1
ATOM 5596 N N . TYR A 1 724 ? 2.783 -5.310 11.541 1.00 97.06 724 TYR A N 1
ATOM 5597 C CA . TYR A 1 724 ? 1.788 -5.707 12.536 1.00 97.06 724 TYR A CA 1
ATOM 5598 C C . TYR A 1 724 ? 1.138 -7.056 12.193 1.00 97.06 724 TYR A C 1
ATOM 5600 O O . TYR A 1 724 ? 1.073 -7.934 13.053 1.00 97.06 724 TYR A O 1
ATOM 5608 N N . TYR A 1 725 ? 0.720 -7.261 10.940 1.00 97.88 725 TYR A N 1
ATOM 5609 C CA . TYR A 1 725 ? 0.177 -8.547 10.480 1.00 97.88 725 TYR A CA 1
ATOM 5610 C C . TYR A 1 725 ? 1.173 -9.694 10.642 1.00 97.88 725 TYR A C 1
ATOM 5612 O O . TYR A 1 725 ? 0.823 -10.772 11.118 1.00 97.88 725 TYR A O 1
ATOM 5620 N N . PHE A 1 726 ? 2.431 -9.455 10.294 1.00 98.38 726 PHE A N 1
ATOM 5621 C CA . PHE A 1 726 ? 3.472 -10.462 10.398 1.00 98.38 726 PHE A CA 1
ATOM 5622 C C . PHE A 1 726 ? 3.781 -10.819 11.860 1.00 98.38 726 PHE A C 1
ATOM 5624 O O . PHE A 1 726 ? 3.755 -11.990 12.231 1.00 98.38 726 PHE A O 1
ATOM 5631 N N . ASN A 1 727 ? 4.007 -9.808 12.706 1.00 97.50 727 ASN A N 1
ATOM 5632 C CA . ASN A 1 727 ? 4.544 -10.000 14.055 1.00 97.50 727 ASN A CA 1
ATOM 5633 C C . ASN A 1 727 ? 3.485 -10.226 15.142 1.00 97.50 727 ASN A C 1
ATOM 5635 O O . ASN A 1 727 ? 3.816 -10.749 16.204 1.00 97.50 727 ASN A O 1
ATOM 5639 N N . LYS A 1 728 ? 2.246 -9.752 14.952 1.00 97.25 728 LYS A N 1
ATOM 5640 C CA . LYS A 1 728 ? 1.236 -9.693 16.029 1.00 97.25 728 LYS A CA 1
ATOM 5641 C C . LYS A 1 728 ? -0.039 -10.480 15.747 1.00 97.25 728 LYS A C 1
ATOM 5643 O O . LYS A 1 728 ? -0.770 -10.762 16.690 1.00 97.25 728 LYS A O 1
ATOM 5648 N N . ARG A 1 729 ? -0.319 -10.834 14.492 1.00 97.12 729 ARG A N 1
ATOM 5649 C CA . ARG A 1 729 ? -1.553 -11.534 14.103 1.00 97.12 729 ARG A CA 1
ATOM 5650 C C . ARG A 1 729 ? -1.272 -13.012 13.876 1.00 97.12 729 ARG A C 1
ATOM 5652 O O . ARG A 1 729 ? -0.801 -13.390 12.808 1.00 97.12 729 ARG A O 1
ATOM 5659 N N . SER A 1 730 ? -1.493 -13.851 14.885 1.00 96.94 730 SER A N 1
ATOM 5660 C CA . SER A 1 730 ? -1.315 -15.309 14.777 1.00 96.94 730 SER A CA 1
ATOM 5661 C C . SER A 1 730 ? -2.381 -15.976 13.903 1.00 96.94 730 SER A C 1
ATOM 5663 O O . SER A 1 730 ? -2.100 -16.999 13.290 1.00 96.94 730 SER A O 1
ATOM 5665 N N . ASP A 1 731 ? -3.557 -15.360 13.794 1.00 97.31 731 ASP A N 1
ATOM 5666 C CA . ASP A 1 731 ? -4.692 -15.783 12.967 1.00 97.31 731 ASP A CA 1
ATOM 5667 C C . ASP A 1 731 ? -4.458 -15.611 11.456 1.00 97.31 731 ASP A C 1
ATOM 5669 O O . ASP A 1 731 ? -5.209 -16.139 10.640 1.00 97.31 731 ASP A O 1
ATOM 5673 N N . VAL A 1 732 ? -3.406 -14.888 11.069 1.00 98.31 732 VAL A N 1
ATOM 5674 C CA . VAL A 1 732 ? -3.029 -14.687 9.669 1.00 98.31 732 VAL A CA 1
ATOM 5675 C C . VAL A 1 732 ? -1.877 -15.617 9.302 1.00 98.31 732 VAL A C 1
ATOM 5677 O O . VAL A 1 732 ? -0.792 -15.558 9.896 1.00 98.31 732 VAL A O 1
ATOM 5680 N N . LYS A 1 733 ? -2.094 -16.456 8.285 1.00 98.31 733 LYS A N 1
ATOM 5681 C CA . LYS A 1 733 ? -1.074 -17.330 7.700 1.00 98.31 733 LYS A CA 1
ATOM 5682 C C . LYS A 1 733 ? -0.146 -16.501 6.815 1.00 98.31 733 LYS A C 1
ATOM 5684 O O . LYS A 1 733 ? -0.614 -15.781 5.937 1.00 98.31 733 LYS A O 1
ATOM 5689 N N . LYS A 1 734 ? 1.165 -16.626 7.036 1.00 98.19 734 LYS A N 1
ATOM 5690 C CA . LYS A 1 734 ? 2.211 -15.980 6.232 1.00 98.19 734 LYS A CA 1
ATOM 5691 C C . LYS A 1 734 ? 2.912 -17.046 5.403 1.00 98.19 734 LYS A C 1
ATOM 5693 O O . LYS A 1 734 ? 3.397 -18.028 5.960 1.00 98.19 734 LYS A O 1
ATOM 5698 N N . THR A 1 735 ? 2.962 -16.848 4.095 1.00 98.12 735 THR A N 1
ATOM 5699 C CA . THR A 1 735 ? 3.599 -17.772 3.157 1.00 98.12 735 THR A CA 1
ATOM 5700 C C . THR A 1 735 ? 4.679 -17.006 2.396 1.00 98.12 735 THR A C 1
ATOM 5702 O O . THR A 1 735 ? 4.329 -16.063 1.683 1.00 98.12 735 THR A O 1
ATOM 5705 N N . PRO A 1 736 ? 5.969 -17.365 2.529 1.00 98.06 736 PRO A N 1
ATOM 5706 C CA . PRO A 1 736 ? 7.039 -16.779 1.726 1.00 98.06 736 PRO A CA 1
ATOM 5707 C C . PRO A 1 736 ? 6.713 -16.828 0.231 1.00 98.06 736 PRO A C 1
ATOM 5709 O O . PRO A 1 736 ? 6.297 -17.867 -0.284 1.00 98.06 736 PRO A O 1
ATOM 5712 N N . LEU A 1 737 ? 6.887 -15.704 -0.458 1.00 97.44 737 LEU A N 1
ATOM 5713 C CA . LEU A 1 737 ? 6.698 -15.612 -1.902 1.00 97.44 737 LEU A CA 1
ATOM 5714 C C . LEU A 1 737 ? 7.957 -16.067 -2.640 1.00 97.44 737 LEU A C 1
ATOM 5716 O O . LEU A 1 737 ? 9.070 -15.975 -2.114 1.00 97.44 737 LEU A O 1
ATOM 5720 N N . ASN A 1 738 ? 7.787 -16.494 -3.891 1.00 96.06 738 ASN A N 1
ATOM 5721 C CA . ASN A 1 738 ? 8.915 -16.731 -4.784 1.00 96.06 738 ASN A CA 1
ATOM 5722 C C . ASN A 1 738 ? 9.627 -15.402 -5.104 1.00 96.06 738 ASN A C 1
ATOM 5724 O O . ASN A 1 738 ? 8.955 -14.371 -5.185 1.00 96.06 738 ASN A O 1
ATOM 5728 N N . PRO A 1 739 ? 10.953 -15.403 -5.351 1.00 96.12 739 PRO A N 1
ATOM 5729 C CA . PRO A 1 739 ? 11.704 -14.189 -5.694 1.00 96.12 739 PRO A CA 1
ATOM 5730 C C . PRO A 1 739 ? 11.129 -13.371 -6.853 1.00 96.12 739 PRO A C 1
ATOM 5732 O O . PRO A 1 739 ? 11.214 -12.148 -6.856 1.00 96.12 739 PRO A O 1
ATOM 5735 N N . GLU A 1 740 ? 10.499 -14.030 -7.823 1.00 95.44 740 GLU A N 1
ATOM 5736 C CA . GLU A 1 740 ? 9.826 -13.384 -8.957 1.00 95.44 740 GLU A CA 1
ATOM 5737 C C . GLU A 1 740 ? 8.585 -12.553 -8.575 1.00 95.44 740 GLU A C 1
ATOM 5739 O O . GLU A 1 740 ? 8.144 -11.709 -9.358 1.00 95.44 740 GLU A O 1
ATOM 5744 N N . ASP A 1 741 ? 8.034 -12.779 -7.380 1.00 96.00 741 ASP A N 1
ATOM 5745 C CA . ASP A 1 741 ? 6.874 -12.080 -6.815 1.00 96.00 741 ASP A CA 1
ATOM 5746 C C . ASP A 1 741 ? 7.266 -11.141 -5.658 1.00 96.00 741 ASP A C 1
ATOM 5748 O O . ASP A 1 741 ? 6.414 -10.530 -4.994 1.00 96.00 741 ASP A O 1
ATOM 5752 N N . TRP A 1 742 ? 8.567 -11.004 -5.395 1.00 96.12 742 TRP A N 1
ATOM 5753 C CA . TRP A 1 742 ? 9.075 -10.034 -4.434 1.00 96.12 742 TRP A CA 1
ATOM 5754 C C . TRP A 1 742 ? 8.843 -8.605 -4.924 1.00 96.12 742 TRP A C 1
ATOM 5756 O O . TRP A 1 742 ? 8.502 -8.333 -6.079 1.00 96.12 742 TRP A O 1
ATOM 5766 N N . THR A 1 743 ? 8.991 -7.652 -4.008 1.00 93.50 743 THR A N 1
ATOM 5767 C CA . THR A 1 743 ? 9.000 -6.241 -4.396 1.00 93.50 743 THR A CA 1
ATOM 5768 C C . THR A 1 743 ? 10.100 -5.976 -5.429 1.00 93.50 743 THR A C 1
ATOM 5770 O O . THR A 1 743 ? 11.241 -6.403 -5.278 1.00 93.50 743 THR A O 1
ATOM 5773 N N . LYS A 1 744 ? 9.762 -5.226 -6.479 1.00 92.25 744 LYS A N 1
ATOM 5774 C CA . LYS A 1 744 ? 10.710 -4.794 -7.516 1.00 92.25 744 LYS A CA 1
ATOM 5775 C C . LYS A 1 744 ? 11.685 -3.739 -7.002 1.00 92.25 744 LYS A C 1
ATOM 5777 O O . LYS A 1 744 ? 12.710 -3.480 -7.628 1.00 92.25 744 LYS A O 1
ATOM 5782 N N . ASN A 1 745 ? 11.365 -3.109 -5.874 1.00 93.44 745 ASN A N 1
ATOM 5783 C CA . ASN A 1 745 ? 12.238 -2.143 -5.240 1.00 93.44 745 ASN A CA 1
ATOM 5784 C C . ASN A 1 745 ? 13.243 -2.857 -4.328 1.00 93.44 745 ASN A C 1
ATOM 5786 O O . ASN A 1 745 ? 12.941 -3.158 -3.176 1.00 93.44 745 ASN A O 1
ATOM 5790 N N . GLN A 1 746 ? 14.458 -3.066 -4.834 1.00 93.88 746 GLN A N 1
ATOM 5791 C CA . GLN A 1 746 ? 15.547 -3.744 -4.118 1.00 93.88 746 GLN A CA 1
ATOM 5792 C C . GLN A 1 746 ? 15.833 -3.150 -2.726 1.00 93.88 746 GLN A C 1
ATOM 5794 O O . GLN A 1 746 ? 16.190 -3.882 -1.814 1.00 93.88 746 GLN A O 1
ATOM 5799 N N . SER A 1 747 ? 15.598 -1.848 -2.509 1.00 94.00 747 SER A N 1
ATOM 5800 C CA . SER A 1 747 ? 15.770 -1.221 -1.184 1.00 94.00 747 SER A CA 1
ATOM 5801 C C . SER A 1 747 ? 14.785 -1.710 -0.112 1.00 94.00 747 SER A C 1
ATOM 5803 O O . SER A 1 747 ? 14.987 -1.449 1.072 1.00 94.00 747 SER A O 1
ATOM 5805 N N . PHE A 1 748 ? 13.718 -2.406 -0.512 1.00 94.56 748 PHE A N 1
ATOM 5806 C CA . PHE A 1 748 ? 12.745 -3.027 0.388 1.00 94.56 748 PHE A CA 1
ATOM 5807 C C . PHE A 1 748 ? 12.961 -4.533 0.567 1.00 94.56 748 PHE A C 1
ATOM 5809 O O . PHE A 1 748 ? 12.187 -5.170 1.287 1.00 94.56 748 PHE A O 1
ATOM 5816 N N . ILE A 1 749 ? 13.979 -5.109 -0.073 1.00 96.62 749 ILE A N 1
ATOM 5817 C CA . ILE A 1 749 ? 14.399 -6.483 0.182 1.00 96.62 749 ILE A CA 1
ATOM 5818 C C . ILE A 1 749 ? 15.447 -6.430 1.291 1.00 96.62 749 ILE A C 1
ATOM 5820 O O . ILE A 1 749 ? 16.439 -5.709 1.196 1.00 96.62 749 ILE A O 1
ATOM 5824 N N . ASP A 1 750 ? 15.194 -7.154 2.378 1.00 97.31 750 ASP A N 1
ATOM 5825 C CA . ASP A 1 750 ? 16.153 -7.242 3.472 1.00 97.31 750 ASP A CA 1
ATOM 5826 C C . ASP A 1 750 ? 17.425 -7.957 2.977 1.00 97.31 750 ASP A C 1
ATOM 5828 O O . ASP A 1 750 ? 17.306 -9.019 2.359 1.00 97.31 750 ASP A O 1
ATOM 5832 N N . PRO A 1 751 ? 18.637 -7.432 3.244 1.00 97.56 751 PRO A N 1
ATOM 5833 C CA . PRO A 1 751 ? 19.882 -8.058 2.804 1.00 97.56 751 PRO A CA 1
ATOM 5834 C C . PRO A 1 751 ? 20.063 -9.515 3.248 1.00 97.56 751 PRO A C 1
ATOM 5836 O O . PRO A 1 751 ? 20.799 -10.255 2.600 1.00 97.56 751 PRO A O 1
ATOM 5839 N N . LYS A 1 752 ? 19.382 -9.961 4.313 1.00 97.75 752 LYS A N 1
ATOM 5840 C CA . LYS A 1 752 ? 19.370 -11.373 4.732 1.00 97.75 752 LYS A CA 1
ATOM 5841 C C . LYS A 1 752 ? 18.746 -12.315 3.694 1.00 97.75 752 LYS A C 1
ATOM 5843 O O . LYS A 1 752 ? 18.982 -13.516 3.749 1.00 97.75 752 LYS A O 1
ATOM 5848 N N . LEU A 1 753 ? 17.928 -11.791 2.781 1.00 97.31 753 LEU A N 1
ATOM 5849 C CA . LEU A 1 753 ? 17.317 -12.543 1.682 1.00 97.31 753 LEU A CA 1
ATOM 5850 C C . LEU A 1 753 ? 18.179 -12.536 0.412 1.00 97.31 753 LEU A C 1
ATOM 5852 O O . LEU A 1 753 ? 17.764 -13.066 -0.618 1.00 97.31 753 LEU A O 1
ATOM 5856 N N . TYR A 1 754 ? 19.374 -11.943 0.454 1.00 95.19 754 TYR A N 1
ATOM 5857 C CA . TYR A 1 754 ? 20.328 -12.031 -0.645 1.00 95.19 754 TYR A CA 1
ATOM 5858 C C . TYR A 1 754 ? 21.093 -1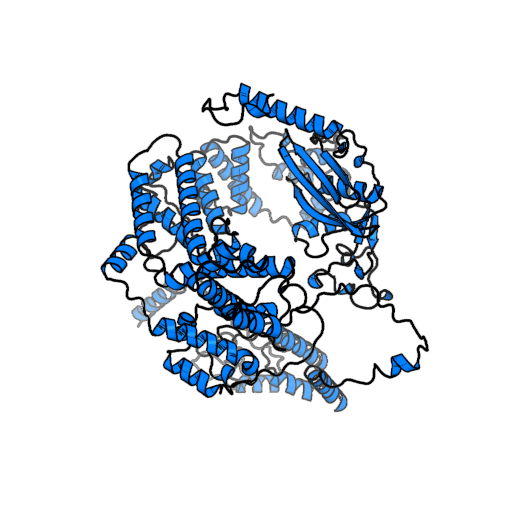3.355 -0.589 1.00 95.19 754 TYR A C 1
ATOM 5860 O O . TYR A 1 754 ? 21.399 -13.877 0.481 1.00 95.19 754 TYR A O 1
ATOM 5868 N N . GLY A 1 755 ? 21.423 -13.895 -1.761 1.00 94.19 755 GLY A N 1
ATOM 5869 C CA . GLY A 1 755 ? 22.124 -15.170 -1.889 1.00 94.19 755 GLY A CA 1
ATOM 5870 C C . GLY A 1 755 ? 21.192 -16.340 -2.193 1.00 94.19 755 GLY A C 1
ATOM 5871 O O . GLY A 1 755 ? 20.086 -16.160 -2.707 1.00 94.19 755 GLY A O 1
ATOM 5872 N N . LYS A 1 756 ? 21.685 -17.554 -1.937 1.00 95.81 756 LYS A N 1
ATOM 5873 C CA . LYS A 1 756 ? 20.968 -18.785 -2.273 1.00 95.81 756 LYS A CA 1
ATOM 5874 C C . LYS A 1 756 ? 19.840 -19.046 -1.272 1.00 95.81 756 LYS A C 1
ATOM 5876 O O . LYS A 1 756 ? 19.905 -18.615 -0.125 1.00 95.81 756 LYS A O 1
ATOM 5881 N N . LYS A 1 757 ? 18.810 -19.781 -1.692 1.00 95.56 757 LYS A N 1
ATOM 5882 C CA . LYS A 1 757 ? 17.615 -20.040 -0.873 1.00 95.56 757 LYS A CA 1
ATOM 5883 C C . LYS A 1 757 ? 17.938 -20.724 0.458 1.00 95.56 757 LYS A C 1
ATOM 5885 O O . LYS A 1 757 ? 17.250 -20.495 1.447 1.00 95.56 757 LYS A O 1
ATOM 5890 N N . GLU A 1 758 ? 19.001 -21.520 0.495 1.00 96.25 758 GLU A N 1
ATOM 5891 C CA . GLU A 1 758 ? 19.451 -22.257 1.679 1.00 96.25 758 GLU A CA 1
ATOM 5892 C C . GLU A 1 758 ? 20.066 -21.338 2.742 1.00 96.25 758 GLU A C 1
ATOM 5894 O O . GLU A 1 758 ? 20.153 -21.724 3.904 1.00 96.25 758 GLU A O 1
ATOM 5899 N N . THR A 1 759 ? 20.486 -20.125 2.362 1.00 96.81 759 THR A N 1
ATOM 5900 C CA . THR A 1 759 ? 21.054 -19.134 3.287 1.00 96.81 759 THR A CA 1
ATOM 5901 C C . THR A 1 759 ? 20.016 -18.146 3.809 1.00 96.81 759 THR A C 1
ATOM 5903 O O . THR A 1 759 ? 20.354 -17.289 4.625 1.00 96.81 759 THR A O 1
ATOM 5906 N N . TRP A 1 760 ? 18.768 -18.222 3.341 1.00 97.81 760 TRP A N 1
ATOM 5907 C CA . TRP A 1 760 ? 17.718 -17.314 3.790 1.00 97.81 760 TRP A CA 1
ATOM 5908 C C . TRP A 1 760 ? 17.297 -17.620 5.233 1.00 97.81 760 TRP A C 1
ATOM 5910 O O . TRP A 1 760 ? 17.254 -18.784 5.640 1.00 97.81 760 TRP A O 1
ATOM 5920 N N . PRO A 1 761 ? 16.943 -16.590 6.022 1.00 98.00 761 PRO A N 1
ATOM 5921 C CA . PRO A 1 761 ? 16.441 -16.785 7.372 1.00 98.00 761 PRO A CA 1
ATOM 5922 C C . PRO A 1 761 ? 15.099 -17.540 7.363 1.00 98.00 761 PRO A C 1
ATOM 5924 O O . PRO A 1 761 ? 14.389 -17.536 6.349 1.00 98.00 761 PRO A O 1
ATOM 5927 N N . PRO A 1 762 ? 14.697 -18.148 8.495 1.00 97.88 762 PRO A N 1
ATOM 5928 C CA . PRO A 1 762 ? 13.409 -18.827 8.601 1.00 97.88 762 PRO A CA 1
ATOM 5929 C C . PRO A 1 762 ? 12.252 -17.883 8.251 1.00 97.88 762 PRO A C 1
ATOM 5931 O O . PRO A 1 762 ? 12.335 -16.678 8.477 1.00 97.88 762 PRO A O 1
ATOM 5934 N N . ALA A 1 763 ? 11.139 -18.437 7.761 1.00 97.19 763 ALA A N 1
ATOM 5935 C CA . ALA A 1 763 ? 9.950 -17.683 7.336 1.00 97.19 763 ALA A CA 1
ATOM 5936 C C . ALA A 1 763 ? 9.301 -16.821 8.442 1.00 97.19 763 ALA A C 1
ATOM 5938 O O . ALA A 1 763 ? 8.393 -16.042 8.166 1.00 97.19 763 ALA A O 1
ATOM 5939 N N . THR A 1 764 ? 9.740 -16.977 9.692 1.00 96.94 764 THR A N 1
ATOM 5940 C CA . THR A 1 764 ? 9.334 -16.187 10.859 1.00 96.94 764 THR A CA 1
ATOM 5941 C C . THR A 1 764 ? 10.212 -14.952 11.098 1.00 96.94 764 THR A C 1
ATOM 5943 O O . THR A 1 764 ? 9.865 -14.131 11.946 1.00 96.94 764 THR A O 1
ATOM 5946 N N . ASP A 1 765 ? 11.334 -14.790 10.386 1.00 98.31 765 ASP A N 1
ATOM 5947 C CA . ASP A 1 765 ? 12.203 -13.611 10.502 1.00 98.31 765 ASP A CA 1
ATOM 5948 C C . ASP A 1 765 ? 11.537 -12.375 9.858 1.00 98.31 765 ASP A C 1
ATOM 5950 O O . ASP A 1 765 ? 10.964 -12.484 8.768 1.00 98.31 765 ASP A O 1
ATOM 5954 N N . PRO A 1 766 ? 11.631 -11.180 10.479 1.00 98.00 766 PRO A N 1
ATOM 5955 C CA . PRO A 1 766 ? 11.100 -9.929 9.932 1.00 98.00 766 PRO A CA 1
ATOM 5956 C C . PRO A 1 766 ? 11.544 -9.573 8.505 1.00 98.00 766 PRO A C 1
ATOM 5958 O O . PRO A 1 766 ? 10.847 -8.806 7.836 1.00 98.00 766 PRO A O 1
ATOM 5961 N N . ALA A 1 767 ? 12.650 -10.134 8.007 1.00 97.94 767 ALA A N 1
ATOM 5962 C CA . ALA A 1 767 ? 13.069 -10.012 6.609 1.00 97.94 767 ALA A CA 1
ATOM 5963 C C . ALA A 1 767 ? 11.947 -10.382 5.614 1.00 97.94 767 ALA A C 1
ATOM 5965 O O . ALA A 1 767 ? 11.843 -9.809 4.528 1.00 97.94 767 ALA A O 1
ATOM 5966 N N . TRP A 1 768 ? 11.048 -11.287 6.013 1.00 98.38 768 TRP A N 1
ATOM 5967 C CA . TRP A 1 768 ? 9.946 -11.784 5.195 1.00 98.38 768 TRP A CA 1
ATOM 5968 C C . TRP A 1 768 ? 8.694 -10.894 5.181 1.00 98.38 768 TRP A C 1
ATOM 5970 O O . TRP A 1 768 ? 7.773 -11.182 4.413 1.00 98.38 768 TRP A O 1
ATOM 5980 N N . ILE A 1 769 ? 8.638 -9.798 5.956 1.00 98.31 769 ILE A N 1
ATOM 5981 C CA . ILE A 1 769 ? 7.430 -8.956 6.108 1.00 98.31 769 ILE A CA 1
ATOM 5982 C C . ILE A 1 769 ? 6.860 -8.501 4.754 1.00 98.31 769 ILE A C 1
ATOM 5984 O O . ILE A 1 769 ? 5.652 -8.575 4.530 1.00 98.31 769 ILE A O 1
ATOM 5988 N N . LEU A 1 770 ? 7.702 -8.028 3.834 1.00 98.00 770 LEU A N 1
ATOM 5989 C CA . LEU A 1 770 ? 7.244 -7.562 2.516 1.00 98.00 770 LEU A CA 1
ATOM 5990 C C . LEU A 1 770 ? 7.321 -8.645 1.431 1.00 98.00 770 LEU A C 1
ATOM 5992 O O . LEU A 1 770 ? 6.737 -8.469 0.362 1.00 98.00 770 LEU A O 1
ATOM 5996 N N . GLN A 1 771 ? 7.979 -9.770 1.716 1.00 98.19 771 GLN A N 1
ATOM 5997 C CA . GLN A 1 771 ? 8.174 -10.888 0.785 1.00 98.19 771 GLN A CA 1
ATOM 5998 C C . GLN A 1 771 ? 7.284 -12.094 1.112 1.00 98.19 771 GLN A C 1
ATOM 6000 O O . GLN A 1 771 ? 7.596 -13.220 0.740 1.00 98.19 771 GLN A O 1
ATOM 6005 N N . SER A 1 772 ? 6.168 -11.857 1.805 1.00 98.50 772 SER A N 1
ATOM 6006 C CA . SER A 1 772 ? 5.171 -12.877 2.138 1.00 98.50 772 SER A CA 1
ATOM 6007 C C . SER A 1 772 ? 3.810 -12.557 1.520 1.00 98.50 772 SER A C 1
ATOM 6009 O O . SER A 1 772 ? 3.414 -11.393 1.396 1.00 98.50 772 SER A O 1
ATOM 6011 N N . GLY A 1 773 ? 3.085 -13.607 1.146 1.00 98.44 773 GLY A N 1
ATOM 6012 C CA . GLY A 1 773 ? 1.645 -13.593 0.944 1.00 98.44 773 GLY A CA 1
ATOM 6013 C C . GLY A 1 773 ? 0.940 -13.870 2.268 1.00 98.44 773 G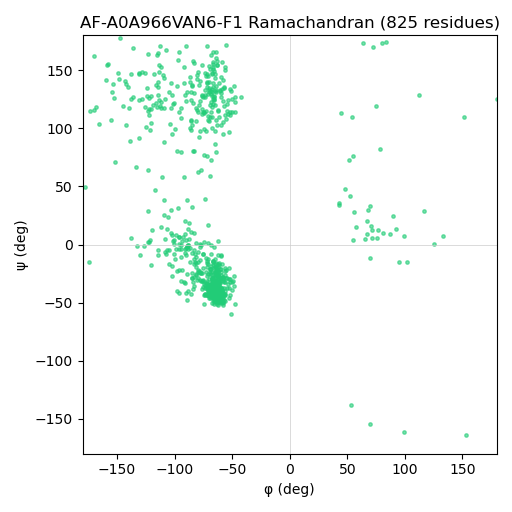LY A C 1
ATOM 6014 O O . GLY A 1 773 ? 1.383 -14.704 3.058 1.00 98.44 773 GLY A O 1
ATOM 6015 N N . TYR A 1 774 ? -0.147 -13.154 2.512 1.00 98.62 774 TYR A N 1
ATOM 6016 C CA . TYR A 1 774 ? -0.940 -13.225 3.727 1.00 98.62 774 TYR A CA 1
ATOM 6017 C C . TYR A 1 774 ? -2.322 -13.784 3.394 1.00 98.62 774 TYR A C 1
ATOM 6019 O O . TYR A 1 774 ? -2.995 -13.289 2.488 1.00 98.62 774 TYR A O 1
ATOM 6027 N N . SER A 1 775 ? -2.742 -14.801 4.139 1.00 98.44 775 SER A N 1
ATOM 6028 C CA . SER A 1 775 ? -4.063 -15.418 4.019 1.00 98.44 775 SER A CA 1
ATOM 6029 C C . SER A 1 775 ? -4.739 -15.491 5.374 1.00 98.44 775 SER A C 1
ATOM 6031 O O . SER A 1 775 ? -4.079 -15.668 6.401 1.00 98.44 775 SER A O 1
ATOM 6033 N N . LYS A 1 776 ? -6.064 -15.388 5.369 1.00 98.00 776 LYS A N 1
ATOM 6034 C CA . LYS A 1 776 ? -6.895 -15.413 6.570 1.00 98.00 776 LYS A CA 1
ATOM 6035 C C . LYS A 1 776 ? -8.195 -16.155 6.272 1.00 98.00 776 LYS A C 1
ATOM 6037 O O . LYS A 1 776 ? -8.737 -16.013 5.177 1.00 98.00 776 LYS A O 1
ATOM 6042 N N . SER A 1 777 ? -8.666 -16.953 7.227 1.00 97.06 777 SER A N 1
ATOM 6043 C CA . SER A 1 777 ? -9.928 -17.690 7.111 1.00 97.06 777 SER A CA 1
ATOM 6044 C C . SER A 1 777 ? -11.101 -16.736 6.843 1.00 97.06 777 SER A C 1
ATOM 6046 O O . SER A 1 777 ? -11.172 -15.701 7.505 1.00 97.06 777 SER A O 1
ATOM 6048 N N . PRO A 1 778 ? -12.007 -17.054 5.900 1.00 94.56 778 PRO A N 1
ATOM 6049 C CA . PRO A 1 778 ? -13.054 -16.146 5.431 1.00 94.56 778 PRO A CA 1
ATOM 6050 C C . PRO A 1 778 ? -14.234 -16.026 6.410 1.00 94.56 778 PRO A C 1
ATOM 6052 O O . PRO A 1 778 ? -15.349 -16.422 6.103 1.00 94.56 778 PRO A O 1
ATOM 6055 N N . GLU A 1 779 ? -14.007 -15.497 7.607 1.00 95.00 779 GLU A N 1
ATOM 6056 C CA . GLU A 1 779 ? -15.046 -15.348 8.635 1.00 95.00 779 GLU A CA 1
ATOM 6057 C C . GLU A 1 779 ? -15.781 -14.003 8.533 1.00 95.00 779 GLU A C 1
ATOM 6059 O O . GLU A 1 779 ? -17.006 -13.939 8.635 1.00 95.00 779 GLU A O 1
ATOM 6064 N N . LEU A 1 780 ? -15.050 -12.914 8.290 1.00 94.31 780 LEU A N 1
ATOM 6065 C CA . LEU A 1 780 ? -15.588 -11.559 8.210 1.00 94.31 780 LEU A CA 1
ATOM 6066 C C . LEU A 1 780 ? -16.355 -11.317 6.918 1.00 94.31 780 LEU A C 1
ATOM 6068 O O . LEU A 1 780 ? -17.328 -10.574 6.945 1.00 94.31 780 LEU A O 1
ATOM 6072 N N . ILE A 1 781 ? -15.949 -11.917 5.795 1.00 96.31 781 ILE A N 1
ATOM 6073 C CA . ILE A 1 781 ? -16.628 -11.700 4.503 1.00 96.31 781 ILE A CA 1
ATOM 6074 C C . ILE A 1 781 ? -18.058 -12.263 4.463 1.00 96.31 781 ILE A C 1
ATOM 6076 O O . ILE A 1 781 ? -18.831 -11.896 3.580 1.00 96.31 781 ILE A O 1
ATOM 6080 N N . HIS A 1 782 ? -18.414 -13.119 5.426 1.00 94.62 782 HIS A N 1
ATOM 6081 C CA . HIS A 1 782 ? -19.764 -13.647 5.637 1.00 94.62 782 HIS A CA 1
ATOM 6082 C C . HIS A 1 782 ? -20.520 -12.927 6.769 1.00 94.62 782 HIS A C 1
ATOM 6084 O O . HIS A 1 782 ? -21.639 -13.312 7.106 1.00 94.62 782 HIS A O 1
ATOM 6090 N N . GLY A 1 783 ? -19.928 -11.882 7.356 1.00 93.19 783 GLY A N 1
ATOM 6091 C CA . GLY A 1 783 ? -20.554 -11.071 8.393 1.00 93.19 783 GLY A CA 1
ATOM 6092 C C . GLY A 1 783 ? -21.774 -10.306 7.878 1.00 93.19 783 GLY A C 1
ATOM 6093 O O . GLY A 1 783 ? -21.809 -9.840 6.740 1.00 93.19 783 GLY A O 1
ATOM 6094 N N . SER A 1 784 ? -22.776 -10.122 8.741 1.00 91.88 784 SER A N 1
ATOM 6095 C CA . SER A 1 784 ? -24.009 -9.387 8.415 1.00 91.88 784 SER A CA 1
ATOM 6096 C C . SER A 1 784 ? -23.786 -7.899 8.102 1.00 91.88 784 SER A C 1
ATOM 6098 O O . SER A 1 784 ? -24.678 -7.230 7.583 1.00 91.88 784 SER A O 1
ATOM 6100 N N . ASP A 1 785 ? -22.619 -7.355 8.453 1.00 90.75 785 ASP A N 1
ATOM 6101 C CA . ASP A 1 785 ? -22.192 -5.988 8.148 1.00 90.75 785 ASP A CA 1
ATOM 6102 C C . ASP A 1 785 ? -21.544 -5.845 6.758 1.00 90.75 785 ASP A C 1
ATOM 6104 O O . ASP A 1 785 ? -21.305 -4.715 6.313 1.00 90.75 785 ASP A O 1
ATOM 6108 N N . ILE A 1 786 ? -21.297 -6.956 6.054 1.00 93.94 786 ILE A N 1
ATOM 6109 C CA . ILE A 1 786 ? -20.773 -6.965 4.687 1.00 93.94 786 ILE A CA 1
ATOM 6110 C C . ILE A 1 786 ? -21.916 -6.920 3.676 1.00 93.94 786 ILE A C 1
ATOM 6112 O O . ILE A 1 786 ? -22.867 -7.695 3.724 1.00 93.94 786 ILE A O 1
ATOM 6116 N N . VAL A 1 787 ? -21.794 -6.019 2.705 1.00 92.94 787 VAL A N 1
ATOM 6117 C CA . VAL A 1 787 ? -22.698 -5.926 1.560 1.00 92.94 787 VAL A CA 1
ATOM 6118 C C . VAL A 1 787 ? -21.928 -6.300 0.304 1.00 92.94 787 VAL A C 1
ATOM 6120 O O . VAL A 1 787 ? -20.951 -5.636 -0.050 1.00 92.94 787 VAL A O 1
ATOM 6123 N N . ASN A 1 788 ? -22.367 -7.352 -0.385 1.00 94.25 788 ASN A N 1
ATOM 6124 C CA . ASN A 1 788 ? -21.775 -7.755 -1.655 1.00 94.25 788 ASN A CA 1
ATOM 6125 C C . ASN A 1 788 ? -22.103 -6.716 -2.738 1.00 94.25 788 ASN A C 1
ATOM 6127 O O . ASN A 1 788 ? -23.240 -6.599 -3.180 1.00 94.25 788 ASN A O 1
ATOM 6131 N N . MET A 1 789 ? -21.095 -5.968 -3.181 1.00 92.12 789 MET A N 1
ATOM 6132 C CA . MET A 1 789 ? -21.233 -4.921 -4.196 1.00 92.12 789 MET A CA 1
ATOM 6133 C C . MET A 1 789 ? -21.389 -5.463 -5.621 1.00 92.12 789 MET A C 1
ATOM 6135 O O . MET A 1 789 ? -21.615 -4.672 -6.535 1.00 92.12 789 MET A O 1
ATOM 6139 N N . ASN A 1 790 ? -21.212 -6.772 -5.821 1.00 91.25 790 ASN A N 1
ATOM 6140 C CA . ASN A 1 790 ? -21.506 -7.436 -7.090 1.00 91.25 790 ASN A CA 1
ATOM 6141 C C . ASN A 1 790 ? -22.975 -7.865 -7.193 1.00 91.25 790 ASN A C 1
ATOM 6143 O O . ASN A 1 790 ? -23.423 -8.198 -8.286 1.00 91.25 790 ASN A O 1
ATOM 6147 N N . ASP A 1 791 ? -23.717 -7.891 -6.079 1.00 91.19 791 ASP A N 1
ATOM 6148 C CA . ASP A 1 791 ? -25.146 -8.197 -6.103 1.00 91.19 791 ASP A CA 1
ATOM 6149 C C . ASP A 1 791 ? -25.883 -7.047 -6.817 1.00 91.19 791 ASP A C 1
ATOM 6151 O O . ASP A 1 791 ? -25.707 -5.890 -6.423 1.00 91.19 791 ASP A O 1
ATOM 6155 N N . PRO A 1 792 ? -26.719 -7.311 -7.837 1.00 85.56 792 PRO A N 1
ATOM 6156 C CA . PRO A 1 792 ? -27.561 -6.288 -8.456 1.00 85.56 792 PRO A CA 1
ATOM 6157 C C . PRO A 1 792 ? -28.376 -5.470 -7.439 1.00 85.56 792 PRO A C 1
ATOM 6159 O O . PRO A 1 792 ? -28.547 -4.264 -7.619 1.00 85.56 792 PRO A O 1
ATOM 6162 N N . LYS A 1 793 ? -28.785 -6.075 -6.314 1.00 83.69 793 LYS A N 1
ATOM 6163 C CA . LYS A 1 793 ? -29.481 -5.390 -5.210 1.00 83.69 793 LYS A CA 1
ATOM 6164 C C . LYS A 1 793 ? -28.623 -4.324 -4.529 1.00 83.69 793 LYS A C 1
ATOM 6166 O O . LYS A 1 793 ? -29.157 -3.430 -3.878 1.00 83.69 793 LYS A O 1
ATOM 6171 N N . TYR A 1 794 ? -27.299 -4.369 -4.668 1.00 83.19 794 TYR A N 1
ATOM 6172 C CA . TYR A 1 794 ? -26.431 -3.293 -4.198 1.00 83.19 794 TYR A CA 1
ATOM 6173 C C . TYR A 1 794 ? -26.636 -2.004 -4.995 1.00 83.19 794 TYR A C 1
ATOM 6175 O O . TYR A 1 794 ? -26.591 -0.919 -4.414 1.00 83.19 794 TYR A O 1
ATOM 6183 N N . ALA A 1 795 ? -26.899 -2.102 -6.303 1.00 76.75 795 ALA A N 1
ATOM 6184 C CA . ALA A 1 795 ? -27.260 -0.934 -7.099 1.00 76.75 795 ALA A CA 1
ATOM 6185 C C . ALA A 1 795 ? -28.562 -0.311 -6.573 1.00 76.75 795 ALA A C 1
ATOM 6187 O O . ALA A 1 795 ? -28.655 0.910 -6.472 1.00 76.75 795 ALA A O 1
ATOM 6188 N N . ASP A 1 796 ? -29.524 -1.134 -6.150 1.00 78.81 796 ASP A N 1
ATOM 6189 C CA . ASP A 1 796 ? -30.754 -0.666 -5.502 1.00 78.81 796 ASP A CA 1
ATOM 6190 C C . ASP A 1 796 ? -30.483 -0.052 -4.131 1.00 78.81 796 ASP A C 1
ATOM 6192 O O . ASP A 1 796 ? -31.011 1.014 -3.830 1.00 78.81 796 ASP A O 1
ATOM 6196 N N . TYR A 1 797 ? -29.603 -0.656 -3.328 1.00 78.62 797 TYR A N 1
ATOM 6197 C CA . TYR A 1 797 ? -29.172 -0.085 -2.054 1.00 78.62 797 TYR A CA 1
ATOM 6198 C C . TYR A 1 797 ? -28.552 1.303 -2.251 1.00 78.62 797 TYR A C 1
ATOM 6200 O O . TYR A 1 797 ? -28.960 2.249 -1.583 1.00 78.62 797 TYR A O 1
ATOM 6208 N N . ILE A 1 798 ? -27.615 1.463 -3.192 1.00 78.06 798 ILE A N 1
ATOM 6209 C CA . ILE A 1 798 ? -26.999 2.764 -3.487 1.00 78.06 798 ILE A CA 1
ATOM 6210 C C . ILE A 1 798 ? -28.022 3.759 -4.035 1.00 78.06 798 ILE A C 1
ATOM 6212 O O . ILE A 1 798 ? -28.017 4.906 -3.590 1.00 78.06 798 ILE A O 1
ATOM 6216 N N . ARG A 1 799 ? -28.934 3.333 -4.919 1.00 77.31 799 ARG A N 1
ATOM 6217 C CA . ARG A 1 799 ? -30.036 4.182 -5.398 1.00 77.31 799 ARG A CA 1
ATOM 6218 C C . ARG A 1 799 ? -30.921 4.659 -4.246 1.00 77.31 799 ARG A C 1
ATOM 6220 O O . ARG A 1 799 ? -31.161 5.855 -4.132 1.00 77.31 799 ARG A O 1
ATOM 6227 N N . GLN A 1 800 ? -31.327 3.771 -3.340 1.00 77.94 800 GLN A N 1
ATOM 6228 C CA . GLN A 1 800 ? -32.101 4.136 -2.147 1.00 77.94 800 GLN A CA 1
ATOM 6229 C C . GLN A 1 800 ? -31.336 5.111 -1.238 1.00 77.94 800 GLN A C 1
ATOM 6231 O O . GLN A 1 800 ? -31.930 6.053 -0.718 1.00 77.94 800 GLN A O 1
ATOM 6236 N N . GLN A 1 801 ? -30.018 4.937 -1.075 1.00 74.00 801 GLN A N 1
ATOM 6237 C CA . GLN A 1 801 ? -29.198 5.884 -0.307 1.00 74.00 801 GLN A CA 1
ATOM 6238 C C . GLN A 1 801 ? -29.104 7.258 -0.994 1.00 74.00 801 GLN A C 1
ATOM 6240 O O . GLN A 1 801 ? -29.221 8.278 -0.318 1.00 74.00 801 GLN A O 1
ATOM 6245 N N . GLN A 1 802 ? -28.932 7.304 -2.320 1.00 76.69 802 GLN A N 1
ATOM 6246 C CA . GLN A 1 802 ? -28.899 8.556 -3.089 1.00 76.69 802 GLN A CA 1
ATOM 6247 C C . GLN A 1 802 ? -30.236 9.299 -3.018 1.00 76.69 802 GLN A C 1
ATOM 6249 O O . GLN A 1 802 ? -30.248 10.508 -2.795 1.00 76.69 802 GLN A O 1
ATOM 6254 N N . VAL A 1 803 ? -31.355 8.578 -3.127 1.00 77.25 803 VAL A N 1
ATOM 6255 C CA . VAL A 1 803 ? -32.700 9.144 -2.949 1.00 77.25 803 VAL A CA 1
ATOM 6256 C C . VAL A 1 803 ? -32.876 9.690 -1.531 1.00 77.25 803 VAL A C 1
ATOM 6258 O O . VAL A 1 803 ? -33.377 10.801 -1.372 1.00 77.25 803 VAL A O 1
ATOM 6261 N N . GLY A 1 804 ? -32.411 8.974 -0.501 1.00 74.06 804 GLY A N 1
ATOM 6262 C CA . GLY A 1 804 ? -32.439 9.455 0.883 1.00 74.06 804 GLY A CA 1
ATOM 6263 C C . GLY A 1 804 ? -31.641 10.747 1.085 1.00 74.06 804 GLY A C 1
ATOM 6264 O O . GLY A 1 804 ? -32.133 11.672 1.729 1.00 74.06 804 GLY A O 1
ATOM 6265 N N . PHE A 1 805 ? -30.453 10.848 0.482 1.00 71.62 805 PHE A N 1
ATOM 6266 C CA . PHE A 1 805 ? -29.634 12.062 0.530 1.00 71.62 805 PHE A CA 1
ATOM 6267 C C . PHE A 1 805 ? -30.308 13.238 -0.184 1.00 71.62 805 PHE A C 1
ATOM 6269 O O . PHE A 1 805 ? -30.389 14.328 0.378 1.00 71.62 805 PHE A O 1
ATOM 6276 N N . MET A 1 806 ? -30.841 13.015 -1.391 1.00 70.56 806 MET A N 1
ATOM 6277 C CA . MET A 1 806 ? -31.576 14.056 -2.113 1.00 70.56 806 MET A CA 1
ATOM 6278 C C . MET A 1 806 ? -32.816 14.498 -1.335 1.00 70.56 806 MET A C 1
ATOM 6280 O O . MET A 1 806 ? -33.044 15.693 -1.203 1.00 70.56 806 MET A O 1
ATOM 6284 N N . THR A 1 807 ? -33.560 13.565 -0.740 1.00 75.00 807 THR A N 1
ATOM 6285 C CA . THR A 1 807 ? -34.736 13.878 0.086 1.00 75.00 807 THR A CA 1
ATOM 6286 C C . THR A 1 807 ? -34.353 14.700 1.317 1.00 75.00 807 THR A C 1
ATOM 6288 O O . THR A 1 807 ? -35.006 15.696 1.610 1.00 75.00 807 THR A O 1
ATOM 6291 N N . ALA A 1 808 ? -33.268 14.342 2.012 1.00 70.31 808 ALA A N 1
ATOM 6292 C CA . ALA A 1 808 ? -32.771 15.109 3.154 1.00 70.31 808 ALA A CA 1
ATOM 6293 C C . ALA A 1 808 ? -32.311 16.521 2.752 1.00 70.31 808 ALA A C 1
ATOM 6295 O O . ALA A 1 808 ? -32.611 17.477 3.461 1.00 70.31 808 ALA A O 1
ATOM 6296 N N . ALA A 1 809 ? -31.646 16.668 1.601 1.00 70.25 809 ALA A N 1
ATOM 6297 C CA . ALA A 1 809 ? -31.232 17.966 1.069 1.00 70.25 809 ALA A CA 1
ATOM 6298 C C . ALA A 1 809 ? -32.426 18.840 0.636 1.00 70.25 809 ALA A C 1
ATOM 6300 O O . ALA A 1 809 ? -32.413 20.047 0.871 1.00 70.25 809 ALA A O 1
ATOM 6301 N N . VAL A 1 810 ? -33.477 18.239 0.055 1.00 75.25 810 VAL A N 1
ATOM 6302 C CA . VAL A 1 810 ? -34.748 18.932 -0.233 1.00 75.25 810 VAL A CA 1
ATOM 6303 C C . VAL A 1 810 ? -35.398 19.406 1.069 1.00 75.25 810 VAL A C 1
ATOM 6305 O O . VAL A 1 810 ? -35.764 20.572 1.181 1.00 75.25 810 VAL A O 1
ATOM 6308 N N . LEU A 1 811 ? -35.517 18.525 2.068 1.00 74.12 811 LEU A N 1
ATOM 6309 C CA . LEU A 1 811 ? -36.158 18.843 3.349 1.00 74.12 811 LEU A CA 1
ATOM 6310 C C . LEU A 1 811 ? -35.377 19.875 4.176 1.00 74.12 811 LEU A C 1
ATOM 6312 O O . LEU A 1 811 ? -35.986 20.623 4.935 1.00 74.12 811 LEU A O 1
ATOM 6316 N N . ALA A 1 812 ? -34.053 19.942 4.022 1.00 75.19 812 ALA A N 1
ATOM 6317 C CA . ALA A 1 812 ? -33.210 20.939 4.678 1.00 75.19 812 ALA A CA 1
ATOM 6318 C C . ALA A 1 812 ? -33.301 22.342 4.043 1.00 75.19 812 ALA A C 1
ATOM 6320 O O . ALA A 1 812 ? -32.754 23.290 4.599 1.00 75.19 812 ALA A O 1
ATOM 6321 N N . GLY A 1 813 ? -33.982 22.498 2.899 1.00 70.81 813 GLY A N 1
ATOM 6322 C CA . GLY A 1 813 ? -34.077 23.780 2.192 1.00 70.81 813 GLY A CA 1
ATOM 6323 C C . GLY A 1 813 ? -32.775 24.215 1.505 1.00 70.81 813 GLY A C 1
ATOM 6324 O O . GLY A 1 813 ? -32.675 25.355 1.057 1.00 70.81 813 GLY A O 1
ATOM 6325 N N . ASP A 1 814 ? -31.792 23.318 1.383 1.00 60.56 814 ASP A N 1
ATOM 6326 C CA . ASP A 1 814 ? -30.474 23.607 0.798 1.00 60.56 814 ASP A CA 1
ATOM 6327 C C . ASP A 1 814 ? -30.482 23.619 -0.745 1.00 60.56 814 ASP A C 1
ATOM 6329 O O . ASP A 1 814 ? -29.490 23.990 -1.381 1.00 60.56 814 ASP A O 1
ATOM 6333 N N . MET A 1 815 ? -31.599 23.247 -1.381 1.00 51.34 815 MET A N 1
ATOM 6334 C CA . MET A 1 815 ? -31.761 23.383 -2.829 1.00 51.34 815 MET A CA 1
ATOM 6335 C C . MET A 1 815 ? -32.251 24.784 -3.192 1.00 51.34 815 MET A C 1
ATOM 6337 O O . MET A 1 815 ? -33.433 25.103 -3.076 1.00 51.34 815 MET A O 1
ATOM 6341 N N . ARG A 1 816 ? -31.327 25.617 -3.681 1.00 47.59 816 ARG A N 1
ATOM 6342 C CA . ARG A 1 816 ? -31.657 26.905 -4.303 1.00 47.59 816 ARG A CA 1
ATOM 6343 C C . ARG A 1 816 ? -32.584 26.702 -5.506 1.00 47.59 816 ARG A C 1
ATOM 6345 O O . ARG A 1 816 ? -32.320 25.860 -6.362 1.00 47.59 816 ARG A O 1
ATOM 6352 N N . SER A 1 817 ? -33.632 27.517 -5.588 1.00 47.31 817 SER A N 1
ATOM 6353 C CA . SER A 1 817 ? -34.677 27.532 -6.625 1.00 47.31 817 SER A CA 1
ATOM 6354 C C . SER A 1 817 ? -34.214 28.038 -8.004 1.00 47.31 817 SER A C 1
ATOM 6356 O O . SER A 1 817 ? -35.030 28.404 -8.848 1.00 47.31 817 SER A O 1
ATOM 6358 N N . ASP A 1 818 ? -32.910 28.084 -8.258 1.00 44.59 818 ASP A N 1
ATOM 6359 C CA . ASP A 1 818 ? -32.316 28.857 -9.346 1.00 44.59 818 ASP A CA 1
ATOM 6360 C C . ASP A 1 818 ? -32.181 27.986 -10.616 1.00 44.59 818 ASP A C 1
ATOM 6362 O O . ASP A 1 818 ? -31.086 27.747 -11.112 1.00 44.59 818 ASP A O 1
ATOM 6366 N N . GLY A 1 819 ? -33.302 27.449 -11.112 1.00 49.53 819 GLY A N 1
ATOM 6367 C CA . GLY A 1 819 ? -33.552 27.104 -12.526 1.00 49.53 819 GLY A CA 1
ATOM 6368 C C . GLY A 1 819 ? -32.463 26.415 -13.378 1.00 49.53 819 GLY A C 1
ATOM 6369 O O . GLY A 1 819 ? -32.384 26.707 -14.570 1.00 49.53 819 GLY A O 1
ATOM 6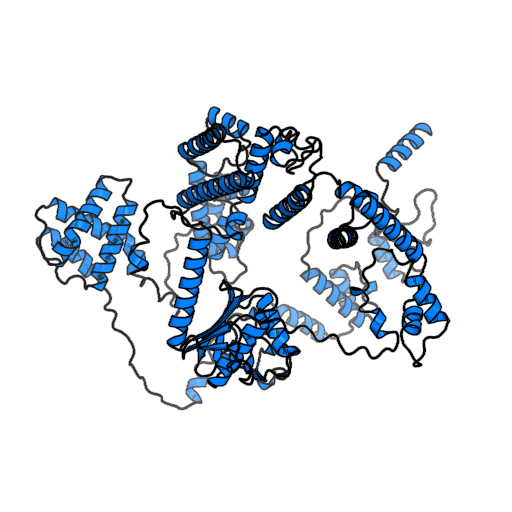370 N N . GLY A 1 820 ? -31.637 25.514 -12.830 1.00 44.53 820 GLY A N 1
ATOM 6371 C CA . GLY A 1 820 ? -30.592 24.762 -13.557 1.00 44.53 820 GLY A CA 1
ATOM 6372 C C . GLY A 1 820 ? -30.840 23.242 -13.636 1.00 44.53 820 GLY A C 1
ATOM 6373 O O . GLY A 1 820 ? -31.659 22.718 -12.885 1.00 44.53 820 GLY A O 1
ATOM 6374 N N . PRO A 1 821 ? -30.146 22.498 -14.525 1.00 40.91 821 PRO A N 1
ATOM 6375 C CA . PRO A 1 821 ? -30.647 21.317 -15.245 1.00 40.91 821 PRO A CA 1
ATOM 6376 C C . PRO A 1 821 ? -30.642 20.010 -14.429 1.00 40.91 821 PRO A C 1
ATOM 6378 O O . PRO A 1 821 ? -29.980 19.044 -14.797 1.00 40.91 821 PRO A O 1
ATOM 6381 N N . TYR A 1 822 ? -31.395 19.953 -13.331 1.00 47.06 822 TYR A N 1
ATOM 6382 C CA . TYR A 1 822 ? -31.532 18.737 -12.512 1.00 47.06 822 TYR A CA 1
ATOM 6383 C C . TYR A 1 822 ? -32.944 18.136 -12.512 1.00 47.06 822 TYR A C 1
ATOM 6385 O O . TYR A 1 822 ? -33.128 17.021 -12.028 1.00 47.06 822 TYR A O 1
ATOM 6393 N N . LEU A 1 823 ? -33.922 18.798 -13.146 1.00 41.50 823 LEU A N 1
ATOM 6394 C CA . LEU A 1 823 ? -35.286 18.265 -13.286 1.00 41.50 823 LEU A CA 1
ATOM 6395 C C . LEU A 1 823 ? -35.381 17.005 -14.174 1.00 41.50 823 LEU A C 1
ATOM 6397 O O . LEU A 1 823 ? -36.388 16.313 -14.124 1.00 41.50 823 LEU A O 1
ATOM 6401 N N . TRP A 1 824 ? -34.343 16.676 -14.951 1.00 39.41 824 TRP A N 1
ATOM 6402 C CA . TRP A 1 824 ? -34.319 15.489 -15.821 1.00 39.41 824 TRP A CA 1
ATOM 6403 C C . TRP A 1 824 ? -33.952 14.176 -15.110 1.00 39.41 824 TRP A C 1
ATOM 6405 O O . TRP A 1 824 ? -34.041 13.124 -15.727 1.00 39.41 824 TRP A O 1
ATOM 6415 N N . PHE A 1 825 ? -33.527 14.215 -13.842 1.00 41.09 825 PHE A N 1
ATOM 6416 C CA . PHE A 1 825 ? -33.104 13.015 -13.099 1.00 41.09 825 PHE A CA 1
ATOM 6417 C C . PHE A 1 825 ? -34.183 12.439 -12.164 1.00 41.09 825 PHE A C 1
ATOM 6419 O O . PHE A 1 825 ? -33.944 11.421 -11.519 1.00 41.09 825 PHE A O 1
ATOM 6426 N N . VAL A 1 826 ? -35.339 13.106 -12.054 1.00 39.78 826 VAL A N 1
ATOM 6427 C CA . VAL A 1 826 ? -36.446 12.722 -11.153 1.00 39.78 826 VAL A CA 1
ATOM 6428 C C . VAL A 1 826 ? -37.626 12.078 -11.914 1.00 39.78 826 VAL A C 1
ATOM 6430 O O . VAL A 1 826 ? -38.553 11.576 -11.283 1.00 39.78 826 VAL A O 1
ATOM 6433 N N . GLN A 1 827 ? -37.571 12.022 -13.249 1.00 34.00 827 GLN A N 1
ATOM 6434 C CA . GLN A 1 827 ? -38.382 11.121 -14.086 1.00 34.00 827 GLN A CA 1
ATOM 6435 C C . GLN A 1 827 ? -37.576 9.867 -14.412 1.00 34.00 827 GLN A C 1
ATOM 6437 O O . GLN A 1 827 ? -38.197 8.781 -14.450 1.00 34.00 827 GLN A O 1
#

Sequence (827 aa):
PAILTDYWKKVYERIFTGIEVPTAKPVNPNIDRGTLDILEQEGSLVYGTGIGSIPRGAPGYISSEILPFRYAKQKQSKQRFTDLRNFRKIVATAGGIEASQLDGVSLEALQKYAERTLRSTPESLMAIQQQYAKSSEFLKEEPLAAKLLQQELGIDLPTDSSRERDYKKIDVQTVLDRVKAFKGGSSFAGVLDDDQQSRVKIGLKKLLSQSQNDTQSSNKAKTALQNFDSIMAGIRPETDSHITAFQWAMNQSFKRGLVELANGGLIQKFMAGGAAESVQANISPESLYAQILALGNPQDVRGLAGGSAFIDQRLQTVKTSDKPATSKEIFKKNFLLSDRSRPYLSTIQELLEIANNNKKRPRIFTDAEKANATKVGLVGMFPFGVDELLYEQLGDRIVAIQMKSLTQDKASVVEQMRKDIDAALGRTTASLYGTQGQDLSASTKEGLGLGNLEGYMIEAILAKAGANPGRLDDRSVDYASGLGSAASLFGIDPNIPTEVKRDVKGGLSKARENFKNYFAKLAFGGKVDYYSLEKSSGLKTSEFNPLVEYARTNDFSIDEFKSYLKNFIEQKRKKANLTLNPFELLNAITPQQPVASEKQIALAQMLKGETDAKYDPKYDKAIKYVAGGVAEAPQKENKQFGKIGLRSGESEITATYFKNQNREGFVTAKKLRNNIFTIGLSKATKGYGPKLYDIVMEAATATGAMLTSDRNQVSDSARAVWSYYFNKRSDVKKTPLNPEDWTKNQSFIDPKLYGKKETWPPATDPAWILQSGYSKSPELIHGSDIVNMNDPKYADYIRQQQVGFMTAAVLAGDMRSDGGPYLWFVQ

Nearest PDB structures (foldseek):
  5jph-assembly2_A  TM=8.151E-01  e=1.102E-01  Staphylococcus aureus subsp. aureus COL
  8iym-assembly3_C  TM=6.814E-01  e=1.102E-01  Helicobacter pylori 26695
  8iym-assembly1_A  TM=5.062E-01  e=3.248E-02  Helicobacter pylori 26695
  8iym-assembly2_B  TM=4.825E-01  e=7.828E-02  Helicobacter pylori 26695
  6ao7-assembly1_A-2  TM=7.010E-01  e=7.780E-01  Elizabethkingia anophelis

Radius of gyration: 39.01 Å; Cα contacts (8 Å, |Δi|>4): 673; chains: 1; bounding box: 103×84×116 Å

pLDDT: mean 70.46, std 21.68, range [28.22, 98.62]

Secondary structure (DSSP, 8-state):
-HHHHHHHHHHHHHH-TT-PPP-PPBPPTTS-HHHHHHHHHTT-EE--SSSS---TTPPPEE-TT---SS-------HHHHHHHHHHHHHHHHHHTS-GGGGTT--HHHHHHHHHHH----HHHHHHHHHHHHTTS-------SHHHHHHHH-------------------HHHHHHHHHHGGGT---TTSS-HHHHHHHHHHHHHHHHHTTT-HHHHHHHHHHHHTHHHHHTTPPPSSHHHHHHHHHHHHHHHHHHHHHHTTTTTT-TTS-------------HHHHHHHHHHH-SHHHHHHHTTHHHHHHHHHTTS--SSPPPPTTTTTSHHHHTSGGGGGGHHHHHHHHHHHHHHHHS-----HHHHHHHHHTT-TT-TTS---HHHHHHHHHHHHHHTSS---S-HHHHHHHHHHHHHHHHHHHHHHHHS-S-----HHHHHHTTHHHHHHHHHHHHHHHTT-----TTS-SEEETT--GGGGGGTTS-TT--EEE---TTSHHHHHHHHHHHHHHHHHTTS---HHHHHHHHT--HHHHHHHHHHHHHTT--HHHHHHHHHHHHHHHHHHHT----HHHHHHHHS-SSSS--HHHHHHHHHHH-PPPTT--GGG-TTTTTTS-------------PPPEEEEE-SSEEEEEEEETTEEEEEEEEEEEETTEEEEEEEEE-TTTHHHHHHHHHHHHHHTT-EEE--SS---HHHHHHHHHHHHH-TTSEEEEPPGGGS-S-GGGS-GGG-S-GGGSPPTTSGGGSSSEEEE--SSGGGSTTEEETTSHHHHHHHHHHHHHHHHHHHHTT-S-----S-GGG--

Mean predicted aligned error: 23.57 Å